Protein AF-A0A945AX48-F1 (afdb_monomer_lite)

Radius of gyration: 57.03 Å; chains: 1; bounding box: 106×79×162 Å

Foldseek 3Di:
DQAAAEPLAEEEADDADEDEQANQDDPPQRRYEYNEEYAYPDHYYHQHATGYAYPEAYEYEHQAEDEYAYYHQVLAEYEDDDQRPAYEYNDEDAFADHNAEYEYEAHHYHYQDEYEFYHDGEYEYQHEEDEDQAEYEADDAGYYYQHHYEYEYNEEYAYPDHYYHAHAYEYAYPEAYEYEYQAEDEYQYYHQPLAEYEDDDQRDAYEYQDEAEAAHQHYEYEDEQHEYAYNDEYAYCAHEYYYAHEEYEDAEEYHANYYYYYYHNYAYAYPEAYEYEHPAQDAQEHAYYHQVLAEYEDHDLNSAYEYQDEAEAEDQHYEYEYEAHEYAYQAEYEYQHYEYEYAHEEYADHAPYEHEYHHAYAYEAHNYEYYHNVRPGAYEYEYEAEYQAEYEHQYEYERYEYYYDPPHDYWYAYPHNYYYPYDYHPQDPPRIPDDQQAQKDKDKDAPPLEWEQDPPPTRKIKIKIAGSYQFPAKKKKAKDKPDPQFKDKPDRIDIAHSVRRGPIDMIMITGHHDQDQDAWDKMKMFIAIPDPGPSRHQPDPVRPTSDIDIGIYGGDHDDPDDAKAFDWDAAEEFEAQFKDKTARPPIARPHPPKGWQWKAKDWPDDDPPWDKFPRTDRMIITTHHDDPAKDKTKMKMWIAMPSGHIDIDMYMYIYAYWDWDDFLDVQAEIEIEGPPDDWPDWDQDPVSKTKTWHWADDPQKIKIKIWTQDNVRWIKIKIWIWGCPVVDTDIAIEIETGDGQKHWYQYNLRKIWIWHDQDVQWIWIWTQDSQGKIWIWIDRVSAAEIEIEGTRWYWYADPNRKIKIKHDWDADPVFRKIKIKIKIAHSQRKIKIKIKIEGGCDDQPWDHNPDIWIWMKIFDGRFRWYWYPHFFTWIWGDDPPDDRDIFIWTQGPSRAIATDDDDDDGDIDIDTPIDYDYD

Structure (mmCIF, N/CA/C/O backbone):
data_AF-A0A945AX48-F1
#
_entry.id   AF-A0A945AX48-F1
#
loop_
_atom_site.group_PDB
_atom_site.id
_atom_site.type_symbol
_atom_site.label_atom_id
_atom_site.label_alt_id
_atom_site.label_comp_id
_atom_site.label_asym_id
_atom_site.label_entity_id
_atom_site.label_seq_id
_atom_site.pdbx_PDB_ins_code
_atom_site.Cartn_x
_atom_site.Cartn_y
_atom_site.Cartn_z
_atom_site.occupancy
_atom_site.B_iso_or_equiv
_atom_site.auth_seq_id
_atom_site.auth_comp_id
_atom_site.auth_asym_id
_atom_site.auth_atom_id
_atom_site.pdbx_PDB_model_num
ATOM 1 N N . THR A 1 1 ? -42.921 20.723 63.929 1.00 60.38 1 THR A N 1
ATOM 2 C CA . THR A 1 1 ? -42.855 19.254 63.857 1.00 60.38 1 THR A CA 1
ATOM 3 C C . THR A 1 1 ? -44.258 18.676 63.716 1.00 60.38 1 THR A C 1
ATOM 5 O O . THR A 1 1 ? -45.154 19.119 64.429 1.00 60.38 1 THR A O 1
ATOM 8 N N . GLY A 1 2 ? -44.482 17.761 62.762 1.00 64.88 2 GLY A N 1
ATOM 9 C CA . GLY A 1 2 ? -45.759 17.037 62.583 1.00 64.88 2 GLY A CA 1
ATOM 10 C C . GLY A 1 2 ? -46.882 17.731 61.789 1.00 64.88 2 GLY A C 1
ATOM 11 O O . GLY A 1 2 ? -48.010 17.248 61.810 1.00 64.88 2 GLY A O 1
ATOM 12 N N . GLY A 1 3 ? -46.619 18.863 61.127 1.00 74.44 3 GLY A N 1
ATOM 13 C CA . GLY A 1 3 ? -47.618 19.611 60.348 1.00 74.44 3 GLY A CA 1
ATOM 14 C C . GLY A 1 3 ? -47.022 20.261 59.100 1.00 74.44 3 GLY A C 1
ATOM 15 O O . GLY A 1 3 ? -45.808 20.200 58.904 1.00 74.44 3 GLY A O 1
ATOM 16 N N . ILE A 1 4 ? -47.873 20.884 58.281 1.00 82.00 4 ILE A N 1
ATOM 17 C CA . ILE A 1 4 ? -47.485 21.540 57.023 1.00 82.00 4 ILE A CA 1
ATOM 18 C C . ILE A 1 4 ? -46.723 22.834 57.326 1.00 82.00 4 ILE A C 1
ATOM 20 O O . ILE A 1 4 ? -47.210 23.679 58.083 1.00 82.00 4 ILE A O 1
ATOM 24 N N . VAL A 1 5 ? -45.552 23.012 56.716 1.00 86.44 5 VAL A N 1
ATOM 25 C CA . VAL A 1 5 ? -44.806 24.278 56.744 1.00 86.44 5 VAL A CA 1
ATOM 26 C C . VAL A 1 5 ? -44.737 24.810 55.322 1.00 86.44 5 VAL A C 1
ATOM 28 O O . VAL A 1 5 ? -44.088 24.206 54.484 1.00 86.44 5 VAL A O 1
ATOM 31 N N . SER A 1 6 ? -45.404 25.929 55.034 1.00 89.19 6 SER A N 1
ATOM 32 C CA . SER A 1 6 ? -45.422 26.516 53.688 1.00 89.19 6 SER A CA 1
ATOM 33 C C . SER A 1 6 ? -44.633 27.821 53.633 1.00 89.19 6 SER A C 1
ATOM 35 O O . SER A 1 6 ? -44.894 28.753 54.397 1.00 89.19 6 SER A O 1
ATOM 37 N N . LEU A 1 7 ? -43.669 27.870 52.714 1.00 91.56 7 LEU A N 1
ATOM 38 C CA . LEU A 1 7 ? -42.891 29.040 52.320 1.00 91.56 7 LEU A CA 1
ATOM 39 C C . LEU A 1 7 ? -43.225 29.382 50.861 1.00 91.56 7 LEU A C 1
ATOM 41 O O . LEU A 1 7 ? -42.416 29.200 49.951 1.00 91.56 7 LEU A O 1
ATOM 45 N N . SER A 1 8 ? -44.441 29.879 50.630 1.00 87.38 8 SER A N 1
ATOM 46 C CA . SER A 1 8 ? -44.960 30.164 49.282 1.00 87.38 8 SER A CA 1
ATOM 47 C C . SER A 1 8 ? -44.141 31.200 48.498 1.00 87.38 8 SER A C 1
ATOM 49 O O . SER A 1 8 ? -44.243 31.262 47.281 1.00 87.38 8 SER A O 1
ATOM 51 N N . GLY A 1 9 ? -43.351 32.036 49.181 1.00 91.56 9 GLY A N 1
ATOM 52 C CA . GLY A 1 9 ? -42.447 33.017 48.567 1.00 91.56 9 GLY A CA 1
ATOM 53 C C . GLY A 1 9 ? -40.961 32.682 48.715 1.00 91.56 9 GLY A C 1
ATOM 54 O O . GLY A 1 9 ? -40.138 33.565 48.489 1.00 91.56 9 GLY A O 1
ATOM 55 N N . GLY A 1 10 ? -40.620 31.465 49.150 1.00 93.88 10 GLY A N 1
ATOM 56 C CA . GLY A 1 10 ? -39.249 31.096 49.499 1.00 93.88 10 GLY A CA 1
ATOM 57 C C . GLY A 1 10 ? -38.833 31.529 50.910 1.00 93.88 10 GLY A C 1
ATOM 58 O O . GLY A 1 10 ? -39.669 31.852 51.761 1.00 93.88 10 GLY A O 1
ATOM 59 N N . GLY A 1 11 ? -37.529 31.522 51.189 1.00 94.38 11 GLY A N 1
ATOM 60 C CA . GLY A 1 11 ? -36.998 31.905 52.497 1.00 94.38 11 GLY A CA 1
ATOM 61 C C . GLY A 1 11 ? -35.474 31.959 52.582 1.00 94.38 11 GLY A C 1
ATOM 62 O O . GLY A 1 11 ? -34.761 31.510 51.693 1.00 94.38 11 GLY A O 1
ATOM 63 N N . GLN A 1 12 ? -34.963 32.507 53.685 1.00 95.50 12 GLN A N 1
ATOM 64 C CA . GLN A 1 12 ? -33.529 32.536 53.967 1.00 95.50 12 GLN A CA 1
ATOM 65 C C . GLN A 1 12 ? -33.254 32.130 55.418 1.00 95.50 12 GLN A C 1
ATOM 67 O O . GLN A 1 12 ? -33.863 32.673 56.342 1.00 95.50 12 GLN A O 1
ATOM 72 N N . LEU A 1 13 ? -32.303 31.217 55.617 1.00 95.75 13 LEU A N 1
ATOM 73 C CA . LEU A 1 13 ? -31.752 30.843 56.917 1.00 95.75 13 LEU A CA 1
ATOM 74 C C . LEU A 1 13 ? -30.276 31.263 56.991 1.00 95.75 13 LEU A C 1
ATOM 76 O O . LEU A 1 13 ? -29.463 30.915 56.133 1.00 95.75 13 LEU A O 1
ATOM 80 N N . SER A 1 14 ? -29.930 32.058 58.002 1.00 94.38 14 SER A N 1
ATOM 81 C CA . SER A 1 14 ? -28.575 32.586 58.180 1.00 94.38 14 SER A CA 1
ATOM 82 C C . SER A 1 14 ? -28.244 32.874 59.649 1.00 94.38 14 SER A C 1
ATOM 84 O O . SER A 1 14 ? -29.116 32.896 60.528 1.00 94.38 14 SER A O 1
ATOM 86 N N . GLY A 1 15 ? -26.958 33.090 59.931 1.00 94.38 15 GLY A N 1
ATOM 87 C CA . GLY A 1 15 ? -26.453 33.408 61.264 1.00 94.38 15 GLY A CA 1
ATOM 88 C C . GLY A 1 15 ? -26.630 32.243 62.239 1.00 94.38 15 GLY A C 1
ATOM 89 O O . GLY A 1 15 ? -26.198 31.127 61.973 1.00 94.38 15 GLY A O 1
ATOM 90 N N . THR A 1 16 ? -27.257 32.502 63.388 1.00 94.31 16 THR A N 1
ATOM 91 C CA . THR A 1 16 ? -27.561 31.490 64.420 1.00 94.31 16 THR A CA 1
ATOM 92 C C . THR A 1 16 ? -29.016 31.010 64.381 1.00 94.31 16 THR A C 1
ATOM 94 O O . THR A 1 16 ? -29.486 30.383 65.336 1.00 94.31 16 THR A O 1
ATOM 97 N N . GLY A 1 17 ? -29.746 31.325 63.302 1.00 93.31 17 GLY A N 1
ATOM 98 C CA . GLY A 1 17 ? -31.138 30.927 63.119 1.00 93.31 17 GLY A CA 1
ATOM 99 C C . GLY A 1 17 ? -31.324 29.410 63.186 1.00 93.31 17 GLY A C 1
ATOM 100 O O . GLY A 1 17 ? -30.434 28.640 62.821 1.00 93.31 17 GLY A O 1
ATOM 101 N N . LYS A 1 18 ? -32.496 28.980 63.659 1.00 94.44 18 LYS A N 1
ATOM 102 C CA . LYS A 1 18 ? -32.895 27.571 63.700 1.00 94.44 18 LYS A CA 1
ATOM 103 C C . LYS A 1 18 ? -34.226 27.399 62.991 1.00 94.44 18 LYS A C 1
ATOM 105 O O . LYS A 1 18 ? -35.184 28.089 63.340 1.00 94.44 18 LYS A O 1
ATOM 110 N N . PHE A 1 19 ? -34.282 26.472 62.046 1.00 92.25 19 PHE A N 1
ATOM 111 C CA . PHE A 1 19 ? -35.504 26.097 61.350 1.00 92.25 19 PHE A CA 1
ATOM 112 C C . PHE A 1 19 ? -35.661 24.580 61.418 1.00 92.25 19 PHE A C 1
ATOM 114 O O . PHE A 1 19 ? -34.789 23.841 60.980 1.00 92.25 19 PHE A O 1
ATOM 121 N N . ASP A 1 20 ? -36.739 24.119 62.043 1.00 91.00 20 ASP A N 1
ATOM 122 C CA . ASP A 1 20 ? -36.989 22.699 62.282 1.00 91.00 20 ASP A CA 1
ATOM 123 C C . ASP A 1 20 ? -38.306 22.301 61.619 1.00 91.00 20 ASP A C 1
ATOM 125 O O . ASP A 1 20 ? -39.396 22.656 62.086 1.00 91.00 20 ASP A O 1
ATOM 129 N N . VAL A 1 21 ? -38.179 21.574 60.515 1.00 89.38 21 VAL A N 1
ATOM 130 C CA . VAL A 1 21 ? -39.290 21.013 59.743 1.00 89.38 21 VAL A CA 1
ATOM 131 C C . VAL A 1 21 ? -39.403 19.500 59.941 1.00 89.38 21 VAL A C 1
ATOM 133 O O . VAL A 1 21 ? -40.170 18.849 59.240 1.00 89.38 21 VAL A O 1
ATOM 136 N N . SER A 1 22 ? -38.707 18.938 60.936 1.00 88.38 22 SER A N 1
ATOM 137 C CA . SER A 1 22 ? -38.698 17.496 61.171 1.00 88.38 22 SER A CA 1
ATOM 138 C C . SER A 1 22 ? -40.084 16.912 61.448 1.00 88.38 22 SER A C 1
ATOM 140 O O . SER A 1 22 ? -40.964 17.529 62.072 1.00 88.38 22 SER A O 1
ATOM 142 N N . GLY A 1 23 ? -40.284 15.687 60.965 1.00 83.06 23 GLY A N 1
ATOM 143 C CA . GLY A 1 23 ? -41.549 14.969 61.054 1.00 83.06 23 GLY A CA 1
ATOM 144 C C . GLY A 1 23 ? -42.677 15.629 60.263 1.00 83.06 23 GLY A C 1
ATOM 145 O O . GLY A 1 23 ? -43.839 15.327 60.528 1.00 83.06 23 GLY A O 1
ATOM 146 N N . SER A 1 24 ? -42.384 16.558 59.345 1.00 81.12 24 SER A N 1
ATOM 147 C CA . SER A 1 24 ? -43.368 17.102 58.404 1.00 81.12 24 SER A CA 1
ATOM 148 C C . SER A 1 24 ? -43.639 16.062 57.308 1.00 81.12 24 SER A C 1
ATOM 150 O O . SER A 1 24 ? -43.257 16.213 56.152 1.00 81.12 24 SER A O 1
ATOM 152 N N . THR A 1 25 ? -44.264 14.961 57.731 1.00 71.19 25 THR A N 1
ATOM 153 C CA . THR A 1 25 ? -44.800 13.895 56.885 1.00 71.19 25 THR A CA 1
ATOM 154 C C . THR A 1 25 ? -46.313 13.927 57.024 1.00 71.19 25 THR A C 1
ATOM 156 O O . THR A 1 25 ? -46.856 13.877 58.131 1.00 71.19 25 THR A O 1
ATOM 159 N N . THR A 1 26 ? -47.029 14.054 55.915 1.00 58.53 26 THR A N 1
ATOM 160 C CA . THR A 1 26 ? -48.480 13.853 55.910 1.00 58.53 26 THR A CA 1
ATOM 161 C C . THR A 1 26 ? -48.823 12.802 54.875 1.00 58.53 26 THR A C 1
ATOM 163 O O . THR A 1 26 ? -48.216 12.719 53.809 1.00 58.53 26 THR A O 1
ATOM 166 N N . VAL A 1 27 ? -49.826 11.981 55.186 1.00 52.34 27 VAL A N 1
ATOM 167 C CA . VAL A 1 27 ? -50.442 11.070 54.218 1.00 52.34 27 VAL A CA 1
ATOM 168 C C . VAL A 1 27 ? -51.132 11.941 53.159 1.00 52.34 27 VAL A C 1
ATOM 170 O O . VAL A 1 27 ? -52.295 12.297 53.327 1.00 52.34 27 VAL A O 1
ATOM 173 N N . GLY A 1 28 ? -50.396 12.372 52.126 1.00 53.50 28 GLY A N 1
ATOM 174 C CA . GLY A 1 28 ? -50.915 13.284 51.098 1.00 53.50 28 GLY A CA 1
ATOM 175 C C . GLY A 1 28 ? -49.966 14.330 50.488 1.00 53.50 28 GLY A C 1
ATOM 176 O O . GLY A 1 28 ? -50.468 15.218 49.810 1.00 53.50 28 GLY A O 1
ATOM 177 N N . THR A 1 29 ? -48.636 14.235 50.640 1.00 56.78 29 THR A N 1
ATOM 178 C CA . THR A 1 29 ? -47.611 15.096 49.979 1.00 56.78 29 THR A CA 1
ATOM 179 C C . THR A 1 29 ? -47.491 16.553 50.453 1.00 56.78 29 THR A C 1
ATOM 181 O O . THR A 1 29 ? -46.859 17.356 49.778 1.00 56.78 29 THR A O 1
ATOM 184 N N . GLU A 1 30 ? -48.043 16.938 51.604 1.00 63.41 30 GLU A N 1
ATOM 185 C CA . GLU A 1 30 ? -47.980 18.330 52.086 1.00 63.41 30 GLU A CA 1
ATOM 186 C C . GLU A 1 30 ? -47.127 18.430 53.356 1.00 63.41 30 GLU A C 1
ATOM 188 O O . GLU A 1 30 ? -47.640 18.635 54.453 1.00 63.41 30 GLU A O 1
ATOM 193 N N . GLY A 1 31 ? -45.821 18.197 53.227 1.00 79.69 31 GLY A N 1
ATOM 194 C CA . GLY A 1 31 ? -44.850 18.407 54.303 1.00 79.69 31 GLY A CA 1
ATOM 195 C C . GLY A 1 31 ? -44.362 19.857 54.343 1.00 79.69 31 GLY A C 1
ATOM 196 O O . GLY A 1 31 ? -45.104 20.790 54.672 1.00 79.69 31 GLY A O 1
ATOM 197 N N . TRP A 1 32 ? -43.102 20.055 53.965 1.00 90.56 32 TRP A N 1
ATOM 198 C CA . TRP A 1 32 ? -42.558 21.365 53.638 1.00 90.56 32 TRP A CA 1
ATOM 199 C C . TRP A 1 32 ? -42.963 21.743 52.209 1.00 90.56 32 TRP A C 1
ATOM 201 O O . TRP A 1 32 ? -42.631 21.056 51.247 1.00 90.56 32 TRP A O 1
ATOM 211 N N . VAL A 1 33 ? -43.704 22.838 52.070 1.00 92.00 33 VAL A N 1
ATOM 212 C CA . VAL A 1 33 ? -44.140 23.388 50.786 1.00 92.00 33 VAL A CA 1
ATOM 213 C C . VAL A 1 33 ? -43.273 24.588 50.421 1.00 92.00 33 VAL A C 1
ATOM 215 O O . VAL A 1 33 ? -43.125 25.511 51.229 1.00 92.00 33 VAL A O 1
ATOM 218 N N . LEU A 1 34 ? -42.722 24.589 49.209 1.00 93.50 34 LEU A N 1
ATOM 219 C CA . LEU A 1 34 ? -41.835 25.634 48.710 1.00 93.50 34 LEU A CA 1
ATOM 220 C C . LEU A 1 34 ? -42.364 26.216 47.392 1.00 93.50 34 LEU A C 1
ATOM 222 O O . LEU A 1 34 ? -42.518 25.499 46.408 1.00 93.50 34 LEU A O 1
ATOM 226 N N . GLY A 1 35 ? -42.666 27.517 47.384 1.00 93.25 35 GLY A N 1
ATOM 227 C CA . GLY A 1 35 ? -43.163 28.231 46.196 1.00 93.25 35 GLY A CA 1
ATOM 228 C C . GLY A 1 35 ? -42.155 29.189 45.550 1.00 93.25 35 GLY A C 1
ATOM 229 O O . GLY A 1 35 ? -42.472 29.809 44.539 1.00 93.25 35 GLY A O 1
ATOM 230 N N . GLY A 1 36 ? -40.963 29.333 46.134 1.00 95.25 36 GLY A N 1
ATOM 231 C CA . GLY A 1 36 ? -39.872 30.174 45.635 1.00 95.25 36 GLY A CA 1
ATOM 232 C C . GLY A 1 36 ? -38.534 29.780 46.264 1.00 95.25 36 GLY A C 1
ATOM 233 O O . GLY A 1 36 ? -38.473 28.822 47.028 1.00 95.25 36 GLY A O 1
ATOM 234 N N . ASP A 1 37 ? -37.462 30.515 45.979 1.00 98.00 37 ASP A N 1
ATOM 235 C CA . ASP A 1 37 ? -36.104 30.107 46.368 1.00 98.00 37 ASP A CA 1
ATOM 236 C C . ASP A 1 37 ? -35.889 30.031 47.891 1.00 98.00 37 ASP A C 1
ATOM 238 O O . ASP A 1 37 ? -36.302 30.915 48.649 1.00 98.00 37 ASP A O 1
ATOM 242 N N . PHE A 1 38 ? -35.181 28.996 48.348 1.00 97.44 38 PHE A N 1
ATOM 243 C CA . PHE A 1 38 ? -34.746 28.860 49.736 1.00 97.44 38 PHE A CA 1
ATOM 244 C C . PHE A 1 38 ? -33.222 28.855 49.839 1.00 97.44 38 PHE A C 1
ATOM 246 O O . PHE A 1 38 ? -32.559 28.008 49.247 1.00 97.44 38 PHE A O 1
ATOM 253 N N . VAL A 1 39 ? -32.669 29.773 50.635 1.00 97.62 39 VAL A N 1
ATOM 254 C CA . VAL A 1 39 ? -31.218 29.919 50.823 1.00 97.62 39 VAL A CA 1
ATOM 255 C C . VAL A 1 39 ? -30.834 29.708 52.284 1.00 97.62 39 VAL A C 1
ATOM 257 O O . VAL A 1 39 ? -31.097 30.557 53.137 1.00 97.62 39 VAL A O 1
ATOM 260 N N . LYS A 1 40 ? -30.137 28.612 52.579 1.00 96.69 40 LYS A N 1
ATOM 261 C CA . LYS A 1 40 ? -29.415 28.395 53.834 1.00 96.69 40 LYS A CA 1
ATOM 262 C C . LYS A 1 40 ? -27.934 28.708 53.627 1.00 96.69 40 LYS A C 1
ATOM 264 O O . LYS A 1 40 ? -27.219 27.970 52.967 1.00 96.69 40 LYS A O 1
ATOM 269 N N . SER A 1 41 ? -27.480 29.818 54.207 1.00 94.81 41 SER A N 1
ATOM 270 C CA . SER A 1 41 ? -26.063 30.231 54.176 1.00 94.81 41 SER A CA 1
ATOM 271 C C . SER A 1 41 ? -25.313 29.963 55.489 1.00 94.81 41 SER A C 1
ATOM 273 O O . SER A 1 41 ? -24.122 30.239 55.585 1.00 94.81 41 SER A O 1
ATOM 275 N N . SER A 1 42 ? -26.052 29.640 56.554 1.00 93.38 42 SER A N 1
ATOM 276 C CA . SER A 1 42 ? -25.580 29.299 57.909 1.00 93.38 42 SER A CA 1
ATOM 277 C C . SER A 1 42 ? -26.793 28.995 58.803 1.00 93.38 42 SER A C 1
ATOM 279 O O . SER A 1 42 ? -27.940 29.155 58.385 1.00 93.38 42 SER A O 1
ATOM 281 N N . GLY A 1 43 ? -26.563 28.593 60.055 1.00 93.62 43 GLY A N 1
ATOM 282 C CA . GLY A 1 43 ? -27.620 28.250 61.014 1.00 93.62 43 GLY A CA 1
ATOM 283 C C . GLY A 1 43 ? -27.955 26.757 61.005 1.00 93.62 43 GLY A C 1
ATOM 284 O O . GLY A 1 43 ? -27.302 25.968 60.328 1.00 93.62 43 GLY A O 1
ATOM 285 N N . THR A 1 44 ? -28.957 26.352 61.787 1.00 95.38 44 THR A N 1
ATOM 286 C CA . THR A 1 44 ? -29.342 24.937 61.945 1.00 95.38 44 THR A CA 1
ATOM 287 C C . THR A 1 44 ? -30.667 24.657 61.245 1.00 95.38 44 THR A C 1
ATOM 289 O O . THR A 1 44 ? -31.696 25.207 61.647 1.00 95.38 44 THR A O 1
ATOM 292 N N . LEU A 1 45 ? -30.642 23.784 60.235 1.00 94.25 45 LEU A N 1
ATOM 293 C CA . LEU A 1 45 ? -31.829 23.247 59.572 1.00 94.25 45 LEU A CA 1
ATOM 294 C C . LEU A 1 45 ? -32.023 21.786 59.996 1.00 94.25 45 LEU A C 1
ATOM 296 O O . LEU A 1 45 ? -31.153 20.957 59.754 1.00 94.25 45 LEU A O 1
ATOM 300 N N . THR A 1 46 ? -33.151 21.466 60.627 1.00 91.88 46 THR A N 1
ATOM 301 C CA . THR A 1 46 ? -33.497 20.089 61.013 1.00 91.88 46 THR A CA 1
ATOM 302 C C . THR A 1 46 ? -34.604 19.571 60.096 1.00 91.88 46 THR A C 1
ATOM 304 O O . THR A 1 46 ? -35.719 20.087 60.135 1.00 91.88 46 THR A O 1
ATOM 307 N N . ILE A 1 47 ? -34.298 18.557 59.279 1.00 89.75 47 ILE A N 1
ATOM 308 C CA . ILE A 1 47 ? -35.168 18.041 58.196 1.00 89.75 47 ILE A CA 1
ATOM 309 C C . ILE A 1 47 ? -35.448 16.531 58.288 1.00 89.75 47 ILE A C 1
ATOM 311 O O . ILE A 1 47 ? -35.917 15.924 57.331 1.00 89.75 47 ILE A O 1
ATOM 315 N N . SER A 1 48 ? -35.214 15.886 59.432 1.00 87.81 48 SER A N 1
ATOM 316 C CA . SER A 1 48 ? -35.452 14.440 59.568 1.00 87.81 48 SER A CA 1
ATOM 317 C C . SER A 1 48 ? -36.921 14.061 59.339 1.00 87.81 48 SER A C 1
ATOM 319 O O . SER A 1 48 ? -37.815 14.687 59.906 1.00 87.81 48 SER A O 1
ATOM 321 N N . GLN A 1 49 ? -37.167 13.008 58.548 1.00 87.94 49 GLN A N 1
ATOM 322 C CA . GLN A 1 49 ? -38.518 12.554 58.180 1.00 87.94 49 GLN A CA 1
ATOM 323 C C . GLN A 1 49 ? -39.378 13.709 57.633 1.00 87.94 49 GLN A C 1
ATOM 325 O O . GLN A 1 49 ? -40.356 14.113 58.260 1.00 87.94 49 GLN A O 1
ATOM 330 N N . THR A 1 50 ? -38.974 14.297 56.509 1.00 91.12 50 THR A N 1
ATOM 331 C CA . THR A 1 50 ? -39.658 15.452 55.905 1.00 91.12 50 THR A CA 1
ATOM 332 C C . THR A 1 50 ? -39.998 15.162 54.452 1.00 91.12 50 THR A C 1
ATOM 334 O O . THR A 1 50 ? -39.141 14.678 53.717 1.00 91.12 50 THR A O 1
ATOM 337 N N . ASP A 1 51 ? -41.216 15.500 54.033 1.00 92.00 51 ASP A N 1
ATOM 338 C CA . ASP A 1 51 ? -41.610 15.534 52.621 1.00 92.00 51 ASP A CA 1
ATOM 339 C C . ASP A 1 51 ? -41.422 16.953 52.064 1.00 92.00 51 ASP A C 1
ATOM 341 O O . ASP A 1 51 ? -41.741 17.923 52.754 1.00 92.00 51 ASP A O 1
ATOM 345 N N . LEU A 1 52 ? -40.956 17.091 50.821 1.00 93.12 52 LEU A N 1
ATOM 346 C CA . LEU A 1 52 ? -40.876 18.369 50.103 1.00 93.12 52 LEU A CA 1
ATOM 347 C C . LEU A 1 52 ? -41.880 18.387 48.945 1.00 93.12 52 LEU A C 1
ATOM 349 O O . LEU A 1 52 ? -41.911 17.464 48.132 1.00 93.12 52 LEU A O 1
ATOM 353 N N . LYS A 1 53 ? -42.679 19.453 48.840 1.00 92.88 53 LYS A N 1
ATOM 354 C CA . LYS A 1 53 ? -43.579 19.716 47.707 1.00 92.88 53 LYS A CA 1
ATOM 355 C C . LYS A 1 53 ? -43.320 21.094 47.117 1.00 92.88 53 LYS A C 1
ATOM 357 O O . LYS A 1 53 ? -43.249 22.077 47.854 1.00 92.88 53 LYS A O 1
ATOM 362 N N . LEU A 1 54 ? -43.243 21.176 45.792 1.00 94.38 54 LEU A N 1
ATOM 363 C CA . LEU A 1 54 ? -43.120 22.450 45.089 1.00 94.38 54 LEU A CA 1
ATOM 364 C C . LEU A 1 54 ? -44.491 23.041 44.728 1.00 94.38 54 LEU A C 1
ATOM 366 O O . LEU A 1 54 ? -45.409 22.340 44.303 1.00 94.38 54 LEU A O 1
ATOM 370 N N . GLU A 1 55 ? -44.626 24.356 44.867 1.00 94.25 55 GLU A N 1
ATOM 371 C CA . GLU A 1 55 ? -45.738 25.150 44.313 1.00 94.25 55 GLU A CA 1
ATOM 372 C C . GLU A 1 55 ? -45.289 26.067 43.166 1.00 94.25 55 GLU A C 1
ATOM 374 O O . GLU A 1 55 ? -46.122 26.661 42.482 1.00 94.25 55 GLU A O 1
ATOM 379 N N . GLY A 1 56 ? -43.979 26.154 42.935 1.00 94.94 56 GLY A N 1
ATOM 380 C CA . GLY A 1 56 ? -43.359 26.885 41.841 1.00 94.94 56 GLY A CA 1
ATOM 381 C C . GLY A 1 56 ? -41.935 26.388 41.597 1.00 94.94 56 GLY A C 1
ATOM 382 O O . GLY A 1 56 ? -41.349 25.710 42.446 1.00 94.94 56 GLY A O 1
ATOM 383 N N . HIS A 1 57 ? -41.369 26.741 40.442 1.00 96.44 57 HIS A N 1
ATOM 384 C CA . HIS A 1 57 ? -39.944 26.558 40.156 1.00 96.44 57 HIS A CA 1
ATOM 385 C C . HIS A 1 57 ? -39.125 27.188 41.283 1.00 96.44 57 HIS A C 1
ATOM 387 O O . HIS A 1 57 ? -39.333 28.358 41.607 1.00 96.44 57 HIS A O 1
ATOM 393 N N . SER A 1 58 ? -38.242 26.405 41.895 1.00 97.50 58 SER A N 1
ATOM 394 C CA . SER A 1 58 ? -37.565 26.817 43.124 1.00 97.50 58 SER A CA 1
ATOM 395 C C . SER A 1 58 ? -36.101 26.409 43.105 1.00 97.50 58 SER A C 1
ATOM 397 O O . SER A 1 58 ? -35.765 25.284 42.735 1.00 97.50 58 SER A O 1
ATOM 399 N N . THR A 1 59 ? -35.238 27.312 43.562 1.00 98.31 59 THR A N 1
ATOM 400 C CA . THR A 1 59 ? -33.830 27.032 43.840 1.00 98.31 59 THR A CA 1
ATOM 401 C C . THR A 1 59 ? -33.643 26.749 45.323 1.00 98.31 59 THR A C 1
ATOM 403 O O . THR A 1 59 ? -34.041 27.544 46.175 1.00 98.31 59 THR A O 1
ATOM 406 N N . LEU A 1 60 ? -33.015 25.624 45.641 1.00 97.62 60 LEU A N 1
ATOM 407 C CA . LEU A 1 60 ? -32.663 25.213 46.988 1.00 97.62 60 LEU A CA 1
ATOM 408 C C . LEU A 1 60 ? -31.147 25.324 47.153 1.00 97.62 60 LEU A C 1
ATOM 410 O O . LEU A 1 60 ? -30.394 24.532 46.594 1.00 97.62 60 LEU A O 1
ATOM 414 N N . THR A 1 61 ? -30.696 26.333 47.894 1.00 98.00 61 THR A N 1
ATOM 415 C CA . THR A 1 61 ? -29.281 26.551 48.215 1.00 98.00 61 THR A CA 1
ATOM 416 C C . THR A 1 61 ? -29.033 26.211 49.677 1.00 98.00 61 THR A C 1
ATOM 418 O O . THR A 1 61 ? -29.698 26.763 50.555 1.00 98.00 61 THR A O 1
ATOM 421 N N . SER A 1 62 ? -28.061 25.350 49.958 1.00 97.25 62 SER A N 1
ATOM 422 C CA . SER A 1 62 ? -27.685 24.958 51.316 1.00 97.25 62 SER A CA 1
ATOM 423 C C . SER A 1 62 ? -26.176 24.792 51.460 1.00 97.25 62 SER A C 1
ATOM 425 O O . SER A 1 62 ? -25.498 24.366 50.531 1.00 97.25 62 SER A O 1
ATOM 427 N N . ASP A 1 63 ? -25.648 25.134 52.634 1.00 96.25 63 ASP A N 1
ATOM 428 C CA . ASP A 1 63 ? -24.266 24.882 53.061 1.00 96.25 63 ASP A CA 1
ATOM 429 C C . ASP A 1 63 ? -24.067 23.475 53.664 1.00 96.25 63 ASP A C 1
ATOM 431 O O . ASP A 1 63 ? -22.970 23.140 54.104 1.00 96.25 63 ASP A O 1
ATOM 435 N N . GLU A 1 64 ? -25.123 22.657 53.683 1.00 95.31 64 GLU A N 1
ATOM 436 C CA . GLU A 1 64 ? -25.144 21.266 54.145 1.00 95.31 64 GLU A CA 1
ATOM 437 C C . GLU A 1 64 ? -26.070 20.423 53.250 1.00 95.31 64 GLU A C 1
ATOM 439 O O . GLU A 1 64 ? -27.080 20.934 52.754 1.00 95.31 64 GLU A O 1
ATOM 444 N N . ALA A 1 65 ? -25.773 19.128 53.117 1.00 96.19 65 ALA A N 1
ATOM 445 C CA . ALA A 1 65 ? -26.598 18.177 52.376 1.00 96.19 65 ALA A CA 1
ATOM 446 C C . ALA A 1 65 ? -28.030 18.084 52.931 1.00 96.19 65 ALA A C 1
ATOM 448 O O . ALA A 1 65 ? -28.270 18.150 54.142 1.00 96.19 65 ALA A O 1
ATOM 449 N N . LEU A 1 66 ? -28.982 17.888 52.026 1.00 95.75 66 LEU A N 1
ATOM 450 C CA . LEU A 1 66 ? -30.409 17.836 52.296 1.00 95.75 66 LEU A CA 1
ATOM 451 C C . LEU A 1 66 ? -30.949 16.434 52.013 1.00 95.75 66 LEU A C 1
ATOM 453 O O . LEU A 1 66 ? -30.556 15.778 51.053 1.00 95.75 66 LEU A O 1
ATOM 457 N N . SER A 1 67 ? -31.875 15.976 52.852 1.00 95.50 67 SER A N 1
ATOM 458 C CA . SER A 1 67 ? -32.529 14.679 52.695 1.00 95.50 67 SER A CA 1
ATOM 459 C C . SER A 1 67 ? -34.029 14.802 52.927 1.00 95.50 67 SER A C 1
ATOM 461 O O . SER A 1 67 ? -34.461 15.384 53.928 1.00 95.50 67 SER A O 1
ATOM 463 N N . PHE A 1 68 ? -34.808 14.245 52.001 1.00 94.94 68 PHE A N 1
ATOM 464 C CA . PHE A 1 68 ? -36.263 14.183 52.074 1.00 94.94 68 PHE A CA 1
ATOM 465 C C . PHE A 1 68 ? -36.757 12.754 51.885 1.00 94.94 68 PHE A C 1
ATOM 467 O O . PHE A 1 68 ? -36.216 11.986 51.091 1.00 94.94 68 PHE A O 1
ATOM 474 N N . VAL A 1 69 ? -37.839 12.419 52.585 1.00 93.00 69 VAL A N 1
ATOM 475 C CA . VAL A 1 69 ? -38.500 11.119 52.443 1.00 93.00 69 VAL A CA 1
ATOM 476 C C . VAL A 1 69 ? -39.196 11.053 51.086 1.00 93.00 69 VAL A C 1
ATOM 478 O O . VAL A 1 69 ? -38.932 10.153 50.296 1.00 93.00 69 VAL A O 1
ATOM 481 N N . ASN A 1 70 ? -40.045 12.040 50.784 1.00 91.56 70 ASN A N 1
ATOM 482 C CA . ASN A 1 70 ? -40.700 12.191 49.485 1.00 91.56 70 ASN A CA 1
ATOM 483 C C . ASN A 1 70 ? -40.384 13.558 48.868 1.00 91.56 70 ASN A C 1
ATOM 485 O O . ASN A 1 70 ? -40.402 14.573 49.567 1.00 91.56 70 ASN A O 1
ATOM 489 N N . LEU A 1 71 ? -40.190 13.590 47.547 1.00 93.75 71 LEU A N 1
ATOM 490 C CA . LEU A 1 71 ? -40.116 14.816 46.752 1.00 93.75 71 LEU A CA 1
ATOM 491 C C . LEU A 1 71 ? -41.261 14.840 45.734 1.00 93.75 71 LEU A C 1
ATOM 493 O O . LEU A 1 71 ? -41.291 14.048 44.796 1.00 93.75 71 LEU A O 1
ATOM 497 N N . ASN A 1 72 ? -42.203 15.763 45.916 1.00 92.50 72 ASN A N 1
ATOM 498 C CA . ASN A 1 72 ? -43.268 16.049 44.964 1.00 92.50 72 ASN A CA 1
ATOM 499 C C . ASN A 1 72 ? -42.924 17.319 44.171 1.00 92.50 72 ASN A C 1
ATOM 501 O O . ASN A 1 72 ? -43.089 18.439 44.661 1.00 92.50 72 ASN A O 1
ATOM 505 N N . LEU A 1 73 ? -42.458 17.138 42.935 1.00 93.25 73 LEU A N 1
ATOM 506 C CA . LEU A 1 73 ? -42.096 18.235 42.035 1.00 93.25 73 LEU A CA 1
ATOM 507 C C . LEU A 1 73 ? -43.315 19.020 41.533 1.00 93.25 73 LEU A C 1
ATOM 509 O O . LEU A 1 73 ? -43.178 20.193 41.190 1.00 93.25 73 LEU A O 1
ATOM 513 N N . ASN A 1 74 ? -44.508 18.410 41.527 1.00 92.12 74 ASN A N 1
ATOM 514 C CA . ASN A 1 74 ? -45.773 19.054 41.169 1.00 92.12 74 ASN A CA 1
ATOM 515 C C . ASN A 1 74 ? -45.667 19.868 39.860 1.00 92.12 74 ASN A C 1
ATOM 517 O O . ASN A 1 74 ? -46.065 21.033 39.818 1.00 92.12 74 ASN A O 1
ATOM 521 N N . PHE A 1 75 ? -45.077 19.269 38.817 1.00 92.81 75 PHE A N 1
ATOM 522 C CA . PHE A 1 75 ? -44.841 19.885 37.499 1.00 92.81 75 PHE A CA 1
ATOM 523 C C . PHE A 1 75 ? -43.833 21.048 37.459 1.00 92.81 75 PHE A C 1
ATOM 525 O O . PHE A 1 75 ? -43.773 21.777 36.471 1.00 92.81 75 PHE A O 1
ATOM 532 N N . ASN A 1 76 ? -43.037 21.243 38.511 1.00 95.00 76 ASN A N 1
ATOM 533 C CA . ASN A 1 76 ? -42.022 22.294 38.587 1.00 95.00 76 ASN A CA 1
ATOM 534 C C . ASN A 1 76 ? -40.602 21.719 38.571 1.00 95.00 76 ASN A C 1
ATOM 536 O O . ASN A 1 76 ? -40.372 20.548 38.877 1.00 95.00 76 ASN A O 1
ATOM 540 N N . THR A 1 77 ? -39.634 22.583 38.268 1.00 96.44 77 THR A N 1
ATOM 541 C CA . THR A 1 77 ? -38.208 22.259 38.374 1.00 96.44 77 THR A CA 1
ATOM 542 C C . THR A 1 77 ? -37.660 22.633 39.753 1.00 96.44 77 THR A C 1
ATOM 544 O O . THR A 1 77 ? -37.849 23.764 40.213 1.00 96.44 77 THR A O 1
ATOM 547 N N . LEU A 1 78 ? -36.947 21.698 40.385 1.00 97.81 78 LEU A N 1
ATOM 548 C CA . LEU A 1 78 ? -36.084 21.954 41.538 1.00 97.81 78 LEU A CA 1
ATOM 549 C C . LEU A 1 78 ? -34.651 22.204 41.063 1.00 97.81 78 LEU A C 1
ATOM 551 O O . LEU A 1 78 ? -34.058 21.326 40.443 1.00 97.81 78 LEU A O 1
ATOM 555 N N . THR A 1 79 ? -34.072 23.352 41.401 1.00 98.38 79 THR A N 1
ATOM 556 C CA . THR A 1 79 ? -32.657 23.648 41.128 1.00 98.38 79 THR A CA 1
ATOM 557 C C . THR A 1 79 ? -31.843 23.576 42.417 1.00 98.38 79 THR A C 1
ATOM 559 O O . THR A 1 79 ? -32.197 24.228 43.394 1.00 98.38 79 THR A O 1
ATOM 562 N N . LEU A 1 80 ? -30.735 22.837 42.440 1.00 98.38 80 LEU A N 1
ATOM 563 C CA . LEU A 1 80 ? -29.775 22.854 43.548 1.00 98.38 80 LEU A CA 1
ATOM 564 C C . LEU A 1 80 ? -28.797 24.013 43.327 1.00 98.38 80 LEU A C 1
ATOM 566 O O . LEU A 1 80 ? -28.118 24.096 42.308 1.00 98.38 80 LEU A O 1
ATOM 570 N N . GLY A 1 81 ? -28.796 24.977 44.246 1.00 96.56 81 GLY A N 1
ATOM 571 C CA . GLY A 1 81 ? -28.219 26.300 43.989 1.00 96.56 81 GLY A CA 1
ATOM 572 C C . GLY A 1 81 ? -26.719 26.445 44.269 1.00 96.56 81 GLY A C 1
ATOM 573 O O . GLY A 1 81 ? -26.182 27.534 44.078 1.00 96.56 81 GLY A O 1
ATOM 574 N N . SER A 1 82 ? -26.043 25.406 44.764 1.00 97.06 82 SER A N 1
ATOM 575 C CA . SER A 1 82 ? -24.590 25.381 44.996 1.00 97.06 82 SER A CA 1
ATOM 576 C C . SER A 1 82 ? -24.066 23.946 45.035 1.00 97.06 82 SER A C 1
ATOM 578 O O . SER A 1 82 ? -24.830 23.036 45.330 1.00 97.06 82 SER A O 1
ATOM 580 N N . SER A 1 83 ? -22.752 23.755 44.889 1.00 97.50 83 SER A N 1
ATOM 581 C CA . SER A 1 83 ? -22.062 22.454 45.016 1.00 97.50 83 SER A CA 1
ATOM 582 C C . SER A 1 83 ? -22.119 21.806 46.412 1.00 97.50 83 SER A C 1
ATOM 584 O O . SER A 1 83 ? -21.456 20.811 46.655 1.00 97.50 83 SER A O 1
ATOM 586 N N . THR A 1 84 ? -22.787 22.440 47.375 1.00 96.69 84 THR A N 1
ATOM 587 C CA . THR A 1 84 ? -23.006 21.930 48.742 1.00 96.69 84 THR A CA 1
ATOM 588 C C . THR A 1 84 ? -24.482 21.648 49.009 1.00 96.69 84 THR A C 1
ATOM 590 O O . THR A 1 84 ? -24.848 21.236 50.107 1.00 96.69 84 THR A O 1
ATOM 593 N N . SER A 1 85 ? -25.340 21.919 48.022 1.00 97.88 85 SER A N 1
ATOM 594 C CA . SER A 1 85 ? -26.791 21.752 48.104 1.00 97.88 85 SER A CA 1
ATOM 595 C C . SER A 1 85 ? -27.209 20.320 47.773 1.00 97.88 85 SER A C 1
ATOM 597 O O . SER A 1 85 ? -28.257 20.124 47.163 1.00 97.88 85 SER A O 1
ATOM 599 N N . ASP A 1 86 ? -26.379 19.344 48.141 1.00 98.50 86 ASP A N 1
ATOM 600 C CA . ASP A 1 86 ? -26.570 17.935 47.810 1.00 98.50 86 ASP A CA 1
ATOM 601 C C . ASP A 1 86 ? -27.948 17.458 48.261 1.00 98.50 86 ASP A C 1
ATOM 603 O O . ASP A 1 86 ? -28.450 17.869 49.312 1.00 98.50 86 ASP A O 1
ATOM 607 N N . LEU A 1 87 ? -28.562 16.581 47.476 1.00 98.25 87 LEU A N 1
ATOM 608 C CA . LEU A 1 87 ? -29.925 16.127 47.685 1.00 98.25 87 LEU A CA 1
ATOM 609 C C . LEU A 1 87 ? -29.994 14.604 47.710 1.00 98.25 87 LEU A C 1
ATOM 611 O O . LEU A 1 87 ? -29.656 13.938 46.739 1.00 98.25 87 LEU A O 1
ATOM 615 N N . THR A 1 88 ? -30.518 14.050 48.799 1.00 97.94 88 THR A N 1
ATOM 616 C CA . THR A 1 88 ? -30.951 12.650 48.876 1.00 97.94 88 THR A CA 1
ATOM 617 C C . THR A 1 88 ? -32.473 12.578 48.928 1.00 97.94 88 THR A C 1
ATOM 619 O O . THR A 1 88 ? -33.104 13.293 49.710 1.00 97.94 88 THR A O 1
ATOM 622 N N . VAL A 1 89 ? -33.070 11.697 48.126 1.00 96.88 89 VAL A N 1
ATOM 623 C CA . VAL A 1 89 ? -34.502 11.383 48.204 1.00 96.88 89 VAL A CA 1
ATOM 624 C C . VAL A 1 89 ? -34.683 9.893 48.463 1.00 96.88 89 VAL A C 1
ATOM 626 O O . VAL A 1 89 ? -34.186 9.053 47.712 1.00 96.88 89 VAL A O 1
ATOM 629 N N . GLU A 1 90 ? -35.376 9.572 49.557 1.00 95.12 90 GLU A N 1
ATOM 630 C CA . GLU A 1 90 ? -35.512 8.190 50.025 1.00 95.12 90 GLU A CA 1
ATOM 631 C C . GLU A 1 90 ? -36.512 7.379 49.198 1.00 95.12 90 GLU A C 1
ATOM 633 O O . GLU A 1 90 ? -36.262 6.205 48.958 1.00 95.12 90 GLU A O 1
ATOM 638 N N . ASN A 1 91 ? -37.619 7.981 48.754 1.00 93.12 91 ASN A N 1
ATOM 639 C CA . ASN A 1 91 ? -38.649 7.303 47.964 1.00 93.12 91 ASN A CA 1
ATOM 640 C C . ASN A 1 91 ? -38.564 7.627 46.464 1.00 93.12 91 ASN A C 1
ATOM 642 O O . ASN A 1 91 ? -37.945 8.603 46.041 1.00 93.12 91 ASN A O 1
ATOM 646 N N . ALA A 1 92 ? -39.231 6.808 45.647 1.00 89.88 92 ALA A N 1
ATOM 647 C CA . ALA A 1 92 ? -39.281 6.992 44.199 1.00 89.88 92 ALA A CA 1
ATOM 648 C C . ALA A 1 92 ? -39.928 8.328 43.806 1.00 89.88 92 ALA A C 1
ATOM 650 O O . ALA A 1 92 ? -40.953 8.730 44.364 1.00 89.88 92 ALA A O 1
ATOM 651 N N . ILE A 1 93 ? -39.358 8.970 42.787 1.00 90.50 93 ILE A N 1
ATOM 652 C CA . ILE A 1 93 ? -39.897 10.180 42.172 1.00 90.50 93 ILE A CA 1
ATOM 653 C C . ILE A 1 93 ? -40.417 9.788 40.792 1.00 90.50 93 ILE A C 1
ATOM 655 O O . ILE A 1 93 ? -39.792 9.020 40.064 1.00 90.50 93 ILE A O 1
ATOM 659 N N . THR A 1 94 ? -41.584 10.299 40.417 1.00 78.25 94 THR A N 1
ATOM 660 C CA . THR A 1 94 ? -42.045 10.224 39.027 1.00 78.25 94 THR A CA 1
ATOM 661 C C . THR A 1 94 ? -41.804 11.579 38.387 1.00 78.25 94 THR A C 1
ATOM 663 O O . THR A 1 94 ? -42.335 12.571 38.874 1.00 78.25 94 THR A O 1
ATOM 666 N N . ILE A 1 95 ? -41.010 11.614 37.318 1.00 88.44 95 ILE A N 1
ATOM 667 C CA . ILE A 1 95 ? -40.721 12.831 36.555 1.00 88.44 95 ILE A CA 1
ATOM 668 C C . ILE A 1 95 ? -41.263 12.586 35.152 1.00 88.44 95 ILE A C 1
ATOM 670 O O . ILE A 1 95 ? -40.664 11.837 34.381 1.00 88.44 95 ILE A O 1
ATOM 674 N N . ALA A 1 96 ? -42.455 13.110 34.862 1.00 86.44 96 ALA A N 1
ATOM 675 C CA . ALA A 1 96 ? -43.208 12.692 33.676 1.00 86.44 96 ALA A CA 1
ATOM 676 C C . ALA A 1 96 ? -43.805 13.842 32.859 1.00 86.44 96 ALA A C 1
ATOM 678 O O . ALA A 1 96 ? -44.136 13.647 31.688 1.00 86.44 96 ALA A O 1
ATOM 679 N N . GLN A 1 97 ? -43.998 15.016 33.458 1.00 89.50 97 GLN A N 1
ATOM 680 C CA . GLN A 1 97 ? -44.685 16.126 32.800 1.00 89.50 97 GLN A CA 1
ATOM 681 C C . GLN A 1 97 ? -43.734 17.201 32.287 1.00 89.50 97 GLN A C 1
ATOM 683 O O . GLN A 1 97 ? -42.559 17.252 32.645 1.00 89.50 97 GLN A O 1
ATOM 688 N N . ASN A 1 98 ? -44.291 18.100 31.475 1.00 77.94 98 ASN A N 1
ATOM 689 C CA . ASN A 1 98 ? -43.601 19.308 31.057 1.00 77.94 98 ASN A CA 1
ATOM 690 C C . ASN A 1 98 ? -43.200 20.151 32.280 1.00 77.94 98 ASN A C 1
ATOM 692 O O . ASN A 1 98 ? -43.905 20.169 33.285 1.00 77.94 98 ASN A O 1
ATOM 696 N N . THR A 1 99 ? -42.022 20.776 32.213 1.00 86.69 99 THR A N 1
ATOM 697 C CA . THR A 1 99 ? -41.390 21.573 33.291 1.00 86.69 99 THR A CA 1
ATOM 698 C C . THR A 1 99 ? -41.072 20.846 34.608 1.00 86.69 99 THR A C 1
ATOM 700 O O . THR A 1 99 ? -40.440 21.434 35.489 1.00 86.69 99 THR A O 1
ATOM 703 N N . GLU A 1 100 ? -41.432 19.570 34.744 1.00 93.56 100 GLU A N 1
ATOM 704 C CA . GLU A 1 100 ? -41.115 18.749 35.909 1.00 93.56 100 GLU A CA 1
ATOM 705 C C . GLU A 1 100 ? -39.669 18.253 35.845 1.00 93.56 100 GLU A C 1
ATOM 707 O O . GLU A 1 100 ? -39.278 17.565 34.898 1.00 93.56 100 GLU A O 1
ATOM 712 N N . GLY A 1 101 ? -38.855 18.571 36.852 1.00 95.69 101 GLY A N 1
ATOM 713 C CA . GLY A 1 101 ? -37.472 18.113 36.827 1.00 95.69 101 GLY A CA 1
ATOM 714 C C . GLY A 1 101 ? -36.595 18.494 38.006 1.00 95.69 101 GLY A C 1
ATOM 715 O O . GLY A 1 101 ? -37.009 19.210 38.917 1.00 95.69 101 GLY A O 1
ATOM 716 N N . ILE A 1 102 ? -35.357 18.008 37.962 1.00 97.69 102 ILE A N 1
ATOM 717 C CA . ILE A 1 102 ? -34.304 18.315 38.932 1.00 97.69 102 ILE A CA 1
ATOM 718 C C . ILE A 1 102 ? -33.063 18.777 38.167 1.00 97.69 102 ILE A C 1
ATOM 720 O O . ILE A 1 102 ? -32.570 18.068 37.292 1.00 97.69 102 ILE A O 1
ATOM 724 N N . SER A 1 103 ? -32.556 19.958 38.509 1.00 98.00 103 SER A N 1
ATOM 725 C CA . SER A 1 103 ? -31.313 20.520 37.985 1.00 98.00 103 SER A CA 1
ATOM 726 C C . SER A 1 103 ? -30.294 20.643 39.112 1.00 98.00 103 SER A C 1
ATOM 728 O O . SER A 1 103 ? -30.490 21.435 40.029 1.00 98.00 103 SER A O 1
ATOM 730 N N . THR A 1 104 ? -29.202 19.891 39.060 1.00 98.12 104 THR A N 1
ATOM 731 C CA . THR A 1 104 ? -28.272 19.748 40.196 1.00 98.12 104 THR A CA 1
ATOM 732 C C . THR A 1 104 ? -27.075 20.697 40.141 1.00 98.12 104 THR A C 1
ATOM 734 O O . THR A 1 104 ? -26.503 21.024 41.178 1.00 98.12 104 THR A O 1
ATOM 737 N N . GLY A 1 105 ? -26.692 21.176 38.953 1.00 97.25 105 GLY A N 1
ATOM 738 C CA . GLY A 1 105 ? -25.445 21.928 38.794 1.00 97.25 105 GLY A CA 1
ATOM 739 C C . GLY A 1 105 ? -24.243 21.064 39.193 1.00 97.25 105 GLY A C 1
ATOM 740 O O . GLY A 1 105 ? -24.073 19.982 38.641 1.00 97.25 105 GLY A O 1
ATOM 741 N N . ASP A 1 106 ? -23.452 21.529 40.163 1.00 97.25 106 ASP A N 1
ATOM 742 C CA . ASP A 1 106 ? -22.298 20.799 40.720 1.00 97.25 106 ASP A CA 1
ATOM 743 C C . ASP A 1 106 ? -22.629 20.011 42.005 1.00 97.25 106 ASP A C 1
ATOM 745 O O . ASP A 1 106 ? -21.723 19.461 42.628 1.00 97.25 106 ASP A O 1
ATOM 749 N N . ALA A 1 107 ? -23.888 20.026 42.453 1.00 98.50 107 ALA A N 1
ATOM 750 C CA . ALA A 1 107 ? -24.327 19.314 43.652 1.00 98.50 107 ALA A CA 1
ATOM 751 C C . ALA A 1 107 ? -24.561 17.826 43.375 1.00 98.50 107 ALA A C 1
ATOM 753 O O . ALA A 1 107 ? -24.908 17.438 42.256 1.00 98.50 107 ALA A O 1
ATOM 754 N N . ASP A 1 108 ? -24.478 17.013 44.423 1.00 98.69 108 ASP A N 1
ATOM 755 C CA . ASP A 1 108 ? -24.793 15.593 44.335 1.00 98.69 108 ASP A CA 1
ATOM 756 C C . ASP A 1 108 ? -26.312 15.348 44.417 1.00 98.69 108 ASP A C 1
ATOM 758 O O . ASP A 1 108 ? -27.037 15.990 45.180 1.00 98.69 108 ASP A O 1
ATOM 762 N N . LEU A 1 109 ? -26.806 14.374 43.655 1.00 98.56 109 LEU A N 1
ATOM 763 C CA . LEU A 1 109 ? -28.175 13.868 43.694 1.00 98.56 109 LEU A CA 1
ATOM 764 C C . LEU A 1 109 ? -28.164 12.357 43.914 1.00 98.56 109 LEU A C 1
ATOM 766 O O . LEU A 1 109 ? -27.662 11.601 43.086 1.00 98.56 109 LEU A O 1
ATOM 770 N N . ILE A 1 110 ? -28.776 11.912 45.005 1.00 98.62 110 ILE A N 1
ATOM 771 C CA . ILE A 1 110 ? -28.895 10.504 45.376 1.00 98.62 110 ILE A CA 1
ATOM 772 C C . ILE A 1 110 ? -30.375 10.125 45.401 1.00 98.62 110 ILE A C 1
ATOM 774 O O . ILE A 1 110 ? -31.168 10.695 46.154 1.00 98.62 110 ILE A O 1
ATOM 778 N N . LEU A 1 111 ? -30.745 9.150 44.574 1.00 98.12 111 LEU A N 1
ATOM 779 C CA . LEU A 1 111 ? -32.102 8.634 44.447 1.00 98.12 111 LEU A CA 1
ATOM 780 C C . LEU A 1 111 ? -32.119 7.159 44.863 1.00 98.12 111 LEU A C 1
ATOM 782 O O . LEU A 1 111 ? -31.610 6.295 44.149 1.00 98.12 111 LEU A O 1
ATOM 786 N N . ASN A 1 112 ? -32.701 6.879 46.033 1.00 97.69 112 ASN A N 1
ATOM 787 C CA . ASN A 1 112 ? -32.572 5.576 46.702 1.00 97.69 112 ASN A CA 1
ATOM 788 C C . ASN A 1 112 ? -33.493 4.477 46.148 1.00 97.69 112 ASN A C 1
ATOM 790 O O . ASN A 1 112 ? -33.387 3.328 46.563 1.00 97.69 112 ASN A O 1
ATOM 794 N N . GLN A 1 113 ? -34.435 4.822 45.272 1.00 97.62 113 GLN A N 1
ATOM 795 C CA . GLN A 1 113 ? -35.413 3.893 44.694 1.00 97.62 113 GLN A CA 1
ATOM 796 C C . GLN A 1 113 ? -35.322 3.881 43.172 1.00 97.62 113 GLN A C 1
ATOM 798 O O . GLN A 1 113 ? -34.692 4.763 42.590 1.00 97.62 113 GLN A O 1
ATOM 803 N N . TYR A 1 114 ? -35.983 2.922 42.525 1.00 96.31 114 TYR A N 1
ATOM 804 C CA . TYR A 1 114 ? -36.055 2.855 41.065 1.00 96.31 114 TYR A CA 1
ATOM 805 C C . TYR A 1 114 ? -36.654 4.139 40.471 1.00 96.31 114 TYR A C 1
ATOM 807 O O . TYR A 1 114 ? -37.765 4.541 40.836 1.00 96.31 114 TYR A O 1
ATOM 815 N N . GLN A 1 115 ? -35.943 4.772 39.535 1.00 95.00 115 GLN A N 1
ATOM 816 C CA . GLN A 1 115 ? -36.360 6.055 38.961 1.00 95.00 115 GLN A CA 1
ATOM 817 C C . GLN A 1 115 ? -36.945 5.906 37.563 1.00 95.00 115 GLN A C 1
ATOM 819 O O . GLN A 1 115 ? -36.402 5.203 36.717 1.00 95.00 115 GLN A O 1
ATOM 824 N N . LYS A 1 116 ? -38.047 6.614 37.304 1.00 92.94 116 LYS A N 1
ATOM 825 C CA . LYS A 1 116 ? -38.684 6.666 35.984 1.00 92.94 116 LYS A CA 1
ATOM 826 C C . LYS A 1 116 ? -38.663 8.088 35.448 1.00 92.94 116 LYS A C 1
ATOM 828 O O . LYS A 1 116 ? -39.359 8.957 35.977 1.00 92.94 116 LYS A O 1
ATOM 833 N N . ILE A 1 117 ? -37.891 8.291 34.385 1.00 92.69 117 ILE A N 1
ATOM 834 C CA . ILE A 1 117 ? -37.810 9.546 33.640 1.00 92.69 117 ILE A CA 1
ATOM 835 C C . ILE A 1 117 ? -38.622 9.343 32.360 1.00 92.69 117 ILE A C 1
ATOM 837 O O . ILE A 1 117 ? -38.166 8.722 31.401 1.00 92.69 117 ILE A O 1
ATOM 841 N N . LEU A 1 118 ? -39.872 9.799 32.391 1.00 89.12 118 LEU A N 1
ATOM 842 C CA . LEU A 1 118 ? -40.877 9.536 31.360 1.00 89.12 118 LEU A CA 1
ATOM 843 C C . LEU A 1 118 ? -41.338 10.847 30.714 1.00 89.12 118 LEU A C 1
ATOM 845 O O . LEU A 1 118 ? -41.072 11.936 31.221 1.00 89.12 118 LEU A O 1
ATOM 849 N N . GLY A 1 119 ? -42.120 10.745 29.635 1.00 86.69 119 GLY A N 1
ATOM 850 C CA . GLY A 1 119 ? -42.870 11.886 29.093 1.00 86.69 119 GLY A CA 1
ATOM 851 C C . GLY A 1 119 ? -41.964 13.075 28.768 1.00 86.69 119 GLY A C 1
ATOM 852 O O . GLY A 1 119 ? -41.036 12.899 27.999 1.00 86.69 119 GLY A O 1
ATOM 853 N N . GLU A 1 120 ? -42.216 14.264 29.317 1.00 87.12 120 GLU A N 1
ATOM 854 C CA . GLU A 1 120 ? -41.382 15.474 29.110 1.00 87.12 120 GLU A CA 1
ATOM 855 C C . GLU A 1 120 ? -40.531 15.846 30.345 1.00 87.12 120 GLU A C 1
ATOM 857 O O . GLU A 1 120 ? -40.014 16.960 30.436 1.00 87.12 120 GLU A O 1
ATOM 862 N N . GLY A 1 121 ? -40.389 14.923 31.301 1.00 92.50 121 GLY A N 1
ATOM 863 C CA . GLY A 1 121 ? -39.637 15.143 32.535 1.00 92.50 121 GLY A CA 1
ATOM 864 C C . GLY A 1 121 ? -38.121 15.240 32.327 1.00 92.50 121 GLY A C 1
ATOM 865 O O . GLY A 1 121 ? -37.586 14.662 31.377 1.00 92.50 121 GLY A O 1
ATOM 866 N N . SER A 1 122 ? -37.405 15.929 33.228 1.00 95.50 122 SER A N 1
ATOM 867 C CA . SER A 1 122 ? -35.945 16.084 33.108 1.00 95.50 122 SER A CA 1
ATOM 868 C C . SER A 1 122 ? -35.143 15.942 34.406 1.00 95.50 122 SER A C 1
ATOM 870 O O . SER A 1 122 ? -35.470 16.571 35.409 1.00 95.50 122 SER A O 1
ATOM 872 N N . ILE A 1 123 ? -34.017 15.227 34.354 1.00 97.19 123 ILE A N 1
ATOM 873 C CA . ILE A 1 123 ? -32.920 15.343 35.329 1.00 97.19 123 ILE A CA 1
ATOM 874 C C . ILE A 1 123 ? -31.691 15.868 34.585 1.00 97.19 123 ILE A C 1
ATOM 876 O O . ILE A 1 123 ? -31.297 15.291 33.572 1.00 97.19 123 ILE A O 1
ATOM 880 N N . THR A 1 124 ? -31.096 16.962 35.061 1.00 97.69 124 THR A N 1
ATOM 881 C CA . THR A 1 124 ? -29.938 17.596 34.415 1.00 97.69 124 THR A CA 1
ATOM 882 C C . THR A 1 124 ? -28.852 17.973 35.415 1.00 97.69 124 THR A C 1
ATOM 884 O O . THR A 1 124 ? -29.155 18.537 36.465 1.00 97.69 124 THR A O 1
ATOM 887 N N . SER A 1 125 ? -27.594 17.758 35.048 1.00 97.94 125 SER A N 1
ATOM 888 C CA . SER A 1 125 ? -26.419 18.092 35.851 1.00 97.94 125 SER A CA 1
ATOM 889 C C . SER A 1 125 ? -25.294 18.686 35.010 1.00 97.94 125 SER A C 1
ATOM 891 O O . SER A 1 125 ? -25.272 18.531 33.788 1.00 97.94 125 SER A O 1
ATOM 893 N N . THR A 1 126 ? -24.369 19.379 35.675 1.00 97.12 126 THR A N 1
ATOM 894 C CA . THR A 1 126 ? -23.110 19.867 35.089 1.00 97.12 126 THR A CA 1
ATOM 895 C C . THR A 1 126 ? -21.867 19.369 35.833 1.00 97.12 126 THR A C 1
ATOM 897 O O . THR A 1 126 ? -20.754 19.628 35.379 1.00 97.12 126 THR A O 1
ATOM 900 N N . GLY A 1 127 ? -22.046 18.664 36.954 1.00 96.75 127 GLY A N 1
ATOM 901 C CA . GLY A 1 127 ? -20.993 18.189 37.847 1.00 96.75 127 GLY A CA 1
ATOM 902 C C . GLY A 1 127 ? -21.546 17.285 38.957 1.00 96.75 127 GLY A C 1
ATOM 903 O O . GLY A 1 127 ? -22.656 16.772 38.859 1.00 96.75 127 GLY A O 1
ATOM 904 N N . GLY A 1 128 ? -20.768 17.066 40.017 1.00 98.19 128 GLY A N 1
ATOM 905 C CA . GLY A 1 128 ? -21.199 16.237 41.151 1.00 98.19 128 GLY A CA 1
ATOM 906 C C . GLY A 1 128 ? -21.493 14.774 40.785 1.00 98.19 128 GLY A C 1
ATOM 907 O O . GLY A 1 128 ? -21.061 14.256 39.748 1.00 98.19 128 GLY A O 1
ATOM 908 N N . ILE A 1 129 ? -22.207 14.086 41.669 1.00 98.62 129 ILE A N 1
ATOM 909 C CA . ILE A 1 129 ? -22.629 12.691 41.539 1.00 98.62 129 ILE A CA 1
ATOM 910 C C . ILE A 1 129 ? -24.131 12.637 41.266 1.00 98.62 129 ILE A C 1
ATOM 912 O O . ILE A 1 129 ? -24.915 13.170 42.040 1.00 98.62 129 ILE A O 1
ATOM 916 N N . ILE A 1 130 ? -24.551 11.897 40.239 1.00 98.56 130 ILE A N 1
ATOM 917 C CA . ILE A 1 130 ? -25.936 11.419 40.131 1.00 98.56 130 ILE A CA 1
ATOM 918 C C . ILE A 1 130 ? -25.939 9.929 40.444 1.00 98.56 130 ILE A C 1
ATOM 920 O O . ILE A 1 130 ? -25.433 9.135 39.655 1.00 98.56 130 ILE A O 1
ATOM 924 N N . TYR A 1 131 ? -26.507 9.542 41.583 1.00 98.62 131 TYR A N 1
ATOM 925 C CA . TYR A 1 131 ? -26.585 8.155 42.022 1.00 98.62 131 TYR A CA 1
ATOM 926 C C . TYR A 1 131 ? -28.014 7.615 41.912 1.00 98.62 131 TYR A C 1
ATOM 928 O O . TYR A 1 131 ? -28.902 8.016 42.665 1.00 98.62 131 TYR A O 1
ATOM 936 N N . LEU A 1 132 ? -28.214 6.672 40.987 1.00 98.25 132 LEU A N 1
ATOM 937 C CA . LEU A 1 132 ? -29.430 5.866 40.874 1.00 98.25 132 LEU A CA 1
ATOM 938 C C . LEU A 1 132 ? -29.211 4.536 41.605 1.00 98.25 132 LEU A C 1
ATOM 940 O O . LEU A 1 132 ? -28.654 3.595 41.035 1.00 98.25 132 LEU A O 1
ATOM 944 N N . GLN A 1 133 ? -29.599 4.472 42.881 1.00 98.19 133 GLN A N 1
ATOM 945 C CA . GLN A 1 133 ? -29.266 3.337 43.750 1.00 98.19 133 GLN A CA 1
ATOM 946 C C . GLN A 1 133 ? -29.943 2.035 43.318 1.00 98.19 133 GLN A C 1
ATOM 948 O O . GLN A 1 133 ? -29.296 0.998 43.312 1.00 98.19 133 GLN A O 1
ATOM 953 N N . GLU A 1 134 ? -31.218 2.089 42.940 1.00 98.06 134 GLU A N 1
ATOM 954 C CA . GLU A 1 134 ? -31.962 0.941 42.401 1.00 98.06 134 GLU A CA 1
ATOM 955 C C . GLU A 1 134 ? -32.168 1.089 40.882 1.00 98.06 134 GLU A C 1
ATOM 957 O O . GLU A 1 134 ? -33.176 0.651 40.336 1.00 98.06 134 GLU A O 1
ATOM 962 N N . GLY A 1 135 ? -31.239 1.752 40.183 1.00 97.38 135 GLY A N 1
ATOM 963 C CA . GLY A 1 135 ? -31.295 1.901 38.728 1.00 97.38 135 GLY A CA 1
ATOM 964 C C . GLY A 1 135 ? -32.442 2.791 38.229 1.00 97.38 135 GLY A C 1
ATOM 965 O O . GLY A 1 135 ? -32.917 3.695 38.928 1.00 97.38 135 GLY A O 1
ATOM 966 N N . GLY A 1 136 ? -32.873 2.577 36.983 1.00 96.19 136 GLY A N 1
ATOM 967 C CA . GLY A 1 136 ? -33.966 3.368 36.415 1.00 96.19 136 GLY A CA 1
ATOM 968 C C . GLY A 1 136 ? -34.332 3.096 34.957 1.00 96.19 136 GLY A C 1
ATOM 969 O O . GLY A 1 136 ? -33.768 2.233 34.285 1.00 96.19 136 GLY A O 1
ATOM 970 N N . GLU A 1 137 ? -35.307 3.863 34.476 1.00 96.00 137 GLU A N 1
ATOM 971 C CA . GLU A 1 137 ? -35.821 3.837 33.107 1.00 96.00 137 GLU A CA 1
ATOM 972 C C . GLU A 1 137 ? -35.832 5.246 32.505 1.00 96.00 137 GLU A C 1
ATOM 974 O O . GLU A 1 137 ? -36.308 6.192 33.144 1.00 96.00 137 GLU A O 1
ATOM 979 N N . LEU A 1 138 ? -35.383 5.360 31.254 1.00 96.75 138 LEU A N 1
ATOM 980 C CA . LEU A 1 138 ? -35.588 6.524 30.397 1.00 96.75 138 LEU A CA 1
ATOM 981 C C . LEU A 1 138 ? -36.439 6.125 29.184 1.00 96.75 138 LEU A C 1
ATOM 983 O O . LEU A 1 138 ? -36.073 5.235 28.410 1.00 96.75 138 LEU A O 1
ATOM 987 N N . SER A 1 139 ? -37.595 6.769 29.025 1.00 94.38 139 SER A N 1
ATOM 988 C CA . SER A 1 139 ? -38.500 6.509 27.901 1.00 94.38 139 SER A CA 1
ATOM 989 C C . SER A 1 139 ? -39.388 7.716 27.563 1.00 94.38 139 SER A C 1
ATOM 991 O O . SER A 1 139 ? -39.392 8.749 28.238 1.00 94.38 139 SER A O 1
ATOM 993 N N . GLY A 1 140 ? -40.129 7.630 26.456 1.00 92.75 140 GLY A N 1
ATOM 994 C CA . GLY A 1 140 ? -40.875 8.757 25.892 1.00 92.75 140 GLY A CA 1
ATOM 995 C C . GLY A 1 140 ? -39.951 9.850 25.343 1.00 92.75 140 GLY A C 1
ATOM 996 O O . GLY A 1 140 ? -39.043 9.561 24.563 1.00 92.75 140 GLY A O 1
ATOM 997 N N . THR A 1 141 ? -40.197 11.100 25.738 1.00 94.00 141 THR A N 1
ATOM 998 C CA . THR A 1 141 ? -39.403 12.292 25.382 1.00 94.00 141 THR A CA 1
ATOM 999 C C . THR A 1 141 ? -38.582 12.823 26.568 1.00 94.00 141 THR A C 1
ATOM 1001 O O . THR A 1 141 ? -38.159 13.978 26.552 1.00 94.00 141 THR A O 1
ATOM 1004 N N . GLY A 1 142 ? -38.393 12.001 27.611 1.00 94.50 142 GLY A N 1
ATOM 1005 C CA . GLY A 1 142 ? -37.729 12.408 28.844 1.00 94.50 142 GLY A CA 1
ATOM 1006 C C . GLY A 1 142 ? -36.271 12.784 28.592 1.00 94.50 142 GLY A C 1
ATOM 1007 O O . GLY A 1 142 ? -35.657 12.313 27.630 1.00 94.50 142 GLY A O 1
ATOM 1008 N N . LYS A 1 143 ? -35.710 13.633 29.455 1.00 96.06 143 LYS A N 1
ATOM 1009 C CA . LYS A 1 143 ? -34.319 14.087 29.362 1.00 96.06 143 LYS A CA 1
ATOM 1010 C C . LYS A 1 143 ? -33.519 13.647 30.586 1.00 96.06 143 LYS A C 1
ATOM 1012 O O . LYS A 1 143 ? -33.846 14.028 31.708 1.00 96.06 143 LYS A O 1
ATOM 1017 N N . PHE A 1 144 ? -32.428 12.923 30.363 1.00 97.19 144 PHE A N 1
ATOM 1018 C CA . PHE A 1 144 ? -31.429 12.628 31.383 1.00 97.19 144 PHE A CA 1
ATOM 1019 C C . PHE A 1 144 ? -30.062 13.140 30.928 1.00 97.19 144 PHE A C 1
ATOM 1021 O O . PHE A 1 144 ? -29.477 12.633 29.980 1.00 97.19 144 PHE A O 1
ATOM 1028 N N . ASP A 1 145 ? -29.575 14.198 31.562 1.00 97.94 145 ASP A N 1
ATOM 1029 C CA . ASP A 1 145 ? -28.337 14.876 31.184 1.00 97.94 145 ASP A CA 1
ATOM 1030 C C . ASP A 1 145 ? -27.373 14.837 32.361 1.00 97.94 145 ASP A C 1
ATOM 1032 O O . ASP A 1 145 ? -27.553 15.536 33.354 1.00 97.94 145 ASP A O 1
ATOM 1036 N N . VAL A 1 146 ? -26.378 13.966 32.253 1.00 97.69 146 VAL A N 1
ATOM 1037 C CA . VAL A 1 146 ? -25.357 13.707 33.276 1.00 97.69 146 VAL A CA 1
ATOM 1038 C C . VAL A 1 146 ? -24.011 14.308 32.870 1.00 97.69 146 VAL A C 1
ATOM 1040 O O . VAL A 1 146 ? -22.951 13.840 33.299 1.00 97.69 146 VAL A O 1
ATOM 1043 N N . SER A 1 147 ? -24.035 15.324 32.003 1.00 97.38 147 SER A N 1
ATOM 1044 C CA . SER A 1 147 ? -22.826 15.945 31.471 1.00 97.38 147 SER A CA 1
ATOM 1045 C C . SER A 1 147 ? -21.937 16.493 32.594 1.00 97.38 147 SER A C 1
ATOM 1047 O O . SER A 1 147 ? -22.422 17.034 33.587 1.00 97.38 147 SER A O 1
ATOM 1049 N N . GLY A 1 148 ? -20.622 16.299 32.475 1.00 97.12 148 GLY A N 1
ATOM 1050 C CA . GLY A 1 148 ? -19.615 16.707 33.464 1.00 97.12 148 GLY A CA 1
ATOM 1051 C C . GLY A 1 148 ? -19.678 15.977 34.814 1.00 97.12 148 GLY A C 1
ATOM 1052 O O . GLY A 1 148 ? -18.861 16.248 35.692 1.00 97.12 148 GLY A O 1
ATOM 1053 N N . SER A 1 149 ? -20.628 15.055 34.995 1.00 98.31 149 SER A N 1
ATOM 1054 C CA . SER A 1 149 ? -20.942 14.432 36.286 1.00 98.31 149 SER A CA 1
ATOM 1055 C C . SER A 1 149 ? -20.370 13.014 36.409 1.00 98.31 149 SER A C 1
ATOM 1057 O O . SER A 1 149 ? -19.982 12.378 35.422 1.00 98.31 149 SER A O 1
ATOM 1059 N N . ILE A 1 150 ? -20.363 12.479 37.633 1.00 98.69 150 ILE A N 1
ATOM 1060 C CA . ILE A 1 150 ? -20.187 11.046 37.895 1.00 98.69 150 ILE A CA 1
ATOM 1061 C C . ILE A 1 150 ? -21.575 10.409 37.979 1.00 98.69 150 ILE A C 1
ATOM 1063 O O . ILE A 1 150 ? -22.291 10.580 38.966 1.00 98.69 150 ILE A O 1
ATOM 1067 N N . TRP A 1 151 ? -21.953 9.636 36.966 1.00 98.69 151 TRP A N 1
ATOM 1068 C CA . TRP A 1 151 ? -23.164 8.828 37.017 1.00 98.69 151 TRP A CA 1
ATOM 1069 C C . TRP A 1 151 ? -22.862 7.520 37.751 1.00 98.69 151 TRP A C 1
ATOM 1071 O O . TRP A 1 151 ? -22.143 6.664 37.242 1.00 98.69 151 TRP A O 1
ATOM 1081 N N . THR A 1 152 ? -23.378 7.384 38.973 1.00 98.75 152 THR A N 1
ATOM 1082 C CA . THR A 1 152 ? -23.266 6.158 39.766 1.00 98.75 152 THR A CA 1
ATOM 1083 C C . THR A 1 152 ? -24.514 5.299 39.586 1.00 98.75 152 THR A C 1
ATOM 1085 O O . THR A 1 152 ? -25.634 5.790 39.743 1.00 98.75 152 THR A O 1
ATOM 1088 N N . LEU A 1 153 ? -24.323 4.018 39.285 1.00 98.38 153 LEU A N 1
ATOM 1089 C CA . LEU A 1 153 ? -25.400 3.073 39.015 1.00 98.38 153 LEU A CA 1
ATOM 1090 C C . LEU A 1 153 ? -25.341 1.883 39.982 1.00 98.38 153 LEU A C 1
ATOM 1092 O O . LEU A 1 153 ? -24.316 1.209 40.058 1.00 98.38 153 LEU A O 1
ATOM 1096 N N . GLY A 1 154 ? -26.415 1.661 40.746 1.00 98.44 154 GLY A N 1
ATOM 1097 C CA . GLY A 1 154 ? -26.515 0.563 41.720 1.00 98.44 154 GLY A CA 1
ATOM 1098 C C . GLY A 1 154 ? -27.416 -0.606 41.307 1.00 98.44 154 GLY A C 1
ATOM 1099 O O . GLY A 1 154 ? -27.461 -1.595 42.023 1.00 98.44 154 GLY A O 1
ATOM 1100 N N . ASP A 1 155 ? -28.119 -0.509 40.178 1.00 98.56 155 ASP A N 1
ATOM 1101 C CA . ASP A 1 155 ? -28.904 -1.591 39.561 1.00 98.56 155 ASP A CA 1
ATOM 1102 C C . ASP A 1 155 ? -29.085 -1.261 38.064 1.00 98.56 155 ASP A C 1
ATOM 1104 O O . ASP A 1 155 ? -28.567 -0.268 37.565 1.00 98.56 155 ASP A O 1
ATOM 1108 N N . ASN A 1 156 ? -29.837 -2.054 37.314 1.00 98.62 156 ASN A N 1
ATOM 1109 C CA . ASN A 1 156 ? -30.002 -1.912 35.873 1.00 98.62 156 ASN A CA 1
ATOM 1110 C C . ASN A 1 156 ? -30.596 -0.554 35.452 1.00 98.62 156 ASN A C 1
ATOM 1112 O O . ASN A 1 156 ? -31.540 -0.039 36.058 1.00 98.62 156 ASN A O 1
ATOM 1116 N N . PHE A 1 157 ? -30.102 -0.019 34.333 1.00 98.50 157 PHE A N 1
ATOM 1117 C CA . PHE A 1 157 ? -30.682 1.149 33.674 1.00 98.50 157 PHE A CA 1
ATOM 1118 C C . PHE A 1 157 ? -31.128 0.802 32.257 1.00 98.50 157 PHE A C 1
ATOM 1120 O O . PHE A 1 157 ? -30.380 0.195 31.491 1.00 98.50 157 PHE A O 1
ATOM 1127 N N . THR A 1 158 ? -32.357 1.177 31.905 1.00 98.38 158 THR A N 1
ATOM 1128 C CA . THR A 1 158 ? -32.941 0.897 30.587 1.00 98.38 158 THR A CA 1
ATOM 1129 C C . THR A 1 158 ? -33.397 2.183 29.910 1.00 98.38 158 THR A C 1
ATOM 1131 O O . THR A 1 158 ? -34.338 2.829 30.366 1.00 98.38 158 THR A O 1
ATOM 1134 N N . LYS A 1 159 ? -32.773 2.526 28.785 1.00 97.75 159 LYS A N 1
ATOM 1135 C CA . LYS A 1 159 ? -33.249 3.538 27.843 1.00 97.75 159 LYS A CA 1
ATOM 1136 C C . LYS A 1 159 ? -33.943 2.842 26.673 1.00 97.75 159 LYS A C 1
ATOM 1138 O O . LYS A 1 159 ? -33.335 2.026 25.990 1.00 97.75 159 LYS A O 1
ATOM 1143 N N . THR A 1 160 ? -35.223 3.148 26.466 1.00 96.44 160 THR A N 1
ATOM 1144 C CA . THR A 1 160 ? -35.998 2.665 25.299 1.00 96.44 160 THR A CA 1
ATOM 1145 C C . THR A 1 160 ? -36.335 3.771 24.300 1.00 96.44 160 THR A C 1
ATOM 1147 O O . THR A 1 160 ? -36.687 3.469 23.163 1.00 96.44 160 THR A O 1
ATOM 1150 N N . SER A 1 161 ? -36.283 5.031 24.745 1.00 95.88 161 SER A N 1
ATOM 1151 C CA . SER A 1 161 ? -36.329 6.256 23.940 1.00 95.88 161 SER A CA 1
ATOM 1152 C C . SER A 1 161 ? -35.942 7.453 24.828 1.00 95.88 161 SER A C 1
ATOM 1154 O O . SER A 1 161 ? -35.559 7.272 25.982 1.00 95.88 161 SER A O 1
ATOM 1156 N N . GLY A 1 162 ? -36.066 8.687 24.333 1.00 95.00 162 GLY A N 1
ATOM 1157 C CA . GLY A 1 162 ? -35.740 9.906 25.089 1.00 95.00 162 GLY A CA 1
ATOM 1158 C C . GLY A 1 162 ? -34.307 10.384 24.849 1.00 95.00 162 GLY A C 1
ATOM 1159 O O . GLY A 1 162 ? -33.599 9.840 24.004 1.00 95.00 162 GLY A O 1
ATOM 1160 N N . ILE A 1 163 ? -33.888 11.428 25.567 1.00 96.25 163 ILE A N 1
ATOM 1161 C CA . ILE A 1 163 ? -32.595 12.100 25.368 1.00 96.25 163 ILE A CA 1
ATOM 1162 C C . ILE A 1 163 ? -31.674 11.793 26.549 1.00 96.25 163 ILE A C 1
ATOM 1164 O O . ILE A 1 163 ? -31.926 12.263 27.659 1.00 96.25 163 ILE A O 1
ATOM 1168 N N . LEU A 1 164 ? -30.598 11.045 26.293 1.00 97.56 164 LEU A N 1
ATOM 1169 C CA . LEU A 1 164 ? -29.513 10.800 27.243 1.00 97.56 164 LEU A CA 1
ATOM 1170 C C . LEU A 1 164 ? -28.266 11.582 26.810 1.00 97.56 164 LEU A C 1
ATOM 1172 O O . LEU A 1 164 ? -27.691 11.296 25.763 1.00 97.56 164 LEU A O 1
ATOM 1176 N N . THR A 1 165 ? -27.839 12.561 27.607 1.00 97.75 165 THR A N 1
ATOM 1177 C CA . THR A 1 165 ? -26.627 13.354 27.343 1.00 97.75 165 THR A CA 1
ATOM 1178 C C . THR A 1 165 ? -25.543 12.995 28.358 1.00 97.75 165 THR A C 1
ATOM 1180 O O . THR A 1 165 ? -25.777 13.072 29.563 1.00 97.75 165 THR A O 1
ATOM 1183 N N . MET A 1 166 ? -24.356 12.614 27.876 1.00 96.62 166 MET A N 1
ATOM 1184 C CA . MET A 1 166 ? -23.245 12.099 28.699 1.00 96.62 166 MET A CA 1
ATOM 1185 C C . MET A 1 166 ? -21.900 12.770 28.363 1.00 96.62 166 MET A C 1
ATOM 1187 O O . MET A 1 166 ? -20.839 12.146 28.387 1.00 96.62 166 MET A O 1
ATOM 1191 N N . LEU A 1 167 ? -21.924 14.054 27.991 1.00 96.75 167 LEU A N 1
ATOM 1192 C CA . LEU A 1 167 ? -20.701 14.769 27.621 1.00 96.75 167 LEU A CA 1
ATOM 1193 C C . LEU A 1 167 ? -19.784 14.896 28.838 1.00 96.75 167 LEU A C 1
ATOM 1195 O O . LEU A 1 167 ? -20.191 15.438 29.858 1.00 96.75 167 LEU A O 1
ATOM 1199 N N . GLN A 1 168 ? -18.529 14.462 28.726 1.00 96.50 168 GLN A N 1
ATOM 1200 C CA . GLN A 1 168 ? -17.560 14.528 29.831 1.00 96.50 168 GLN A CA 1
ATOM 1201 C C . GLN A 1 168 ? -17.965 13.722 31.084 1.00 96.50 168 GLN A C 1
ATOM 1203 O O . GLN A 1 168 ? -17.536 14.034 32.193 1.00 96.50 168 GLN A O 1
ATOM 1208 N N . THR A 1 169 ? -18.790 12.685 30.924 1.00 98.38 169 THR A N 1
ATOM 1209 C CA . THR A 1 169 ? -19.324 11.890 32.039 1.00 98.38 169 THR A CA 1
ATOM 1210 C C . THR A 1 169 ? -18.396 10.737 32.429 1.00 98.38 169 THR A C 1
ATOM 1212 O O . THR A 1 169 ? -17.773 10.093 31.582 1.00 98.38 169 THR A O 1
ATOM 1215 N N . THR A 1 170 ? -18.344 10.439 33.730 1.00 98.69 170 THR A N 1
ATOM 1216 C CA . THR A 1 170 ? -17.784 9.187 34.265 1.00 98.69 170 THR A CA 1
ATOM 1217 C C . THR A 1 170 ? -18.915 8.254 34.684 1.00 98.69 170 THR A C 1
ATOM 1219 O O . THR A 1 170 ? -19.718 8.636 35.533 1.00 98.69 170 THR A O 1
ATOM 1222 N N . LEU A 1 171 ? -18.960 7.033 34.149 1.00 98.69 171 LEU A N 1
ATOM 1223 C CA . LEU A 1 171 ? -19.834 5.978 34.667 1.00 98.69 171 LEU A CA 1
ATOM 1224 C C . LEU A 1 171 ? -19.128 5.263 35.824 1.00 98.69 171 LEU A C 1
ATOM 1226 O O . LEU A 1 171 ? -17.984 4.835 35.681 1.00 98.69 171 LEU A O 1
ATOM 1230 N N . LYS A 1 172 ? -19.799 5.122 36.968 1.00 98.69 172 LYS A N 1
ATOM 1231 C CA . LYS A 1 172 ? -19.317 4.379 38.137 1.00 98.69 172 LYS A CA 1
ATOM 1232 C C . LYS A 1 172 ? -20.341 3.329 38.560 1.00 98.69 172 LYS A C 1
ATOM 1234 O O . LYS A 1 172 ? -21.513 3.650 38.720 1.00 98.69 172 LYS A O 1
ATOM 1239 N N . LEU A 1 173 ? -19.905 2.103 38.824 1.00 98.69 173 LEU A N 1
ATOM 1240 C CA . LEU A 1 173 ? -20.791 1.063 39.355 1.00 98.69 173 LEU A CA 1
ATOM 1241 C C . LEU A 1 173 ? -20.797 1.026 40.890 1.00 98.69 173 LEU A C 1
ATOM 1243 O O . LEU A 1 173 ? -19.776 1.248 41.551 1.00 98.69 173 LEU A O 1
ATOM 1247 N N . ALA A 1 174 ? -21.963 0.740 41.459 1.00 98.44 174 ALA A N 1
ATOM 1248 C CA . ALA A 1 174 ? -22.178 0.458 42.878 1.00 98.44 174 ALA A CA 1
ATOM 1249 C C . ALA A 1 174 ? -22.726 -0.961 43.130 1.00 98.44 174 ALA A C 1
ATOM 1251 O O . ALA A 1 174 ? -22.639 -1.431 44.262 1.00 98.44 174 ALA A O 1
ATOM 1252 N N . ASP A 1 175 ? -23.228 -1.630 42.088 1.00 98.62 175 ASP A N 1
ATOM 1253 C CA . ASP A 1 175 ? -23.508 -3.069 42.029 1.00 98.62 175 ASP A CA 1
ATOM 1254 C C . ASP A 1 175 ? -23.342 -3.553 40.572 1.00 98.62 175 ASP A C 1
ATOM 1256 O O . ASP A 1 175 ? -23.197 -2.745 39.644 1.00 98.62 175 ASP A O 1
ATOM 1260 N N . ASN A 1 176 ? -23.379 -4.866 40.352 1.00 98.56 176 ASN A N 1
ATOM 1261 C CA . ASN A 1 176 ? -23.455 -5.450 39.016 1.00 98.56 176 ASN A CA 1
ATOM 1262 C C . ASN A 1 176 ? -24.688 -4.909 38.291 1.00 98.56 176 ASN A C 1
ATOM 1264 O O . ASN A 1 176 ? -25.807 -5.034 38.785 1.00 98.56 176 ASN A O 1
ATOM 1268 N N . SER A 1 177 ? -24.480 -4.321 37.116 1.00 98.56 177 SER A N 1
ATOM 1269 C CA . SER A 1 177 ? -25.524 -3.556 36.437 1.00 98.56 177 SER A CA 1
ATOM 1270 C C . SER A 1 177 ? -25.572 -3.874 34.949 1.00 98.56 177 SER A C 1
ATOM 1272 O O . SER A 1 177 ? -24.541 -3.985 34.283 1.00 98.56 177 SER A O 1
ATOM 1274 N N . THR A 1 178 ? -26.787 -3.974 34.420 1.00 98.75 178 THR A N 1
ATOM 1275 C CA . THR A 1 178 ? -27.065 -4.029 32.984 1.00 98.75 178 THR A CA 1
ATOM 1276 C C . THR A 1 178 ? -27.459 -2.645 32.498 1.00 98.75 178 THR A C 1
ATOM 1278 O O . THR A 1 178 ? -28.410 -2.048 33.009 1.00 98.75 178 THR A O 1
ATOM 1281 N N . LEU A 1 179 ? -26.752 -2.147 31.491 1.00 98.50 179 LEU A N 1
ATOM 1282 C CA . LEU A 1 179 ? -27.056 -0.897 30.816 1.00 98.50 179 LEU A CA 1
ATOM 1283 C C . LEU A 1 179 ? -27.634 -1.220 29.437 1.00 98.50 179 LEU A C 1
ATOM 1285 O O . LEU A 1 179 ? -26.941 -1.733 28.563 1.00 98.50 179 LEU A O 1
ATOM 1289 N N . THR A 1 180 ? -28.932 -0.972 29.270 1.00 98.62 180 THR A N 1
ATOM 1290 C CA . THR A 1 180 ? -29.656 -1.178 28.007 1.00 98.62 180 THR A CA 1
ATOM 1291 C C . THR A 1 180 ? -29.992 0.175 27.407 1.00 98.62 180 THR A C 1
ATOM 1293 O O . THR A 1 180 ? -30.521 1.039 28.105 1.00 98.62 180 THR A O 1
ATOM 1296 N N . SER A 1 181 ? -29.700 0.358 26.127 1.00 98.31 181 SER A N 1
ATOM 1297 C CA . SER A 1 181 ? -29.917 1.600 25.394 1.00 98.31 181 SER A CA 1
ATOM 1298 C C . SER A 1 181 ? -30.252 1.318 23.937 1.00 98.31 181 SER A C 1
ATOM 1300 O O . SER A 1 181 ? -29.674 0.415 23.335 1.00 98.31 181 SER A O 1
ATOM 1302 N N . ASP A 1 182 ? -31.168 2.111 23.386 1.00 97.88 182 ASP A N 1
ATOM 1303 C CA . ASP A 1 182 ? -31.546 2.170 21.969 1.00 97.88 182 ASP A CA 1
ATOM 1304 C C . ASP A 1 182 ? -30.540 2.959 21.105 1.00 97.88 182 ASP A C 1
ATOM 1306 O O . ASP A 1 182 ? -30.722 3.081 19.897 1.00 97.88 182 ASP A O 1
ATOM 1310 N N . GLU A 1 183 ? -29.484 3.496 21.721 1.00 97.38 183 GLU A N 1
ATOM 1311 C CA . GLU A 1 183 ? -28.398 4.246 21.084 1.00 97.38 183 GLU A CA 1
ATOM 1312 C C . GLU A 1 183 ? -27.055 3.960 21.776 1.00 97.38 183 GLU A C 1
ATOM 1314 O O . GLU A 1 183 ? -27.019 3.657 22.975 1.00 97.38 183 GLU A O 1
ATOM 1319 N N . ALA A 1 184 ? -25.954 4.152 21.042 1.00 97.75 184 ALA A N 1
ATOM 1320 C CA . ALA A 1 184 ? -24.594 3.998 21.548 1.00 97.75 184 ALA A CA 1
ATOM 1321 C C . ALA A 1 184 ? -24.290 4.906 22.755 1.00 97.75 184 ALA A C 1
ATOM 1323 O O . ALA A 1 184 ? -24.730 6.057 22.854 1.00 97.75 184 ALA A O 1
ATOM 1324 N N . LEU A 1 185 ? -23.474 4.386 23.665 1.00 97.94 185 LEU A N 1
ATOM 1325 C CA . LEU A 1 185 ? -23.137 4.958 24.958 1.00 97.94 185 LEU A CA 1
ATOM 1326 C C . LEU A 1 185 ? -21.678 5.409 24.960 1.00 97.94 185 LEU A C 1
ATOM 1328 O O . LEU A 1 185 ? -20.772 4.635 24.660 1.00 97.94 185 LEU A O 1
ATOM 1332 N N . ASN A 1 186 ? -21.443 6.665 25.335 1.00 97.38 186 ASN A N 1
ATOM 1333 C CA . ASN A 1 186 ? -20.117 7.275 25.297 1.00 97.38 186 ASN A CA 1
ATOM 1334 C C . ASN A 1 186 ? -19.765 7.846 26.671 1.00 97.38 186 ASN A C 1
ATOM 1336 O O . ASN A 1 186 ? -20.478 8.714 27.178 1.00 97.38 186 ASN A O 1
ATOM 1340 N N . PHE A 1 187 ? -18.656 7.383 27.249 1.00 98.19 187 PHE A N 1
ATOM 1341 C CA . PHE A 1 187 ? -18.147 7.862 28.533 1.00 98.19 187 PHE A CA 1
ATOM 1342 C C . PHE A 1 187 ? -16.679 8.257 28.437 1.00 98.19 187 PHE A C 1
ATOM 1344 O O . PHE A 1 187 ? -15.880 7.597 27.776 1.00 98.19 187 PHE A O 1
ATOM 1351 N N . VAL A 1 188 ? -16.290 9.290 29.185 1.00 98.12 188 VAL A N 1
ATOM 1352 C CA . VAL A 1 188 ? -14.870 9.637 29.314 1.00 98.12 188 VAL A CA 1
ATOM 1353 C C . VAL A 1 188 ? -14.153 8.605 30.176 1.00 98.12 188 VAL A C 1
ATOM 1355 O O . VAL A 1 188 ? -13.074 8.151 29.816 1.00 98.12 188 VAL A O 1
ATOM 1358 N N . ASN A 1 189 ? -14.757 8.205 31.299 1.00 98.00 189 ASN A N 1
ATOM 1359 C CA . ASN A 1 189 ? -14.210 7.179 32.186 1.00 98.00 189 ASN A CA 1
ATOM 1360 C C . ASN A 1 189 ? -15.264 6.124 32.520 1.00 98.00 189 ASN A C 1
ATOM 1362 O O . ASN A 1 189 ? -16.427 6.456 32.760 1.00 98.00 189 ASN A O 1
ATOM 1366 N N . LEU A 1 190 ? -14.812 4.879 32.651 1.00 98.31 190 LEU A N 1
ATOM 1367 C CA . LEU A 1 190 ? -15.572 3.779 33.230 1.00 98.31 190 LEU A CA 1
ATOM 1368 C C . LEU A 1 190 ? -14.882 3.308 34.514 1.00 98.31 190 LEU A C 1
ATOM 1370 O O . LEU A 1 190 ? -13.753 2.827 34.482 1.00 98.31 190 LEU A O 1
ATOM 1374 N N . ASN A 1 191 ? -15.564 3.442 35.648 1.00 98.12 191 ASN A N 1
ATOM 1375 C CA . ASN A 1 191 ? -15.128 2.939 36.944 1.00 98.12 191 ASN A CA 1
ATOM 1376 C C . ASN A 1 191 ? -15.991 1.734 37.346 1.00 98.12 191 ASN A C 1
ATOM 1378 O O . ASN A 1 191 ? -17.096 1.894 37.869 1.00 98.12 191 ASN A O 1
ATOM 1382 N N . LEU A 1 192 ? -15.469 0.532 37.103 1.00 98.38 192 LEU A N 1
ATOM 1383 C CA . LEU A 1 192 ? -16.145 -0.732 37.409 1.00 98.38 192 LEU A CA 1
ATOM 1384 C C . LEU A 1 192 ? -16.285 -0.985 38.914 1.00 98.38 192 LEU A C 1
ATOM 1386 O O . LEU A 1 192 ? -17.229 -1.649 39.326 1.00 98.38 192 LEU A O 1
ATOM 1390 N N . ASN A 1 193 ? -15.395 -0.427 39.741 1.00 97.50 193 ASN A N 1
ATOM 1391 C CA . ASN A 1 193 ? -15.485 -0.455 41.201 1.00 97.50 193 ASN A CA 1
ATOM 1392 C C . ASN A 1 193 ? -15.731 -1.865 41.784 1.00 97.50 193 ASN A C 1
ATOM 1394 O O . ASN A 1 193 ? -16.536 -2.022 42.700 1.00 97.50 193 ASN A O 1
ATOM 1398 N N . ASN A 1 194 ? -15.022 -2.890 41.298 1.00 98.00 194 ASN A N 1
ATOM 1399 C CA . ASN A 1 194 ? -15.228 -4.303 41.673 1.00 98.00 194 ASN A CA 1
ATOM 1400 C C . ASN A 1 194 ? -16.525 -4.971 41.180 1.00 98.00 194 ASN A C 1
ATOM 1402 O O . ASN A 1 194 ? -16.845 -6.057 41.665 1.00 98.00 194 ASN A O 1
ATOM 1406 N N . PHE A 1 195 ? -17.245 -4.370 40.231 1.00 98.56 195 PHE A N 1
ATOM 1407 C CA . PHE A 1 195 ? -18.497 -4.897 39.683 1.00 98.56 195 PHE A CA 1
ATOM 1408 C C . PHE A 1 195 ? -18.433 -5.134 38.174 1.00 98.56 195 PHE A C 1
ATOM 1410 O O . PHE A 1 195 ? -17.570 -4.621 37.460 1.00 98.56 195 PHE A O 1
ATOM 1417 N N . THR A 1 196 ? -19.387 -5.920 37.685 1.00 98.50 196 THR A N 1
ATOM 1418 C CA . THR A 1 196 ? -19.539 -6.249 36.270 1.00 98.50 196 THR A CA 1
ATOM 1419 C C . THR A 1 196 ? -20.562 -5.333 35.597 1.00 98.50 196 THR A C 1
ATOM 1421 O O . THR A 1 196 ? -21.705 -5.228 36.049 1.00 98.50 196 THR A O 1
ATOM 1424 N N . LEU A 1 197 ? -20.163 -4.715 34.481 1.00 98.75 197 LEU A N 1
ATOM 1425 C CA . LEU A 1 197 ? -21.055 -4.036 33.541 1.00 98.75 197 LEU A CA 1
ATOM 1426 C C . LEU A 1 197 ? -21.517 -5.024 32.465 1.00 98.75 197 LEU A C 1
ATOM 1428 O O . LEU A 1 197 ? -20.687 -5.659 31.818 1.00 98.75 197 LEU A O 1
ATOM 1432 N N . THR A 1 198 ? -22.825 -5.115 32.235 1.00 98.69 198 THR A N 1
ATOM 1433 C CA . THR A 1 198 ? -23.402 -5.851 31.098 1.00 98.69 198 THR A CA 1
ATOM 1434 C C . THR A 1 198 ? -24.081 -4.881 30.135 1.00 98.69 198 THR A C 1
ATOM 1436 O O . THR A 1 198 ? -24.880 -4.053 30.566 1.00 98.69 198 THR A O 1
ATOM 1439 N N . LEU A 1 199 ? -23.795 -4.977 28.838 1.00 98.56 199 LEU A N 1
ATOM 1440 C CA . LEU A 1 199 ? -24.508 -4.237 27.794 1.00 98.56 199 LEU A CA 1
ATOM 1441 C C . LEU A 1 199 ? -25.741 -5.045 27.378 1.00 98.56 199 LEU A C 1
ATOM 1443 O O . LEU A 1 199 ? -25.647 -6.223 27.041 1.00 98.56 199 LEU A O 1
ATOM 1447 N N . GLY A 1 200 ? -26.921 -4.441 27.505 1.00 97.50 200 GLY A N 1
ATOM 1448 C CA . GLY A 1 200 ? -28.185 -5.184 27.520 1.00 97.50 200 GLY A CA 1
ATOM 1449 C C . GLY A 1 200 ? -28.810 -5.484 26.156 1.00 97.50 200 GLY A C 1
ATOM 1450 O O . GLY A 1 200 ? -29.794 -6.221 26.101 1.00 97.50 200 GLY A O 1
ATOM 1451 N N . SER A 1 201 ? -28.294 -4.914 25.065 1.00 97.62 201 SER A N 1
ATOM 1452 C CA . SER A 1 201 ? -28.833 -5.106 23.710 1.00 97.62 201 SER A CA 1
ATOM 1453 C C . SER A 1 201 ? -27.797 -4.788 22.632 1.00 97.62 201 SER A C 1
ATOM 1455 O O . SER A 1 201 ? -26.813 -4.121 22.929 1.00 97.62 201 SER A O 1
ATOM 1457 N N . GLU A 1 202 ? -28.059 -5.198 21.388 1.00 97.94 202 GLU A N 1
ATOM 1458 C CA . GLU A 1 202 ? -27.214 -4.923 20.208 1.00 97.94 202 GLU A CA 1
ATOM 1459 C C . GLU A 1 202 ? -26.985 -3.427 19.930 1.00 97.94 202 GLU A C 1
ATOM 1461 O O . GLU A 1 202 ? -26.025 -3.077 19.270 1.00 97.94 202 GLU A O 1
ATOM 1466 N N . THR A 1 203 ? -27.851 -2.537 20.426 1.00 97.75 203 THR A N 1
ATOM 1467 C CA . THR A 1 203 ? -27.725 -1.079 20.248 1.00 97.75 203 THR A CA 1
ATOM 1468 C C . THR A 1 203 ? -27.021 -0.388 21.414 1.00 97.75 203 THR A C 1
ATOM 1470 O O . THR A 1 203 ? -26.875 0.831 21.418 1.00 97.75 203 THR A O 1
ATOM 1473 N N . SER A 1 204 ? -26.625 -1.142 22.444 1.00 98.25 204 SER A N 1
ATOM 1474 C CA . SER A 1 204 ? -25.998 -0.616 23.664 1.00 98.25 204 SER A CA 1
ATOM 1475 C C . SER A 1 204 ? -24.479 -0.511 23.549 1.00 98.25 204 SER A C 1
ATOM 1477 O O . SER A 1 204 ? -23.788 -0.719 24.545 1.00 98.25 204 SER A O 1
ATOM 1479 N N . ASP A 1 205 ? -23.977 -0.205 22.353 1.00 98.56 205 ASP A N 1
ATOM 1480 C CA . ASP A 1 205 ? -22.549 -0.076 22.053 1.00 98.56 205 ASP A CA 1
ATOM 1481 C C . ASP A 1 205 ? -21.858 0.835 23.062 1.00 98.56 205 ASP A C 1
ATOM 1483 O O . ASP A 1 205 ? -22.407 1.866 23.457 1.00 98.56 205 ASP A O 1
ATOM 1487 N N . LEU A 1 206 ? -20.648 0.476 23.479 1.00 98.44 206 LEU A N 1
ATOM 1488 C CA . LEU A 1 206 ? -19.913 1.201 24.507 1.00 98.44 206 LEU A CA 1
ATOM 1489 C C . LEU A 1 206 ? -18.613 1.771 23.950 1.00 98.44 206 LEU A C 1
ATOM 1491 O O . LEU A 1 206 ? -17.702 1.024 23.600 1.00 98.44 206 LEU A O 1
ATOM 1495 N N . THR A 1 207 ? -18.483 3.096 23.984 1.00 97.81 207 THR A N 1
ATOM 1496 C CA . THR A 1 207 ? -17.213 3.795 23.764 1.00 97.81 207 THR A CA 1
ATOM 1497 C C . THR A 1 207 ? -16.683 4.367 25.073 1.00 97.81 207 THR A C 1
ATOM 1499 O O . THR A 1 207 ? -17.399 5.079 25.785 1.00 97.81 207 THR A O 1
ATOM 1502 N N . VAL A 1 208 ? -15.407 4.103 25.373 1.00 97.69 208 VAL A N 1
ATOM 1503 C CA . VAL A 1 208 ? -14.706 4.705 26.519 1.00 97.69 208 VAL A CA 1
ATOM 1504 C C . VAL A 1 208 ? -13.432 5.408 26.058 1.00 97.69 208 VAL A C 1
ATOM 1506 O O . VAL A 1 208 ? -12.605 4.823 25.353 1.00 97.69 208 VAL A O 1
ATOM 1509 N N . GLU A 1 209 ? -13.278 6.673 26.455 1.00 96.94 209 GLU A N 1
ATOM 1510 C CA . GLU A 1 209 ? -12.153 7.506 26.014 1.00 96.94 209 GLU A CA 1
ATOM 1511 C C . GLU A 1 209 ? -10.848 7.198 26.761 1.00 96.94 209 GLU A C 1
ATOM 1513 O O . GLU A 1 209 ? -9.783 7.100 26.151 1.00 96.94 209 GLU A O 1
ATOM 1518 N N . ASN A 1 210 ? -10.916 7.050 28.086 1.00 96.50 210 ASN A N 1
ATOM 1519 C CA . ASN A 1 210 ? -9.748 6.832 28.937 1.00 96.50 210 ASN A CA 1
ATOM 1520 C C . ASN A 1 210 ? -9.472 5.341 29.201 1.00 96.50 210 ASN A C 1
ATOM 1522 O O . ASN A 1 210 ? -10.339 4.499 28.966 1.00 96.50 210 ASN A O 1
ATOM 1526 N N . PRO A 1 211 ? -8.264 4.994 29.698 1.00 95.75 211 PRO A N 1
ATOM 1527 C CA . PRO A 1 211 ? -7.911 3.608 29.978 1.00 95.75 211 PRO A CA 1
ATOM 1528 C C . PRO A 1 211 ? -8.888 2.921 30.933 1.00 95.75 211 PRO A C 1
ATOM 1530 O O . PRO A 1 211 ? -9.325 3.514 31.922 1.00 95.75 211 PRO A O 1
ATOM 1533 N N . ILE A 1 212 ? -9.150 1.642 30.671 1.00 95.44 212 ILE A N 1
ATOM 1534 C CA . ILE A 1 212 ? -9.948 0.775 31.540 1.00 95.44 212 ILE A CA 1
ATOM 1535 C C . ILE A 1 212 ? -9.009 -0.196 32.255 1.00 95.44 212 ILE A C 1
ATOM 1537 O O . ILE A 1 212 ? -8.128 -0.804 31.640 1.00 95.44 212 ILE A O 1
ATOM 1541 N N . THR A 1 213 ? -9.229 -0.375 33.552 1.00 94.44 213 THR A N 1
ATOM 1542 C CA . THR A 1 213 ? -8.542 -1.382 34.362 1.00 94.44 213 THR A CA 1
ATOM 1543 C C . THR A 1 213 ? -9.563 -2.397 34.859 1.00 94.44 213 THR A C 1
ATOM 1545 O O . THR A 1 213 ? -10.609 -2.004 35.366 1.00 94.44 213 THR A O 1
ATOM 1548 N N . ILE A 1 214 ? -9.248 -3.683 34.698 1.00 97.38 214 ILE A N 1
ATOM 1549 C CA . ILE A 1 214 ? -9.974 -4.811 35.293 1.00 97.38 214 ILE A CA 1
ATOM 1550 C C . ILE A 1 214 ? -8.976 -5.547 36.198 1.00 97.38 214 ILE A C 1
ATOM 1552 O O . ILE A 1 214 ? -8.161 -6.354 35.733 1.00 97.38 214 ILE A O 1
ATOM 1556 N N . ASP A 1 215 ? -8.960 -5.215 37.487 1.00 97.00 215 ASP A N 1
ATOM 1557 C CA . ASP A 1 215 ? -7.935 -5.662 38.443 1.00 97.00 215 ASP A CA 1
ATOM 1558 C C . ASP A 1 215 ? -8.459 -6.462 39.636 1.00 97.00 215 ASP A C 1
ATOM 1560 O O . ASP A 1 215 ? -7.671 -6.977 40.438 1.00 97.00 215 ASP A O 1
ATOM 1564 N N . SER A 1 216 ? -9.769 -6.675 39.695 1.00 97.81 216 SER A N 1
ATOM 1565 C CA . SER A 1 216 ? -10.420 -7.459 40.737 1.00 97.81 216 SER A CA 1
ATOM 1566 C C . SER A 1 216 ? -11.313 -8.553 40.165 1.00 97.81 216 SER A C 1
ATOM 1568 O O . SER A 1 216 ? -11.903 -8.419 39.099 1.00 97.81 216 SER A O 1
ATOM 1570 N N . SER A 1 217 ? -11.437 -9.670 40.887 1.00 96.75 217 SER A N 1
ATOM 1571 C CA . SER A 1 217 ? -12.239 -10.827 40.462 1.00 96.75 217 SER A CA 1
ATOM 1572 C C . SER A 1 217 ? -13.734 -10.540 40.269 1.00 96.75 217 SER A C 1
ATOM 1574 O O . SER A 1 217 ? -14.410 -11.339 39.631 1.00 96.75 217 SER A O 1
ATOM 1576 N N . GLY A 1 218 ? -14.248 -9.448 40.847 1.00 96.12 218 GLY A N 1
ATOM 1577 C CA . GLY A 1 218 ? -15.633 -9.008 40.647 1.00 96.12 218 GLY A CA 1
ATOM 1578 C C . GLY A 1 218 ? -15.817 -8.047 39.468 1.00 96.12 218 GLY A C 1
ATOM 1579 O O . GLY A 1 218 ? -16.949 -7.834 39.034 1.00 96.12 218 GLY A O 1
ATOM 1580 N N . GLU A 1 219 ? -14.728 -7.478 38.940 1.00 97.94 219 GLU A N 1
ATOM 1581 C CA . GLU A 1 219 ? -14.800 -6.562 37.803 1.00 97.94 219 GLU A CA 1
ATOM 1582 C C . GLU A 1 219 ? -15.030 -7.311 36.505 1.00 97.94 219 GLU A C 1
ATOM 1584 O O . GLU A 1 219 ? -14.433 -8.362 36.251 1.00 97.94 219 GLU A O 1
ATOM 1589 N N . GLY A 1 220 ? -15.846 -6.716 35.644 1.00 97.50 220 GLY A N 1
ATOM 1590 C CA . GLY A 1 220 ? -15.932 -7.199 34.285 1.00 97.50 220 GLY A CA 1
ATOM 1591 C C . GLY A 1 220 ? -16.753 -6.344 33.345 1.00 97.50 220 GLY A C 1
ATOM 1592 O O . GLY A 1 220 ? -17.485 -5.444 33.756 1.00 97.50 220 GLY A O 1
ATOM 1593 N N . ILE A 1 221 ? -16.616 -6.657 32.062 1.00 98.31 221 ILE A N 1
ATOM 1594 C CA . ILE A 1 221 ? -17.399 -6.076 30.975 1.00 98.31 221 ILE A CA 1
ATOM 1595 C C . ILE A 1 221 ? -17.927 -7.232 30.129 1.00 98.31 221 ILE A C 1
ATOM 1597 O O . ILE A 1 221 ? -17.153 -8.049 29.631 1.00 98.31 221 ILE A O 1
ATOM 1601 N N . LEU A 1 222 ? -19.246 -7.305 29.988 1.00 98.31 222 LEU A N 1
ATOM 1602 C CA . LEU A 1 222 ? -19.948 -8.263 29.142 1.00 98.31 222 LEU A CA 1
ATOM 1603 C C . LEU A 1 222 ? -20.699 -7.498 28.058 1.00 98.31 222 LEU A C 1
ATOM 1605 O O . LEU A 1 222 ? -21.658 -6.792 28.363 1.00 98.31 222 LEU A O 1
ATOM 1609 N N . THR A 1 223 ? -20.263 -7.616 26.806 1.00 97.81 223 THR A N 1
ATOM 1610 C CA . THR A 1 223 ? -20.823 -6.806 25.710 1.00 97.81 223 THR A CA 1
ATOM 1611 C C . THR A 1 223 ? -22.031 -7.461 25.042 1.00 97.81 223 THR A C 1
ATOM 1613 O O . THR A 1 223 ? -22.860 -6.772 24.460 1.00 97.81 223 THR A O 1
ATOM 1616 N N . GLY A 1 224 ? -22.166 -8.788 25.139 1.00 96.69 224 GLY A N 1
ATOM 1617 C CA . GLY A 1 224 ? -23.186 -9.511 24.381 1.00 96.69 224 GLY A CA 1
ATOM 1618 C C . GLY A 1 224 ? -22.981 -9.306 22.878 1.00 96.69 224 GLY A C 1
ATOM 1619 O O . GLY A 1 224 ? -21.886 -9.562 22.381 1.00 96.69 224 GLY A O 1
ATOM 1620 N N . GLU A 1 225 ? -24.021 -8.820 22.197 1.00 96.56 225 GLU A N 1
ATOM 1621 C CA . GLU A 1 225 ? -24.009 -8.457 20.769 1.00 96.56 225 GLU A CA 1
ATOM 1622 C C . GLU A 1 225 ? -23.605 -6.995 20.506 1.00 96.56 225 GLU A C 1
ATOM 1624 O O . GLU A 1 225 ? -23.523 -6.599 19.350 1.00 96.56 225 GLU A O 1
ATOM 1629 N N . ALA A 1 226 ? -23.403 -6.184 21.550 1.00 98.31 226 ALA A N 1
ATOM 1630 C CA . ALA A 1 226 ? -23.025 -4.780 21.407 1.00 98.31 226 ALA A CA 1
ATOM 1631 C C . ALA A 1 226 ? -21.534 -4.619 21.092 1.00 98.31 226 ALA A C 1
ATOM 1633 O O . ALA A 1 226 ? -20.699 -5.421 21.537 1.00 98.31 226 ALA A O 1
ATOM 1634 N N . ASP A 1 227 ? -21.204 -3.522 20.420 1.00 98.25 227 ASP A N 1
ATOM 1635 C CA . ASP A 1 227 ? -19.830 -3.144 20.122 1.00 98.25 227 ASP A CA 1
ATOM 1636 C C . ASP A 1 227 ? -19.109 -2.606 21.369 1.00 98.25 227 ASP A C 1
ATOM 1638 O O . ASP A 1 227 ? -19.686 -1.941 22.238 1.00 98.25 227 ASP A O 1
ATOM 1642 N N . LEU A 1 228 ? -17.800 -2.853 21.440 1.00 97.44 228 LEU A N 1
ATOM 1643 C CA . LEU A 1 228 ? -16.905 -2.253 22.426 1.00 97.44 228 LEU A CA 1
ATOM 1644 C C . LEU A 1 228 ? -15.818 -1.463 21.701 1.00 97.44 228 LEU A C 1
ATOM 1646 O O . LEU A 1 228 ? -14.942 -2.033 21.054 1.00 97.44 228 LEU A O 1
ATOM 1650 N N . ILE A 1 229 ? -15.846 -0.142 21.842 1.00 97.19 229 ILE A N 1
ATOM 1651 C CA . ILE A 1 229 ? -14.888 0.774 21.227 1.00 97.19 229 ILE A CA 1
ATOM 1652 C C . ILE A 1 229 ? -13.966 1.350 22.302 1.00 97.19 229 ILE A C 1
ATOM 1654 O O . ILE A 1 229 ? -14.379 2.113 23.180 1.00 97.19 229 ILE A O 1
ATOM 1658 N N . LEU A 1 230 ? -12.683 1.000 22.228 1.00 93.88 230 LEU A N 1
ATOM 1659 C CA . LEU A 1 230 ? -11.668 1.445 23.180 1.00 93.88 230 LEU A CA 1
ATOM 1660 C C . LEU A 1 230 ? -10.765 2.492 22.530 1.00 93.88 230 LEU A C 1
ATOM 1662 O O . LEU A 1 230 ? -9.933 2.169 21.679 1.00 93.88 230 LEU A O 1
ATOM 1666 N N . LEU A 1 231 ? -10.887 3.753 22.961 1.00 94.50 231 LEU A N 1
ATOM 1667 C CA . LEU A 1 231 ? -10.003 4.827 22.482 1.00 94.50 231 LEU A CA 1
ATOM 1668 C C . LEU A 1 231 ? -8.655 4.865 23.225 1.00 94.50 231 LEU A C 1
ATOM 1670 O O . LEU A 1 231 ? -7.776 5.662 22.891 1.00 94.50 231 LEU A O 1
ATOM 1674 N N . SER A 1 232 ? -8.479 3.995 24.222 1.00 94.62 232 SER A N 1
ATOM 1675 C CA . SER A 1 232 ? -7.271 3.870 25.035 1.00 94.62 232 SER A CA 1
ATOM 1676 C C . SER A 1 232 ? -7.032 2.418 25.466 1.00 94.62 232 SER A C 1
ATOM 1678 O O . SER A 1 232 ? -7.740 1.513 25.031 1.00 94.62 232 SER A O 1
ATOM 1680 N N . SER A 1 233 ? -6.000 2.167 26.276 1.00 92.00 233 SER A N 1
ATOM 1681 C CA . SER A 1 233 ? -5.629 0.803 26.670 1.00 92.00 233 SER A CA 1
ATOM 1682 C C . SER A 1 233 ? -6.632 0.172 27.638 1.00 92.00 233 SER A C 1
ATOM 1684 O O . SER A 1 233 ? -7.167 0.830 28.533 1.00 92.00 233 SER A O 1
ATOM 1686 N N . LEU A 1 234 ? -6.839 -1.138 27.492 1.00 93.56 234 LEU A N 1
ATOM 1687 C CA . LEU A 1 234 ? -7.542 -1.966 28.469 1.00 93.56 234 LEU A CA 1
ATOM 1688 C C . LEU A 1 234 ? -6.536 -2.934 29.091 1.00 93.56 234 LEU A C 1
ATOM 1690 O O . LEU A 1 234 ? -5.944 -3.768 28.401 1.00 93.56 234 LEU A O 1
ATOM 1694 N N . ASN A 1 235 ? -6.337 -2.799 30.403 1.00 93.62 235 ASN A N 1
ATOM 1695 C CA . ASN A 1 235 ? -5.431 -3.641 31.176 1.00 93.62 235 ASN A CA 1
ATOM 1696 C C . ASN A 1 235 ? -6.233 -4.588 32.062 1.00 93.62 235 ASN A C 1
ATOM 1698 O O . ASN A 1 235 ? -6.965 -4.147 32.950 1.00 93.62 235 ASN A O 1
ATOM 1702 N N . MET A 1 236 ? -6.058 -5.889 31.851 1.00 95.62 236 MET A N 1
ATOM 1703 C CA . MET A 1 236 ? -6.731 -6.925 32.626 1.00 95.62 236 MET A CA 1
ATOM 1704 C C . MET A 1 236 ? -5.709 -7.724 33.437 1.00 95.62 236 MET A C 1
ATOM 1706 O O . MET A 1 236 ? -4.794 -8.336 32.882 1.00 95.62 236 MET A O 1
ATOM 1710 N N . SER A 1 237 ? -5.844 -7.712 34.762 1.00 96.50 237 SER A N 1
ATOM 1711 C CA . SER A 1 237 ? -5.030 -8.523 35.684 1.00 96.50 237 SER A CA 1
ATOM 1712 C C . SER A 1 237 ? -5.867 -9.504 36.509 1.00 96.50 237 SER A C 1
ATOM 1714 O O . SER A 1 237 ? -5.348 -10.521 36.964 1.00 96.50 237 SER A O 1
ATOM 1716 N N . GLN A 1 238 ? -7.172 -9.259 36.647 1.00 96.69 238 GLN A N 1
ATOM 1717 C CA . GLN A 1 238 ? -8.166 -10.197 37.181 1.00 96.69 238 GLN A CA 1
ATOM 1718 C C . GLN A 1 238 ? -9.497 -10.001 36.429 1.00 96.69 238 GLN A C 1
ATOM 1720 O O . GLN A 1 238 ? -9.502 -9.427 35.346 1.00 96.69 238 GLN A O 1
ATOM 1725 N N . GLY A 1 239 ? -10.609 -10.502 36.970 1.00 97.00 239 GLY A N 1
ATOM 1726 C CA . GLY A 1 239 ? -11.951 -10.219 36.453 1.00 97.00 239 GLY A CA 1
ATOM 1727 C C . GLY A 1 239 ? -12.305 -10.935 35.150 1.00 97.00 239 GLY A C 1
ATOM 1728 O O . GLY A 1 239 ? -11.736 -11.987 34.829 1.00 97.00 239 GLY A O 1
ATOM 1729 N N . LEU A 1 240 ? -13.291 -10.384 34.440 1.00 95.62 240 LEU A N 1
ATOM 1730 C CA . LEU A 1 240 ? -13.906 -10.975 33.251 1.00 95.62 240 LEU A CA 1
ATOM 1731 C C . LEU A 1 240 ? -14.088 -9.948 32.128 1.00 95.62 240 LEU A C 1
ATOM 1733 O O . LEU A 1 240 ? -14.722 -8.917 32.317 1.00 95.62 240 LEU A O 1
ATOM 1737 N N . LEU A 1 241 ? -13.631 -10.278 30.925 1.00 95.88 241 LEU A N 1
ATOM 1738 C CA . LEU A 1 241 ? -14.033 -9.595 29.699 1.00 95.88 241 LEU A CA 1
ATOM 1739 C C . LEU A 1 241 ? -14.692 -10.611 28.766 1.00 95.88 241 LEU A C 1
ATOM 1741 O O . LEU A 1 241 ? -14.084 -11.629 28.428 1.00 95.88 241 LEU A O 1
ATOM 1745 N N . GLY A 1 242 ? -15.943 -10.362 28.387 1.00 95.44 242 GLY A N 1
ATOM 1746 C CA . GLY A 1 242 ? -16.736 -11.296 27.598 1.00 95.44 242 GLY A CA 1
ATOM 1747 C C . GLY A 1 242 ? -17.503 -10.629 26.463 1.00 95.44 242 GLY A C 1
ATOM 1748 O O . GLY A 1 242 ? -18.085 -9.563 26.645 1.00 95.44 242 GLY A O 1
ATOM 1749 N N . SER A 1 243 ? -17.536 -11.291 25.310 1.00 95.69 243 SER A N 1
ATOM 1750 C CA . SER A 1 243 ? -18.286 -10.858 24.132 1.00 95.69 243 SER A CA 1
ATOM 1751 C C . SER A 1 243 ? -18.839 -12.070 23.376 1.00 95.69 243 SER A C 1
ATOM 1753 O O . SER A 1 243 ? -18.167 -13.104 23.274 1.00 95.69 243 SER A O 1
ATOM 1755 N N . THR A 1 244 ? -20.089 -11.972 22.914 1.00 95.38 244 THR A N 1
ATOM 1756 C CA . THR A 1 244 ? -20.793 -13.053 22.196 1.00 95.38 244 THR A CA 1
ATOM 1757 C C . THR A 1 244 ? -21.268 -12.651 20.802 1.00 95.38 244 THR A C 1
ATOM 1759 O O . THR A 1 244 ? -21.991 -13.437 20.194 1.00 95.38 244 THR A O 1
ATOM 1762 N N . GLY A 1 245 ? -20.850 -11.477 20.326 1.00 95.12 245 GLY A N 1
ATOM 1763 C CA . GLY A 1 245 ? -21.223 -10.839 19.068 1.00 95.12 245 GLY A CA 1
ATOM 1764 C C . GLY A 1 245 ? -20.567 -9.458 18.959 1.00 95.12 245 GLY A C 1
ATOM 1765 O O . GLY A 1 245 ? -19.579 -9.196 19.651 1.00 95.12 245 GLY A O 1
ATOM 1766 N N . GLY A 1 246 ? -21.120 -8.588 18.113 1.00 96.56 246 GLY A N 1
ATOM 1767 C CA . GLY A 1 246 ? -20.639 -7.214 17.920 1.00 96.56 246 GLY A CA 1
ATOM 1768 C C . GLY A 1 246 ? -19.191 -7.111 17.424 1.00 96.56 246 GLY A C 1
ATOM 1769 O O . GLY A 1 246 ? -18.569 -8.090 17.002 1.00 96.56 246 GLY A O 1
ATOM 1770 N N . THR A 1 247 ? -18.646 -5.904 17.505 1.00 97.44 247 THR A N 1
ATOM 1771 C CA . THR A 1 247 ? -17.300 -5.538 17.062 1.00 97.44 247 THR A CA 1
ATOM 1772 C C . THR A 1 247 ? -16.480 -5.018 18.230 1.00 97.44 247 THR A C 1
ATOM 1774 O O . THR A 1 247 ? -16.891 -4.123 18.972 1.00 97.44 247 THR A O 1
ATOM 1777 N N . TRP A 1 248 ? -15.265 -5.535 18.367 1.00 96.38 248 TRP A N 1
ATOM 1778 C CA . TRP A 1 248 ? -14.266 -4.988 19.266 1.00 96.38 248 TRP A CA 1
ATOM 1779 C C . TRP A 1 248 ? -13.309 -4.090 18.478 1.00 96.38 248 TRP A C 1
ATOM 1781 O O . TRP A 1 248 ? -12.568 -4.564 17.616 1.00 96.38 248 TRP A O 1
ATOM 1791 N N . VAL A 1 249 ? -13.329 -2.785 18.759 1.00 97.44 249 VAL A N 1
ATOM 1792 C CA . VAL A 1 249 ? -12.525 -1.782 18.043 1.00 97.44 249 VAL A CA 1
ATOM 1793 C C . VAL A 1 249 ? -11.353 -1.330 18.914 1.00 97.44 249 VAL A C 1
ATOM 1795 O O . VAL A 1 249 ? -11.558 -0.773 19.998 1.00 97.44 249 VAL A O 1
ATOM 1798 N N . LEU A 1 250 ? -10.121 -1.536 18.433 1.00 95.25 250 LEU A N 1
ATOM 1799 C CA . LEU A 1 250 ? -8.890 -1.230 19.173 1.00 95.25 250 LEU A CA 1
ATOM 1800 C C . LEU A 1 250 ? -8.070 -0.104 18.527 1.00 95.25 250 LEU A C 1
ATOM 1802 O O . LEU A 1 250 ? -7.710 -0.162 17.351 1.00 95.25 250 LEU A O 1
ATOM 1806 N N . ILE A 1 251 ? -7.720 0.900 19.338 1.00 96.19 251 ILE A N 1
ATOM 1807 C CA . ILE A 1 251 ? -6.802 2.008 18.987 1.00 96.19 251 ILE A CA 1
ATOM 1808 C C . ILE A 1 251 ? -5.487 1.935 19.793 1.00 96.19 251 ILE A C 1
ATOM 1810 O O . ILE A 1 251 ? -4.507 2.623 19.492 1.00 96.19 251 ILE A O 1
ATOM 1814 N N . LYS A 1 252 ? -5.442 1.103 20.840 1.00 95.12 252 LYS A N 1
ATOM 1815 C CA . LYS A 1 252 ? -4.258 0.851 21.672 1.00 95.12 252 LYS A CA 1
ATOM 1816 C C . LYS A 1 252 ? -4.152 -0.620 22.053 1.00 95.12 252 LYS A C 1
ATOM 1818 O O . LYS A 1 252 ? -5.117 -1.370 21.939 1.00 95.12 252 LYS A O 1
ATOM 1823 N N . ASP A 1 253 ? -2.962 -0.996 22.508 1.00 93.75 253 ASP A N 1
ATOM 1824 C CA . ASP A 1 253 ? -2.625 -2.354 22.928 1.00 93.75 253 ASP A CA 1
ATOM 1825 C C . ASP A 1 253 ? -3.605 -2.916 23.964 1.00 93.75 253 ASP A C 1
ATOM 1827 O O . ASP A 1 253 ? -4.059 -2.216 24.878 1.00 93.75 253 ASP A O 1
ATOM 1831 N N . PHE A 1 254 ? -3.856 -4.218 23.844 1.00 93.38 254 PHE A N 1
ATOM 1832 C CA . PHE A 1 254 ? -4.606 -5.000 24.817 1.00 93.38 254 PHE A CA 1
ATOM 1833 C C . PHE A 1 254 ? -3.636 -5.867 25.622 1.00 93.38 254 PHE A C 1
ATOM 1835 O O . PHE A 1 254 ? -2.925 -6.712 25.067 1.00 93.38 254 PHE A O 1
ATOM 1842 N N . LEU A 1 255 ? -3.615 -5.666 26.942 1.00 93.50 255 LEU A N 1
ATOM 1843 C CA . LEU A 1 255 ? -2.759 -6.414 27.858 1.00 93.50 255 LEU A CA 1
ATOM 1844 C C . LEU A 1 255 ? -3.601 -7.220 28.842 1.00 93.50 255 LEU A C 1
ATOM 1846 O O . LEU A 1 255 ? -4.150 -6.689 29.811 1.00 93.50 255 LEU A O 1
ATOM 1850 N N . LYS A 1 256 ? -3.610 -8.535 28.643 1.00 94.81 256 LYS A N 1
ATOM 1851 C CA . LYS A 1 256 ? -4.108 -9.503 29.606 1.00 94.81 256 LYS A CA 1
ATOM 1852 C C . LYS A 1 256 ? -2.938 -10.156 30.342 1.00 94.81 256 LYS A C 1
ATOM 1854 O O . LYS A 1 256 ? -2.200 -10.968 29.797 1.00 94.81 256 LYS A O 1
ATOM 1859 N N . SER A 1 257 ? -2.802 -9.790 31.609 1.00 95.25 257 SER A N 1
ATOM 1860 C CA . SER A 1 257 ? -1.832 -10.333 32.571 1.00 95.25 257 SER A CA 1
ATOM 1861 C C . SER A 1 257 ? -2.459 -11.285 33.602 1.00 95.25 257 SER A C 1
ATOM 1863 O O . SER A 1 257 ? -1.748 -11.825 34.446 1.00 95.25 257 SER A O 1
ATOM 1865 N N . GLY A 1 258 ? -3.785 -11.456 33.544 1.00 94.50 258 GLY A N 1
ATOM 1866 C CA . GLY A 1 258 ? -4.589 -12.343 34.385 1.00 94.50 258 GLY A CA 1
ATOM 1867 C C . GLY A 1 258 ? -6.075 -12.268 34.010 1.00 94.50 258 GLY A C 1
ATOM 1868 O O . GLY A 1 258 ? -6.412 -11.784 32.930 1.00 94.50 258 GLY A O 1
ATOM 1869 N N . GLY A 1 259 ? -6.972 -12.782 34.853 1.00 93.81 259 GLY A N 1
ATOM 1870 C CA . GLY A 1 259 ? -8.424 -12.776 34.595 1.00 93.81 259 GLY A CA 1
ATOM 1871 C C . GLY A 1 259 ? -8.900 -13.753 33.510 1.00 93.81 259 GLY A C 1
ATOM 1872 O O . GLY A 1 259 ? -8.141 -14.598 33.027 1.00 93.81 259 GLY A O 1
ATOM 1873 N N . THR A 1 260 ? -10.174 -13.637 33.130 1.00 93.06 260 THR A N 1
ATOM 1874 C CA . THR A 1 260 ? -10.850 -14.491 32.139 1.00 93.06 260 THR A CA 1
ATOM 1875 C C . THR A 1 260 ? -11.257 -13.669 30.920 1.00 93.06 260 THR A C 1
ATOM 1877 O O . THR A 1 260 ? -11.907 -12.640 31.064 1.00 93.06 260 THR A O 1
ATOM 1880 N N . LEU A 1 261 ? -10.895 -14.135 29.724 1.00 92.94 261 LEU A N 1
ATOM 1881 C CA . LEU A 1 261 ? -11.339 -13.563 28.453 1.00 92.94 261 LEU A CA 1
ATOM 1882 C C . LEU A 1 261 ? -12.170 -14.613 27.710 1.00 92.94 261 LEU A C 1
ATOM 1884 O O . LEU A 1 261 ? -11.675 -15.713 27.469 1.00 92.94 261 LEU A O 1
ATOM 1888 N N . THR A 1 262 ? -13.408 -14.283 27.352 1.00 90.62 262 THR A N 1
ATOM 1889 C CA . THR A 1 262 ? -14.293 -15.157 26.565 1.00 90.62 262 THR A CA 1
ATOM 1890 C C . THR A 1 262 ? -14.843 -14.398 25.369 1.00 90.62 262 THR A C 1
ATOM 1892 O O . THR A 1 262 ? -15.775 -13.612 25.517 1.00 90.62 262 THR A O 1
ATOM 1895 N N . ILE A 1 263 ? -14.275 -14.637 24.191 1.00 90.50 263 ILE A N 1
ATOM 1896 C CA . ILE A 1 263 ? -14.708 -14.015 22.939 1.00 90.50 263 ILE A CA 1
ATOM 1897 C C . ILE A 1 263 ? -15.278 -15.105 22.036 1.00 90.50 263 ILE A C 1
ATOM 1899 O O . ILE A 1 263 ? -14.652 -16.147 21.837 1.00 90.50 263 ILE A O 1
ATOM 1903 N N . SER A 1 264 ? -16.487 -14.885 21.533 1.00 88.56 264 SER A N 1
ATOM 1904 C CA . SER A 1 264 ? -17.148 -15.778 20.586 1.00 88.56 264 SER A CA 1
ATOM 1905 C C . SER A 1 264 ? -18.052 -14.962 19.680 1.00 88.56 264 SER A C 1
ATOM 1907 O O . SER A 1 264 ? -18.712 -14.056 20.158 1.00 88.56 264 SER A O 1
ATOM 1909 N N . GLN A 1 265 ? -18.099 -15.289 18.391 1.00 91.56 265 GLN A N 1
ATOM 1910 C CA . GLN A 1 265 ? -18.919 -14.585 17.392 1.00 91.56 265 GLN A CA 1
ATOM 1911 C C . GLN A 1 265 ? -18.631 -13.071 17.228 1.00 91.56 265 GLN A C 1
ATOM 1913 O O . GLN A 1 265 ? -19.359 -12.397 16.513 1.00 91.56 265 GLN A O 1
ATOM 1918 N N . THR A 1 266 ? -17.576 -12.548 17.851 1.00 95.75 266 THR A N 1
ATOM 1919 C CA . THR A 1 266 ? -17.187 -11.131 17.813 1.00 95.75 266 THR A CA 1
ATOM 1920 C C . THR A 1 266 ? -16.248 -10.847 16.645 1.00 95.75 266 THR A C 1
ATOM 1922 O O . THR A 1 266 ? -15.377 -11.666 16.342 1.00 95.75 266 THR A O 1
ATOM 1925 N N . ASP A 1 267 ? -16.370 -9.675 16.036 1.00 97.12 267 ASP A N 1
ATOM 1926 C CA . ASP A 1 267 ? -15.442 -9.147 15.035 1.00 97.12 267 ASP A CA 1
ATOM 1927 C C . ASP A 1 267 ? -14.321 -8.319 15.689 1.00 97.12 267 ASP A C 1
ATOM 1929 O O . ASP A 1 267 ? -14.532 -7.677 16.716 1.00 97.12 267 ASP A O 1
ATOM 1933 N N . LEU A 1 268 ? -13.116 -8.318 15.109 1.00 96.44 268 LEU A N 1
ATOM 1934 C CA . LEU A 1 268 ? -12.008 -7.454 15.538 1.00 96.44 268 LEU A CA 1
ATOM 1935 C C . LEU A 1 268 ? -11.700 -6.415 14.462 1.00 96.44 268 LEU A C 1
ATOM 1937 O O . LEU A 1 268 ? -11.362 -6.771 13.334 1.00 96.44 268 LEU A O 1
ATOM 1941 N N . GLU A 1 269 ? -11.734 -5.137 14.832 1.00 97.62 269 GLU A N 1
ATOM 1942 C CA . GLU A 1 269 ? -11.364 -4.022 13.963 1.00 97.62 269 GLU A CA 1
ATOM 1943 C C . GLU A 1 269 ? -10.210 -3.207 14.565 1.00 97.62 269 GLU A C 1
ATOM 1945 O O . GLU A 1 269 ? -10.263 -2.765 15.716 1.00 97.62 269 GLU A O 1
ATOM 1950 N N . LEU A 1 270 ? -9.168 -2.957 13.768 1.00 97.25 270 LEU A N 1
ATOM 1951 C CA . LEU A 1 270 ? -8.044 -2.111 14.173 1.00 97.25 270 LEU A CA 1
ATOM 1952 C C . LEU A 1 270 ? -8.219 -0.666 13.688 1.00 97.25 270 LEU A C 1
ATOM 1954 O O . LEU A 1 270 ? -8.735 -0.403 12.602 1.00 97.25 270 LEU A O 1
ATOM 1958 N N . LYS A 1 271 ? -7.761 0.295 14.490 1.00 96.81 271 LYS A N 1
ATOM 1959 C CA . LYS A 1 271 ? -7.677 1.725 14.129 1.00 96.81 271 LYS A CA 1
ATOM 1960 C C . LYS A 1 271 ? -6.276 2.316 14.339 1.00 96.81 271 LYS A C 1
ATOM 1962 O O . LYS A 1 271 ? -6.071 3.502 14.088 1.00 96.81 271 LYS A O 1
ATOM 1967 N N . ASP A 1 272 ? -5.341 1.502 14.815 1.00 97.06 272 ASP A N 1
ATOM 1968 C CA . ASP A 1 272 ? -3.908 1.771 14.952 1.00 97.06 272 ASP A CA 1
ATOM 1969 C C . ASP A 1 272 ? -3.173 0.419 14.825 1.00 97.06 272 ASP A C 1
ATOM 1971 O O . ASP A 1 272 ? -3.821 -0.625 14.738 1.00 97.06 272 ASP A O 1
ATOM 1975 N N . SER A 1 273 ? -1.840 0.398 14.816 1.00 97.12 273 SER A N 1
ATOM 1976 C CA . SER A 1 273 ? -1.100 -0.869 14.947 1.00 97.12 273 SER A CA 1
ATOM 1977 C C . SER A 1 273 ? -1.144 -1.347 16.396 1.00 97.12 273 SER A C 1
ATOM 1979 O O . SER A 1 273 ? -0.760 -0.602 17.298 1.00 97.12 273 SER A O 1
ATOM 1981 N N . ILE A 1 274 ? -1.629 -2.571 16.619 1.00 96.25 274 ILE A N 1
ATOM 1982 C CA . ILE A 1 274 ? -2.017 -3.067 17.947 1.00 96.25 274 ILE A CA 1
ATOM 1983 C C . ILE A 1 274 ? -1.203 -4.292 18.338 1.00 96.25 274 ILE A C 1
ATOM 1985 O O . ILE A 1 274 ? -1.055 -5.233 17.556 1.00 96.25 274 ILE A O 1
ATOM 1989 N N . LYS A 1 275 ? -0.765 -4.331 19.598 1.00 95.56 275 LYS A N 1
ATOM 1990 C CA . LYS A 1 275 ? -0.248 -5.538 20.241 1.00 95.56 275 LYS A CA 1
ATOM 1991 C C . LYS A 1 275 ? -1.308 -6.199 21.130 1.00 95.56 275 LYS A C 1
ATOM 1993 O O . LYS A 1 275 ? -1.810 -5.580 22.069 1.00 95.56 275 LYS A O 1
ATOM 1998 N N . LEU A 1 276 ? -1.592 -7.481 20.888 1.00 94.62 276 LEU A N 1
ATOM 1999 C CA . LEU A 1 276 ? -2.422 -8.327 21.754 1.00 94.62 276 LEU A CA 1
ATOM 2000 C C . LEU A 1 276 ? -1.522 -9.196 22.624 1.00 94.62 276 LEU A C 1
ATOM 2002 O O . LEU A 1 276 ? -0.780 -10.021 22.106 1.00 94.62 276 LEU A O 1
ATOM 2006 N N . THR A 1 277 ? -1.564 -9.022 23.942 1.00 94.25 277 THR A N 1
ATOM 2007 C CA . THR A 1 277 ? -0.767 -9.838 24.871 1.00 94.25 277 THR A CA 1
ATOM 2008 C C . THR A 1 277 ? -1.671 -10.593 25.833 1.00 94.25 277 THR A C 1
ATOM 2010 O O . THR A 1 277 ? -2.522 -9.988 26.481 1.00 94.25 277 THR A O 1
ATOM 2013 N N . SER A 1 278 ? -1.445 -11.899 25.965 1.00 93.56 278 SER A N 1
ATOM 2014 C CA . SER A 1 278 ? -2.117 -12.778 26.923 1.00 93.56 278 SER A CA 1
ATOM 2015 C C . SER A 1 278 ? -1.121 -13.568 27.772 1.00 93.56 278 SER A C 1
ATOM 2017 O O . SER A 1 278 ? -0.059 -13.962 27.295 1.00 93.56 278 SER A O 1
ATOM 2019 N N . ASP A 1 279 ? -1.484 -13.836 29.024 1.00 92.25 279 ASP A N 1
ATOM 2020 C CA . ASP A 1 279 ? -0.761 -14.659 30.000 1.00 92.25 279 ASP A CA 1
ATOM 2021 C C . ASP A 1 279 ? -1.165 -16.145 29.990 1.00 92.25 279 ASP A C 1
ATOM 2023 O O . ASP A 1 279 ? -0.591 -16.955 30.720 1.00 92.25 279 ASP A O 1
ATOM 2027 N N . GLN A 1 280 ? -2.173 -16.510 29.203 1.00 87.81 280 GLN A N 1
ATOM 2028 C CA . GLN A 1 280 ? -2.669 -17.876 29.037 1.00 87.81 280 GLN A CA 1
ATOM 2029 C C . GLN A 1 280 ? -2.922 -18.139 27.562 1.00 87.81 280 GLN A C 1
ATOM 2031 O O . GLN A 1 280 ? -3.267 -17.197 26.852 1.00 87.81 280 GLN A O 1
ATOM 2036 N N . ALA A 1 281 ? -2.761 -19.394 27.127 1.00 73.06 281 ALA A N 1
ATOM 2037 C CA . ALA A 1 281 ? -3.141 -19.826 25.785 1.00 73.06 281 ALA A CA 1
ATOM 2038 C C . ALA A 1 281 ? -4.642 -19.578 25.620 1.00 73.06 281 ALA A C 1
ATOM 2040 O O . ALA A 1 281 ? -5.488 -20.330 26.107 1.00 73.06 281 ALA A O 1
ATOM 2041 N N . LEU A 1 282 ? -4.956 -18.438 25.033 1.00 64.75 282 LEU A N 1
ATOM 2042 C CA . LEU A 1 282 ? -6.302 -17.998 24.760 1.00 64.75 282 LEU A CA 1
ATOM 2043 C C . LEU A 1 282 ? -6.366 -17.950 23.263 1.00 64.75 282 LEU A C 1
ATOM 2045 O O . LEU A 1 282 ? -5.646 -17.178 22.652 1.00 64.75 282 LEU A O 1
ATOM 2049 N N . SER A 1 283 ? -7.217 -18.786 22.694 1.00 64.00 283 SER A N 1
ATOM 2050 C CA . SER A 1 283 ? -7.588 -18.643 21.303 1.00 64.00 283 SER A CA 1
ATOM 2051 C C . SER A 1 283 ? -8.476 -17.404 21.246 1.00 64.00 283 SER A C 1
ATOM 2053 O O . SER A 1 283 ? -9.622 -17.431 21.700 1.00 64.00 283 SER A O 1
ATOM 2055 N N . PHE A 1 284 ? -7.925 -16.275 20.804 1.00 72.12 284 PHE A N 1
ATOM 2056 C CA . PHE A 1 284 ? -8.746 -15.137 20.412 1.00 72.12 284 PHE A CA 1
ATOM 2057 C C . PHE A 1 284 ? -9.597 -15.600 19.229 1.00 72.12 284 PHE A C 1
ATOM 2059 O O . PHE A 1 284 ? -9.094 -15.641 18.115 1.00 72.12 284 PHE A O 1
ATOM 2066 N N . VAL A 1 285 ? -10.838 -16.033 19.468 1.00 86.00 285 VAL A N 1
ATOM 2067 C CA . VAL A 1 285 ? -11.724 -16.532 18.408 1.00 86.00 285 VAL A CA 1
ATOM 2068 C C . VAL A 1 285 ? -12.561 -15.377 17.880 1.00 86.00 285 VAL A C 1
ATOM 2070 O O . VAL A 1 285 ? -13.659 -15.119 18.377 1.00 86.00 285 VAL A O 1
ATOM 2073 N N . PHE A 1 286 ? -12.047 -14.700 16.859 1.00 92.12 286 PHE A N 1
ATOM 2074 C CA . PHE A 1 286 ? -12.792 -13.668 16.144 1.00 92.12 286 PHE A CA 1
ATOM 2075 C C . PHE A 1 286 ? -13.465 -14.243 14.899 1.00 92.12 286 PHE A C 1
ATOM 2077 O O . PHE A 1 286 ? -12.959 -15.173 14.263 1.00 92.12 286 PHE A O 1
ATOM 2084 N N . VAL A 1 287 ? -14.629 -13.703 14.549 1.00 94.56 287 VAL A N 1
ATOM 2085 C CA . VAL A 1 287 ? -15.328 -14.061 13.313 1.00 94.56 287 VAL A CA 1
ATOM 2086 C C . VAL A 1 287 ? -14.599 -13.438 12.139 1.00 94.56 287 VAL A C 1
ATOM 2088 O O . VAL A 1 287 ? -14.052 -14.173 11.319 1.00 94.56 287 VAL A O 1
ATOM 2091 N N . THR A 1 288 ? -14.513 -12.112 12.091 1.00 94.44 288 THR A N 1
ATOM 2092 C CA . THR A 1 288 ? -13.658 -11.385 11.149 1.00 94.44 288 THR A CA 1
ATOM 2093 C C . THR A 1 288 ? -12.499 -10.689 11.855 1.00 94.44 288 THR A C 1
ATOM 2095 O O . THR A 1 288 ? -12.583 -10.311 13.023 1.00 94.44 288 THR A O 1
ATOM 2098 N N . LEU A 1 289 ? -11.403 -10.516 11.116 1.00 96.62 289 LEU A N 1
ATOM 2099 C CA . LEU A 1 289 ? -10.307 -9.623 11.468 1.00 96.62 289 LEU A CA 1
ATOM 2100 C C . LEU A 1 289 ? -10.191 -8.569 10.369 1.00 96.62 289 LEU A C 1
ATOM 2102 O O . LEU A 1 289 ? -9.812 -8.891 9.244 1.00 96.62 289 LEU A O 1
ATOM 2106 N N . ASN A 1 290 ? -10.493 -7.320 10.705 1.00 97.19 290 ASN A N 1
ATOM 2107 C CA . ASN A 1 290 ? -10.261 -6.174 9.843 1.00 97.19 290 ASN A CA 1
ATOM 2108 C C . ASN A 1 290 ? -9.007 -5.414 10.307 1.00 97.19 290 ASN A C 1
ATOM 2110 O O . ASN A 1 290 ? -9.032 -4.690 11.307 1.00 97.19 290 ASN A O 1
ATOM 2114 N N . LEU A 1 291 ? -7.913 -5.580 9.558 1.00 97.19 291 LEU A N 1
ATOM 2115 C CA . LEU A 1 291 ? -6.630 -4.925 9.825 1.00 97.19 291 LEU A CA 1
ATOM 2116 C C . LEU A 1 291 ? -6.641 -3.425 9.501 1.00 97.19 291 LEU A C 1
ATOM 2118 O O . LEU A 1 291 ? -5.844 -2.695 10.083 1.00 97.19 291 LEU A O 1
ATOM 2122 N N . ASN A 1 292 ? -7.539 -2.947 8.627 1.00 96.44 292 ASN A N 1
ATOM 2123 C CA . ASN A 1 292 ? -7.710 -1.526 8.299 1.00 96.44 292 ASN A CA 1
ATOM 2124 C C . ASN A 1 292 ? -6.397 -0.793 7.941 1.00 96.44 292 ASN A C 1
ATOM 2126 O O . ASN A 1 292 ? -6.193 0.351 8.348 1.00 96.44 292 ASN A O 1
ATOM 2130 N N . ASN A 1 293 ? -5.503 -1.403 7.159 1.00 96.88 293 ASN A N 1
ATOM 2131 C CA . ASN A 1 293 ? -4.183 -0.835 6.847 1.00 96.88 293 ASN A CA 1
ATOM 2132 C C . ASN A 1 293 ? -3.172 -0.793 8.011 1.00 96.88 293 ASN A C 1
ATOM 2134 O O . ASN A 1 293 ? -2.179 -0.069 7.908 1.00 96.88 293 ASN A O 1
ATOM 2138 N N . PHE A 1 294 ? -3.380 -1.559 9.087 1.00 98.12 294 PHE A N 1
ATOM 2139 C CA . PHE A 1 294 ? -2.490 -1.621 10.253 1.00 98.12 294 PHE A CA 1
ATOM 2140 C C . PHE A 1 294 ? -1.898 -3.012 10.496 1.00 98.12 294 PHE A C 1
ATOM 2142 O O . PHE A 1 294 ? -2.337 -4.021 9.944 1.00 98.12 294 PHE A O 1
ATOM 2149 N N . THR A 1 295 ? -0.886 -3.065 11.364 1.00 97.94 295 THR A N 1
ATOM 2150 C CA . THR A 1 295 ? -0.262 -4.317 11.796 1.00 97.94 295 THR A CA 1
ATOM 2151 C C . THR A 1 295 ? -0.839 -4.810 13.122 1.00 97.94 295 THR A C 1
ATOM 2153 O O . THR A 1 295 ? -0.974 -4.041 14.077 1.00 97.94 295 THR A O 1
ATOM 2156 N N . LEU A 1 296 ? -1.114 -6.112 13.196 1.00 97.81 296 LEU A N 1
ATOM 2157 C CA . LEU A 1 296 ? -1.438 -6.833 14.424 1.00 97.81 296 LEU A CA 1
ATOM 2158 C C . LEU A 1 296 ? -0.216 -7.612 14.927 1.00 97.81 296 LEU A C 1
ATOM 2160 O O . LEU A 1 296 ? 0.302 -8.467 14.213 1.00 97.81 296 LEU A O 1
ATOM 2164 N N . THR A 1 297 ? 0.220 -7.371 16.163 1.00 97.62 297 THR A N 1
ATOM 2165 C CA . THR A 1 297 ? 1.298 -8.138 16.811 1.00 97.62 297 THR A CA 1
ATOM 2166 C C . THR A 1 297 ? 0.748 -9.030 17.923 1.00 97.62 297 THR A C 1
ATOM 2168 O O . THR A 1 297 ? 0.120 -8.536 18.862 1.00 97.62 297 THR A O 1
ATOM 2171 N N . LEU A 1 298 ? 1.043 -10.330 17.885 1.00 96.50 298 LEU A N 1
ATOM 2172 C CA . LEU A 1 298 ? 0.776 -11.257 18.988 1.00 96.50 298 LEU A CA 1
ATOM 2173 C C . LEU A 1 298 ? 1.959 -11.223 19.964 1.00 96.50 298 LEU A C 1
ATOM 2175 O O . LEU A 1 298 ? 3.112 -11.458 19.615 1.00 96.50 298 LEU A O 1
ATOM 2179 N N . GLY A 1 299 ? 1.688 -10.811 21.196 1.00 94.56 299 GLY A N 1
ATOM 2180 C CA . GLY A 1 299 ? 2.693 -10.240 22.084 1.00 94.56 299 GLY A CA 1
ATOM 2181 C C . GLY A 1 299 ? 3.453 -11.209 22.982 1.00 94.56 299 GLY A C 1
ATOM 2182 O O . GLY A 1 299 ? 4.388 -10.778 23.663 1.00 94.56 299 GLY A O 1
ATOM 2183 N N . SER A 1 300 ? 3.049 -12.477 23.014 1.00 94.44 300 SER A N 1
ATOM 2184 C CA . SER A 1 300 ? 3.645 -13.559 23.806 1.00 94.44 300 SER A CA 1
ATOM 2185 C C . SER A 1 300 ? 3.333 -14.907 23.153 1.00 94.44 300 SER A C 1
ATOM 2187 O O . SER A 1 300 ? 2.358 -15.002 22.418 1.00 94.44 300 SER A O 1
ATOM 2189 N N . SER A 1 301 ? 4.064 -15.967 23.509 1.00 95.56 301 SER A N 1
ATOM 2190 C CA . SER A 1 301 ? 3.825 -17.350 23.042 1.00 95.56 301 SER A CA 1
ATOM 2191 C C . SER A 1 301 ? 2.476 -17.960 23.460 1.00 95.56 301 SER A C 1
ATOM 2193 O O . SER A 1 301 ? 2.241 -19.145 23.271 1.00 95.56 301 SER A O 1
ATOM 2195 N N . THR A 1 302 ? 1.645 -17.204 24.173 1.00 93.94 302 THR A N 1
ATOM 2196 C CA . THR A 1 302 ? 0.315 -17.607 24.639 1.00 93.94 302 THR A CA 1
ATOM 2197 C C . THR A 1 302 ? -0.787 -16.736 24.036 1.00 93.94 302 THR A C 1
ATOM 2199 O O . THR A 1 302 ? -1.956 -16.900 24.372 1.00 93.94 302 THR A O 1
ATOM 2202 N N . SER A 1 303 ? -0.433 -15.785 23.168 1.00 94.81 303 SER A N 1
ATOM 2203 C CA . SER A 1 303 ? -1.363 -14.840 22.538 1.00 94.81 303 SER A CA 1
ATOM 2204 C C . SER A 1 303 ? -1.965 -15.389 21.240 1.00 94.81 303 SER A C 1
ATOM 2206 O O . SER A 1 303 ? -2.096 -14.645 20.273 1.00 94.81 303 SER A O 1
ATOM 2208 N N . ASP A 1 304 ? -2.297 -16.679 21.211 1.00 94.88 304 ASP A N 1
ATOM 2209 C CA . ASP A 1 304 ? -2.740 -17.382 20.004 1.00 94.88 304 ASP A CA 1
ATOM 2210 C C . ASP A 1 304 ? -4.005 -16.753 19.396 1.00 94.88 304 ASP A C 1
ATOM 2212 O O . ASP A 1 304 ? -4.981 -16.455 20.085 1.00 94.88 304 ASP A O 1
ATOM 2216 N N . LEU A 1 305 ? -4.036 -16.585 18.077 1.00 94.75 305 LEU A N 1
ATOM 2217 C CA . LEU A 1 305 ? -5.155 -15.962 17.369 1.00 94.75 305 LEU A CA 1
ATOM 2218 C C . LEU A 1 305 ? -5.875 -16.978 16.489 1.00 94.75 305 LEU A C 1
ATOM 2220 O O . LEU A 1 305 ? -5.248 -17.748 15.768 1.00 94.75 305 LEU A O 1
ATOM 2224 N N . THR A 1 306 ? -7.206 -16.980 16.516 1.00 94.81 306 THR A N 1
ATOM 2225 C CA . THR A 1 306 ? -8.042 -17.806 15.642 1.00 94.81 306 THR A CA 1
ATOM 2226 C C . THR A 1 306 ? -9.080 -16.953 14.922 1.00 94.81 306 THR A C 1
ATOM 2228 O O . THR A 1 306 ? -9.905 -16.304 15.556 1.00 94.81 306 THR A O 1
ATOM 2231 N N . VAL A 1 307 ? -9.073 -16.971 13.590 1.00 95.94 307 VAL A N 1
ATOM 2232 C CA . VAL A 1 307 ? -10.013 -16.188 12.773 1.00 95.94 307 VAL A CA 1
ATOM 2233 C C . VAL A 1 307 ? -10.867 -17.126 11.930 1.00 95.94 307 VAL A C 1
ATOM 2235 O O . VAL A 1 307 ? -10.344 -18.023 11.263 1.00 95.94 307 VAL A O 1
ATOM 2238 N N . GLN A 1 308 ? -12.189 -16.949 11.992 1.00 95.75 308 GLN A N 1
ATOM 2239 C CA . GLN A 1 308 ? -13.131 -17.845 11.317 1.00 95.75 308 GLN A CA 1
ATOM 2240 C C . GLN A 1 308 ? -13.281 -17.527 9.829 1.00 95.75 308 GLN A C 1
ATOM 2242 O O . GLN A 1 308 ? -13.260 -18.431 8.996 1.00 95.75 308 GLN A O 1
ATOM 2247 N N . ASN A 1 309 ? -13.445 -16.249 9.497 1.00 96.50 309 ASN A N 1
ATOM 2248 C CA . ASN A 1 309 ? -13.659 -15.790 8.132 1.00 96.50 309 ASN A CA 1
ATOM 2249 C C . ASN A 1 309 ? -12.338 -15.544 7.401 1.00 96.50 309 ASN A C 1
ATOM 2251 O O . ASN A 1 309 ? -11.256 -15.545 7.987 1.00 96.50 309 ASN A O 1
ATOM 2255 N N . ALA A 1 310 ? -12.444 -15.372 6.083 1.00 97.00 310 ALA A N 1
ATOM 2256 C CA . ALA A 1 310 ? -11.290 -15.110 5.240 1.00 97.00 310 ALA A CA 1
ATOM 2257 C C . ALA A 1 310 ? -10.622 -13.787 5.634 1.00 97.00 310 ALA A C 1
ATOM 2259 O O . ALA A 1 310 ? -11.306 -12.821 5.981 1.00 97.00 310 ALA A O 1
ATOM 2260 N N . ILE A 1 311 ? -9.295 -13.753 5.539 1.00 97.00 311 ILE A N 1
ATOM 2261 C CA . ILE A 1 311 ? -8.491 -12.552 5.771 1.00 97.00 311 ILE A CA 1
ATOM 2262 C C . ILE A 1 311 ? -7.919 -12.096 4.436 1.00 97.00 311 ILE A C 1
ATOM 2264 O O . ILE A 1 311 ? -7.400 -12.908 3.664 1.00 97.00 311 ILE A O 1
ATOM 2268 N N . THR A 1 312 ? -7.975 -10.790 4.204 1.00 97.00 312 THR A N 1
ATOM 2269 C CA . THR A 1 312 ? -7.275 -10.126 3.106 1.00 97.00 312 THR A CA 1
ATOM 2270 C C . THR A 1 312 ? -6.179 -9.242 3.690 1.00 97.00 312 THR A C 1
ATOM 2272 O O . THR A 1 312 ? -6.437 -8.519 4.647 1.00 97.00 312 THR A O 1
ATOM 2275 N N . ILE A 1 313 ? -4.973 -9.324 3.126 1.00 98.00 313 ILE A N 1
ATOM 2276 C CA . ILE A 1 313 ? -3.860 -8.402 3.385 1.00 98.00 313 ILE A CA 1
ATOM 2277 C C . ILE A 1 313 ? -3.451 -7.812 2.033 1.00 98.00 313 ILE A C 1
ATOM 2279 O O . ILE A 1 313 ? -2.831 -8.491 1.207 1.00 98.00 313 ILE A O 1
ATOM 2283 N N . ASP A 1 314 ? -3.857 -6.577 1.758 1.00 96.88 314 ASP A N 1
ATOM 2284 C CA . ASP A 1 314 ? -3.744 -5.983 0.417 1.00 96.88 314 ASP A CA 1
ATOM 2285 C C . ASP A 1 314 ? -3.030 -4.628 0.371 1.00 96.88 314 ASP A C 1
ATOM 2287 O O . ASP A 1 314 ? -2.685 -4.147 -0.715 1.00 96.88 314 ASP A O 1
ATOM 2291 N N . ALA A 1 315 ? -2.684 -4.062 1.528 1.00 97.25 315 ALA A N 1
ATOM 2292 C CA . ALA A 1 315 ? -1.874 -2.855 1.614 1.00 97.25 315 ALA A CA 1
ATOM 2293 C C . ALA A 1 315 ? -0.504 -3.103 2.254 1.00 97.25 315 ALA A C 1
ATOM 2295 O O . ALA A 1 315 ? -0.330 -3.931 3.141 1.00 97.25 315 ALA A O 1
ATOM 2296 N N . SER A 1 316 ? 0.494 -2.316 1.842 1.00 95.56 316 SER A N 1
ATOM 2297 C CA . SER A 1 316 ? 1.878 -2.442 2.326 1.00 95.56 316 SER A CA 1
ATOM 2298 C C . SER A 1 316 ? 2.064 -2.138 3.817 1.00 95.56 316 SER A C 1
ATOM 2300 O O . SER A 1 316 ? 3.145 -2.362 4.351 1.00 95.56 316 SER A O 1
ATOM 2302 N N . THR A 1 317 ? 1.059 -1.549 4.468 1.00 96.19 317 THR A N 1
ATOM 2303 C CA . THR A 1 317 ? 1.052 -1.253 5.908 1.00 96.19 317 THR A CA 1
ATOM 2304 C C . THR A 1 317 ? 0.252 -2.274 6.718 1.00 96.19 317 THR A C 1
ATOM 2306 O O . THR A 1 317 ? 0.316 -2.250 7.947 1.00 96.19 317 THR A O 1
ATOM 2309 N N . GLU A 1 318 ? -0.482 -3.175 6.058 1.00 96.62 318 GLU A N 1
ATOM 2310 C CA . GLU A 1 318 ? -1.157 -4.279 6.734 1.00 96.62 318 GLU A CA 1
ATOM 2311 C C . GLU A 1 318 ? -0.180 -5.385 7.080 1.00 96.62 318 GLU A C 1
ATOM 2313 O O . GLU A 1 318 ? 0.748 -5.693 6.325 1.00 96.62 318 GLU A O 1
ATOM 2318 N N . GLY A 1 319 ? -0.430 -6.034 8.210 1.00 97.56 319 GLY A N 1
ATOM 2319 C CA . GLY A 1 319 ? 0.245 -7.284 8.477 1.00 97.56 319 GLY A CA 1
ATOM 2320 C C . GLY A 1 319 ? -0.113 -7.947 9.788 1.00 97.56 319 GLY A C 1
ATOM 2321 O O . GLY A 1 319 ? -0.796 -7.381 10.640 1.00 97.56 319 GLY A O 1
ATOM 2322 N N . ILE A 1 320 ? 0.384 -9.167 9.941 1.00 98.38 320 ILE A N 1
ATOM 2323 C CA . ILE A 1 320 ? 0.274 -9.959 11.159 1.00 98.38 320 ILE A CA 1
ATOM 2324 C C . ILE A 1 320 ? 1.677 -10.433 11.540 1.00 98.38 320 ILE A C 1
ATOM 2326 O O . ILE A 1 320 ? 2.367 -11.058 10.739 1.00 98.38 320 ILE A O 1
ATOM 2330 N N . SER A 1 321 ? 2.086 -10.133 12.768 1.00 98.12 321 SER A N 1
ATOM 2331 C CA . SER A 1 321 ? 3.352 -10.559 13.366 1.00 98.12 321 SER A CA 1
ATOM 2332 C C . SER A 1 321 ? 3.045 -11.442 14.569 1.00 98.12 321 SER A C 1
ATOM 2334 O O . SER A 1 321 ? 2.494 -10.960 15.560 1.00 98.12 321 SER A O 1
ATOM 2336 N N . THR A 1 322 ? 3.325 -12.744 14.487 1.00 97.06 322 THR A N 1
ATOM 2337 C CA . THR A 1 322 ? 2.891 -13.693 15.530 1.00 97.06 322 THR A CA 1
ATOM 2338 C C . THR A 1 322 ? 3.934 -13.929 16.618 1.00 97.06 322 THR A C 1
ATOM 2340 O O . THR A 1 322 ? 3.586 -14.387 17.706 1.00 97.06 322 THR A O 1
ATOM 2343 N N . GLY A 1 323 ? 5.208 -13.617 16.359 1.00 96.06 323 GLY A N 1
ATOM 2344 C CA . GLY A 1 323 ? 6.303 -14.013 17.245 1.00 96.06 323 GLY A CA 1
ATOM 2345 C C . GLY A 1 323 ? 6.272 -15.524 17.500 1.00 96.06 323 GLY A C 1
ATOM 2346 O O . GLY A 1 323 ? 6.299 -16.301 16.554 1.00 96.06 323 GLY A O 1
ATOM 2347 N N . GLU A 1 324 ? 6.152 -15.917 18.770 1.00 95.56 324 GLU A N 1
ATOM 2348 C CA . GLU A 1 324 ? 6.055 -17.317 19.222 1.00 95.56 324 GLU A CA 1
ATOM 2349 C C . GLU A 1 324 ? 4.611 -17.851 19.329 1.00 95.56 324 GLU A C 1
ATOM 2351 O O . GLU A 1 324 ? 4.415 -18.983 19.768 1.00 95.56 324 GLU A O 1
ATOM 2356 N N . ALA A 1 325 ? 3.594 -17.027 19.054 1.00 96.38 325 ALA A N 1
ATOM 2357 C CA . ALA A 1 325 ? 2.188 -17.428 19.147 1.00 96.38 325 ALA A CA 1
ATOM 2358 C C . ALA A 1 325 ? 1.714 -18.176 17.898 1.00 96.38 325 ALA A C 1
AT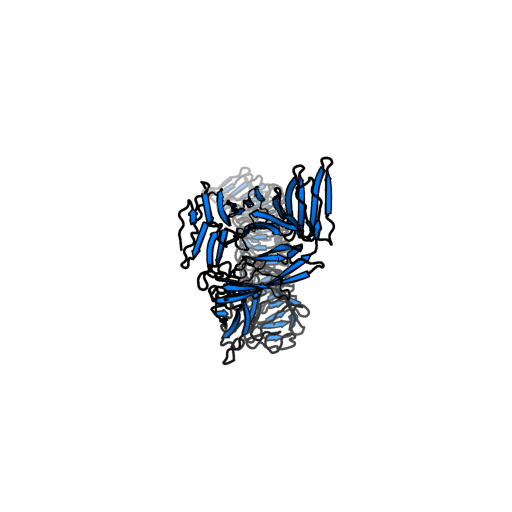OM 2360 O O . ALA A 1 325 ? 2.231 -17.971 16.794 1.00 96.38 325 ALA A O 1
ATOM 2361 N N . ASP A 1 326 ? 0.649 -18.957 18.064 1.00 96.31 326 ASP A N 1
ATOM 2362 C CA . ASP A 1 326 ? -0.043 -19.598 16.952 1.00 96.31 326 ASP A CA 1
ATOM 2363 C C . ASP A 1 326 ? -1.017 -18.624 16.255 1.00 96.31 326 ASP A C 1
ATOM 2365 O O . ASP A 1 326 ? -1.786 -17.910 16.902 1.00 96.31 326 ASP A O 1
ATOM 2369 N N . LEU A 1 327 ? -1.061 -18.658 14.919 1.00 96.94 327 LEU A N 1
ATOM 2370 C CA . LEU A 1 327 ? -2.135 -18.075 14.106 1.00 96.94 327 LEU A CA 1
ATOM 2371 C C . LEU A 1 327 ? -2.917 -19.198 13.429 1.00 96.94 327 LEU A C 1
ATOM 2373 O O . LEU A 1 327 ? -2.353 -19.990 12.680 1.00 96.94 327 LEU A O 1
ATOM 2377 N N . ILE A 1 328 ? -4.225 -19.252 13.658 1.00 96.56 328 ILE A N 1
ATOM 2378 C CA . ILE A 1 328 ? -5.114 -20.304 13.161 1.00 96.56 328 ILE A CA 1
ATOM 2379 C C . ILE A 1 328 ? -6.194 -19.665 12.290 1.00 96.56 328 ILE A C 1
ATOM 2381 O O . ILE A 1 328 ? -7.038 -18.916 12.774 1.00 96.56 328 ILE A O 1
ATOM 2385 N N . LEU A 1 329 ? -6.186 -19.969 10.999 1.00 97.25 329 LEU A N 1
ATOM 2386 C CA . LEU A 1 329 ? -7.154 -19.459 10.034 1.00 97.25 329 LEU A CA 1
ATOM 2387 C C . LEU A 1 329 ? -8.095 -20.587 9.629 1.00 97.25 329 LEU A C 1
ATOM 2389 O O . LEU A 1 329 ? -7.649 -21.604 9.103 1.00 97.25 329 LEU A O 1
ATOM 2393 N N . LEU A 1 330 ? -9.395 -20.410 9.867 1.00 96.50 330 LEU A N 1
ATOM 2394 C CA . LEU A 1 330 ? -10.422 -21.397 9.501 1.00 96.50 330 LEU A CA 1
ATOM 2395 C C . LEU A 1 330 ? -11.045 -21.124 8.123 1.00 96.50 330 LEU A C 1
ATOM 2397 O O . LEU A 1 330 ? -11.918 -21.864 7.673 1.00 96.50 330 LEU A O 1
ATOM 2401 N N . SER A 1 331 ? -10.561 -20.092 7.431 1.00 97.31 331 SER A N 1
ATOM 2402 C CA . SER A 1 331 ? -10.879 -19.793 6.037 1.00 97.31 331 SER A CA 1
ATOM 2403 C C . SER A 1 331 ? -9.631 -19.318 5.280 1.00 97.31 331 SER A C 1
ATOM 2405 O O . SER A 1 331 ? -8.529 -19.279 5.830 1.00 97.31 331 SER A O 1
ATOM 2407 N N . ALA A 1 332 ? -9.791 -19.013 3.993 1.00 96.94 332 ALA A N 1
ATOM 2408 C CA . ALA A 1 332 ? -8.698 -18.645 3.101 1.00 96.94 332 ALA A CA 1
ATOM 2409 C C . ALA A 1 332 ? -7.998 -17.339 3.524 1.00 96.94 332 ALA A C 1
ATOM 2411 O O . ALA A 1 332 ? -8.645 -16.362 3.905 1.00 96.94 332 ALA A O 1
ATOM 2412 N N . LEU A 1 333 ? -6.673 -17.310 3.378 1.00 98.12 333 LEU A N 1
ATOM 2413 C CA . LEU A 1 333 ? -5.858 -16.098 3.459 1.00 98.12 333 LEU A CA 1
ATOM 2414 C C . LEU A 1 333 ? -5.540 -15.615 2.043 1.00 98.12 333 LEU A C 1
ATOM 2416 O O . LEU A 1 333 ? -4.961 -16.363 1.258 1.00 98.12 333 LEU A O 1
ATOM 2420 N N . THR A 1 334 ? -5.891 -14.375 1.718 1.00 97.94 334 THR A N 1
ATOM 2421 C CA . THR A 1 334 ? -5.501 -13.731 0.457 1.00 97.94 334 THR A CA 1
ATOM 2422 C C . THR A 1 334 ? -4.525 -12.605 0.748 1.00 97.94 334 THR A C 1
ATOM 2424 O O . THR A 1 334 ? -4.854 -11.682 1.485 1.00 97.94 334 THR A O 1
ATOM 2427 N N . MET A 1 335 ? -3.335 -12.661 0.158 1.00 98.31 335 MET A N 1
ATOM 2428 C CA . MET A 1 335 ? -2.337 -11.603 0.269 1.00 98.31 335 MET A CA 1
ATOM 2429 C C . MET A 1 335 ? -1.907 -11.128 -1.116 1.00 98.31 335 MET A C 1
ATOM 2431 O O . MET A 1 335 ? -1.398 -11.922 -1.904 1.00 98.31 335 MET A O 1
ATOM 2435 N N . SER A 1 336 ? -2.065 -9.837 -1.398 1.00 96.75 336 SER A N 1
ATOM 2436 C CA . SER A 1 336 ? -1.465 -9.163 -2.566 1.00 96.75 336 SER A CA 1
ATOM 2437 C C . SER A 1 336 ? -0.383 -8.155 -2.163 1.00 96.75 336 SER A C 1
ATOM 2439 O O . SER A 1 336 ? 0.415 -7.708 -2.987 1.00 96.75 336 SER A O 1
ATOM 2441 N N . ASN A 1 337 ? -0.323 -7.797 -0.883 1.00 96.06 337 ASN A N 1
ATOM 2442 C CA . ASN A 1 337 ? 0.686 -6.915 -0.314 1.00 96.06 337 ASN A CA 1
ATOM 2443 C C . ASN A 1 337 ? 0.834 -7.224 1.186 1.00 96.06 337 ASN A C 1
ATOM 2445 O O . ASN A 1 337 ? 0.328 -8.238 1.669 1.00 96.06 337 ASN A O 1
ATOM 2449 N N . GLY A 1 338 ? 1.525 -6.352 1.914 1.00 96.62 338 GLY A N 1
ATOM 2450 C CA . GLY A 1 338 ? 1.628 -6.424 3.367 1.00 96.62 338 GLY A CA 1
ATOM 2451 C C . GLY A 1 338 ? 2.485 -7.584 3.867 1.00 96.62 338 GLY A C 1
ATOM 2452 O O . GLY A 1 338 ? 3.216 -8.222 3.106 1.00 96.62 338 GLY A O 1
ATOM 2453 N N . LEU A 1 339 ? 2.429 -7.806 5.178 1.00 96.06 339 LEU A N 1
ATOM 2454 C CA . LEU A 1 339 ? 3.384 -8.623 5.928 1.00 96.06 339 LEU A CA 1
ATOM 2455 C C . LEU A 1 339 ? 2.691 -9.759 6.691 1.00 96.06 339 LEU A C 1
ATOM 2457 O O . LEU A 1 339 ? 1.758 -9.525 7.452 1.00 96.06 339 LEU A O 1
ATOM 2461 N N . LEU A 1 340 ? 3.206 -10.980 6.574 1.00 97.81 340 LEU A N 1
ATOM 2462 C CA . LEU A 1 340 ? 2.948 -12.060 7.527 1.00 97.81 340 LEU A CA 1
ATOM 2463 C C . LEU A 1 340 ? 4.284 -12.572 8.061 1.00 97.81 340 LEU A C 1
ATOM 2465 O O . LEU A 1 340 ? 5.046 -13.188 7.319 1.00 97.81 340 LEU A O 1
ATOM 2469 N N . GLU A 1 341 ? 4.576 -12.323 9.333 1.00 96.88 341 GLU A N 1
ATOM 2470 C CA . GLU A 1 341 ? 5.823 -12.766 9.956 1.00 96.88 341 GLU A CA 1
ATOM 2471 C C . GLU A 1 341 ? 5.609 -13.585 11.227 1.00 96.88 341 GLU A C 1
ATOM 2473 O O . GLU A 1 341 ? 4.655 -13.383 11.983 1.00 96.88 341 GLU A O 1
ATOM 2478 N N . SER A 1 342 ? 6.527 -14.516 11.458 1.00 97.19 342 SER A N 1
ATOM 2479 C CA . SER A 1 342 ? 6.521 -15.414 12.603 1.00 97.19 342 SER A CA 1
ATOM 2480 C C . SER A 1 342 ? 7.951 -15.806 12.966 1.00 97.19 342 SER A C 1
ATOM 2482 O O . SER A 1 342 ? 8.789 -15.953 12.076 1.00 97.19 342 SER A O 1
ATOM 2484 N N . THR A 1 343 ? 8.240 -15.934 14.263 1.00 95.88 343 THR A N 1
ATOM 2485 C CA . THR A 1 343 ? 9.561 -16.350 14.773 1.00 95.88 343 THR A CA 1
ATOM 2486 C C . THR A 1 343 ? 9.494 -17.632 15.600 1.00 95.88 343 THR A C 1
ATOM 2488 O O . THR A 1 343 ? 10.466 -17.963 16.265 1.00 95.88 343 THR A O 1
ATOM 2491 N N . GLY A 1 344 ? 8.352 -18.323 15.579 1.00 95.62 344 GLY A N 1
ATOM 2492 C CA . GLY A 1 344 ? 8.069 -19.509 16.374 1.00 95.62 344 GLY A CA 1
ATOM 2493 C C . GLY A 1 344 ? 6.610 -19.942 16.213 1.00 95.62 344 GLY A C 1
ATOM 2494 O O . GLY A 1 344 ? 5.928 -19.542 15.273 1.00 95.62 344 GLY A O 1
ATOM 2495 N N . GLY A 1 345 ? 6.105 -20.765 17.133 1.00 95.62 345 GLY A N 1
ATOM 2496 C CA . GLY A 1 345 ? 4.707 -21.219 17.104 1.00 95.62 345 GLY A CA 1
ATOM 2497 C C . GLY A 1 345 ? 4.301 -21.900 15.786 1.00 95.62 345 GLY A C 1
ATOM 2498 O O . GLY A 1 345 ? 5.107 -22.552 15.109 1.00 95.62 345 GLY A O 1
ATOM 2499 N N . ALA A 1 346 ? 3.023 -21.783 15.427 1.00 96.25 346 ALA A N 1
ATOM 2500 C CA . ALA A 1 346 ? 2.473 -22.343 14.199 1.00 96.25 346 ALA A CA 1
ATOM 2501 C C . ALA A 1 346 ? 1.559 -21.374 13.436 1.00 96.25 346 ALA A C 1
ATOM 2503 O O . ALA A 1 346 ? 0.649 -20.771 14.002 1.00 96.25 346 ALA A O 1
ATOM 2504 N N . ILE A 1 347 ? 1.711 -21.337 12.111 1.00 97.69 347 ILE A N 1
ATOM 2505 C CA . ILE A 1 347 ? 0.728 -20.758 11.191 1.00 97.69 347 ILE A CA 1
ATOM 2506 C C . ILE A 1 347 ? -0.106 -21.903 10.618 1.00 97.69 347 ILE A C 1
ATOM 2508 O O . ILE A 1 347 ? 0.399 -22.751 9.878 1.00 97.69 347 ILE A O 1
ATOM 2512 N N . LYS A 1 348 ? -1.392 -21.944 10.967 1.00 97.69 348 LYS A N 1
ATOM 2513 C CA . LYS A 1 348 ? -2.325 -22.993 10.550 1.00 97.69 348 LYS A CA 1
ATOM 2514 C C . LYS A 1 348 ? -3.336 -22.431 9.561 1.00 97.69 348 LYS A C 1
ATOM 2516 O O . LYS A 1 348 ? -4.110 -21.542 9.903 1.00 97.69 348 LYS A O 1
ATOM 2521 N N . LEU A 1 349 ? -3.319 -22.945 8.338 1.00 98.00 349 LEU A N 1
ATOM 2522 C CA . LEU A 1 349 ? -4.214 -22.535 7.257 1.00 98.00 349 LEU A CA 1
ATOM 2523 C C . LEU A 1 349 ? -5.413 -23.478 7.152 1.00 98.00 349 LEU A C 1
ATOM 2525 O O . LEU A 1 349 ? -5.299 -24.667 7.441 1.00 98.00 349 LEU A O 1
ATOM 2529 N N . ALA A 1 350 ? -6.543 -22.968 6.678 1.00 97.69 350 ALA A N 1
ATOM 2530 C CA . ALA A 1 350 ? -7.753 -23.760 6.530 1.00 97.69 350 ALA A CA 1
ATOM 2531 C C . ALA A 1 350 ? -7.558 -24.932 5.554 1.00 97.69 350 ALA A C 1
ATOM 2533 O O . ALA A 1 350 ? -7.202 -24.743 4.387 1.00 97.69 350 ALA A O 1
ATOM 2534 N N . HIS A 1 351 ? -7.808 -26.152 6.026 1.00 96.50 351 HIS A N 1
ATOM 2535 C CA . HIS A 1 351 ? -7.867 -27.334 5.174 1.00 96.50 351 HIS A CA 1
ATOM 2536 C C . HIS A 1 351 ? -8.982 -27.213 4.125 1.00 96.50 351 HIS A C 1
ATOM 2538 O O . HIS A 1 351 ? -10.004 -26.563 4.342 1.00 96.50 351 HIS A O 1
ATOM 2544 N N . ASP A 1 352 ? -8.783 -27.851 2.970 1.00 94.25 352 ASP A N 1
ATOM 2545 C CA . ASP A 1 352 ? -9.702 -27.838 1.824 1.00 94.25 352 ASP A CA 1
ATOM 2546 C C . ASP A 1 352 ? -10.044 -26.431 1.286 1.00 94.25 352 ASP A C 1
ATOM 2548 O O . ASP A 1 352 ? -10.979 -26.266 0.501 1.00 94.25 352 ASP A O 1
ATOM 2552 N N . GLN A 1 353 ? -9.265 -25.417 1.672 1.00 96.06 353 GLN A N 1
ATOM 2553 C CA . GLN A 1 353 ? -9.320 -24.052 1.159 1.00 96.06 353 GLN A CA 1
ATOM 2554 C C . GLN A 1 353 ? -7.981 -23.673 0.528 1.00 96.06 353 GLN A C 1
ATOM 2556 O O . GLN A 1 353 ? -6.929 -24.215 0.878 1.00 96.06 353 GLN A O 1
ATOM 2561 N N . THR A 1 354 ? -8.035 -22.718 -0.399 1.00 97.19 354 THR A N 1
ATOM 2562 C CA . THR A 1 354 ? -6.850 -22.168 -1.057 1.00 97.19 354 THR A CA 1
ATOM 2563 C C . THR A 1 354 ? -6.546 -20.790 -0.501 1.00 97.19 354 THR A C 1
ATOM 2565 O O . THR A 1 354 ? -7.300 -19.848 -0.739 1.00 97.19 354 THR A O 1
ATOM 2568 N N . SER A 1 355 ? -5.419 -20.668 0.191 1.00 98.12 355 SER A N 1
ATOM 2569 C CA . SER A 1 355 ? -4.806 -19.377 0.491 1.00 98.12 355 SER A CA 1
ATOM 2570 C C . SER A 1 355 ? -3.967 -18.927 -0.702 1.00 98.12 355 SER A C 1
ATOM 2572 O O . SER A 1 355 ? -3.217 -19.723 -1.268 1.00 98.12 355 SER A O 1
ATOM 2574 N N . LYS A 1 356 ? -4.092 -17.662 -1.099 1.00 97.50 356 LYS A N 1
ATOM 2575 C CA . LYS A 1 356 ? -3.453 -17.115 -2.298 1.00 97.50 356 LYS A CA 1
ATOM 2576 C C . LYS A 1 356 ? -2.471 -16.005 -1.940 1.00 97.50 356 LYS A C 1
ATOM 2578 O O . LYS A 1 356 ? -2.830 -15.083 -1.215 1.00 97.50 356 LYS A O 1
ATOM 2583 N N . PHE A 1 357 ? -1.269 -16.072 -2.503 1.00 97.25 357 PHE A N 1
ATOM 2584 C CA . PHE A 1 357 ? -0.223 -15.058 -2.365 1.00 97.25 357 PHE A CA 1
ATOM 2585 C C . PHE A 1 357 ? 0.145 -14.529 -3.745 1.00 97.25 357 PHE A C 1
ATOM 2587 O O . PHE A 1 357 ? 0.464 -15.313 -4.640 1.00 97.25 357 PHE A O 1
ATOM 2594 N N . SER A 1 358 ? 0.100 -13.214 -3.923 1.00 94.94 358 SER A N 1
ATOM 2595 C CA . SER A 1 358 ? 0.354 -12.569 -5.207 1.00 94.94 358 SER A CA 1
ATOM 2596 C C . SER A 1 358 ? 1.093 -11.244 -5.075 1.00 94.94 358 SER A C 1
ATOM 2598 O O . SER A 1 358 ? 1.266 -10.723 -3.976 1.00 94.94 358 SER A O 1
ATOM 2600 N N . GLU A 1 359 ? 1.486 -10.677 -6.216 1.00 92.69 359 GLU A N 1
ATOM 2601 C CA . GLU A 1 359 ? 2.072 -9.333 -6.318 1.00 92.69 359 GLU A CA 1
ATOM 2602 C C . GLU A 1 359 ? 3.2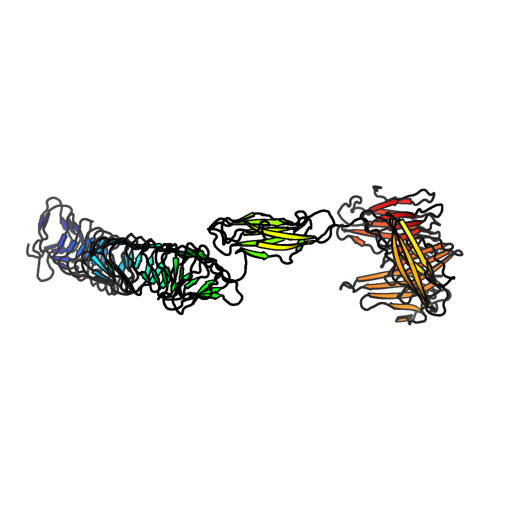42 -9.110 -5.338 1.00 92.69 359 GLU A C 1
ATOM 2604 O O . GLU A 1 359 ? 4.300 -9.704 -5.530 1.00 92.69 359 GLU A O 1
ATOM 2609 N N . ASN A 1 360 ? 3.070 -8.258 -4.319 1.00 91.06 360 ASN A N 1
ATOM 2610 C CA . ASN A 1 360 ? 4.105 -7.891 -3.346 1.00 91.06 360 ASN A CA 1
ATOM 2611 C C . ASN A 1 360 ? 3.848 -8.499 -1.960 1.00 91.06 360 ASN A C 1
ATOM 2613 O O . ASN A 1 360 ? 4.352 -7.980 -0.965 1.00 91.06 360 ASN A O 1
ATOM 2617 N N . ALA A 1 361 ? 3.033 -9.553 -1.869 1.00 94.81 361 ALA A N 1
ATOM 2618 C CA . ALA A 1 361 ? 2.821 -10.261 -0.614 1.00 94.81 361 ALA A CA 1
ATOM 2619 C C . ALA A 1 361 ? 4.163 -10.720 -0.027 1.00 94.81 361 ALA A C 1
ATOM 2621 O O . ALA A 1 361 ? 4.982 -11.320 -0.730 1.00 94.81 361 ALA A O 1
ATOM 2622 N N . PHE A 1 362 ? 4.373 -10.444 1.259 1.00 93.50 362 PHE A N 1
ATOM 2623 C CA . PHE A 1 362 ? 5.627 -10.726 1.942 1.00 93.50 362 PHE A CA 1
ATOM 2624 C C . PHE A 1 362 ? 5.374 -11.621 3.160 1.00 93.50 362 PHE A C 1
ATOM 2626 O O . PHE A 1 362 ? 4.663 -11.238 4.091 1.00 93.50 362 PHE A O 1
ATOM 2633 N N . MET A 1 363 ? 5.952 -12.826 3.151 1.00 94.31 363 MET A N 1
ATOM 2634 C CA . MET A 1 363 ? 5.836 -13.800 4.240 1.00 94.31 363 MET A CA 1
ATOM 2635 C C . MET A 1 363 ? 7.216 -14.234 4.730 1.00 94.31 363 MET A C 1
ATOM 2637 O O . MET A 1 363 ? 8.027 -14.716 3.937 1.00 94.31 363 MET A O 1
ATOM 2641 N N . MET A 1 364 ? 7.445 -14.139 6.040 1.00 92.56 364 MET A N 1
ATOM 2642 C CA . MET A 1 364 ? 8.699 -14.521 6.690 1.00 92.56 364 MET A CA 1
ATOM 2643 C C . MET A 1 364 ? 8.448 -15.418 7.895 1.00 92.56 364 MET A C 1
ATOM 2645 O O . MET A 1 364 ? 7.943 -14.954 8.912 1.00 92.56 364 MET A O 1
ATOM 2649 N N . LEU A 1 365 ? 8.805 -16.694 7.785 1.00 93.81 365 LEU A N 1
ATOM 2650 C CA . LEU A 1 365 ? 8.594 -17.674 8.849 1.00 93.81 365 LEU A CA 1
ATOM 2651 C C . LEU A 1 365 ? 9.938 -18.226 9.341 1.00 93.81 365 LEU A C 1
ATOM 2653 O O . LEU A 1 365 ? 10.604 -18.977 8.628 1.00 93.81 365 LEU A O 1
ATOM 2657 N N . ASP A 1 366 ? 10.324 -17.875 10.561 1.00 91.75 366 ASP A N 1
ATOM 2658 C CA . ASP A 1 366 ? 11.544 -18.348 11.219 1.00 91.75 366 ASP A CA 1
ATOM 2659 C C . ASP A 1 366 ? 11.131 -19.272 12.386 1.00 91.75 366 ASP A C 1
ATOM 2661 O O . ASP A 1 366 ? 10.165 -18.971 13.080 1.00 91.75 366 ASP A O 1
ATOM 2665 N N . GLU A 1 367 ? 11.778 -20.431 12.576 1.00 93.62 367 GLU A N 1
ATOM 2666 C CA . GLU A 1 367 ? 11.427 -21.432 13.619 1.00 93.62 367 GLU A CA 1
ATOM 2667 C C . GLU A 1 367 ? 9.924 -21.826 13.689 1.00 93.62 367 GLU A C 1
ATOM 2669 O O . GLU A 1 367 ? 9.426 -22.306 14.707 1.00 93.62 367 GLU A O 1
ATOM 2674 N N . THR A 1 368 ? 9.181 -21.670 12.589 1.00 95.94 368 THR A N 1
ATOM 2675 C CA . THR A 1 368 ? 7.711 -21.746 12.569 1.00 95.94 368 THR A CA 1
ATOM 2676 C C . THR A 1 368 ? 7.207 -23.064 11.972 1.00 95.94 368 THR A C 1
ATOM 2678 O O . THR A 1 368 ? 7.742 -23.563 10.977 1.00 95.94 368 THR A O 1
ATOM 2681 N N . LEU A 1 369 ? 6.113 -23.615 12.510 1.00 96.12 369 LEU A N 1
ATOM 2682 C CA . LEU A 1 369 ? 5.366 -24.706 11.872 1.00 96.12 369 LEU A CA 1
ATOM 2683 C C . LEU A 1 369 ? 4.269 -24.161 10.940 1.00 96.12 369 LEU A C 1
ATOM 2685 O O . LEU A 1 369 ? 3.259 -23.641 11.405 1.00 96.12 369 LEU A O 1
ATOM 2689 N N . LEU A 1 370 ? 4.407 -24.357 9.628 1.00 96.19 370 LEU A N 1
ATOM 2690 C CA . LEU A 1 370 ? 3.336 -24.110 8.656 1.00 96.19 370 LEU A CA 1
ATOM 2691 C C . LEU A 1 370 ? 2.521 -25.393 8.439 1.00 96.19 370 LEU A C 1
ATOM 2693 O O . LEU A 1 370 ? 3.047 -26.408 7.965 1.00 96.19 370 LEU A O 1
ATOM 2697 N N . THR A 1 371 ? 1.236 -25.373 8.797 1.00 96.94 371 THR A N 1
ATOM 2698 C CA . THR A 1 371 ? 0.378 -26.568 8.738 1.00 96.94 371 THR A CA 1
ATOM 2699 C C . THR A 1 371 ? -1.092 -26.262 8.447 1.00 96.94 371 THR A C 1
ATOM 2701 O O . THR A 1 371 ? -1.451 -25.115 8.189 1.00 96.94 371 THR A O 1
ATOM 2704 N N . SER A 1 372 ? -1.948 -27.284 8.441 1.00 96.81 372 SER A N 1
ATOM 2705 C CA . SER A 1 372 ? -3.400 -27.113 8.377 1.00 96.81 372 SER A CA 1
ATOM 2706 C C . SER A 1 372 ? -4.018 -26.893 9.762 1.00 96.81 372 SER A C 1
ATOM 2708 O O . SER A 1 372 ? -3.524 -27.397 10.772 1.00 96.81 372 SER A O 1
ATOM 2710 N N . ASP A 1 373 ? -5.127 -26.159 9.816 1.00 95.25 373 ASP A N 1
ATOM 2711 C CA . ASP A 1 373 ? -5.913 -25.839 11.019 1.00 95.25 373 ASP A CA 1
ATOM 2712 C C . ASP A 1 373 ? -6.276 -27.065 11.869 1.00 95.25 373 ASP A C 1
ATOM 2714 O O . ASP A 1 373 ? -6.274 -26.989 13.098 1.00 95.25 373 ASP A O 1
ATOM 2718 N N . ASN A 1 374 ? -6.529 -28.211 11.232 1.00 92.31 374 ASN A N 1
ATOM 2719 C CA . ASN A 1 374 ? -6.896 -29.455 11.910 1.00 92.31 374 ASN A CA 1
ATOM 2720 C C . ASN A 1 374 ? -5.765 -30.502 11.983 1.00 92.31 374 ASN A C 1
ATOM 2722 O O . ASN A 1 374 ? -5.969 -31.569 12.568 1.00 92.31 374 ASN A O 1
ATOM 2726 N N . GLY A 1 375 ? -4.598 -30.229 11.387 1.00 87.44 375 GLY A N 1
ATOM 2727 C CA . GLY A 1 375 ? -3.422 -31.106 11.393 1.00 87.44 375 GLY A CA 1
ATOM 2728 C C . GLY A 1 375 ? -3.613 -32.484 10.742 1.00 87.44 375 GLY A C 1
ATOM 2729 O O . GLY A 1 375 ? -2.859 -33.409 11.051 1.00 87.44 375 GLY A O 1
ATOM 2730 N N . ILE A 1 376 ? -4.641 -32.660 9.900 1.00 89.56 376 ILE A N 1
ATOM 2731 C CA . ILE A 1 376 ? -4.948 -33.929 9.210 1.00 89.56 376 ILE A CA 1
ATOM 2732 C C . ILE A 1 376 ? -5.347 -33.687 7.746 1.00 89.56 376 ILE A C 1
ATOM 2734 O O . ILE A 1 376 ? -4.892 -34.405 6.853 1.00 89.56 376 ILE A O 1
ATOM 2738 N N . GLY A 1 377 ? -6.218 -32.707 7.498 1.00 93.06 377 GLY A N 1
ATOM 2739 C CA . GLY A 1 377 ? -6.632 -32.270 6.165 1.00 93.06 377 GLY A CA 1
ATOM 2740 C C . GLY A 1 377 ? -5.544 -31.453 5.477 1.00 93.06 377 GLY A C 1
ATOM 2741 O O . GLY A 1 377 ? -4.637 -30.952 6.135 1.00 93.06 377 GLY A O 1
ATOM 2742 N N . ILE A 1 378 ? -5.622 -31.329 4.153 1.00 95.50 378 ILE A N 1
ATOM 2743 C CA . ILE A 1 378 ? -4.628 -30.605 3.355 1.00 95.50 378 ILE A CA 1
ATOM 2744 C C . ILE A 1 378 ? -5.082 -29.160 3.168 1.00 95.50 378 ILE A C 1
ATOM 2746 O O . ILE A 1 378 ? -6.183 -28.937 2.672 1.00 95.50 378 ILE A O 1
ATOM 2750 N N . ALA A 1 379 ? -4.237 -28.192 3.513 1.00 97.19 379 ALA A N 1
ATOM 2751 C CA . ALA A 1 379 ? -4.432 -26.797 3.121 1.00 97.19 379 ALA A CA 1
ATOM 2752 C C . ALA A 1 379 ? -3.714 -26.517 1.792 1.00 97.19 379 ALA A C 1
ATOM 2754 O O . ALA A 1 379 ? -2.619 -27.037 1.543 1.00 97.19 379 ALA A O 1
ATOM 2755 N N . PHE A 1 380 ? -4.325 -25.706 0.929 1.00 96.88 380 PHE A N 1
ATOM 2756 C CA . PHE A 1 380 ? -3.756 -25.352 -0.369 1.00 96.88 380 PHE A CA 1
ATOM 2757 C C . PHE A 1 380 ? -3.165 -23.945 -0.328 1.00 96.88 380 PHE A C 1
ATOM 2759 O O . PHE A 1 380 ? -3.780 -23.013 0.186 1.00 96.88 380 PHE A O 1
ATOM 2766 N N . ILE A 1 381 ? -1.977 -23.787 -0.905 1.00 96.25 381 ILE A N 1
ATOM 2767 C CA . ILE A 1 381 ? -1.352 -22.489 -1.150 1.00 96.25 381 ILE A CA 1
ATOM 2768 C C . ILE A 1 381 ? -1.208 -22.313 -2.665 1.00 96.25 381 ILE A C 1
ATOM 2770 O O . ILE A 1 381 ? -0.592 -23.146 -3.336 1.00 96.25 381 ILE A O 1
ATOM 2774 N N . GLU A 1 382 ? -1.779 -21.243 -3.213 1.00 95.25 382 GLU A N 1
ATOM 2775 C CA . GLU A 1 382 ? -1.556 -20.802 -4.594 1.00 95.25 382 GLU A CA 1
ATOM 2776 C C . GLU A 1 382 ? -0.631 -19.583 -4.601 1.00 95.25 382 GLU A C 1
ATOM 2778 O O . GLU A 1 382 ? -0.911 -18.573 -3.953 1.00 95.25 382 GLU A O 1
ATOM 2783 N N . ILE A 1 383 ? 0.465 -19.673 -5.353 1.00 92.31 383 ILE A N 1
ATOM 2784 C CA . ILE A 1 383 ? 1.365 -18.552 -5.625 1.00 92.31 383 ILE A CA 1
ATOM 2785 C C . ILE A 1 383 ? 1.079 -18.009 -7.030 1.00 92.31 383 ILE A C 1
ATOM 2787 O O . ILE A 1 383 ? 1.219 -18.733 -8.019 1.00 92.31 383 ILE A O 1
ATOM 2791 N N . ASP A 1 384 ? 0.725 -16.732 -7.126 1.00 91.00 384 ASP A N 1
ATOM 2792 C CA . ASP A 1 384 ? 0.444 -16.035 -8.384 1.00 91.00 384 ASP A CA 1
ATOM 2793 C C . ASP A 1 384 ? 1.462 -14.911 -8.619 1.00 91.00 384 ASP A C 1
ATOM 2795 O O . ASP A 1 384 ? 1.500 -13.912 -7.902 1.00 91.00 384 ASP A O 1
ATOM 2799 N N . GLY A 1 385 ? 2.323 -15.074 -9.621 1.00 85.75 385 GLY A N 1
ATOM 2800 C CA . GLY A 1 385 ? 3.502 -14.218 -9.786 1.00 85.75 385 GLY A CA 1
ATOM 2801 C C . GLY A 1 385 ? 4.606 -14.548 -8.778 1.00 85.75 385 GLY A C 1
ATOM 2802 O O . GLY A 1 385 ? 4.684 -15.673 -8.288 1.00 85.75 385 GLY A O 1
ATOM 2803 N N . GLU A 1 386 ? 5.459 -13.564 -8.482 1.00 83.12 386 GLU A N 1
ATOM 2804 C CA . GLU A 1 386 ? 6.677 -13.716 -7.669 1.00 83.12 386 GLU A CA 1
ATOM 2805 C C . GLU A 1 386 ? 6.582 -12.990 -6.304 1.00 83.12 386 GLU A C 1
ATOM 2807 O O . GLU A 1 386 ? 7.375 -12.070 -6.064 1.00 83.12 386 GLU A O 1
ATOM 2812 N N . PRO A 1 387 ? 5.637 -13.353 -5.407 1.00 86.81 387 PRO A N 1
ATOM 2813 C CA . PRO A 1 387 ? 5.619 -12.814 -4.051 1.00 86.81 387 PRO A CA 1
ATOM 2814 C C . PRO A 1 387 ? 6.850 -13.283 -3.263 1.00 86.81 387 PRO A C 1
ATOM 2816 O O . PRO A 1 387 ? 7.470 -14.306 -3.572 1.00 86.81 387 PRO A O 1
ATOM 2819 N N . ASP A 1 388 ? 7.194 -12.541 -2.217 1.00 86.62 388 ASP A N 1
ATOM 2820 C CA . ASP A 1 388 ? 8.404 -12.762 -1.433 1.00 86.62 388 ASP A CA 1
ATOM 2821 C C . ASP A 1 388 ? 8.078 -13.635 -0.209 1.00 86.62 388 ASP A C 1
ATOM 2823 O O . ASP A 1 388 ? 7.785 -13.140 0.879 1.00 86.62 388 ASP A O 1
ATOM 2827 N N . LEU A 1 389 ? 8.103 -14.957 -0.398 1.00 87.00 389 LEU A N 1
ATOM 2828 C CA . LEU A 1 389 ? 7.768 -15.938 0.639 1.00 87.00 389 LEU A CA 1
ATOM 2829 C C . LEU A 1 389 ? 9.014 -16.723 1.059 1.00 87.00 389 LEU A C 1
ATOM 2831 O O . LEU A 1 389 ? 9.666 -17.366 0.228 1.00 87.00 389 LEU A O 1
ATOM 2835 N N . SER A 1 390 ? 9.343 -16.716 2.348 1.00 86.81 390 SER A N 1
ATOM 2836 C CA . SER A 1 390 ? 10.523 -17.410 2.859 1.00 86.81 390 SER A CA 1
ATOM 2837 C C . SER A 1 390 ? 10.294 -18.047 4.222 1.00 86.81 390 SER A C 1
ATOM 2839 O O . SER A 1 390 ? 9.679 -17.462 5.108 1.00 86.81 390 SER A O 1
ATOM 2841 N N . MET A 1 391 ? 10.876 -19.231 4.386 1.00 87.12 391 MET A N 1
ATOM 2842 C CA . MET A 1 391 ? 10.941 -19.981 5.631 1.00 87.12 391 MET A CA 1
ATOM 2843 C C . MET A 1 391 ? 12.405 -20.311 5.955 1.00 87.12 391 MET A C 1
ATOM 2845 O O . MET A 1 391 ? 13.115 -20.790 5.063 1.00 87.12 391 MET A O 1
ATOM 2849 N N . THR A 1 392 ? 12.865 -20.056 7.187 1.00 83.75 392 THR A N 1
ATOM 2850 C CA . THR A 1 392 ? 14.239 -20.366 7.638 1.00 83.75 392 THR A CA 1
ATOM 2851 C C . THR A 1 392 ? 14.307 -20.994 9.036 1.00 83.75 392 THR A C 1
ATOM 2853 O O . THR A 1 392 ? 13.286 -21.353 9.620 1.00 83.75 392 THR A O 1
ATOM 2856 N N . ASP A 1 393 ? 15.529 -21.211 9.537 1.00 82.00 393 ASP A N 1
ATOM 2857 C CA . ASP A 1 393 ? 15.834 -21.601 10.920 1.00 82.00 393 ASP A CA 1
ATOM 2858 C C . ASP A 1 393 ? 15.088 -22.848 11.413 1.00 82.00 393 ASP A C 1
ATOM 2860 O O . ASP A 1 393 ? 14.400 -22.835 12.421 1.00 82.00 393 ASP A O 1
ATOM 2864 N N . SER A 1 394 ? 15.231 -23.972 10.703 1.00 83.69 394 SER A N 1
ATOM 2865 C CA . SER A 1 394 ? 14.589 -25.250 11.075 1.00 83.69 394 SER A CA 1
ATOM 2866 C C . SER A 1 394 ? 13.051 -25.214 11.145 1.00 83.69 394 SER A C 1
ATOM 2868 O O . SER A 1 394 ? 12.448 -26.075 11.795 1.00 83.69 394 SER A O 1
ATOM 2870 N N . SER A 1 395 ? 12.412 -24.249 10.470 1.00 89.69 395 SER A N 1
ATOM 2871 C CA . SER A 1 395 ? 10.958 -24.239 10.265 1.00 89.69 395 SER A CA 1
ATOM 2872 C C . SER A 1 395 ? 10.466 -25.566 9.680 1.00 89.69 395 SER A C 1
ATOM 2874 O O . SER A 1 395 ? 11.197 -26.290 9.002 1.00 89.69 395 SER A O 1
ATOM 2876 N N . GLN A 1 396 ? 9.203 -25.899 9.922 1.00 92.00 396 GLN A N 1
ATOM 2877 C CA . GLN A 1 396 ? 8.625 -27.183 9.523 1.00 92.00 396 GLN A CA 1
ATOM 2878 C C . GLN A 1 396 ? 7.369 -26.973 8.691 1.00 92.00 396 GLN A C 1
ATOM 2880 O O . GLN A 1 396 ? 6.591 -26.053 8.934 1.00 92.00 396 GLN A O 1
ATOM 2885 N N . VAL A 1 397 ? 7.144 -27.861 7.725 1.00 92.69 397 VAL A N 1
ATOM 2886 C CA . VAL A 1 397 ? 5.930 -27.869 6.902 1.00 92.69 397 VAL A CA 1
ATOM 2887 C C . VAL A 1 397 ? 5.220 -29.208 7.055 1.00 92.69 397 VAL A C 1
ATOM 2889 O O . VAL A 1 397 ? 5.847 -30.270 7.036 1.00 92.69 397 VAL A O 1
ATOM 2892 N N . SER A 1 398 ? 3.896 -29.189 7.197 1.00 94.50 398 SER A N 1
ATOM 2893 C CA . SER A 1 398 ? 3.084 -30.410 7.162 1.00 94.50 398 SER A CA 1
ATOM 2894 C C . SER A 1 398 ? 1.686 -30.151 6.613 1.00 94.50 398 SER A C 1
ATOM 2896 O O . SER A 1 398 ? 1.114 -29.106 6.868 1.00 94.50 398 SER A O 1
ATOM 2898 N N . TYR A 1 399 ? 1.116 -31.107 5.881 1.00 96.25 399 TYR A N 1
ATOM 2899 C CA . TYR A 1 399 ? -0.251 -31.028 5.348 1.00 96.25 399 TYR A CA 1
ATOM 2900 C C . TYR A 1 399 ? -0.529 -29.818 4.433 1.00 96.25 399 TYR A C 1
ATOM 2902 O O . TYR A 1 399 ? -1.653 -29.321 4.372 1.00 96.25 399 TYR A O 1
ATOM 2910 N N . ILE A 1 400 ? 0.482 -29.366 3.684 1.00 94.69 400 ILE A N 1
ATOM 2911 C CA . ILE A 1 400 ? 0.367 -28.263 2.721 1.00 94.69 400 ILE A CA 1
ATOM 2912 C C . ILE A 1 400 ? 0.542 -28.782 1.293 1.00 94.69 400 ILE A C 1
ATOM 2914 O O . ILE A 1 400 ? 1.507 -29.485 0.984 1.00 94.69 400 ILE A O 1
ATOM 2918 N N . THR A 1 401 ? -0.350 -28.384 0.389 1.00 93.88 401 THR A N 1
ATOM 2919 C CA . THR A 1 401 ? -0.135 -28.512 -1.058 1.00 93.88 401 THR A CA 1
ATOM 2920 C C . THR A 1 401 ? 0.127 -27.147 -1.669 1.00 93.88 401 THR A C 1
ATOM 2922 O O . THR A 1 401 ? -0.722 -26.263 -1.610 1.00 93.88 401 THR A O 1
ATOM 2925 N N . LEU A 1 402 ? 1.294 -26.997 -2.288 1.00 91.12 402 LEU A N 1
ATOM 2926 C CA . LEU A 1 402 ? 1.697 -25.794 -2.998 1.00 91.12 402 LEU A CA 1
ATOM 2927 C C . LEU A 1 402 ? 1.392 -25.912 -4.494 1.00 91.12 402 LEU A C 1
ATOM 2929 O O . LEU A 1 402 ? 1.665 -26.940 -5.121 1.00 91.12 402 LEU A O 1
ATOM 2933 N N . SER A 1 403 ? 0.865 -24.839 -5.070 1.00 90.62 403 SER A N 1
ATOM 2934 C CA . SER A 1 403 ? 0.590 -24.699 -6.498 1.00 90.62 403 SER A CA 1
ATOM 2935 C C . SER A 1 403 ? 0.962 -23.300 -6.990 1.00 90.62 403 SER A C 1
ATOM 2937 O O . SER A 1 403 ? 1.115 -22.376 -6.193 1.00 90.62 403 SER A O 1
ATOM 2939 N N . ILE A 1 404 ? 1.118 -23.155 -8.306 1.00 88.06 404 ILE A N 1
ATOM 2940 C CA . ILE A 1 404 ? 1.376 -21.869 -8.961 1.00 88.06 404 ILE A CA 1
ATOM 2941 C C . ILE A 1 404 ? 0.277 -21.571 -9.982 1.00 88.06 404 ILE A C 1
ATOM 2943 O O . ILE A 1 404 ? -0.210 -22.489 -10.654 1.00 88.06 404 ILE A O 1
ATOM 2947 N N . THR A 1 405 ? -0.083 -20.298 -10.137 1.00 89.31 405 THR A N 1
ATOM 2948 C CA . THR A 1 405 ? -0.971 -19.855 -11.216 1.00 89.31 405 THR A CA 1
ATOM 2949 C C . THR A 1 405 ? -0.313 -20.131 -12.581 1.00 89.31 405 THR A C 1
ATOM 2951 O O . THR A 1 405 ? 0.897 -20.009 -12.779 1.00 89.31 405 THR A O 1
ATOM 2954 N N . SER A 1 406 ? -1.104 -20.562 -13.568 1.00 85.75 406 SER A N 1
ATOM 2955 C CA . SER A 1 406 ? -0.579 -20.935 -14.888 1.00 85.75 406 SER A CA 1
ATOM 2956 C C . SER A 1 406 ? 0.083 -19.750 -15.599 1.00 85.75 406 SER A C 1
ATOM 2958 O O . SER A 1 406 ? -0.568 -18.746 -15.874 1.00 85.75 406 SER A O 1
ATOM 2960 N N . GLY A 1 407 ? 1.342 -19.918 -16.012 1.00 75.75 407 GLY A N 1
ATOM 2961 C CA . GLY A 1 407 ? 2.095 -18.901 -16.753 1.00 75.75 407 GLY A CA 1
ATOM 2962 C C . GLY A 1 407 ? 2.852 -17.908 -15.871 1.00 75.75 407 GLY A C 1
ATOM 2963 O O . GLY A 1 407 ? 3.517 -17.028 -16.416 1.00 75.75 407 GLY A O 1
ATOM 2964 N N . THR A 1 408 ? 2.799 -18.062 -14.546 1.00 78.00 408 THR A N 1
ATOM 2965 C CA . THR A 1 408 ? 3.615 -17.287 -13.609 1.00 78.00 408 THR A CA 1
ATOM 2966 C C . THR A 1 408 ? 4.811 -18.094 -13.105 1.00 78.00 408 THR A C 1
ATOM 2968 O O . THR A 1 408 ? 4.845 -19.322 -13.200 1.00 78.00 408 THR A O 1
ATOM 2971 N N . ALA A 1 409 ? 5.819 -17.397 -12.587 1.00 68.44 409 ALA A N 1
ATOM 2972 C CA . ALA A 1 409 ? 6.918 -17.980 -11.824 1.00 68.44 409 ALA A CA 1
ATOM 2973 C C . ALA A 1 409 ? 6.716 -17.581 -10.363 1.00 68.44 409 ALA A C 1
ATOM 2975 O O . ALA A 1 409 ? 6.426 -16.419 -10.140 1.00 68.44 409 ALA A O 1
ATOM 2976 N N . GLY A 1 410 ? 6.840 -18.507 -9.411 1.00 66.75 410 GLY A N 1
ATOM 2977 C CA . GLY A 1 410 ? 6.657 -18.240 -7.983 1.00 66.75 410 GLY A CA 1
ATOM 2978 C C . GLY A 1 410 ? 7.183 -19.399 -7.136 1.00 66.75 410 GLY A C 1
ATOM 2979 O O . GLY A 1 410 ? 7.113 -20.556 -7.557 1.00 66.75 410 GLY A O 1
ATOM 2980 N N . SER A 1 411 ? 7.745 -19.102 -5.965 1.00 69.56 411 SER A N 1
ATOM 2981 C CA . SER A 1 411 ? 8.340 -20.104 -5.071 1.00 69.56 411 SER A CA 1
ATOM 2982 C C . SER A 1 411 ? 8.254 -19.677 -3.610 1.00 69.56 411 SER A C 1
ATOM 2984 O O . SER A 1 411 ? 8.323 -18.488 -3.320 1.00 69.56 411 SER A O 1
ATOM 2986 N N . ILE A 1 412 ? 8.196 -20.648 -2.696 1.00 76.25 412 ILE A N 1
ATOM 2987 C CA . ILE A 1 412 ? 8.527 -20.435 -1.281 1.00 76.25 412 ILE A CA 1
ATOM 2988 C C . ILE A 1 412 ? 9.976 -20.873 -1.088 1.00 76.25 412 ILE A C 1
ATOM 2990 O O . ILE A 1 412 ? 10.331 -22.010 -1.407 1.00 76.25 412 ILE A O 1
ATOM 2994 N N . SER A 1 413 ? 10.805 -19.970 -0.579 1.00 74.50 413 SER A N 1
ATOM 2995 C CA . SER A 1 413 ? 12.172 -20.281 -0.172 1.00 74.50 413 SER A CA 1
ATOM 2996 C C . SER A 1 413 ? 12.169 -21.095 1.118 1.00 74.50 413 SER A C 1
ATOM 2998 O O . SER A 1 413 ? 11.544 -20.681 2.089 1.00 74.50 413 SER A O 1
ATOM 3000 N N . THR A 1 414 ? 12.899 -22.210 1.165 1.00 73.69 414 THR A N 1
ATOM 3001 C CA . THR A 1 414 ? 12.969 -23.081 2.353 1.00 73.69 414 THR A CA 1
ATOM 3002 C C . THR A 1 414 ? 14.419 -23.305 2.814 1.00 73.69 414 THR A C 1
ATOM 3004 O O . THR A 1 414 ? 14.874 -24.438 2.989 1.00 73.69 414 THR A O 1
ATOM 3007 N N . ALA A 1 415 ? 15.193 -22.222 2.934 1.00 67.25 415 ALA A N 1
ATOM 3008 C CA . ALA A 1 415 ? 16.606 -22.265 3.324 1.00 67.25 415 ALA A CA 1
ATOM 3009 C C . ALA A 1 415 ? 16.795 -22.611 4.817 1.00 67.25 415 ALA A C 1
ATOM 3011 O O . ALA A 1 415 ? 15.886 -22.465 5.616 1.00 67.25 415 ALA A O 1
ATOM 3012 N N . GLY A 1 416 ? 17.990 -23.055 5.227 1.00 66.62 416 GLY A N 1
ATOM 3013 C CA . GLY A 1 416 ? 18.288 -23.239 6.658 1.00 66.62 416 GLY A CA 1
ATOM 3014 C C . GLY A 1 416 ? 17.660 -24.477 7.317 1.00 66.62 416 GLY A C 1
ATOM 3015 O O . GLY A 1 416 ? 17.391 -24.450 8.514 1.00 66.62 416 GLY A O 1
ATOM 3016 N N . GLY A 1 417 ? 17.462 -25.566 6.562 1.00 71.12 417 GLY A N 1
ATOM 3017 C CA . GLY A 1 417 ? 17.052 -26.865 7.117 1.00 71.12 417 GLY A CA 1
ATOM 3018 C C . GLY A 1 417 ? 15.547 -27.023 7.334 1.00 71.12 417 GLY A C 1
ATOM 3019 O O . GLY A 1 417 ? 15.142 -27.659 8.299 1.00 71.12 417 GLY A O 1
ATOM 3020 N N . VAL A 1 418 ? 14.727 -26.427 6.466 1.00 77.50 418 VAL A N 1
ATOM 3021 C CA . VAL A 1 418 ? 13.269 -26.580 6.524 1.00 77.50 418 VAL A CA 1
ATOM 3022 C C . VAL A 1 418 ? 12.865 -27.991 6.108 1.00 77.50 418 VAL A C 1
ATOM 3024 O O . VAL A 1 418 ? 13.138 -28.414 4.982 1.00 77.50 418 VAL A O 1
ATOM 3027 N N . ASP A 1 419 ? 12.169 -28.692 6.999 1.00 78.88 419 ASP A N 1
ATOM 3028 C CA . ASP A 1 419 ? 11.773 -30.084 6.800 1.00 78.88 419 ASP A CA 1
ATOM 3029 C C . ASP A 1 419 ? 10.277 -30.211 6.480 1.00 78.88 419 ASP A C 1
ATOM 3031 O O . ASP A 1 419 ? 9.412 -29.655 7.164 1.00 78.88 419 ASP A O 1
ATOM 3035 N N . CYS A 1 420 ? 9.953 -31.019 5.467 1.00 84.88 420 CYS A N 1
ATOM 3036 C CA . CYS A 1 420 ? 8.596 -31.534 5.311 1.00 84.88 420 CYS A CA 1
ATOM 3037 C C . CYS A 1 420 ? 8.399 -32.726 6.253 1.00 84.88 420 CYS A C 1
ATOM 3039 O O . CYS A 1 420 ? 8.975 -33.794 6.040 1.00 84.88 420 CYS A O 1
ATOM 3041 N N . LEU A 1 421 ? 7.546 -32.565 7.265 1.00 85.81 421 LEU A N 1
ATOM 3042 C CA . LEU A 1 421 ? 7.256 -33.632 8.218 1.00 85.81 421 LEU A CA 1
ATOM 3043 C C . LEU A 1 421 ? 6.288 -34.676 7.659 1.00 85.81 421 LEU A C 1
ATOM 3045 O O . LEU A 1 421 ? 6.519 -35.871 7.819 1.00 85.81 421 LEU A O 1
ATOM 3049 N N . ASN A 1 422 ? 5.176 -34.238 7.058 1.00 89.31 422 ASN A N 1
ATOM 3050 C CA . ASN A 1 422 ? 4.098 -35.113 6.585 1.00 89.31 422 ASN A CA 1
ATOM 3051 C C . ASN A 1 422 ? 3.282 -34.442 5.473 1.00 89.31 422 ASN A C 1
ATOM 3053 O O . ASN A 1 422 ? 2.909 -33.281 5.603 1.00 89.31 422 ASN A O 1
ATOM 3057 N N . ASN A 1 423 ? 2.913 -35.199 4.433 1.00 88.81 423 ASN A N 1
ATOM 3058 C CA . ASN A 1 423 ? 1.932 -34.807 3.409 1.00 88.81 423 ASN A CA 1
ATOM 3059 C C . ASN A 1 423 ? 2.155 -33.421 2.767 1.00 88.81 423 ASN A C 1
ATOM 3061 O O . ASN A 1 423 ? 1.192 -32.688 2.543 1.00 88.81 423 ASN A O 1
ATOM 3065 N N . CYS A 1 424 ? 3.401 -33.062 2.449 1.00 89.25 424 CYS A N 1
ATOM 3066 C CA . CYS A 1 424 ? 3.686 -31.857 1.670 1.00 89.25 424 CYS A CA 1
ATOM 3067 C C . CYS A 1 424 ? 3.781 -32.199 0.180 1.00 89.25 424 CYS A C 1
ATOM 3069 O O . CYS A 1 424 ? 4.520 -33.103 -0.210 1.00 89.25 424 CYS A O 1
ATOM 3071 N N . THR A 1 425 ? 3.050 -31.470 -0.660 1.00 87.62 425 THR A N 1
ATOM 3072 C CA . THR A 1 425 ? 3.100 -31.608 -2.126 1.00 87.62 425 THR A CA 1
ATOM 3073 C C . THR A 1 425 ? 3.469 -30.265 -2.745 1.00 87.62 425 THR A C 1
ATOM 3075 O O . THR A 1 425 ? 3.049 -29.229 -2.245 1.00 87.62 425 THR A O 1
ATOM 3078 N N . GLY A 1 426 ? 4.267 -30.259 -3.816 1.00 79.38 426 GLY A N 1
ATOM 3079 C CA . GLY A 1 426 ? 4.722 -29.017 -4.465 1.00 79.38 426 GLY A CA 1
ATOM 3080 C C . GLY A 1 426 ? 5.975 -28.387 -3.838 1.00 79.38 426 GLY A C 1
ATOM 3081 O O . GLY A 1 426 ? 6.500 -27.422 -4.376 1.00 79.38 426 GLY A O 1
ATOM 3082 N N . PHE A 1 427 ? 6.514 -28.975 -2.767 1.00 71.69 427 PHE A N 1
ATOM 3083 C CA . PHE A 1 427 ? 7.843 -28.672 -2.229 1.00 71.69 427 PHE A CA 1
ATOM 3084 C C . PHE A 1 427 ? 8.825 -29.715 -2.795 1.00 71.69 427 PHE A C 1
ATOM 3086 O O . PHE A 1 427 ? 8.664 -30.904 -2.527 1.00 71.69 427 PHE A O 1
ATOM 3093 N N . ILE A 1 428 ? 9.791 -29.327 -3.638 1.00 55.94 428 ILE A N 1
ATOM 3094 C CA . ILE A 1 428 ? 10.812 -30.258 -4.168 1.00 55.94 428 ILE A CA 1
ATOM 3095 C C . ILE A 1 428 ? 12.087 -30.216 -3.316 1.00 55.94 428 ILE A C 1
ATOM 3097 O O . ILE A 1 428 ? 12.480 -29.151 -2.847 1.00 55.94 428 ILE A O 1
ATOM 3101 N N . GLU A 1 429 ? 12.750 -31.371 -3.161 1.00 45.38 429 GLU A N 1
ATOM 3102 C CA . GLU A 1 429 ? 13.909 -31.641 -2.275 1.00 45.38 429 GLU A CA 1
ATOM 3103 C C . GLU A 1 429 ? 15.178 -30.788 -2.528 1.00 45.38 429 GLU A C 1
ATOM 3105 O O . GLU A 1 429 ? 16.208 -31.004 -1.896 1.00 45.38 429 GLU A O 1
ATOM 3110 N N . THR A 1 430 ? 15.136 -29.800 -3.426 1.00 41.81 430 THR A N 1
ATOM 3111 C CA . THR A 1 430 ? 16.223 -28.829 -3.654 1.00 41.81 430 THR A CA 1
ATOM 3112 C C . THR A 1 430 ? 15.984 -27.462 -3.006 1.00 41.81 430 THR A C 1
ATOM 3114 O O . THR A 1 430 ? 16.725 -26.528 -3.292 1.00 41.81 430 THR A O 1
ATOM 3117 N N . GLY A 1 431 ? 14.969 -27.313 -2.151 1.00 49.75 431 GLY A N 1
ATOM 3118 C CA . GLY A 1 431 ? 14.765 -26.085 -1.371 1.00 49.75 431 GLY A CA 1
ATOM 3119 C C . GLY A 1 431 ? 14.130 -24.899 -2.119 1.00 49.75 431 GLY A C 1
ATOM 3120 O O . GLY A 1 431 ? 14.192 -23.779 -1.624 1.00 49.75 431 GLY A O 1
ATOM 3121 N N . ALA A 1 432 ? 13.543 -25.135 -3.301 1.00 38.56 432 ALA A N 1
ATOM 3122 C CA . ALA A 1 432 ? 12.610 -24.250 -4.017 1.00 38.56 432 ALA A CA 1
ATOM 3123 C C . ALA A 1 432 ? 12.037 -24.993 -5.243 1.00 38.56 432 ALA A C 1
ATOM 3125 O O . ALA A 1 432 ? 12.768 -25.728 -5.913 1.00 38.56 432 ALA A O 1
ATOM 3126 N N . TYR A 1 433 ? 10.755 -24.801 -5.573 1.00 38.53 433 TYR A N 1
ATOM 3127 C CA . TYR A 1 433 ? 10.174 -25.245 -6.849 1.00 38.53 433 TYR A CA 1
ATOM 3128 C C . TYR A 1 433 ? 10.714 -24.379 -8.001 1.00 38.53 433 TYR A C 1
ATOM 3130 O O . TYR A 1 433 ? 10.561 -23.165 -7.976 1.00 38.53 433 TYR A O 1
ATOM 3138 N N . GLY A 1 434 ? 11.310 -25.006 -9.025 1.00 36.62 434 GLY A N 1
ATOM 3139 C CA . GLY A 1 434 ? 11.489 -24.415 -10.362 1.00 36.62 434 GLY A CA 1
ATOM 3140 C C . GLY A 1 434 ? 12.788 -23.636 -10.634 1.00 36.62 434 GLY A C 1
ATOM 3141 O O . GLY A 1 434 ? 12.924 -22.473 -10.291 1.00 36.62 434 GLY A O 1
ATOM 3142 N N . PHE A 1 435 ? 13.719 -24.290 -11.342 1.00 32.03 435 PHE A N 1
ATOM 3143 C CA . PHE A 1 435 ? 14.818 -23.748 -12.165 1.00 32.03 435 PHE A CA 1
ATOM 3144 C C . PHE A 1 435 ? 15.185 -22.254 -12.033 1.00 32.03 435 PHE A C 1
ATOM 3146 O O . PHE A 1 435 ? 14.777 -21.441 -12.853 1.00 32.03 435 PHE A O 1
ATOM 3153 N N . ASN A 1 436 ? 16.125 -21.939 -11.139 1.00 39.25 436 ASN A N 1
ATOM 3154 C CA . ASN A 1 436 ? 17.224 -21.002 -11.398 1.00 39.25 436 ASN A CA 1
ATOM 3155 C C . ASN A 1 436 ? 18.353 -21.348 -10.426 1.00 39.25 436 ASN A C 1
ATOM 3157 O O . ASN A 1 436 ? 18.242 -21.114 -9.232 1.00 39.25 436 ASN A O 1
ATOM 3161 N N . THR A 1 437 ? 19.444 -21.937 -10.912 1.00 39.94 437 THR A N 1
ATOM 3162 C CA . THR A 1 437 ? 20.512 -22.531 -10.082 1.00 39.94 437 THR A CA 1
ATOM 3163 C C . THR A 1 437 ? 21.305 -21.546 -9.209 1.00 39.94 437 THR A C 1
ATOM 3165 O O . THR A 1 437 ? 22.288 -21.949 -8.605 1.00 39.94 437 THR A O 1
ATOM 3168 N N . HIS A 1 438 ? 20.891 -20.281 -9.123 1.00 52.59 438 HIS A N 1
ATOM 3169 C CA . HIS A 1 438 ? 21.355 -19.297 -8.145 1.00 52.59 438 HIS A CA 1
ATOM 3170 C C . HIS A 1 438 ? 20.166 -18.357 -7.918 1.00 52.59 438 HIS A C 1
ATOM 3172 O O . HIS A 1 438 ? 19.775 -17.705 -8.886 1.00 52.59 438 HIS A O 1
ATOM 3178 N N . GLY A 1 439 ? 19.565 -18.343 -6.721 1.00 61.22 439 GLY A N 1
ATOM 3179 C CA . GLY A 1 439 ? 18.305 -17.659 -6.368 1.00 61.22 439 GLY A CA 1
ATOM 3180 C C . GLY A 1 439 ? 18.325 -16.138 -6.547 1.00 61.22 439 GLY A C 1
ATOM 3181 O O . GLY A 1 439 ? 18.244 -15.390 -5.576 1.00 61.22 439 GLY A O 1
ATOM 3182 N N . LEU A 1 440 ? 18.464 -15.692 -7.792 1.00 65.94 440 LEU A N 1
ATOM 3183 C CA . LEU A 1 440 ? 18.664 -14.324 -8.232 1.00 65.94 440 LEU A CA 1
ATOM 3184 C C . LEU A 1 440 ? 17.631 -14.017 -9.318 1.00 65.94 440 LEU A C 1
ATOM 3186 O O . LEU A 1 440 ? 17.730 -14.517 -10.444 1.00 65.94 440 LEU A O 1
ATOM 3190 N N . TYR A 1 441 ? 16.662 -13.175 -8.988 1.00 69.38 441 TYR A N 1
ATOM 3191 C CA . TYR A 1 441 ? 15.803 -12.545 -9.973 1.00 69.38 441 TYR A CA 1
ATOM 3192 C C . TYR A 1 441 ? 16.654 -11.601 -10.804 1.00 69.38 441 TYR A C 1
ATOM 3194 O O . TYR A 1 441 ? 17.453 -10.819 -10.279 1.00 69.38 441 TYR A O 1
ATOM 3202 N N . ARG A 1 442 ? 16.464 -11.666 -12.115 1.00 69.31 442 ARG A N 1
ATOM 3203 C CA . ARG A 1 442 ? 17.139 -10.784 -13.053 1.00 69.31 442 ARG A CA 1
ATOM 3204 C C . ARG A 1 442 ? 16.206 -10.455 -14.195 1.00 69.31 442 ARG A C 1
ATOM 3206 O O . ARG A 1 442 ? 15.745 -11.346 -14.903 1.00 69.31 442 ARG A O 1
ATOM 3213 N N . LYS A 1 443 ? 15.990 -9.167 -14.409 1.00 73.50 443 LYS A N 1
ATOM 3214 C CA . LYS A 1 443 ? 15.224 -8.671 -15.544 1.00 73.50 443 LYS A CA 1
ATOM 3215 C C . LYS A 1 443 ? 16.029 -7.591 -16.234 1.00 73.50 443 LYS A C 1
ATOM 3217 O O . LYS A 1 443 ? 16.364 -6.583 -15.625 1.00 73.50 443 LYS A O 1
ATOM 3222 N N . VAL A 1 444 ? 16.350 -7.825 -17.500 1.00 75.00 444 VAL A N 1
ATOM 3223 C CA . VAL A 1 444 ? 16.931 -6.797 -18.362 1.00 75.00 444 VAL A CA 1
ATOM 3224 C C . VAL A 1 444 ? 15.797 -6.154 -19.137 1.00 75.00 444 VAL A C 1
ATOM 3226 O O . VAL A 1 444 ? 15.065 -6.840 -19.851 1.00 75.00 444 VAL A O 1
ATOM 3229 N N . THR A 1 445 ? 15.655 -4.844 -19.003 1.00 70.56 445 THR A N 1
ATOM 3230 C CA . THR A 1 445 ? 14.775 -4.033 -19.838 1.00 70.56 445 THR A CA 1
ATOM 3231 C C . THR A 1 445 ? 15.628 -3.249 -20.822 1.00 70.56 445 THR A C 1
ATOM 3233 O O . THR A 1 445 ? 16.373 -2.343 -20.461 1.00 70.56 445 THR A O 1
ATOM 3236 N N . SER A 1 446 ? 15.533 -3.630 -22.090 1.00 62.34 446 SER A N 1
ATOM 3237 C CA . SER A 1 446 ? 16.102 -2.902 -23.218 1.00 62.34 446 SER A CA 1
ATOM 3238 C C . SER A 1 446 ? 15.200 -3.142 -24.417 1.00 62.34 446 SER A C 1
ATOM 3240 O O . SER A 1 446 ? 14.746 -4.267 -24.628 1.00 62.34 446 SER A O 1
ATOM 3242 N N . ALA A 1 447 ? 14.938 -2.099 -25.203 1.00 45.97 447 ALA A N 1
ATOM 3243 C CA . ALA A 1 447 ? 14.118 -2.234 -26.398 1.00 45.97 447 ALA A CA 1
ATOM 3244 C C . ALA A 1 447 ? 14.772 -3.147 -27.450 1.00 45.97 447 ALA A C 1
ATOM 3246 O O . ALA A 1 447 ? 14.042 -3.709 -28.256 1.00 45.97 447 ALA A O 1
ATOM 3247 N N . ASN A 1 448 ? 16.109 -3.312 -27.450 1.00 54.28 448 ASN A N 1
ATOM 3248 C CA . ASN A 1 448 ? 16.805 -3.902 -28.601 1.00 54.28 448 ASN A CA 1
ATOM 3249 C C . ASN A 1 448 ? 18.109 -4.694 -28.338 1.00 54.28 448 ASN A C 1
ATOM 3251 O O . ASN A 1 448 ? 18.706 -5.139 -29.308 1.00 54.28 448 ASN A O 1
ATOM 3255 N N . PHE A 1 449 ? 18.597 -4.888 -27.101 1.00 73.56 449 PHE A N 1
ATOM 3256 C CA . PHE A 1 449 ? 19.937 -5.490 -26.846 1.00 73.56 449 PHE A CA 1
ATOM 3257 C C . PHE A 1 449 ? 21.108 -4.786 -27.585 1.00 73.56 449 PHE A C 1
ATOM 3259 O O . PHE A 1 449 ? 22.201 -5.346 -27.713 1.00 73.56 449 PHE A O 1
ATOM 3266 N N . MET A 1 450 ? 20.881 -3.550 -28.036 1.00 72.06 450 MET A N 1
ATOM 3267 C CA . MET A 1 450 ? 21.829 -2.688 -28.741 1.00 72.06 450 MET A CA 1
ATOM 3268 C C . MET A 1 450 ? 22.095 -1.432 -27.901 1.00 72.06 450 MET A C 1
ATOM 3270 O O . MET A 1 450 ? 21.148 -0.849 -27.362 1.00 72.06 450 MET A O 1
ATOM 3274 N N . LEU A 1 451 ? 23.361 -1.042 -27.797 1.00 75.75 451 LEU A N 1
ATOM 3275 C CA . LEU A 1 451 ? 23.854 0.205 -27.206 1.00 75.75 451 LEU A CA 1
ATOM 3276 C C . LEU A 1 451 ? 24.215 1.183 -28.350 1.00 75.75 451 LEU A C 1
ATOM 3278 O O . LEU A 1 451 ? 24.041 0.836 -29.517 1.00 75.75 451 LEU A O 1
ATOM 3282 N N . SER A 1 452 ? 24.572 2.433 -28.048 1.00 67.25 452 SER A N 1
ATOM 3283 C CA . SER A 1 452 ? 24.913 3.447 -29.062 1.00 67.25 452 SER A CA 1
ATOM 3284 C C . SER A 1 452 ? 26.105 4.257 -28.594 1.00 67.25 452 SER A C 1
ATOM 3286 O O . SER A 1 452 ? 26.072 4.730 -27.456 1.00 67.25 452 SER A O 1
ATOM 3288 N N . GLU A 1 453 ? 27.047 4.462 -29.506 1.00 64.31 453 GLU A N 1
ATOM 3289 C CA . GLU A 1 453 ? 28.297 5.204 -29.302 1.00 64.31 453 GLU A CA 1
ATOM 3290 C C . GLU A 1 453 ? 28.089 6.714 -29.473 1.00 64.31 453 GLU A C 1
ATOM 3292 O O . GLU A 1 453 ? 28.687 7.487 -28.744 1.00 64.31 453 GLU A O 1
ATOM 3297 N N . SER A 1 454 ? 27.094 7.137 -30.268 1.00 58.31 454 SER A N 1
ATOM 3298 C CA . SER A 1 454 ? 26.776 8.548 -30.530 1.00 58.31 454 SER A CA 1
ATOM 3299 C C . SER A 1 454 ? 27.042 9.540 -29.390 1.00 58.31 454 SER A C 1
ATOM 3301 O O . SER A 1 454 ? 26.451 9.442 -28.306 1.00 58.31 454 SER A O 1
ATOM 3303 N N . SER A 1 455 ? 27.760 10.613 -29.726 1.00 54.91 455 SER A N 1
ATOM 3304 C CA . SER A 1 455 ? 28.011 11.804 -28.893 1.00 54.91 455 SER A CA 1
ATOM 3305 C C . SER A 1 455 ? 26.753 12.549 -28.368 1.00 54.91 455 SER A C 1
ATOM 3307 O O . SER A 1 455 ? 26.875 13.563 -27.673 1.00 54.91 455 SER A O 1
ATOM 3309 N N . GLY A 1 456 ? 25.537 12.063 -28.679 1.00 60.69 456 GLY A N 1
ATOM 3310 C CA . GLY A 1 456 ? 24.219 12.575 -28.264 1.00 60.69 456 GLY A CA 1
ATOM 3311 C C . GLY A 1 456 ? 23.508 11.756 -27.161 1.00 60.69 456 GLY A C 1
ATOM 3312 O O . GLY A 1 456 ? 24.099 11.420 -26.136 1.00 60.69 456 GLY A O 1
ATOM 3313 N N . GLU A 1 457 ? 22.199 11.474 -27.310 1.00 55.56 457 GLU A N 1
ATOM 3314 C CA . GLU A 1 457 ? 21.444 10.639 -26.348 1.00 55.56 457 GLU A CA 1
ATOM 3315 C C . GLU A 1 457 ? 21.915 9.173 -26.404 1.00 55.56 457 GLU A C 1
ATOM 3317 O O . GLU A 1 457 ? 21.477 8.387 -27.245 1.00 55.56 457 GLU A O 1
ATOM 3322 N N . ARG A 1 458 ? 22.796 8.795 -25.469 1.00 65.31 458 ARG A N 1
ATOM 3323 C CA . ARG A 1 458 ? 23.318 7.426 -25.336 1.00 65.31 458 ARG A CA 1
ATOM 3324 C C . ARG A 1 458 ? 22.191 6.415 -25.113 1.00 65.31 458 ARG A C 1
ATOM 3326 O O . ARG A 1 458 ? 21.389 6.549 -24.182 1.00 65.31 458 ARG A O 1
ATOM 3333 N N . LYS A 1 459 ? 22.162 5.342 -25.912 1.00 71.12 459 LYS A N 1
ATOM 3334 C CA . LYS A 1 459 ? 21.261 4.205 -25.664 1.00 71.12 459 LYS A CA 1
ATOM 3335 C C . LYS A 1 459 ? 21.800 3.388 -24.493 1.00 71.12 459 LYS A C 1
ATOM 3337 O O . LYS A 1 459 ? 22.919 2.886 -24.537 1.00 71.12 459 LYS A O 1
ATOM 3342 N N . THR A 1 460 ? 20.983 3.235 -23.458 1.00 82.69 460 THR A N 1
ATOM 3343 C CA . THR A 1 460 ? 21.315 2.468 -22.251 1.00 82.69 460 THR A CA 1
ATOM 3344 C C . THR A 1 460 ? 20.441 1.219 -22.133 1.00 82.69 460 THR A C 1
ATOM 3346 O O . THR A 1 460 ? 19.380 1.107 -22.756 1.00 82.69 460 THR A O 1
ATOM 3349 N N . ALA A 1 461 ? 20.884 0.262 -21.323 1.00 85.31 461 ALA A N 1
ATOM 3350 C CA . ALA A 1 461 ? 20.078 -0.867 -20.873 1.00 85.31 461 ALA A CA 1
ATOM 3351 C C . ALA A 1 461 ? 20.025 -0.889 -19.344 1.00 85.31 461 ALA A C 1
ATOM 3353 O O . ALA A 1 461 ? 21.014 -0.577 -18.683 1.00 85.31 461 ALA A O 1
ATOM 3354 N N . THR A 1 462 ? 18.893 -1.292 -18.770 1.00 88.88 462 THR A N 1
ATOM 3355 C CA . THR A 1 462 ? 18.756 -1.460 -17.318 1.00 88.88 462 THR A CA 1
ATOM 3356 C C . THR A 1 462 ? 18.641 -2.934 -16.954 1.00 88.88 462 THR A C 1
ATOM 3358 O O . THR A 1 462 ? 17.890 -3.695 -17.567 1.00 88.88 462 THR A O 1
ATOM 3361 N N . LEU A 1 463 ? 19.413 -3.347 -15.952 1.00 88.19 463 LEU A N 1
ATOM 3362 C CA . LEU A 1 463 ? 19.397 -4.675 -15.354 1.00 88.19 463 LEU A CA 1
ATOM 3363 C C . LEU A 1 463 ? 18.898 -4.554 -13.910 1.00 88.19 463 LEU A C 1
ATOM 3365 O O . LEU A 1 463 ? 19.597 -4.031 -13.049 1.00 88.19 463 LEU A O 1
ATOM 3369 N N . ALA A 1 464 ? 17.704 -5.071 -13.645 1.00 88.25 464 ALA A N 1
ATOM 3370 C CA . ALA A 1 464 ? 17.142 -5.207 -12.309 1.00 88.25 464 ALA A CA 1
ATOM 3371 C C . ALA A 1 464 ? 17.575 -6.543 -11.693 1.00 88.25 464 ALA A C 1
ATOM 3373 O O . ALA A 1 464 ? 17.385 -7.592 -12.315 1.00 88.25 464 ALA A O 1
ATOM 3374 N N . VAL A 1 465 ? 18.126 -6.511 -10.477 1.00 87.00 465 VAL A N 1
ATOM 3375 C CA . VAL A 1 465 ? 18.596 -7.691 -9.736 1.00 87.00 465 VAL A CA 1
ATOM 3376 C C . VAL A 1 465 ? 17.992 -7.707 -8.328 1.00 87.00 465 VAL A C 1
ATOM 3378 O O . VAL A 1 465 ? 18.116 -6.723 -7.607 1.00 87.00 465 VAL A O 1
ATOM 3381 N N . LYS A 1 466 ? 17.380 -8.821 -7.908 1.00 86.31 466 LYS A N 1
ATOM 3382 C CA . LYS A 1 466 ? 17.064 -9.115 -6.490 1.00 86.31 466 LYS A CA 1
ATOM 3383 C C . LYS A 1 466 ? 17.379 -10.573 -6.171 1.00 86.31 466 LYS A C 1
ATOM 3385 O O . LYS A 1 466 ? 17.539 -11.376 -7.089 1.00 86.31 466 LYS A O 1
ATOM 3390 N N . LEU A 1 467 ? 17.466 -10.941 -4.898 1.00 81.06 467 LEU A N 1
ATOM 3391 C CA . LEU A 1 467 ? 17.445 -12.351 -4.512 1.00 81.06 467 LEU A CA 1
ATOM 3392 C C . LEU A 1 467 ? 15.993 -12.859 -4.522 1.00 81.06 467 LEU A C 1
ATOM 3394 O O . LEU A 1 467 ? 15.064 -12.095 -4.284 1.00 81.06 467 LEU A O 1
ATOM 3398 N N . LEU A 1 468 ? 15.806 -14.144 -4.818 1.00 74.38 468 LEU A N 1
ATOM 3399 C CA . LEU A 1 468 ? 14.508 -14.840 -4.776 1.00 74.38 468 LEU A CA 1
ATOM 3400 C C . LEU A 1 468 ? 14.278 -15.593 -3.457 1.00 74.38 468 LEU A C 1
ATOM 3402 O O . LEU A 1 468 ? 13.208 -16.149 -3.239 1.00 74.38 468 LEU A O 1
ATOM 3406 N N . SER A 1 469 ? 15.285 -15.614 -2.586 1.00 72.81 469 SER A N 1
ATOM 3407 C CA . SER A 1 469 ? 15.219 -16.216 -1.259 1.00 72.81 469 SER A CA 1
ATOM 3408 C C . SER A 1 469 ? 15.977 -15.356 -0.251 1.00 72.81 469 SER A C 1
ATOM 3410 O O . SER A 1 469 ? 16.958 -14.693 -0.603 1.00 72.81 469 SER A O 1
ATOM 3412 N N . ARG A 1 470 ? 15.541 -15.369 1.013 1.00 79.00 470 ARG A N 1
ATOM 3413 C CA . ARG A 1 470 ? 16.290 -14.740 2.105 1.00 79.00 470 ARG A CA 1
ATOM 3414 C C . ARG A 1 470 ? 17.596 -15.506 2.338 1.00 79.00 470 ARG A C 1
ATOM 3416 O O . ARG A 1 470 ? 17.538 -16.714 2.570 1.00 79.00 470 ARG A O 1
ATOM 3423 N N . PRO A 1 471 ? 18.765 -14.849 2.300 1.00 81.50 471 PRO A N 1
ATOM 3424 C CA . PRO A 1 471 ? 20.015 -15.484 2.670 1.00 81.50 471 PRO A CA 1
ATOM 3425 C C . PRO A 1 471 ? 20.203 -15.462 4.195 1.00 81.50 471 PRO A C 1
ATOM 3427 O O . PRO A 1 471 ? 19.694 -14.576 4.881 1.00 81.50 471 PRO A O 1
ATOM 3430 N N . LEU A 1 472 ? 20.990 -16.400 4.720 1.00 79.19 472 LEU A N 1
ATOM 3431 C CA . LEU A 1 472 ? 21.424 -16.430 6.121 1.00 79.19 472 LEU A CA 1
ATOM 3432 C C . LEU A 1 472 ? 22.595 -15.471 6.384 1.00 79.19 472 LEU A C 1
ATOM 3434 O O . LEU A 1 472 ? 22.808 -15.040 7.513 1.00 79.19 472 LEU A O 1
ATOM 3438 N N . ASN A 1 473 ? 23.373 -15.141 5.350 1.00 86.00 473 ASN A N 1
ATOM 3439 C CA . ASN A 1 473 ? 24.497 -14.205 5.417 1.00 86.00 473 ASN A CA 1
ATOM 3440 C C . ASN A 1 473 ? 24.483 -13.269 4.208 1.00 86.00 473 ASN A C 1
ATOM 3442 O O . ASN A 1 473 ? 23.897 -13.594 3.181 1.00 86.00 473 ASN A O 1
ATOM 3446 N N . ASP A 1 474 ? 25.165 -12.130 4.299 1.00 91.88 474 ASP A N 1
ATOM 3447 C CA . ASP A 1 474 ? 25.233 -11.177 3.190 1.00 91.88 474 ASP A CA 1
ATOM 3448 C C . ASP A 1 474 ? 25.709 -11.840 1.883 1.00 91.88 474 ASP A C 1
ATOM 3450 O O . ASP A 1 474 ? 26.647 -12.647 1.858 1.00 91.88 474 ASP A O 1
ATOM 3454 N N . VAL A 1 475 ? 25.055 -11.476 0.781 1.00 89.62 475 VAL A N 1
ATOM 3455 C CA . VAL A 1 475 ? 25.356 -11.951 -0.571 1.00 89.62 475 VAL A CA 1
ATOM 3456 C C . VAL A 1 475 ? 25.839 -10.781 -1.405 1.00 89.62 475 VAL A C 1
ATOM 3458 O O . VAL A 1 475 ? 25.123 -9.799 -1.607 1.00 89.62 475 VAL A O 1
ATOM 3461 N N . GLN A 1 476 ? 27.052 -10.900 -1.930 1.00 92.62 476 GLN A N 1
ATOM 3462 C CA . GLN A 1 476 ? 27.596 -9.957 -2.895 1.00 92.62 476 GLN A CA 1
ATOM 3463 C C . GLN A 1 476 ? 27.364 -10.483 -4.308 1.00 92.62 476 GLN A C 1
ATOM 3465 O O . GLN A 1 476 ? 27.746 -11.603 -4.621 1.00 92.62 476 GLN A O 1
ATOM 3470 N N . VAL A 1 477 ? 26.764 -9.684 -5.184 1.00 90.81 477 VAL A N 1
ATOM 3471 C CA . VAL A 1 477 ? 26.704 -9.950 -6.623 1.00 90.81 477 VAL A CA 1
ATOM 3472 C C . VAL A 1 477 ? 27.738 -9.061 -7.289 1.00 90.81 477 VAL A C 1
ATOM 3474 O O . VAL A 1 477 ? 27.572 -7.845 -7.357 1.00 90.81 477 VAL A O 1
ATOM 3477 N N . ILE A 1 478 ? 28.821 -9.670 -7.758 1.00 91.00 478 ILE A N 1
ATOM 3478 C CA . ILE A 1 478 ? 29.918 -8.975 -8.429 1.00 91.00 478 ILE A CA 1
ATOM 3479 C C . ILE A 1 478 ? 29.672 -9.043 -9.930 1.00 91.00 478 ILE A C 1
ATOM 3481 O O . ILE A 1 478 ? 29.486 -10.133 -10.476 1.00 91.00 478 ILE A O 1
ATOM 3485 N N . LEU A 1 479 ? 29.675 -7.882 -10.582 1.00 92.06 479 LEU A N 1
ATOM 3486 C CA . LEU A 1 479 ? 29.465 -7.724 -12.013 1.00 92.06 479 LEU A CA 1
ATOM 3487 C C . LEU A 1 479 ? 30.764 -7.340 -12.722 1.00 92.06 479 LEU A C 1
ATOM 3489 O O . LEU A 1 479 ? 31.651 -6.711 -12.146 1.00 92.06 479 LEU A O 1
ATOM 3493 N N . SER A 1 480 ? 30.865 -7.691 -13.999 1.00 92.12 480 SER A N 1
ATOM 3494 C CA . SER A 1 480 ? 31.947 -7.253 -14.876 1.00 92.12 480 SER A CA 1
ATOM 3495 C C . SER A 1 480 ? 31.472 -7.071 -16.314 1.00 92.12 480 SER A C 1
ATOM 3497 O O . SER A 1 480 ? 30.562 -7.767 -16.775 1.00 92.12 480 SER A O 1
ATOM 3499 N N . SER A 1 481 ? 32.117 -6.140 -17.019 1.00 92.69 481 SER A N 1
ATOM 3500 C CA . SER A 1 481 ? 32.060 -6.041 -18.477 1.00 92.69 481 SER A CA 1
ATOM 3501 C C . SER A 1 481 ? 33.246 -6.787 -19.082 1.00 92.69 481 SER A C 1
ATOM 3503 O O . SER A 1 481 ? 34.344 -6.771 -18.520 1.00 92.69 481 SER A O 1
ATOM 3505 N N . SER A 1 482 ? 33.039 -7.461 -20.214 1.00 91.12 482 SER A N 1
ATOM 3506 C CA . SER A 1 482 ? 34.144 -8.064 -20.962 1.00 91.12 482 SER A CA 1
ATOM 3507 C C . SER A 1 482 ? 34.975 -7.050 -21.732 1.00 91.12 482 SER A C 1
ATOM 3509 O O . SER A 1 482 ? 36.093 -7.401 -22.097 1.00 91.12 482 SER A O 1
ATOM 3511 N N . ASP A 1 483 ? 34.421 -5.864 -21.994 1.00 88.50 483 ASP A N 1
ATOM 3512 C CA . ASP A 1 483 ? 35.118 -4.766 -22.650 1.00 88.50 483 ASP A CA 1
ATOM 3513 C C . ASP A 1 483 ? 34.638 -3.414 -22.108 1.00 88.50 483 ASP A C 1
ATOM 3515 O O . ASP A 1 483 ? 33.436 -3.151 -22.072 1.00 88.50 483 ASP A O 1
ATOM 3519 N N . LEU A 1 484 ? 35.571 -2.607 -21.607 1.00 89.12 484 LEU A N 1
ATOM 3520 C CA . LEU A 1 484 ? 35.267 -1.321 -20.974 1.00 89.12 484 LEU A CA 1
ATOM 3521 C C . LEU A 1 484 ? 35.363 -0.144 -21.950 1.00 89.12 484 LEU A C 1
ATOM 3523 O O . LEU A 1 484 ? 34.888 0.924 -21.573 1.00 89.12 484 LEU A O 1
ATOM 3527 N N . SER A 1 485 ? 35.960 -0.320 -23.140 1.00 82.94 485 SER A N 1
ATOM 3528 C CA . SER A 1 485 ? 35.820 0.669 -24.222 1.00 82.94 485 SER A CA 1
ATOM 3529 C C . SER A 1 485 ? 34.402 0.675 -24.778 1.00 82.94 485 SER A C 1
ATOM 3531 O O . SER A 1 485 ? 33.932 1.729 -25.158 1.00 82.94 485 SER A O 1
ATOM 3533 N N . GLU A 1 486 ? 33.707 -0.467 -24.719 1.00 84.62 486 GLU A N 1
ATOM 3534 C CA . GLU A 1 486 ? 32.386 -0.626 -25.341 1.00 84.62 486 GLU A CA 1
ATOM 3535 C C . GLU A 1 486 ? 31.212 -0.383 -24.401 1.00 84.62 486 GLU A C 1
ATOM 3537 O O . GLU A 1 486 ? 30.177 0.164 -24.776 1.00 84.62 486 GLU A O 1
ATOM 3542 N N . ALA A 1 487 ? 31.305 -0.874 -23.162 1.00 88.81 487 ALA A N 1
ATOM 3543 C CA . ALA A 1 487 ? 30.226 -0.681 -22.208 1.00 88.81 487 ALA A CA 1
ATOM 3544 C C . ALA A 1 487 ? 30.698 -0.617 -20.766 1.00 88.81 487 ALA A C 1
ATOM 3546 O O . ALA A 1 487 ? 31.423 -1.488 -20.266 1.00 88.81 487 ALA A O 1
ATOM 3547 N N . THR A 1 488 ? 30.163 0.371 -20.058 1.00 91.31 488 THR A N 1
ATOM 3548 C CA . THR A 1 488 ? 30.370 0.565 -18.628 1.00 91.31 488 THR A CA 1
ATOM 3549 C C . THR A 1 488 ? 29.089 0.308 -17.841 1.00 91.31 488 THR A C 1
ATOM 3551 O O . THR A 1 488 ? 27.972 0.309 -18.365 1.00 91.31 488 THR A O 1
ATOM 3554 N N . LEU A 1 489 ? 29.260 0.045 -16.545 1.00 92.94 489 LEU A N 1
ATOM 3555 C CA . LEU A 1 489 ? 28.180 -0.112 -15.581 1.00 92.94 489 LEU A CA 1
ATOM 3556 C C . LEU A 1 489 ? 28.291 0.988 -14.530 1.00 92.94 489 LEU A C 1
ATOM 3558 O O . LEU A 1 489 ? 29.388 1.310 -14.072 1.00 92.94 489 LEU A O 1
ATOM 3562 N N . ASN A 1 490 ? 27.155 1.520 -14.086 1.00 94.06 490 ASN A N 1
ATOM 3563 C CA . ASN A 1 490 ? 27.131 2.464 -12.966 1.00 94.06 490 ASN A CA 1
ATOM 3564 C C . ASN A 1 490 ? 27.518 1.806 -11.626 1.00 94.06 490 ASN A C 1
ATOM 3566 O O . ASN A 1 490 ? 28.003 2.488 -10.724 1.00 94.06 490 ASN A O 1
ATOM 3570 N N . ASN A 1 491 ? 27.300 0.493 -11.486 1.00 93.56 491 ASN A N 1
ATOM 3571 C CA . ASN A 1 491 ? 27.671 -0.275 -10.306 1.00 93.56 491 ASN A CA 1
ATOM 3572 C C . ASN A 1 491 ? 28.153 -1.690 -10.676 1.00 93.56 491 ASN A C 1
ATOM 3574 O O . ASN A 1 491 ? 27.493 -2.412 -11.422 1.00 93.56 491 ASN A O 1
ATOM 3578 N N . TYR A 1 492 ? 29.295 -2.092 -10.115 1.00 94.62 492 TYR A N 1
ATOM 3579 C CA . TYR A 1 492 ? 29.927 -3.401 -10.330 1.00 94.62 492 TYR A CA 1
ATOM 3580 C C . TYR A 1 492 ? 29.776 -4.348 -9.128 1.00 94.62 492 TYR A C 1
ATOM 3582 O O . TYR A 1 492 ? 30.224 -5.492 -9.185 1.00 94.62 492 TYR A O 1
ATOM 3590 N N . LEU A 1 493 ? 29.163 -3.893 -8.032 1.00 94.50 493 LEU A N 1
ATOM 3591 C CA . LEU A 1 493 ? 28.948 -4.687 -6.825 1.00 94.50 493 LEU A CA 1
ATOM 3592 C C . LEU A 1 493 ? 27.580 -4.364 -6.219 1.00 94.50 493 LEU A C 1
ATOM 3594 O O . LEU A 1 493 ? 27.330 -3.240 -5.787 1.00 94.50 493 LEU A O 1
ATOM 3598 N N . LEU A 1 494 ? 26.715 -5.369 -6.135 1.00 94.38 494 LEU A N 1
ATOM 3599 C CA . LEU A 1 494 ? 25.444 -5.287 -5.417 1.00 94.38 494 LEU A CA 1
ATOM 3600 C C . LEU A 1 494 ? 25.553 -6.094 -4.129 1.00 94.38 494 LEU A C 1
ATOM 3602 O O . LEU A 1 494 ? 26.052 -7.218 -4.151 1.00 94.38 494 LEU A O 1
ATOM 3606 N N . THR A 1 495 ? 25.068 -5.548 -3.020 1.00 94.19 495 THR A N 1
ATOM 3607 C CA . THR A 1 495 ? 25.073 -6.239 -1.723 1.00 94.19 495 THR A CA 1
ATOM 3608 C C . THR A 1 495 ? 23.642 -6.458 -1.271 1.00 94.19 495 THR A C 1
ATOM 3610 O O . THR A 1 495 ? 22.871 -5.503 -1.191 1.00 94.19 495 THR A O 1
ATOM 3613 N N . PHE A 1 496 ? 23.298 -7.701 -0.954 1.00 92.12 496 PHE A N 1
ATOM 3614 C CA . PHE A 1 496 ? 21.995 -8.103 -0.440 1.00 92.12 496 PHE A CA 1
ATOM 3615 C C . PHE A 1 496 ? 22.167 -8.687 0.961 1.00 92.12 496 PHE A C 1
ATOM 3617 O O . PHE A 1 496 ? 22.921 -9.640 1.146 1.00 92.12 496 PHE A O 1
ATOM 3624 N N . THR A 1 497 ? 21.474 -8.116 1.943 1.00 91.75 497 THR A N 1
ATOM 3625 C CA . THR A 1 497 ? 21.474 -8.602 3.332 1.00 91.75 497 THR A CA 1
ATOM 3626 C C . THR A 1 497 ? 20.242 -9.479 3.596 1.00 91.75 497 THR A C 1
ATOM 3628 O O . THR A 1 497 ? 19.264 -9.384 2.846 1.00 91.75 497 THR A O 1
ATOM 3631 N N . PRO A 1 498 ? 20.195 -10.248 4.703 1.00 85.38 498 PRO A N 1
ATOM 3632 C CA . PRO A 1 498 ? 18.993 -10.981 5.115 1.00 85.38 498 PRO A CA 1
ATOM 3633 C C . PRO A 1 498 ? 17.722 -10.123 5.258 1.00 85.38 498 PRO A C 1
ATOM 3635 O O . PRO A 1 498 ? 16.626 -10.665 5.236 1.00 85.38 498 PRO A O 1
ATOM 3638 N N . SER A 1 499 ? 17.840 -8.798 5.399 1.00 83.31 499 SER A N 1
ATOM 3639 C CA . SER A 1 499 ? 16.709 -7.860 5.522 1.00 83.31 499 SER A CA 1
ATOM 3640 C C . SER A 1 499 ? 16.380 -7.089 4.238 1.00 83.31 499 SER A C 1
ATOM 3642 O O . SER A 1 499 ? 15.402 -6.345 4.195 1.00 83.31 499 SER A O 1
ATOM 3644 N N . THR A 1 500 ? 17.209 -7.208 3.198 1.00 87.50 500 THR A N 1
ATOM 3645 C CA . THR A 1 500 ? 17.069 -6.441 1.944 1.00 87.50 500 THR A CA 1
ATOM 3646 C C . THR A 1 500 ? 17.121 -7.311 0.694 1.00 87.50 500 THR A C 1
ATOM 3648 O O . THR A 1 500 ? 17.121 -6.790 -0.418 1.00 87.50 500 THR A O 1
ATOM 3651 N N . TRP A 1 501 ? 17.159 -8.631 0.862 1.00 85.69 501 TRP A N 1
ATOM 3652 C CA . TRP A 1 501 ? 17.343 -9.617 -0.199 1.00 85.69 501 TRP A CA 1
ATOM 3653 C C . TRP A 1 501 ? 16.354 -9.474 -1.358 1.00 85.69 501 TRP A C 1
ATOM 3655 O O . TRP A 1 501 ? 16.744 -9.603 -2.516 1.00 85.69 501 TRP A O 1
ATOM 3665 N N . ASN A 1 502 ? 15.103 -9.141 -1.052 1.00 83.06 502 ASN A N 1
ATOM 3666 C CA . ASN A 1 502 ? 14.025 -8.984 -2.018 1.00 83.06 502 ASN A CA 1
ATOM 3667 C C . ASN A 1 502 ? 13.951 -7.582 -2.646 1.00 83.06 502 ASN A C 1
ATOM 3669 O O . ASN A 1 502 ? 13.127 -7.335 -3.525 1.00 83.06 502 ASN A O 1
ATOM 3673 N N . ARG A 1 503 ? 14.804 -6.639 -2.227 1.00 87.88 503 ARG A N 1
ATOM 3674 C CA . ARG A 1 503 ? 14.818 -5.287 -2.795 1.00 87.88 503 ARG A CA 1
ATOM 3675 C C . ARG A 1 503 ? 15.524 -5.300 -4.141 1.00 87.88 503 ARG A C 1
ATOM 3677 O O . ARG A 1 503 ? 16.702 -5.636 -4.225 1.00 87.88 503 ARG A O 1
ATOM 3684 N N . VAL A 1 504 ? 14.815 -4.888 -5.188 1.00 89.00 504 VAL A N 1
ATOM 3685 C CA . VAL A 1 504 ? 15.390 -4.732 -6.528 1.00 89.00 504 VAL A CA 1
ATOM 3686 C C . VAL A 1 504 ? 16.473 -3.653 -6.513 1.00 89.00 504 VAL A C 1
ATOM 3688 O O . VAL A 1 504 ? 16.227 -2.518 -6.113 1.00 89.00 504 VAL A O 1
ATOM 3691 N N . GLN A 1 505 ? 17.670 -4.015 -6.969 1.00 92.94 505 GLN A N 1
ATOM 3692 C CA . GLN A 1 505 ? 18.766 -3.098 -7.256 1.00 92.94 505 GLN A CA 1
ATOM 3693 C C . GLN A 1 505 ? 18.932 -2.991 -8.772 1.00 92.94 505 GLN A C 1
ATOM 3695 O O . GLN A 1 505 ? 19.094 -4.003 -9.459 1.00 92.94 505 GLN A O 1
ATOM 3700 N N . GLU A 1 506 ? 18.866 -1.768 -9.295 1.00 93.12 506 GLU A N 1
ATOM 3701 C CA . GLU A 1 506 ? 18.994 -1.491 -10.726 1.00 93.12 506 GLU A CA 1
ATOM 3702 C C . GLU A 1 506 ? 20.432 -1.116 -11.095 1.00 93.12 506 GLU A C 1
ATOM 3704 O O . GLU A 1 506 ? 21.082 -0.305 -10.432 1.00 93.12 506 GLU A O 1
ATOM 3709 N N . VAL A 1 507 ? 20.914 -1.701 -12.188 1.00 92.12 507 VAL A N 1
ATOM 3710 C CA . VAL A 1 507 ? 22.213 -1.417 -12.796 1.00 92.12 507 VAL A CA 1
ATOM 3711 C C . VAL A 1 507 ? 21.982 -0.861 -14.193 1.00 92.12 507 VAL A C 1
ATOM 3713 O O . VAL A 1 507 ? 21.329 -1.500 -15.019 1.00 92.12 507 VAL A O 1
ATOM 3716 N N . THR A 1 508 ? 22.532 0.319 -14.462 1.00 90.56 508 THR A N 1
ATOM 3717 C CA . THR A 1 508 ? 22.508 0.945 -15.785 1.00 90.56 508 THR A CA 1
ATOM 3718 C C . THR A 1 508 ? 23.772 0.561 -16.534 1.00 90.56 508 THR A C 1
ATOM 3720 O O . THR A 1 508 ? 24.881 0.759 -16.035 1.00 90.56 508 THR A O 1
ATOM 3723 N N . ILE A 1 509 ? 23.577 0.010 -17.726 1.00 91.19 509 ILE A N 1
ATOM 3724 C CA . ILE A 1 509 ? 24.612 -0.357 -18.685 1.00 91.19 509 ILE A CA 1
ATOM 3725 C C . ILE A 1 509 ? 24.600 0.708 -19.780 1.00 91.19 509 ILE A C 1
ATOM 3727 O O . ILE A 1 509 ? 23.558 0.947 -20.399 1.00 91.19 509 ILE A O 1
ATOM 3731 N N . THR A 1 510 ? 25.746 1.337 -20.004 1.00 87.62 510 THR A N 1
ATOM 3732 C CA . THR A 1 510 ? 25.917 2.457 -20.935 1.00 87.62 510 THR A CA 1
ATOM 3733 C C . THR A 1 510 ? 26.882 2.040 -22.033 1.00 87.62 510 THR A C 1
ATOM 3735 O O . THR A 1 510 ? 27.951 1.531 -21.707 1.00 87.62 510 THR A O 1
ATOM 3738 N N . GLY A 1 511 ? 26.498 2.234 -23.301 1.00 86.12 511 GLY A N 1
ATOM 3739 C CA . GLY A 1 511 ? 27.453 2.186 -24.413 1.00 86.12 511 GLY A CA 1
ATOM 3740 C C . GLY A 1 511 ? 28.418 3.359 -24.294 1.00 86.12 511 GLY A C 1
ATOM 3741 O O . GLY A 1 511 ? 27.971 4.483 -24.038 1.00 86.12 511 GLY A O 1
ATOM 3742 N N . GLU A 1 512 ? 29.713 3.085 -24.375 1.00 84.44 512 GLU A N 1
ATOM 3743 C CA . GLU A 1 512 ? 30.734 4.130 -24.396 1.00 84.44 512 GLU A CA 1
ATOM 3744 C C . GLU A 1 512 ? 31.095 4.485 -25.834 1.00 84.44 512 GLU A C 1
ATOM 3746 O O . GLU A 1 512 ? 31.051 3.630 -26.705 1.00 84.44 512 GLU A O 1
ATOM 3751 N N . ASP A 1 513 ? 31.386 5.768 -26.024 1.00 72.25 513 ASP A N 1
ATOM 3752 C CA . ASP A 1 513 ? 31.802 6.401 -27.275 1.00 72.25 513 ASP A CA 1
ATOM 3753 C C . ASP A 1 513 ? 33.324 6.264 -27.387 1.00 72.25 513 ASP A C 1
ATOM 3755 O O . ASP A 1 513 ? 34.038 6.650 -26.444 1.00 72.25 513 ASP A O 1
ATOM 3759 N N . ASP A 1 514 ? 33.817 5.727 -28.496 1.00 65.81 514 ASP A N 1
ATOM 3760 C CA . ASP A 1 514 ? 35.217 5.850 -28.874 1.00 65.81 514 ASP A CA 1
ATOM 3761 C C . ASP A 1 514 ? 35.332 6.497 -30.264 1.00 65.81 514 ASP A C 1
ATOM 3763 O O . ASP A 1 514 ? 34.335 6.668 -30.940 1.00 65.81 514 ASP A O 1
ATOM 3767 N N . ASP A 1 515 ? 36.516 7.021 -30.611 1.00 63.94 515 ASP A N 1
ATOM 3768 C CA . ASP A 1 515 ? 36.740 7.696 -31.904 1.00 63.94 515 ASP A CA 1
ATOM 3769 C C . ASP A 1 515 ? 37.327 6.709 -32.953 1.00 63.94 515 ASP A C 1
ATOM 3771 O O . ASP A 1 515 ? 38.107 7.107 -33.838 1.00 63.94 515 ASP A O 1
ATOM 3775 N N . VAL A 1 516 ? 37.113 5.397 -32.786 1.00 61.88 516 VAL A N 1
ATOM 3776 C CA . VAL A 1 516 ? 37.719 4.323 -33.579 1.00 61.88 516 VAL A CA 1
ATOM 3777 C C . VAL A 1 516 ? 36.659 3.501 -34.321 1.00 61.88 516 VAL A C 1
ATOM 3779 O O . VAL A 1 516 ? 36.075 2.572 -33.795 1.00 61.88 516 VAL A O 1
ATOM 3782 N N . SER A 1 517 ? 36.583 3.677 -35.646 1.00 64.94 517 SER A N 1
ATOM 3783 C CA . SER A 1 517 ? 35.742 2.822 -36.504 1.00 64.94 517 SER A CA 1
ATOM 3784 C C . SER A 1 517 ? 36.202 1.353 -36.506 1.00 64.94 517 SER A C 1
ATOM 3786 O O . SER A 1 517 ? 37.092 0.968 -37.278 1.00 64.94 517 SER A O 1
ATOM 3788 N N . ASP A 1 518 ? 35.585 0.520 -35.664 1.00 68.12 518 ASP A N 1
ATOM 3789 C CA . ASP A 1 518 ? 35.983 -0.871 -35.413 1.00 68.12 518 ASP A CA 1
ATOM 3790 C C . ASP A 1 518 ? 34.869 -1.927 -35.626 1.00 68.12 518 ASP A C 1
ATOM 3792 O O . ASP A 1 518 ? 35.104 -3.123 -35.417 1.00 68.12 518 ASP A O 1
ATOM 3796 N N . TYR A 1 519 ? 33.739 -1.509 -36.220 1.00 76.81 519 TYR A N 1
ATOM 3797 C CA . TYR A 1 519 ? 32.500 -2.285 -36.454 1.00 76.81 519 TYR A CA 1
ATOM 3798 C C . TYR A 1 519 ? 31.713 -2.602 -35.173 1.00 76.81 519 TYR A C 1
ATOM 3800 O O . TYR A 1 519 ? 32.262 -2.615 -34.094 1.00 76.81 519 TYR A O 1
ATOM 3808 N N . ASP A 1 520 ? 30.429 -2.967 -35.290 1.00 81.06 520 ASP A N 1
ATOM 3809 C CA . ASP A 1 520 ? 29.601 -3.350 -34.134 1.00 81.06 520 ASP A CA 1
ATOM 3810 C C . ASP A 1 520 ? 30.279 -4.376 -33.192 1.00 81.06 520 ASP A C 1
ATOM 3812 O O . ASP A 1 520 ? 30.422 -5.567 -33.527 1.00 81.06 520 ASP A O 1
ATOM 3816 N N . VAL A 1 521 ? 30.628 -3.949 -31.973 1.00 83.00 521 VAL A N 1
ATOM 3817 C CA . VAL A 1 521 ? 31.334 -4.785 -30.995 1.00 83.00 521 VAL A CA 1
ATOM 3818 C C . VAL A 1 521 ? 30.364 -5.448 -30.020 1.00 83.00 521 VAL A C 1
ATOM 3820 O O . VAL A 1 521 ? 29.468 -4.843 -29.429 1.00 83.00 521 VAL A O 1
ATOM 3823 N N . ARG A 1 522 ? 30.537 -6.758 -29.796 1.00 85.81 522 ARG A N 1
ATOM 3824 C CA . ARG A 1 522 ? 29.751 -7.494 -28.791 1.00 85.81 522 ARG A CA 1
ATOM 3825 C C . ARG A 1 522 ? 30.415 -7.467 -27.426 1.00 85.81 522 ARG A C 1
ATOM 3827 O O . ARG A 1 522 ? 31.441 -8.116 -27.217 1.00 85.81 522 ARG A O 1
ATOM 3834 N N . VAL A 1 523 ? 29.717 -6.901 -26.451 1.00 89.12 523 VAL A N 1
ATOM 3835 C CA . VAL A 1 523 ? 30.141 -6.856 -25.051 1.00 89.12 523 VAL A CA 1
ATOM 3836 C C . VAL A 1 523 ? 29.327 -7.818 -24.184 1.00 89.12 523 VAL A C 1
ATOM 3838 O O . VAL A 1 523 ? 28.111 -7.976 -24.331 1.00 89.12 523 VAL A O 1
ATOM 3841 N N . ARG A 1 524 ? 29.998 -8.527 -23.270 1.00 89.81 524 ARG A N 1
ATOM 3842 C CA . ARG A 1 524 ? 29.367 -9.465 -22.331 1.00 89.81 524 ARG A CA 1
ATOM 3843 C C . ARG A 1 524 ? 29.351 -8.869 -20.936 1.00 89.81 524 ARG A C 1
ATOM 3845 O O . ARG A 1 524 ? 30.412 -8.587 -20.390 1.00 89.81 524 ARG A O 1
ATOM 3852 N N . ILE A 1 525 ? 28.167 -8.806 -20.337 1.00 89.44 525 ILE A N 1
ATOM 3853 C CA . ILE A 1 525 ? 28.004 -8.473 -18.923 1.00 89.44 525 ILE A CA 1
ATOM 3854 C C . ILE A 1 525 ? 27.820 -9.762 -18.132 1.00 89.44 525 ILE A C 1
ATOM 3856 O O . ILE A 1 525 ? 26.917 -10.559 -18.407 1.00 89.44 525 ILE A O 1
ATOM 3860 N N . LEU A 1 526 ? 28.711 -9.980 -17.174 1.00 88.38 526 LEU A N 1
ATOM 3861 C CA . LEU A 1 526 ? 28.787 -11.179 -16.353 1.00 88.38 526 LEU A CA 1
ATOM 3862 C C . LEU A 1 526 ? 28.495 -10.808 -14.903 1.00 88.38 526 LEU A C 1
ATOM 3864 O O . LEU A 1 526 ? 28.932 -9.760 -14.444 1.00 88.38 526 LEU A O 1
ATOM 3868 N N . GLY A 1 527 ? 27.784 -11.670 -14.180 1.00 87.31 527 GLY A N 1
ATOM 3869 C CA . GLY A 1 527 ? 27.579 -11.513 -12.741 1.00 87.31 527 GLY A CA 1
ATOM 3870 C C . GLY A 1 527 ? 27.727 -12.838 -12.013 1.00 87.31 527 GLY A C 1
ATOM 3871 O O . GLY A 1 527 ? 27.266 -13.860 -12.520 1.00 87.31 527 GLY A O 1
ATOM 3872 N N . TYR A 1 528 ? 28.361 -12.844 -10.843 1.00 86.44 528 TYR A N 1
ATOM 3873 C CA . TYR A 1 528 ? 28.470 -14.017 -9.970 1.00 86.44 528 TYR A CA 1
ATOM 3874 C C . TYR A 1 528 ? 28.212 -13.640 -8.507 1.00 86.44 528 TYR A C 1
ATOM 3876 O O . TYR A 1 528 ? 28.402 -12.489 -8.118 1.00 86.44 528 TYR A O 1
ATOM 3884 N N . THR A 1 529 ? 27.777 -14.608 -7.700 1.00 87.19 529 THR A N 1
ATOM 3885 C CA . THR A 1 529 ? 27.507 -14.414 -6.269 1.00 87.19 529 THR A CA 1
ATOM 3886 C C . THR A 1 529 ? 28.721 -14.794 -5.417 1.00 87.19 529 THR A C 1
ATOM 3888 O O . THR A 1 529 ? 29.377 -15.803 -5.671 1.00 87.19 529 THR A O 1
ATOM 3891 N N . ASP A 1 530 ? 29.037 -14.007 -4.397 1.00 87.38 530 ASP A N 1
ATOM 3892 C CA . ASP A 1 530 ? 30.088 -14.260 -3.412 1.00 87.38 530 ASP A CA 1
ATOM 3893 C C . ASP A 1 530 ? 29.469 -14.150 -2.014 1.00 87.38 530 ASP A C 1
ATOM 3895 O O . ASP A 1 530 ? 28.950 -13.100 -1.629 1.00 87.38 530 ASP A O 1
ATOM 3899 N N . SER A 1 531 ? 29.436 -15.263 -1.284 1.00 87.50 531 SER A N 1
ATOM 3900 C CA . SER A 1 531 ? 28.849 -15.348 0.054 1.00 87.50 531 SER A CA 1
ATOM 3901 C C . SER A 1 531 ? 29.395 -16.564 0.798 1.00 87.50 531 SER A C 1
ATOM 3903 O O . SER A 1 531 ? 29.807 -17.549 0.183 1.00 87.50 531 SER A O 1
ATOM 3905 N N . ILE A 1 532 ? 29.370 -16.499 2.131 1.00 85.00 532 ILE A N 1
ATOM 3906 C CA . ILE A 1 532 ? 29.589 -17.663 3.001 1.00 85.00 532 ILE A CA 1
ATOM 3907 C C . ILE A 1 532 ? 28.318 -18.509 3.173 1.00 85.00 532 ILE A C 1
ATOM 3909 O O . ILE A 1 532 ? 28.404 -19.631 3.668 1.00 85.00 532 ILE A O 1
ATOM 3913 N N . ASP A 1 533 ? 27.155 -17.989 2.766 1.00 79.06 533 ASP A N 1
ATOM 3914 C CA . ASP A 1 533 ? 25.927 -18.770 2.661 1.00 79.06 533 ASP A CA 1
ATOM 3915 C C . ASP A 1 533 ? 26.073 -19.795 1.532 1.00 79.06 533 ASP A C 1
ATOM 3917 O O . ASP A 1 533 ? 26.309 -19.441 0.376 1.00 79.06 533 ASP A O 1
ATOM 3921 N N . THR A 1 534 ? 25.920 -21.078 1.853 1.00 75.38 534 THR A N 1
ATOM 3922 C CA . THR A 1 534 ? 26.115 -22.177 0.902 1.00 75.38 534 THR A CA 1
ATOM 3923 C C . THR A 1 534 ? 25.158 -22.139 -0.287 1.00 75.38 534 THR A C 1
ATOM 3925 O O . THR A 1 534 ? 25.522 -22.639 -1.349 1.00 75.38 534 THR A O 1
ATOM 3928 N N . ASN A 1 535 ? 23.975 -21.532 -0.144 1.00 73.56 535 ASN A N 1
ATOM 3929 C CA . ASN A 1 535 ? 23.003 -21.388 -1.233 1.00 73.56 535 ASN A CA 1
ATOM 3930 C C . ASN A 1 535 ? 23.411 -20.305 -2.244 1.00 73.56 535 ASN A C 1
ATOM 3932 O O . ASN A 1 5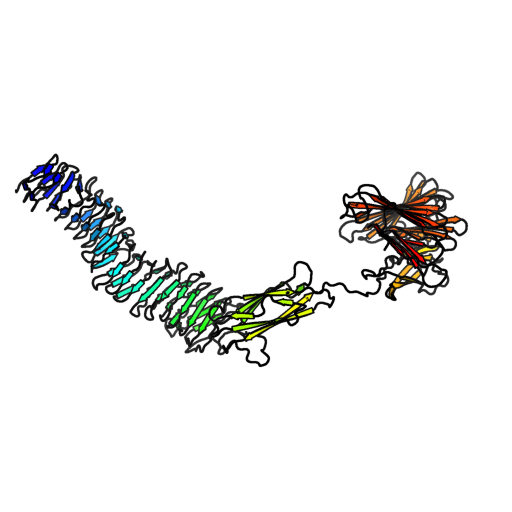35 ? 22.962 -20.325 -3.391 1.00 73.56 535 ASN A O 1
ATOM 3936 N N . TYR A 1 536 ? 24.281 -19.378 -1.833 1.00 78.38 536 TYR A N 1
ATOM 3937 C CA . TYR A 1 536 ? 24.747 -18.248 -2.642 1.00 78.38 536 TYR A CA 1
ATOM 3938 C C . TYR A 1 536 ? 26.255 -18.253 -2.904 1.00 78.38 536 TYR A C 1
ATOM 3940 O O . TYR A 1 536 ? 26.759 -17.410 -3.651 1.00 78.38 536 TYR A O 1
ATOM 3948 N N . ALA A 1 537 ? 26.988 -19.202 -2.333 1.00 76.56 537 ALA A N 1
ATOM 3949 C CA . ALA A 1 537 ? 28.415 -19.353 -2.542 1.00 76.56 537 ALA A CA 1
ATOM 3950 C C . ALA A 1 537 ? 28.712 -19.828 -3.974 1.00 76.56 537 ALA A C 1
ATOM 3952 O O . ALA A 1 537 ? 28.288 -20.906 -4.395 1.00 76.56 537 ALA A O 1
ATOM 3953 N N . SER A 1 538 ? 29.525 -19.073 -4.718 1.00 74.62 538 SER A N 1
ATOM 3954 C CA . SER A 1 538 ? 30.131 -19.582 -5.954 1.00 74.62 538 SER A CA 1
ATOM 3955 C C . SER A 1 538 ? 31.179 -20.647 -5.614 1.00 74.62 538 SER A C 1
ATOM 3957 O O . SER A 1 538 ? 32.317 -20.335 -5.275 1.00 74.62 538 SER A O 1
ATOM 3959 N N . THR A 1 539 ? 30.813 -21.926 -5.711 1.00 60.03 539 THR A N 1
ATOM 3960 C CA . THR A 1 539 ? 31.643 -23.065 -5.258 1.00 60.03 539 THR A CA 1
ATOM 3961 C C . THR A 1 539 ? 32.793 -23.452 -6.200 1.00 60.03 539 THR A C 1
ATOM 3963 O O . THR A 1 539 ? 33.591 -24.334 -5.881 1.00 60.03 539 THR A O 1
ATOM 3966 N N . SER A 1 540 ? 32.918 -22.806 -7.362 1.00 60.91 540 SER A N 1
ATOM 3967 C CA . SER A 1 540 ? 33.951 -23.115 -8.356 1.00 60.91 540 SER A CA 1
ATOM 3968 C C . SER A 1 540 ? 35.163 -22.184 -8.252 1.00 60.91 540 SER A C 1
ATOM 3970 O O . SER A 1 540 ? 35.006 -20.971 -8.138 1.00 60.91 540 SER A O 1
ATOM 3972 N N . ALA A 1 541 ? 36.381 -22.723 -8.404 1.00 56.97 541 ALA A N 1
ATOM 3973 C CA . ALA A 1 541 ? 37.630 -21.943 -8.449 1.00 56.97 541 ALA A CA 1
ATOM 3974 C C . ALA A 1 541 ? 37.665 -20.894 -9.585 1.00 56.97 541 ALA A C 1
ATOM 3976 O O . ALA A 1 541 ? 38.466 -19.965 -9.544 1.00 56.97 541 ALA A O 1
ATOM 3977 N N . ILE A 1 542 ? 36.787 -21.042 -10.585 1.00 55.53 542 ILE A N 1
ATOM 3978 C CA . ILE A 1 542 ? 36.590 -20.111 -11.707 1.00 55.53 542 ILE A CA 1
ATOM 3979 C C . ILE A 1 542 ? 35.371 -19.185 -11.530 1.00 55.53 542 ILE A C 1
ATOM 3981 O O . ILE A 1 542 ? 35.025 -18.496 -12.481 1.00 55.53 542 ILE A O 1
ATOM 3985 N N . LYS A 1 543 ? 34.716 -19.184 -10.354 1.00 64.12 543 LYS A N 1
ATOM 3986 C CA . LYS A 1 543 ? 33.495 -18.417 -10.029 1.00 64.12 543 LYS A CA 1
ATOM 3987 C C . LYS A 1 543 ? 32.466 -18.443 -11.170 1.00 64.12 543 LYS A C 1
ATOM 3989 O O . LYS A 1 543 ? 32.309 -17.482 -11.917 1.00 64.12 543 LYS A O 1
ATOM 3994 N N . THR A 1 544 ? 31.797 -19.584 -11.346 1.00 64.06 544 THR A N 1
ATOM 3995 C CA . THR A 1 544 ? 30.777 -19.762 -12.392 1.00 64.06 544 THR A CA 1
ATOM 3996 C C . THR A 1 544 ? 29.740 -18.643 -12.335 1.00 64.06 544 THR A C 1
ATOM 3998 O O . THR A 1 544 ? 29.117 -18.436 -11.300 1.00 64.06 544 THR A O 1
ATOM 4001 N N . HIS A 1 545 ? 29.561 -17.928 -13.446 1.00 66.88 545 HIS A N 1
ATOM 4002 C CA . HIS A 1 545 ? 28.654 -16.786 -13.513 1.00 66.88 545 HIS A CA 1
ATOM 4003 C C . HIS A 1 545 ? 27.211 -17.193 -13.181 1.00 66.88 545 HIS A C 1
ATOM 4005 O O . HIS A 1 545 ? 26.665 -18.113 -13.793 1.00 66.88 545 HIS A O 1
ATOM 4011 N N . ALA A 1 546 ? 26.587 -16.467 -12.253 1.00 72.81 546 ALA A N 1
ATOM 4012 C CA . ALA A 1 546 ? 25.167 -16.558 -11.941 1.00 72.81 546 ALA A CA 1
ATOM 4013 C C . ALA A 1 546 ? 24.305 -16.114 -13.135 1.00 72.81 546 ALA A C 1
ATOM 4015 O O . ALA A 1 546 ? 23.234 -16.680 -13.356 1.00 72.81 546 ALA A O 1
ATOM 4016 N N . PHE A 1 547 ? 24.781 -15.139 -13.923 1.00 78.19 547 PHE A N 1
ATOM 4017 C CA . PHE A 1 547 ? 24.175 -14.724 -15.190 1.00 78.19 547 PHE A CA 1
ATOM 4018 C C . PHE A 1 547 ? 25.195 -14.189 -16.199 1.00 78.19 547 PHE A C 1
ATOM 4020 O O . PHE A 1 547 ? 26.294 -13.756 -15.850 1.00 78.19 547 PHE A O 1
ATOM 4027 N N . LYS A 1 548 ? 24.793 -14.211 -17.474 1.00 84.69 548 LYS A N 1
ATOM 4028 C CA . LYS A 1 548 ? 25.543 -13.674 -18.609 1.00 84.69 548 LYS A CA 1
ATOM 4029 C C . LYS A 1 548 ? 24.571 -13.047 -19.607 1.00 84.69 548 LYS A C 1
ATOM 4031 O O . LYS A 1 548 ? 23.728 -13.757 -20.148 1.00 84.69 548 LYS A O 1
ATOM 4036 N N . TYR A 1 549 ? 24.750 -11.763 -19.895 1.00 85.69 549 TYR A N 1
ATOM 4037 C CA . TYR A 1 549 ? 24.055 -11.048 -20.967 1.00 85.69 549 TYR A CA 1
ATOM 4038 C C . TYR A 1 549 ? 25.047 -10.606 -22.039 1.00 85.69 549 TYR A C 1
ATOM 4040 O O . TYR A 1 549 ? 26.245 -10.483 -21.784 1.00 85.69 549 TYR A O 1
ATOM 4048 N N . THR A 1 550 ? 24.574 -10.442 -23.269 1.00 86.94 550 THR A N 1
ATOM 4049 C CA . THR A 1 550 ? 25.388 -9.972 -24.395 1.00 86.94 550 THR A CA 1
ATOM 4050 C C . THR A 1 550 ? 24.664 -8.808 -25.044 1.00 86.94 550 THR A C 1
ATOM 4052 O O . THR A 1 550 ? 23.491 -8.943 -25.386 1.00 86.94 550 THR A O 1
ATOM 4055 N N . PHE A 1 551 ? 25.367 -7.690 -25.169 1.00 86.00 551 PHE A N 1
ATOM 4056 C CA . PHE A 1 551 ? 24.916 -6.471 -25.828 1.00 86.00 551 PHE A CA 1
ATOM 4057 C C . PHE A 1 551 ? 25.804 -6.216 -27.047 1.00 86.00 551 PHE A C 1
ATOM 4059 O O . PHE A 1 551 ? 26.905 -6.766 -27.134 1.00 86.00 551 PHE A O 1
ATOM 4066 N N . THR A 1 552 ? 25.308 -5.422 -27.989 1.00 84.44 552 THR A N 1
ATOM 4067 C CA . THR A 1 552 ? 26.073 -4.971 -29.162 1.00 84.44 552 THR A CA 1
ATOM 4068 C C . THR A 1 552 ? 26.195 -3.453 -29.092 1.00 84.44 552 THR A C 1
ATOM 4070 O O . THR A 1 552 ? 25.154 -2.795 -29.058 1.00 84.44 552 THR A O 1
ATOM 4073 N N . ASN A 1 553 ? 27.416 -2.927 -28.998 1.00 82.00 553 ASN A N 1
ATOM 4074 C CA . ASN A 1 553 ? 27.705 -1.512 -29.239 1.00 82.00 553 ASN A CA 1
ATOM 4075 C C . ASN A 1 553 ? 27.692 -1.290 -30.759 1.00 82.00 553 ASN A C 1
ATOM 4077 O O . ASN A 1 553 ? 28.114 -2.187 -31.492 1.00 82.00 553 ASN A O 1
ATOM 4081 N N . ILE A 1 554 ? 27.053 -0.219 -31.231 1.00 77.12 554 ILE A N 1
ATOM 4082 C CA . ILE A 1 554 ? 26.892 0.042 -32.671 1.00 77.12 554 ILE A CA 1
ATOM 4083 C C . ILE A 1 554 ? 27.882 1.134 -33.055 1.00 77.12 554 ILE A C 1
ATOM 4085 O O . ILE A 1 554 ? 27.713 2.254 -32.572 1.00 77.12 554 ILE A O 1
ATOM 4089 N N . ASN A 1 555 ? 28.782 0.803 -33.986 1.00 65.88 555 ASN A N 1
ATOM 4090 C CA . ASN A 1 555 ? 29.823 1.696 -34.495 1.00 65.88 555 ASN A CA 1
ATOM 4091 C C . ASN A 1 555 ? 29.227 2.836 -35.333 1.00 65.88 555 ASN A C 1
ATOM 4093 O O . ASN A 1 555 ? 28.547 2.573 -36.336 1.00 65.88 555 ASN A O 1
ATOM 4097 N N . ASP A 1 556 ? 29.499 4.088 -34.956 1.00 63.66 556 ASP A N 1
ATOM 4098 C CA . ASP A 1 556 ? 29.110 5.286 -35.711 1.00 63.66 556 ASP A CA 1
ATOM 4099 C C . ASP A 1 556 ? 30.277 6.172 -36.204 1.00 63.66 556 ASP A C 1
ATOM 4101 O O . ASP A 1 556 ? 30.035 7.236 -36.787 1.00 63.66 556 ASP A O 1
ATOM 4105 N N . ASP A 1 557 ? 31.519 5.678 -36.129 1.00 58.34 557 ASP A N 1
ATOM 4106 C CA . ASP A 1 557 ? 32.729 6.369 -36.592 1.00 58.34 557 ASP A CA 1
ATOM 4107 C C . ASP A 1 557 ? 33.065 6.211 -38.089 1.00 58.34 557 ASP A C 1
ATOM 4109 O O . ASP A 1 557 ? 32.875 5.161 -38.717 1.00 58.34 557 ASP A O 1
ATOM 4113 N N . LEU A 1 558 ? 33.687 7.252 -38.670 1.00 48.25 558 LEU A N 1
ATOM 4114 C CA . LEU A 1 558 ? 34.041 7.364 -40.099 1.00 48.25 558 LEU A CA 1
ATOM 4115 C C . LEU A 1 558 ? 35.449 6.809 -40.449 1.00 48.25 558 LEU A C 1
ATOM 4117 O O . LEU A 1 558 ? 36.451 7.155 -39.825 1.00 48.25 558 LEU A O 1
ATOM 4121 N N . GLN A 1 559 ? 35.546 6.009 -41.521 1.00 45.66 559 GLN A N 1
ATOM 4122 C CA . GLN A 1 559 ? 36.757 5.302 -42.001 1.00 45.66 559 GLN A CA 1
ATOM 4123 C C . GLN A 1 559 ? 37.597 6.159 -42.996 1.00 45.66 559 GLN A C 1
ATOM 4125 O O . GLN A 1 559 ? 37.012 6.835 -43.835 1.00 45.66 559 GLN A O 1
ATOM 4130 N N . LYS A 1 560 ? 38.949 6.136 -42.938 1.00 49.84 560 LYS A N 1
ATOM 4131 C CA . LYS A 1 560 ? 39.883 6.842 -43.870 1.00 49.84 560 LYS A CA 1
ATOM 4132 C C . LYS A 1 560 ? 40.620 5.885 -44.824 1.00 49.84 560 LYS A C 1
ATOM 4134 O O . LYS A 1 560 ? 41.035 4.815 -44.372 1.00 49.84 560 LYS A O 1
ATOM 4139 N N . GLY A 1 561 ? 40.895 6.320 -46.061 1.00 59.69 561 GLY A N 1
ATOM 4140 C CA . GLY A 1 561 ? 41.703 5.603 -47.065 1.00 59.69 561 GLY A CA 1
ATOM 4141 C C . GLY A 1 561 ? 40.854 4.779 -48.032 1.00 59.69 561 GLY A C 1
ATOM 4142 O O . GLY A 1 561 ? 41.178 3.624 -48.335 1.00 59.69 561 GLY A O 1
ATOM 4143 N N . VAL A 1 562 ? 39.711 5.333 -48.427 1.00 67.62 562 VAL A N 1
ATOM 4144 C CA . VAL A 1 562 ? 38.695 4.646 -49.226 1.00 67.62 562 VAL A CA 1
ATOM 4145 C C . VAL A 1 562 ? 38.901 4.978 -50.701 1.00 67.62 562 VAL A C 1
ATOM 4147 O O . VAL A 1 562 ? 39.059 6.132 -51.064 1.00 67.62 562 VAL A O 1
ATOM 4150 N N . SER A 1 563 ? 38.847 3.967 -51.572 1.00 77.56 563 SER A N 1
ATOM 4151 C CA . SER A 1 563 ? 38.986 4.177 -53.017 1.00 77.56 563 SER A CA 1
ATOM 4152 C C . SER A 1 563 ? 37.954 5.157 -53.592 1.00 77.56 563 SER A C 1
ATOM 4154 O O . SER A 1 563 ? 36.819 5.203 -53.104 1.00 77.56 563 SER A O 1
ATOM 4156 N N . PRO A 1 564 ? 38.291 5.886 -54.677 1.00 81.00 564 PRO A N 1
ATOM 4157 C CA . PRO A 1 564 ? 37.428 6.927 -55.205 1.00 81.00 564 PRO A CA 1
ATOM 4158 C C . PRO A 1 564 ? 36.133 6.319 -55.733 1.00 81.00 564 PRO A C 1
ATOM 4160 O O . PRO A 1 564 ? 36.102 5.194 -56.243 1.00 81.00 564 PRO A O 1
ATOM 4163 N N . ILE A 1 565 ? 35.045 7.074 -55.649 1.00 80.69 565 ILE A N 1
ATOM 4164 C CA . ILE A 1 565 ? 33.738 6.656 -56.143 1.00 80.69 565 ILE A CA 1
ATOM 4165 C C . ILE A 1 565 ? 33.596 7.142 -57.585 1.00 80.69 565 ILE A C 1
ATOM 4167 O O . ILE A 1 565 ? 33.538 8.342 -57.854 1.00 80.69 565 ILE A O 1
ATOM 4171 N N . VAL A 1 566 ? 33.525 6.194 -58.525 1.00 83.62 566 VAL A N 1
ATOM 4172 C CA . VAL A 1 566 ? 33.296 6.485 -59.947 1.00 83.62 566 VAL A CA 1
ATOM 4173 C C . VAL A 1 566 ? 31.821 6.767 -60.180 1.00 83.62 566 VAL A C 1
ATOM 4175 O O . VAL A 1 566 ? 30.975 5.897 -59.971 1.00 83.62 566 VAL A O 1
ATOM 4178 N N . GLN A 1 567 ? 31.519 7.965 -60.672 1.00 84.19 567 GLN A N 1
ATOM 4179 C CA . GLN A 1 567 ? 30.185 8.341 -61.126 1.00 84.19 567 GLN A CA 1
ATOM 4180 C C . GLN A 1 567 ? 30.241 8.693 -62.608 1.00 84.19 567 GLN A C 1
ATOM 4182 O O . GLN A 1 567 ? 30.890 9.659 -63.003 1.00 84.19 567 GLN A O 1
ATOM 4187 N N . ILE A 1 568 ? 29.561 7.891 -63.424 1.00 82.44 568 ILE A N 1
ATOM 4188 C CA . ILE A 1 568 ? 29.486 8.061 -64.875 1.00 82.44 568 ILE A CA 1
ATOM 4189 C C . ILE A 1 568 ? 28.054 8.423 -65.254 1.00 82.44 568 ILE A C 1
ATOM 4191 O O . ILE A 1 568 ? 27.103 7.878 -64.692 1.00 82.44 568 ILE A O 1
ATOM 4195 N N . GLY A 1 569 ? 27.912 9.329 -66.221 1.00 75.88 569 GLY A N 1
ATOM 4196 C CA . GLY A 1 569 ? 26.630 9.679 -66.816 1.00 75.88 569 GLY A CA 1
ATOM 4197 C C . GLY A 1 569 ? 25.860 8.452 -67.315 1.00 75.88 569 GLY A C 1
ATOM 4198 O O . GLY A 1 569 ? 26.438 7.438 -67.716 1.00 75.88 569 GLY A O 1
ATOM 4199 N N . ALA A 1 570 ? 24.533 8.554 -67.289 1.00 76.81 570 ALA A N 1
ATOM 4200 C CA . ALA A 1 570 ? 23.647 7.477 -67.712 1.00 76.81 570 ALA A CA 1
ATOM 4201 C C . ALA A 1 570 ? 23.913 7.026 -69.161 1.00 76.81 570 ALA A C 1
ATOM 4203 O O . ALA A 1 570 ? 24.474 7.768 -69.975 1.00 76.81 570 ALA A O 1
ATOM 4204 N N . ASP A 1 571 ? 23.467 5.809 -69.482 1.00 80.12 571 ASP A N 1
ATOM 4205 C CA . ASP A 1 571 ? 23.460 5.303 -70.853 1.00 80.12 571 ASP A CA 1
ATOM 4206 C C . ASP A 1 571 ? 22.724 6.283 -71.780 1.00 80.12 571 ASP A C 1
ATOM 4208 O O . ASP A 1 571 ? 21.627 6.749 -71.463 1.00 80.12 571 ASP A O 1
ATOM 4212 N N . GLN A 1 572 ? 23.307 6.573 -72.943 1.00 80.12 572 GLN A N 1
ATOM 4213 C CA . GLN A 1 572 ? 22.730 7.512 -73.909 1.00 80.12 572 GLN A CA 1
ATOM 4214 C C . GLN A 1 572 ? 22.175 6.783 -75.125 1.00 80.12 572 GLN A C 1
ATOM 4216 O O . GLN A 1 572 ? 22.745 5.799 -75.606 1.00 80.12 572 GLN A O 1
ATOM 4221 N N . LYS A 1 573 ? 21.080 7.310 -75.672 1.00 82.75 573 LYS A N 1
ATOM 4222 C CA . LYS A 1 573 ? 20.558 6.907 -76.978 1.00 82.75 573 LYS A CA 1
ATOM 4223 C C . LYS A 1 573 ? 20.565 8.122 -77.883 1.00 82.75 573 LYS A C 1
ATOM 4225 O O . LYS A 1 573 ? 19.776 9.033 -77.673 1.00 82.75 573 LYS A O 1
ATOM 4230 N N . VAL A 1 574 ? 21.469 8.148 -78.851 1.00 83.62 574 VAL A N 1
ATOM 4231 C CA . VAL A 1 574 ? 21.620 9.283 -79.760 1.00 83.62 574 VAL A CA 1
ATOM 4232 C C . VAL A 1 574 ? 21.459 8.851 -81.202 1.00 83.62 574 VAL A C 1
ATOM 4234 O O . VAL A 1 574 ? 21.593 7.684 -81.559 1.00 83.62 574 VAL A O 1
ATOM 4237 N N . ASN A 1 575 ? 21.243 9.831 -82.050 1.00 86.12 575 ASN A N 1
ATOM 4238 C CA . ASN A 1 575 ? 21.180 9.625 -83.477 1.00 86.12 575 ASN A CA 1
ATOM 4239 C C . ASN A 1 575 ? 22.578 9.538 -84.112 1.00 86.12 575 ASN A C 1
ATOM 4241 O O . ASN A 1 575 ? 23.563 10.062 -83.582 1.00 86.12 575 ASN A O 1
ATOM 4245 N N . GLU A 1 576 ? 22.678 8.900 -85.275 1.00 85.50 576 GLU A N 1
ATOM 4246 C CA . GLU A 1 576 ? 23.923 8.848 -86.045 1.00 85.50 576 GLU A CA 1
ATOM 4247 C C . GLU A 1 576 ? 24.496 10.242 -86.341 1.00 85.50 576 GLU A C 1
ATOM 4249 O O . GLU A 1 576 ? 23.774 11.242 -86.355 1.00 85.50 576 GLU A O 1
ATOM 4254 N N . LYS A 1 577 ? 25.819 10.323 -86.544 1.00 81.81 577 LYS A N 1
ATOM 4255 C CA . LYS A 1 577 ? 26.553 11.577 -86.825 1.00 81.81 577 LYS A CA 1
ATOM 4256 C C . LYS A 1 577 ? 26.400 12.670 -85.760 1.00 81.81 577 LYS A C 1
ATOM 4258 O O . LYS A 1 577 ? 26.799 13.810 -85.981 1.00 81.81 577 LYS A O 1
ATOM 4263 N N . THR A 1 578 ? 25.882 12.323 -84.584 1.00 79.50 578 THR A N 1
ATOM 4264 C CA . THR A 1 578 ? 25.705 13.245 -83.459 1.00 79.50 578 THR A CA 1
ATOM 4265 C C . THR A 1 578 ? 26.897 13.187 -82.518 1.00 79.50 578 THR A C 1
ATOM 4267 O O . THR A 1 578 ? 27.478 12.125 -82.294 1.00 79.50 578 THR A O 1
ATOM 4270 N N . ARG A 1 579 ? 27.274 14.326 -81.937 1.00 80.19 579 ARG A N 1
ATOM 4271 C CA . ARG A 1 579 ? 28.328 14.383 -80.924 1.00 80.19 579 ARG A CA 1
ATOM 4272 C C . ARG A 1 579 ? 27.824 13.857 -79.576 1.00 80.19 579 ARG A C 1
ATOM 4274 O O . ARG A 1 579 ? 26.931 14.453 -78.980 1.00 80.19 579 ARG A O 1
ATOM 4281 N N . VAL A 1 580 ? 28.458 12.802 -79.077 1.00 83.00 580 VAL A N 1
ATOM 4282 C CA . VAL A 1 580 ? 28.154 12.136 -77.802 1.00 83.00 580 VAL A CA 1
ATOM 4283 C C . VAL A 1 580 ? 29.149 12.560 -76.737 1.00 83.00 580 VAL A C 1
ATOM 4285 O O . VAL A 1 580 ? 30.355 12.511 -76.977 1.00 83.00 580 VAL A O 1
ATOM 4288 N N . ILE A 1 581 ? 28.651 12.932 -75.559 1.00 81.88 581 ILE A N 1
ATOM 4289 C CA . ILE A 1 581 ? 29.465 13.317 -74.403 1.00 81.88 581 ILE A CA 1
ATOM 4290 C C . ILE A 1 581 ? 29.585 12.139 -73.446 1.00 81.88 581 ILE A C 1
ATOM 4292 O O . ILE A 1 581 ? 28.584 11.547 -73.075 1.00 81.88 581 ILE A O 1
ATOM 4296 N N . LEU A 1 582 ? 30.794 11.824 -73.005 1.00 85.38 582 LEU A N 1
ATOM 4297 C CA . LEU A 1 582 ? 31.054 10.874 -71.932 1.00 85.38 582 LEU A CA 1
ATOM 4298 C C . LEU A 1 582 ? 31.461 11.673 -70.700 1.00 85.38 582 LEU A C 1
ATOM 4300 O O . LEU A 1 582 ? 32.467 12.381 -70.729 1.00 85.38 582 LEU A O 1
ATOM 4304 N N . ASP A 1 583 ? 30.649 11.598 -69.651 1.00 81.44 583 ASP A N 1
ATOM 4305 C CA . ASP A 1 583 ? 30.783 12.446 -68.471 1.00 81.44 583 ASP A CA 1
ATOM 4306 C C . ASP A 1 583 ? 31.078 11.612 -67.225 1.00 81.44 583 ASP A C 1
ATOM 4308 O O . ASP A 1 583 ? 30.290 10.746 -66.846 1.00 81.44 583 ASP A O 1
ATOM 4312 N N . GLY A 1 584 ? 32.233 11.866 -66.617 1.00 81.31 584 GLY A N 1
ATOM 4313 C CA . GLY A 1 584 ? 32.687 11.275 -65.364 1.00 81.31 584 GLY A CA 1
ATOM 4314 C C . GLY A 1 584 ? 32.955 12.323 -64.285 1.00 81.31 584 GLY A C 1
ATOM 4315 O O . GLY A 1 584 ? 33.539 11.983 -63.255 1.00 81.31 584 GLY A O 1
ATOM 4316 N N . SER A 1 585 ? 32.575 13.589 -64.508 1.00 77.44 585 SER A N 1
ATOM 4317 C CA . SER A 1 585 ? 32.954 14.731 -63.662 1.00 77.44 585 SER A CA 1
ATOM 4318 C C . SER A 1 585 ? 32.447 14.648 -62.226 1.00 77.44 585 SER A C 1
ATOM 4320 O O . SER A 1 585 ? 33.028 15.273 -61.344 1.00 77.44 585 SER A O 1
ATOM 4322 N N . ALA A 1 586 ? 31.388 13.873 -61.988 1.00 76.69 586 ALA A N 1
ATOM 4323 C CA . ALA A 1 586 ? 30.806 13.668 -60.667 1.00 76.69 586 ALA A CA 1
ATOM 4324 C C . ALA A 1 586 ? 31.561 12.622 -59.826 1.00 76.69 586 ALA A C 1
ATOM 4326 O O . ALA A 1 586 ? 31.201 12.380 -58.677 1.00 76.69 586 ALA A O 1
ATOM 4327 N N . SER A 1 587 ? 32.596 11.985 -60.384 1.00 79.69 587 SER A N 1
ATOM 4328 C CA . SER A 1 587 ? 33.452 11.085 -59.611 1.00 79.69 587 SER A CA 1
ATOM 4329 C C . SER A 1 587 ? 34.194 11.873 -58.534 1.00 79.69 587 SER A C 1
ATOM 4331 O O . SER A 1 587 ? 34.731 12.947 -58.809 1.00 79.69 587 SER A O 1
ATOM 4333 N N . TYR A 1 588 ? 34.239 11.343 -57.316 1.00 79.94 588 TYR A N 1
ATOM 4334 C CA . TYR A 1 588 ? 34.836 12.031 -56.175 1.00 79.94 588 TYR A CA 1
ATOM 4335 C C . TYR A 1 588 ? 35.569 11.060 -55.257 1.00 79.94 588 TYR A C 1
ATOM 4337 O O . TYR A 1 588 ? 35.309 9.856 -55.251 1.00 79.94 588 TYR A O 1
ATOM 4345 N N . ASP A 1 589 ? 36.493 11.612 -54.485 1.00 77.88 589 ASP A N 1
ATOM 4346 C CA . ASP A 1 589 ? 37.159 10.910 -53.401 1.00 77.88 589 ASP A CA 1
ATOM 4347 C C . ASP A 1 589 ? 36.351 11.132 -52.108 1.00 77.88 589 ASP A C 1
ATOM 4349 O O . ASP A 1 589 ? 36.101 12.290 -51.753 1.00 77.88 589 ASP A O 1
ATOM 4353 N N . PRO A 1 590 ? 35.850 10.068 -51.452 1.00 73.31 590 PRO A N 1
ATOM 4354 C CA . PRO A 1 590 ? 35.072 10.198 -50.225 1.00 73.31 590 PRO A CA 1
ATOM 4355 C C . PRO A 1 590 ? 35.912 10.588 -48.997 1.00 73.31 590 PRO A C 1
ATOM 4357 O O . PRO A 1 590 ? 35.321 10.889 -47.956 1.00 73.31 590 PRO A O 1
ATOM 4360 N N . ASP A 1 591 ? 37.246 10.600 -49.080 1.00 69.31 591 ASP A N 1
ATOM 4361 C CA . ASP A 1 591 ? 38.091 10.990 -47.957 1.00 69.31 591 ASP A CA 1
ATOM 4362 C C . ASP A 1 591 ? 37.962 12.503 -47.651 1.00 69.31 591 ASP A C 1
ATOM 4364 O O . ASP A 1 591 ? 37.925 13.332 -48.562 1.00 69.31 591 ASP A O 1
ATOM 4368 N N . PRO A 1 592 ? 37.956 12.931 -46.367 1.00 58.50 592 PRO A N 1
ATOM 4369 C CA . PRO A 1 592 ? 37.699 14.328 -45.976 1.00 58.50 592 PRO A CA 1
ATOM 4370 C C . PRO A 1 592 ? 38.632 15.392 -46.580 1.00 58.50 592 PRO A C 1
A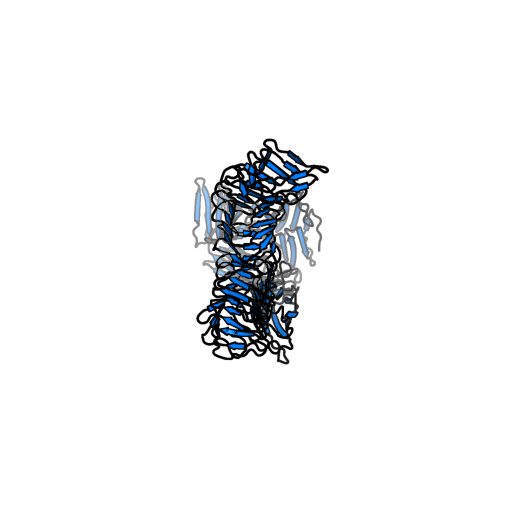TOM 4372 O O . PRO A 1 592 ? 38.320 16.582 -46.547 1.00 58.50 592 PRO A O 1
ATOM 4375 N N . THR A 1 593 ? 39.800 14.985 -47.079 1.00 64.12 593 THR A N 1
ATOM 4376 C CA . THR A 1 593 ? 40.758 15.843 -47.797 1.00 64.12 593 THR A CA 1
ATOM 4377 C C . THR A 1 593 ? 41.156 15.273 -49.159 1.00 64.12 593 THR A C 1
ATOM 4379 O O . THR A 1 593 ? 42.091 15.792 -49.768 1.00 64.12 593 THR A O 1
ATOM 4382 N N . GLY A 1 594 ? 40.501 14.195 -49.590 1.00 64.62 594 GLY A N 1
ATOM 4383 C CA . GLY A 1 594 ? 40.840 13.444 -50.789 1.00 64.62 594 GLY A CA 1
ATOM 4384 C C . GLY A 1 594 ? 40.417 14.159 -52.068 1.00 64.62 594 GLY A C 1
ATOM 4385 O O . GLY A 1 594 ? 39.533 15.027 -52.068 1.00 64.62 594 GLY A O 1
ATOM 4386 N N . ARG A 1 595 ? 41.077 13.841 -53.182 1.00 70.56 595 ARG A N 1
ATOM 4387 C CA . ARG A 1 595 ? 40.786 14.448 -54.492 1.00 70.56 595 ARG A CA 1
ATOM 4388 C C . ARG A 1 595 ? 41.162 13.535 -55.651 1.00 70.56 595 ARG A C 1
ATOM 4390 O O . ARG A 1 595 ? 42.169 12.839 -55.635 1.00 70.56 595 ARG A O 1
ATOM 4397 N N . ILE A 1 596 ? 40.405 13.652 -56.740 1.00 77.06 596 ILE A N 1
ATOM 4398 C CA . ILE A 1 596 ? 40.710 12.959 -57.994 1.00 77.06 596 ILE A CA 1
ATOM 4399 C C . ILE A 1 596 ? 41.880 13.636 -58.712 1.00 77.06 596 ILE A C 1
ATOM 4401 O O . ILE A 1 596 ? 41.860 14.847 -58.944 1.00 77.06 596 ILE A O 1
ATOM 4405 N N . VAL A 1 597 ? 42.876 12.849 -59.120 1.00 74.94 597 VAL A N 1
ATOM 4406 C CA . VAL A 1 597 ? 44.072 13.339 -59.825 1.00 74.94 597 VAL A CA 1
ATOM 4407 C C . VAL A 1 597 ? 44.125 12.943 -61.299 1.00 74.94 597 VAL A C 1
ATOM 4409 O O . VAL A 1 597 ? 44.808 13.620 -62.071 1.00 74.94 597 VAL A O 1
ATOM 4412 N N . ALA A 1 598 ? 43.413 11.891 -61.722 1.00 79.00 598 ALA A N 1
ATOM 4413 C CA . ALA A 1 598 ? 43.391 11.468 -63.124 1.00 79.00 598 ALA A CA 1
ATOM 4414 C C . ALA A 1 598 ? 42.084 10.775 -63.544 1.00 79.00 598 ALA A C 1
ATOM 4416 O O . ALA A 1 598 ? 41.472 10.049 -62.761 1.00 79.00 598 ALA A O 1
ATOM 4417 N N . PHE A 1 599 ? 41.725 10.964 -64.819 1.00 84.19 599 PHE A N 1
ATOM 4418 C CA . PHE A 1 599 ? 40.643 10.277 -65.527 1.00 84.19 599 PHE A CA 1
ATOM 4419 C C . PHE A 1 599 ? 41.204 9.593 -66.774 1.00 84.19 599 PHE A C 1
ATOM 4421 O O . PHE A 1 599 ? 42.157 10.092 -67.379 1.00 84.19 599 PHE A O 1
ATOM 4428 N N . LYS A 1 600 ? 40.611 8.470 -67.183 1.00 88.31 600 LYS A N 1
ATOM 4429 C CA . LYS A 1 600 ? 40.960 7.808 -68.442 1.00 88.31 600 LYS A CA 1
ATOM 4430 C C . LYS A 1 600 ? 39.786 7.034 -69.036 1.00 88.31 600 LYS A C 1
ATOM 4432 O O . LYS A 1 600 ? 39.345 6.032 -68.480 1.00 88.31 600 LYS A O 1
ATOM 4437 N N . TRP A 1 601 ? 39.330 7.483 -70.197 1.00 90.06 601 TRP A N 1
ATOM 4438 C CA . TRP A 1 601 ? 38.279 6.887 -71.006 1.00 90.06 601 TRP A CA 1
ATOM 4439 C C . TRP A 1 601 ? 38.839 5.931 -72.055 1.00 90.06 601 TRP A C 1
ATOM 4441 O O . TRP A 1 601 ? 39.847 6.206 -72.705 1.00 90.06 601 TRP A O 1
ATOM 4451 N N . GLU A 1 602 ? 38.136 4.828 -72.284 1.00 90.81 602 GLU A N 1
ATOM 4452 C CA . GLU A 1 602 ? 38.495 3.844 -73.303 1.00 90.81 602 GLU A CA 1
ATOM 4453 C C . GLU A 1 602 ? 37.249 3.331 -74.033 1.00 90.81 602 GLU A C 1
ATOM 4455 O O . GLU A 1 602 ? 36.230 3.023 -73.415 1.00 90.81 602 GLU A O 1
ATOM 4460 N N . TYR A 1 603 ? 37.322 3.228 -75.364 1.00 90.38 603 TYR A N 1
ATOM 4461 C CA . TYR A 1 603 ? 36.298 2.555 -76.164 1.00 90.38 603 TYR A CA 1
ATOM 4462 C C . TYR A 1 603 ? 36.555 1.044 -76.164 1.00 90.38 603 TYR A C 1
ATOM 4464 O O . TYR A 1 603 ? 37.611 0.594 -76.600 1.00 90.38 603 TYR A O 1
ATOM 4472 N N . ILE A 1 604 ? 35.576 0.257 -75.710 1.00 84.44 604 ILE A N 1
ATOM 4473 C CA . ILE A 1 604 ? 35.719 -1.193 -75.466 1.00 84.44 604 ILE A CA 1
ATOM 4474 C C . ILE A 1 604 ? 35.195 -2.028 -76.663 1.00 84.44 604 ILE A C 1
ATOM 4476 O O . ILE A 1 604 ? 35.116 -3.255 -76.615 1.00 84.44 604 ILE A O 1
ATOM 4480 N N . GLY A 1 605 ? 34.810 -1.388 -77.772 1.00 78.44 605 GLY A N 1
ATOM 4481 C CA . GLY A 1 605 ? 34.249 -2.072 -78.943 1.00 78.44 605 GLY A CA 1
ATOM 4482 C C . GLY A 1 605 ? 35.256 -2.397 -80.055 1.00 78.44 605 GLY A C 1
ATOM 4483 O O . GLY A 1 605 ? 36.442 -2.104 -79.975 1.00 78.44 605 GLY A O 1
ATOM 4484 N N . GLN A 1 606 ? 34.764 -3.031 -81.126 1.00 75.62 606 GLN A N 1
ATOM 4485 C CA . GLN A 1 606 ? 35.595 -3.533 -82.237 1.00 75.62 606 GLN A CA 1
ATOM 4486 C C . GLN A 1 606 ? 35.679 -2.586 -83.446 1.00 75.62 606 GLN A C 1
ATOM 4488 O O . GLN A 1 606 ? 36.393 -2.878 -84.406 1.00 75.62 606 GLN A O 1
ATOM 4493 N N . ARG A 1 607 ? 34.928 -1.479 -83.449 1.00 82.69 607 ARG A N 1
ATOM 4494 C CA . ARG A 1 607 ? 34.930 -0.522 -84.562 1.00 82.69 607 ARG A CA 1
ATOM 4495 C C . ARG A 1 607 ? 36.211 0.313 -84.574 1.00 82.69 607 ARG A C 1
ATOM 4497 O O . ARG A 1 607 ? 36.704 0.709 -83.527 1.00 82.69 607 ARG A O 1
ATOM 4504 N N . THR A 1 608 ? 36.725 0.619 -85.762 1.00 81.12 608 THR A N 1
ATOM 4505 C CA . THR A 1 608 ? 37.956 1.416 -85.935 1.00 81.12 608 THR A CA 1
ATOM 4506 C C . THR A 1 608 ? 37.697 2.857 -86.366 1.00 81.12 608 THR A C 1
ATOM 4508 O O . THR A 1 608 ? 38.628 3.649 -86.435 1.00 81.12 608 THR A O 1
ATOM 4511 N N . ASP A 1 609 ? 36.455 3.199 -86.701 1.00 82.44 609 ASP A N 1
ATOM 4512 C CA . ASP A 1 609 ? 36.018 4.537 -87.116 1.00 82.44 609 ASP A CA 1
ATOM 4513 C C . ASP A 1 609 ? 35.546 5.408 -85.937 1.00 82.44 609 ASP A C 1
ATOM 4515 O O . ASP A 1 609 ? 35.008 6.493 -86.135 1.00 82.44 609 ASP A O 1
ATOM 4519 N N . VAL A 1 610 ? 35.778 4.948 -84.705 1.00 86.62 610 VAL A N 1
ATOM 4520 C CA . VAL A 1 610 ? 35.411 5.632 -83.463 1.00 86.62 610 VAL A CA 1
ATOM 4521 C C . VAL A 1 610 ? 36.678 6.196 -82.842 1.00 86.62 610 VAL A C 1
ATOM 4523 O O . VAL A 1 610 ? 37.569 5.450 -82.445 1.00 86.62 610 VAL A O 1
ATOM 4526 N N . THR A 1 611 ? 36.767 7.520 -82.768 1.00 86.38 611 THR A N 1
ATOM 4527 C CA . THR A 1 611 ? 37.892 8.217 -82.136 1.00 86.38 611 THR A CA 1
ATOM 4528 C C . THR A 1 611 ? 37.372 9.007 -80.945 1.00 86.38 611 THR A C 1
ATOM 4530 O O . THR A 1 611 ? 36.543 9.904 -81.111 1.00 86.38 611 THR A O 1
ATOM 4533 N N . LEU A 1 612 ? 37.846 8.656 -79.748 1.00 86.31 612 LEU A N 1
ATOM 4534 C CA . LEU A 1 612 ? 37.611 9.452 -78.549 1.00 86.31 612 LEU A CA 1
ATOM 4535 C C . LEU A 1 612 ? 38.461 10.713 -78.602 1.00 86.31 612 LEU A C 1
ATOM 4537 O O . LEU A 1 612 ? 39.601 10.702 -79.057 1.00 86.31 612 LEU A O 1
ATOM 4541 N N . THR A 1 613 ? 37.878 11.800 -78.129 1.00 81.75 613 THR A N 1
ATOM 4542 C CA . THR A 1 613 ? 38.555 13.074 -77.950 1.00 81.75 613 THR A CA 1
ATOM 4543 C C . THR A 1 613 ? 38.489 13.434 -76.475 1.00 81.75 613 THR A C 1
ATOM 4545 O O . THR A 1 613 ? 37.409 13.364 -75.883 1.00 81.75 613 THR A O 1
ATOM 4548 N N . ARG A 1 614 ? 39.629 13.844 -75.900 1.00 74.69 614 ARG A N 1
ATOM 4549 C CA . ARG A 1 614 ? 39.789 14.168 -74.468 1.00 74.69 614 ARG A CA 1
ATOM 4550 C C . ARG A 1 614 ? 39.640 12.952 -73.552 1.00 74.69 614 ARG A C 1
ATOM 4552 O O . ARG A 1 614 ? 39.038 13.037 -72.489 1.00 74.69 614 ARG A O 1
ATOM 4559 N N . GLU A 1 615 ? 40.199 11.820 -73.955 1.00 84.06 615 GLU A N 1
ATOM 4560 C CA . GLU A 1 615 ? 40.100 10.574 -73.205 1.00 84.06 615 GLU A CA 1
ATOM 4561 C C . GLU A 1 615 ? 40.703 10.654 -71.794 1.00 84.06 615 GLU A C 1
ATOM 4563 O O . GLU A 1 615 ? 40.257 9.931 -70.918 1.00 84.06 615 GLU A O 1
ATOM 4568 N N . SER A 1 616 ? 41.650 11.556 -71.529 1.00 80.19 616 SER A N 1
ATOM 4569 C CA . SER A 1 616 ? 42.268 11.716 -70.199 1.00 80.19 616 SER A CA 1
ATOM 4570 C C . SER A 1 616 ? 41.585 12.756 -69.295 1.00 80.19 616 SER A C 1
ATOM 4572 O O . SER A 1 616 ? 42.149 13.157 -68.280 1.00 80.19 616 SER A O 1
ATOM 4574 N N . GLU A 1 617 ? 40.408 13.253 -69.679 1.00 78.81 617 GLU A N 1
ATOM 4575 C CA . GLU A 1 617 ? 39.678 14.295 -68.950 1.00 78.81 617 GLU A CA 1
ATOM 4576 C C . GLU A 1 617 ? 38.430 13.736 -68.260 1.00 78.81 617 GLU A C 1
ATOM 4578 O O . GLU A 1 617 ? 37.898 12.690 -68.636 1.00 78.81 617 GLU A O 1
ATOM 4583 N N . SER A 1 618 ? 37.902 14.493 -67.297 1.00 76.25 618 SER A N 1
ATOM 4584 C CA . SER A 1 618 ? 36.614 14.202 -66.651 1.00 76.25 618 SER A CA 1
ATOM 4585 C C . SER A 1 618 ? 35.445 14.145 -67.643 1.00 76.25 618 SER A C 1
ATOM 4587 O O . SER A 1 618 ? 34.479 13.420 -67.416 1.00 76.25 618 SER A O 1
ATOM 4589 N N . ILE A 1 619 ? 35.552 14.867 -68.767 1.00 78.88 619 ILE A N 1
ATOM 4590 C CA . ILE A 1 619 ? 34.573 14.880 -69.858 1.00 78.88 619 ILE A CA 1
ATOM 4591 C C . ILE A 1 619 ? 35.276 14.603 -71.195 1.00 78.88 619 ILE A C 1
ATOM 4593 O O . ILE A 1 619 ? 36.038 15.441 -71.695 1.00 78.88 619 ILE A O 1
ATOM 4597 N N . ALA A 1 620 ? 34.948 13.462 -71.801 1.00 83.62 620 ALA A N 1
ATOM 4598 C CA . ALA A 1 620 ? 35.381 13.048 -73.134 1.00 83.62 620 ALA A CA 1
ATOM 4599 C C . ALA A 1 620 ? 34.214 13.092 -74.130 1.00 83.62 620 ALA A C 1
ATOM 4601 O O . ALA A 1 620 ? 33.056 13.269 -73.753 1.00 83.62 620 ALA A O 1
ATOM 4602 N N . TYR A 1 621 ? 34.489 12.960 -75.427 1.00 84.25 621 TYR A N 1
ATOM 4603 C CA . TYR A 1 621 ? 33.427 12.877 -76.431 1.00 84.25 621 TYR A CA 1
ATOM 4604 C C . TYR A 1 621 ? 33.868 12.177 -77.716 1.00 84.25 621 TYR A C 1
ATOM 4606 O O . TYR A 1 621 ? 35.059 12.043 -77.994 1.00 84.25 621 TYR A O 1
ATOM 4614 N N . PHE A 1 622 ? 32.896 11.780 -78.535 1.00 87.75 622 PHE A N 1
ATOM 4615 C CA . PHE A 1 622 ? 33.108 11.304 -79.904 1.00 87.75 622 PHE A CA 1
ATOM 4616 C C . PHE A 1 622 ? 31.938 11.722 -80.804 1.00 87.75 622 PHE A C 1
ATOM 4618 O O . PHE A 1 622 ? 30.915 12.202 -80.320 1.00 87.75 622 PHE A O 1
ATOM 4625 N N . THR A 1 623 ? 32.082 11.557 -82.118 1.00 84.25 623 THR A N 1
ATOM 4626 C CA . THR A 1 623 ? 30.963 11.716 -83.064 1.00 84.25 623 THR A CA 1
ATOM 4627 C C . THR A 1 623 ? 30.444 10.337 -83.444 1.00 84.25 623 THR A C 1
ATOM 4629 O O . THR A 1 623 ? 31.232 9.478 -83.840 1.00 84.25 623 THR A O 1
ATOM 4632 N N . GLY A 1 624 ? 29.136 10.121 -83.299 1.00 84.69 624 GLY A N 1
ATOM 4633 C CA . GLY A 1 624 ? 28.474 8.871 -83.651 1.00 84.69 624 GLY A CA 1
ATOM 4634 C C . GLY A 1 624 ? 28.758 8.490 -85.109 1.00 84.69 624 GLY A C 1
ATOM 4635 O O . GLY A 1 624 ? 28.679 9.357 -85.982 1.00 84.69 624 GLY A O 1
ATOM 4636 N N . PRO A 1 625 ? 29.108 7.227 -85.400 1.00 85.56 625 PRO A N 1
ATOM 4637 C CA . PRO A 1 625 ? 29.377 6.797 -86.766 1.00 85.56 625 PRO A CA 1
ATOM 4638 C C . PRO A 1 625 ? 28.110 6.839 -87.630 1.00 85.56 625 PRO A C 1
ATOM 4640 O O . PRO A 1 625 ? 26.996 6.785 -87.114 1.00 85.56 625 PRO A O 1
ATOM 4643 N N . ASP A 1 626 ? 28.303 6.903 -88.948 1.00 86.56 626 ASP A N 1
ATOM 4644 C CA . ASP A 1 626 ? 27.252 6.654 -89.943 1.00 86.56 626 ASP A CA 1
ATOM 4645 C C . ASP A 1 626 ? 26.825 5.179 -89.860 1.00 86.56 626 ASP A C 1
ATOM 4647 O O . ASP A 1 626 ? 27.675 4.272 -89.898 1.00 86.56 626 ASP A O 1
ATOM 4651 N N . ILE A 1 627 ? 25.529 4.936 -89.677 1.00 85.88 627 ILE A N 1
ATOM 4652 C CA . ILE A 1 627 ? 24.962 3.607 -89.460 1.00 85.88 627 ILE A CA 1
ATOM 4653 C C . ILE A 1 627 ? 23.640 3.434 -90.214 1.00 85.88 627 ILE A C 1
ATOM 4655 O O . ILE A 1 627 ? 22.820 4.332 -90.320 1.00 85.88 627 ILE A O 1
ATOM 4659 N N . SER A 1 628 ? 23.395 2.217 -90.699 1.00 82.88 628 SER A N 1
ATOM 4660 C CA . SER A 1 628 ? 22.121 1.844 -91.342 1.00 82.88 628 SER A CA 1
ATOM 4661 C C . SER A 1 628 ? 21.200 1.024 -90.435 1.00 82.88 628 SER A C 1
ATOM 4663 O O . SER A 1 628 ? 20.042 0.809 -90.776 1.00 82.88 628 SER A O 1
ATOM 4665 N N . GLU A 1 629 ? 21.702 0.569 -89.283 1.00 83.31 629 GLU A N 1
ATOM 4666 C CA . GLU A 1 629 ? 20.961 -0.189 -88.272 1.00 83.31 629 GLU A CA 1
ATOM 4667 C C . GLU A 1 629 ? 21.445 0.211 -86.871 1.00 83.31 629 GLU A C 1
ATOM 4669 O O . GLU A 1 629 ? 22.631 0.503 -86.673 1.00 83.31 629 GLU A O 1
ATOM 4674 N N . THR A 1 630 ? 20.536 0.195 -85.892 1.00 84.94 630 THR A N 1
ATOM 4675 C CA . THR A 1 630 ? 20.818 0.552 -84.495 1.00 84.94 630 THR A CA 1
ATOM 4676 C C . THR A 1 630 ? 22.032 -0.201 -83.943 1.00 84.94 630 THR A C 1
ATOM 4678 O O . THR A 1 630 ? 22.085 -1.430 -83.976 1.00 84.94 630 THR A O 1
ATOM 4681 N N . THR A 1 631 ? 23.009 0.530 -83.401 1.00 83.94 631 THR A N 1
ATOM 4682 C CA . THR A 1 631 ? 24.293 -0.020 -82.933 1.00 83.94 631 THR A CA 1
ATOM 4683 C C . THR A 1 631 ? 24.572 0.391 -81.485 1.00 83.94 631 THR A C 1
ATOM 4685 O O . THR A 1 631 ? 24.500 1.570 -81.165 1.00 83.94 631 THR A O 1
ATOM 4688 N N . VAL A 1 632 ? 24.944 -0.553 -80.610 1.00 85.75 632 VAL A N 1
ATOM 4689 C CA . VAL A 1 632 ? 25.323 -0.277 -79.206 1.00 85.75 632 VAL A CA 1
ATOM 4690 C C . VAL A 1 632 ? 26.846 -0.290 -79.043 1.00 85.75 632 VAL A C 1
ATOM 4692 O O . VAL A 1 632 ? 27.530 -1.175 -79.557 1.00 85.75 632 VAL A O 1
ATOM 4695 N N . MET A 1 633 ? 27.380 0.690 -78.319 1.00 84.81 633 MET A N 1
ATOM 4696 C CA . MET A 1 633 ? 28.807 0.931 -78.100 1.00 84.81 633 MET A CA 1
ATOM 4697 C C . MET A 1 633 ? 29.101 1.040 -76.599 1.00 84.81 633 MET A C 1
ATOM 4699 O O . MET A 1 633 ? 28.329 1.666 -75.886 1.00 84.81 633 MET A O 1
ATOM 4703 N N . SER A 1 634 ? 30.206 0.469 -76.109 1.00 88.25 634 SER A N 1
ATOM 4704 C CA . SER A 1 634 ? 30.566 0.492 -74.678 1.00 88.25 634 SER A CA 1
ATOM 4705 C C . SER A 1 634 ? 31.860 1.259 -74.425 1.00 88.25 634 SER A C 1
ATOM 4707 O O . SER A 1 634 ? 32.830 1.103 -75.173 1.00 88.25 634 SER A O 1
ATOM 4709 N N . PHE A 1 635 ? 31.878 2.039 -73.347 1.00 90.44 635 PHE A N 1
ATOM 4710 C CA . PHE A 1 635 ? 33.005 2.870 -72.931 1.00 90.44 635 PHE A CA 1
ATOM 4711 C C . PHE A 1 635 ? 33.310 2.649 -71.449 1.00 90.44 635 PHE A C 1
ATOM 4713 O O . PHE A 1 635 ? 32.388 2.549 -70.641 1.00 90.44 635 PHE A O 1
ATOM 4720 N N . GLY A 1 636 ? 34.591 2.560 -71.100 1.00 88.69 636 GLY A N 1
ATOM 4721 C CA . GLY A 1 636 ? 35.069 2.439 -69.721 1.00 88.69 636 GLY A CA 1
ATOM 4722 C C . GLY A 1 636 ? 35.723 3.726 -69.241 1.00 88.69 636 GLY A C 1
ATOM 4723 O O . GLY A 1 636 ? 36.320 4.434 -70.050 1.00 88.69 636 GLY A O 1
ATOM 4724 N N . LEU A 1 637 ? 35.627 3.992 -67.940 1.00 91.75 637 LEU A N 1
ATOM 4725 C CA . LEU A 1 637 ? 36.330 5.067 -67.249 1.00 91.75 637 LEU A CA 1
ATOM 4726 C C . LEU A 1 637 ? 37.127 4.499 -66.071 1.00 91.75 637 LEU A C 1
ATOM 4728 O O . LEU A 1 637 ? 36.589 3.760 -65.248 1.00 91.75 637 LEU A O 1
ATOM 4732 N N . GLU A 1 638 ? 38.390 4.898 -65.982 1.00 90.38 638 GLU A N 1
ATOM 4733 C CA . GLU A 1 638 ? 39.270 4.729 -64.825 1.00 90.38 638 GLU A CA 1
ATOM 4734 C C . GLU A 1 638 ? 39.455 6.083 -64.124 1.00 90.38 638 GLU A C 1
ATOM 4736 O O . GLU A 1 638 ? 39.728 7.090 -64.783 1.00 90.38 638 GLU A O 1
ATOM 4741 N N . VAL A 1 639 ? 39.306 6.099 -62.797 1.00 84.69 639 VAL A N 1
ATOM 4742 C CA . VAL A 1 639 ? 39.473 7.282 -61.940 1.00 84.69 639 VAL A CA 1
ATOM 4743 C C . VAL A 1 639 ? 40.498 6.975 -60.856 1.00 84.69 639 VAL A C 1
ATOM 4745 O O . VAL A 1 639 ? 40.405 5.931 -60.212 1.00 84.69 639 VAL A O 1
ATOM 4748 N N . ILE A 1 640 ? 41.459 7.880 -60.658 1.00 82.19 640 ILE A N 1
ATOM 4749 C CA . ILE A 1 640 ? 42.559 7.726 -59.696 1.00 82.19 640 ILE A CA 1
ATOM 4750 C C . ILE A 1 640 ? 42.550 8.901 -58.712 1.00 82.19 640 ILE A C 1
ATOM 4752 O O . ILE A 1 640 ? 42.465 10.053 -59.148 1.00 82.19 640 ILE A O 1
ATOM 4756 N N . ASP A 1 641 ? 42.657 8.610 -57.416 1.00 79.81 641 ASP A N 1
ATOM 4757 C CA . ASP A 1 641 ? 42.749 9.595 -56.325 1.00 79.81 641 ASP A CA 1
ATOM 4758 C C . ASP A 1 641 ? 44.203 10.014 -56.004 1.00 79.81 641 ASP A C 1
ATOM 4760 O O . ASP A 1 641 ? 45.171 9.499 -56.581 1.00 79.81 641 ASP A O 1
ATOM 4764 N N . ASP A 1 642 ? 44.387 10.972 -55.091 1.00 74.94 642 ASP A N 1
ATOM 4765 C CA . ASP A 1 642 ? 45.717 11.414 -54.662 1.00 74.94 642 ASP A CA 1
ATOM 4766 C C . ASP A 1 642 ? 46.447 10.438 -53.724 1.00 74.94 642 ASP A C 1
ATOM 4768 O O . ASP A 1 642 ? 47.677 10.526 -53.599 1.00 74.94 642 ASP A O 1
ATOM 4772 N N . ASP A 1 643 ? 45.740 9.432 -53.208 1.00 74.62 643 ASP A N 1
ATOM 4773 C CA . ASP A 1 643 ? 46.293 8.250 -52.536 1.00 74.62 643 ASP A CA 1
ATOM 4774 C C . ASP A 1 643 ? 46.768 7.155 -53.514 1.00 74.62 643 ASP A C 1
ATOM 4776 O O . ASP A 1 643 ? 47.391 6.161 -53.117 1.00 74.62 643 ASP A O 1
ATOM 4780 N N . LYS A 1 644 ? 46.600 7.392 -54.823 1.00 78.94 644 LYS A N 1
ATOM 4781 C CA . LYS A 1 644 ? 46.966 6.514 -55.947 1.00 78.94 644 LYS A CA 1
ATOM 4782 C C . LYS A 1 644 ? 46.181 5.207 -55.990 1.00 78.94 644 LYS A C 1
ATOM 4784 O O . LYS A 1 644 ? 46.663 4.222 -56.562 1.00 78.94 644 LYS A O 1
ATOM 4789 N N . THR A 1 645 ? 44.993 5.183 -55.407 1.00 78.38 645 THR A N 1
ATOM 4790 C CA . THR A 1 645 ? 44.035 4.101 -55.590 1.00 78.38 645 THR A CA 1
ATOM 4791 C C . THR A 1 645 ? 43.159 4.384 -56.811 1.00 78.38 645 THR A C 1
ATOM 4793 O O . THR A 1 645 ? 42.978 5.531 -57.220 1.00 78.38 645 THR A O 1
ATOM 4796 N N . ALA A 1 646 ? 42.692 3.322 -57.470 1.00 84.50 646 ALA A N 1
ATOM 4797 C CA . ALA A 1 646 ? 41.951 3.418 -58.722 1.00 84.50 646 ALA A CA 1
ATOM 4798 C C . ALA A 1 646 ? 40.608 2.698 -58.614 1.00 84.50 646 ALA A C 1
ATOM 4800 O O . ALA A 1 646 ? 40.539 1.577 -58.104 1.00 84.50 646 ALA A O 1
ATOM 4801 N N . SER A 1 647 ? 39.574 3.314 -59.177 1.00 87.06 647 SER A N 1
ATOM 4802 C CA . SER A 1 647 ? 38.248 2.726 -59.350 1.00 87.06 647 SER A CA 1
ATOM 4803 C C . SER A 1 647 ? 37.810 2.816 -60.810 1.00 87.06 647 SER A C 1
ATOM 4805 O O . SER A 1 647 ? 38.288 3.656 -61.575 1.00 87.06 647 SER A O 1
ATOM 4807 N N . TYR A 1 648 ? 36.883 1.942 -61.204 1.00 88.75 648 TYR A N 1
ATOM 4808 C CA . TYR A 1 648 ? 36.458 1.783 -62.595 1.00 88.75 648 TYR A CA 1
ATOM 4809 C C . TYR A 1 648 ? 34.937 1.835 -62.732 1.00 88.75 648 TYR A C 1
ATOM 4811 O O . TYR A 1 648 ? 34.210 1.357 -61.863 1.00 88.75 648 TYR A O 1
ATOM 4819 N N . GLY A 1 649 ? 34.460 2.334 -63.868 1.00 85.81 649 GLY A N 1
ATOM 4820 C CA . GLY A 1 649 ? 33.060 2.244 -64.273 1.00 85.81 649 GLY A CA 1
ATOM 4821 C C . GLY A 1 649 ? 32.912 2.145 -65.791 1.00 85.81 649 GLY A C 1
ATOM 4822 O O . GLY A 1 649 ? 33.891 2.216 -66.534 1.00 85.81 649 GLY A O 1
ATOM 4823 N N . SER A 1 650 ? 31.682 1.967 -66.270 1.00 88.06 650 SER A N 1
ATOM 4824 C CA . SER A 1 650 ? 31.386 1.886 -67.705 1.00 88.06 650 SER A CA 1
ATOM 4825 C C . SER A 1 650 ? 30.004 2.434 -68.049 1.00 88.06 650 SER A C 1
ATOM 4827 O O . SER A 1 650 ? 29.102 2.361 -67.220 1.00 88.06 650 SER A O 1
ATOM 4829 N N . THR A 1 651 ? 29.830 2.893 -69.290 1.00 87.12 651 THR A N 1
ATOM 4830 C CA . THR A 1 651 ? 28.547 3.335 -69.866 1.00 87.12 651 THR A CA 1
ATOM 4831 C C . THR A 1 651 ? 28.367 2.800 -71.286 1.00 87.12 651 THR A C 1
ATOM 4833 O O . THR A 1 651 ? 29.341 2.432 -71.959 1.00 87.12 651 THR A O 1
ATOM 4836 N N . SER A 1 652 ? 27.121 2.734 -71.749 1.00 85.12 652 SER A N 1
ATOM 4837 C CA . SER A 1 652 ? 26.757 2.310 -73.096 1.00 85.12 652 SER A CA 1
ATOM 4838 C C . SER A 1 652 ? 26.036 3.406 -73.884 1.00 85.12 652 SER A C 1
ATOM 4840 O O . SER A 1 652 ? 25.211 4.154 -73.367 1.00 85.12 652 SER A O 1
ATOM 4842 N N . ILE A 1 653 ? 26.357 3.493 -75.175 1.00 87.81 653 ILE A N 1
ATOM 4843 C CA . ILE A 1 653 ? 25.793 4.458 -76.116 1.00 87.81 653 ILE A CA 1
ATOM 4844 C C . ILE A 1 653 ? 25.113 3.693 -77.248 1.00 87.81 653 ILE A C 1
ATOM 4846 O O . ILE A 1 653 ? 25.761 2.931 -77.965 1.00 87.81 653 ILE A O 1
ATOM 4850 N N . THR A 1 654 ? 23.811 3.894 -77.419 1.00 85.31 654 THR A N 1
ATOM 4851 C CA . THR A 1 654 ? 23.040 3.345 -78.542 1.00 85.31 654 THR A CA 1
ATOM 4852 C C . THR A 1 654 ? 22.922 4.406 -79.632 1.00 85.31 654 THR A C 1
ATOM 4854 O O . THR A 1 654 ? 22.399 5.482 -79.368 1.00 85.31 654 THR A O 1
ATOM 4857 N N . ILE A 1 655 ? 23.407 4.113 -80.838 1.00 86.69 655 ILE A N 1
ATOM 4858 C CA . ILE A 1 655 ? 23.301 4.983 -82.015 1.00 86.69 655 ILE A CA 1
ATOM 4859 C C . ILE A 1 655 ? 22.133 4.500 -82.885 1.00 86.69 655 ILE A C 1
ATOM 4861 O O . ILE A 1 655 ? 22.074 3.306 -83.192 1.00 86.69 655 ILE A O 1
ATOM 4865 N N . GLU A 1 656 ? 21.234 5.397 -83.295 1.00 86.31 656 GLU A N 1
ATOM 4866 C CA . GLU A 1 656 ? 20.061 5.108 -84.143 1.00 86.31 656 GLU A CA 1
ATOM 4867 C C . GLU A 1 656 ? 20.089 5.889 -85.484 1.00 86.31 656 GLU A C 1
ATOM 4869 O O . GLU A 1 656 ? 20.550 7.034 -85.516 1.00 86.31 656 GLU A O 1
ATOM 4874 N N . PRO A 1 657 ? 19.622 5.301 -86.605 1.00 88.38 657 PRO A N 1
ATOM 4875 C CA . PRO A 1 657 ? 19.469 6.011 -87.883 1.00 88.38 657 PRO A CA 1
ATOM 4876 C C . PRO A 1 657 ? 18.335 7.055 -87.823 1.00 88.38 657 PRO A C 1
ATOM 4878 O O . PRO A 1 657 ? 17.417 6.920 -87.012 1.00 88.38 657 PRO A O 1
ATOM 4881 N N . VAL A 1 658 ? 18.369 8.090 -88.678 1.00 89.38 658 VAL A N 1
ATOM 4882 C CA . VAL A 1 658 ? 17.471 9.270 -88.592 1.00 89.38 658 VAL A CA 1
ATOM 4883 C C . VAL A 1 658 ? 16.540 9.503 -89.789 1.00 89.38 658 VAL A C 1
ATOM 4885 O O . VAL A 1 658 ? 16.816 9.096 -90.914 1.00 89.38 658 VAL A O 1
ATOM 4888 N N . LYS A 1 659 ? 15.458 10.256 -89.542 1.00 87.81 659 LYS A N 1
ATOM 4889 C CA . LYS A 1 659 ? 14.572 10.937 -90.506 1.00 87.81 659 LYS A CA 1
ATOM 4890 C C . LYS A 1 659 ? 14.668 12.459 -90.344 1.00 87.81 659 LYS A C 1
ATOM 4892 O O . LYS A 1 659 ? 14.955 12.943 -89.254 1.00 87.81 659 LYS A O 1
ATOM 4897 N N . GLU A 1 660 ? 14.353 13.209 -91.402 1.00 88.25 660 GLU A N 1
ATOM 4898 C CA . GLU A 1 660 ? 14.375 14.684 -91.424 1.00 88.25 660 GLU A CA 1
ATOM 4899 C C . GLU A 1 660 ? 12.962 15.295 -91.505 1.00 88.25 660 GLU A C 1
ATOM 4901 O O . GLU A 1 660 ? 12.096 14.802 -92.233 1.00 88.25 660 GLU A O 1
ATOM 4906 N N . ILE A 1 661 ? 12.739 16.404 -90.790 1.00 90.56 661 ILE A N 1
ATOM 4907 C CA . ILE A 1 661 ? 11.556 17.269 -90.883 1.00 90.56 661 ILE A CA 1
ATOM 4908 C C . ILE A 1 661 ? 11.878 18.462 -91.784 1.00 90.56 661 ILE A C 1
ATOM 4910 O O . ILE A 1 661 ? 12.828 19.206 -91.547 1.00 90.56 661 ILE A O 1
ATOM 4914 N N . SER A 1 662 ? 11.042 18.700 -92.797 1.00 88.62 662 SER A N 1
ATOM 4915 C CA . SER A 1 662 ? 11.245 19.820 -93.723 1.00 88.62 662 SER A CA 1
ATOM 4916 C C . SER A 1 662 ? 11.128 21.181 -93.028 1.00 88.62 662 SER A C 1
ATOM 4918 O O . SER A 1 662 ? 10.157 21.424 -92.295 1.00 88.62 662 SER A O 1
ATOM 4920 N N . ALA A 1 663 ? 12.052 22.090 -93.350 1.00 89.00 663 ALA A N 1
ATOM 4921 C CA . ALA A 1 663 ? 12.057 23.470 -92.871 1.00 89.00 663 ALA A CA 1
ATOM 4922 C C . ALA A 1 663 ? 10.763 24.238 -93.207 1.00 89.00 663 ALA A C 1
ATOM 4924 O O . ALA A 1 663 ? 10.094 23.975 -94.209 1.00 89.00 663 ALA A O 1
ATOM 4925 N N . VAL A 1 664 ? 10.431 25.234 -92.375 1.00 90.62 664 VAL A N 1
ATOM 4926 C CA . VAL A 1 664 ? 9.279 26.142 -92.579 1.00 90.62 664 VAL A CA 1
ATOM 4927 C C . VAL A 1 664 ? 9.485 27.053 -93.799 1.00 90.62 664 VAL A C 1
ATOM 4929 O O . VAL A 1 664 ? 8.544 27.337 -94.540 1.00 90.62 664 VAL A O 1
ATOM 4932 N N . VAL A 1 665 ? 10.727 27.478 -94.042 1.00 90.19 665 VAL A N 1
ATOM 4933 C CA . VAL A 1 665 ? 11.150 28.287 -95.196 1.00 90.19 665 VAL A CA 1
ATOM 4934 C C . VAL A 1 665 ? 12.478 27.767 -95.746 1.00 90.19 665 VAL A C 1
ATOM 4936 O O . VAL A 1 665 ? 13.240 27.116 -95.036 1.00 90.19 665 VAL A O 1
ATOM 4939 N N . SER A 1 666 ? 12.783 28.072 -97.011 1.00 89.62 666 SER A N 1
ATOM 4940 C CA . SER A 1 666 ? 14.061 27.700 -97.636 1.00 89.62 666 SER A CA 1
ATOM 4941 C C . SER A 1 666 ? 15.249 28.259 -96.842 1.00 89.62 666 SER A C 1
ATOM 4943 O O . SER A 1 666 ? 15.339 29.471 -96.658 1.00 89.62 666 SER A O 1
ATOM 4945 N N . GLY A 1 667 ? 16.178 27.392 -96.430 1.00 84.44 667 GLY A N 1
ATOM 4946 C CA . GLY A 1 667 ? 17.338 27.765 -95.607 1.00 84.44 667 GLY A CA 1
ATOM 4947 C C . GLY A 1 667 ? 17.043 27.911 -94.106 1.00 84.44 667 GLY A C 1
ATOM 4948 O O . GLY A 1 667 ? 17.918 28.364 -93.369 1.00 84.44 667 GLY A O 1
ATOM 4949 N N . GLY A 1 668 ? 15.829 27.559 -93.665 1.00 90.44 668 GLY A N 1
ATOM 4950 C CA . GLY A 1 668 ? 15.478 27.400 -92.253 1.00 90.44 668 GLY A CA 1
ATOM 4951 C C . GLY A 1 668 ? 15.990 26.082 -91.663 1.00 90.44 668 GLY A C 1
ATOM 4952 O O . GLY A 1 668 ? 16.590 25.271 -92.361 1.00 90.44 668 GLY A O 1
ATOM 4953 N N . ILE A 1 669 ? 15.753 25.877 -90.368 1.00 93.12 669 ILE A N 1
ATOM 4954 C CA . ILE A 1 669 ? 16.208 24.681 -89.638 1.00 93.12 669 ILE A CA 1
ATOM 4955 C C . ILE A 1 669 ? 15.446 23.429 -90.098 1.00 93.12 669 ILE A C 1
ATOM 4957 O O . ILE A 1 669 ? 14.224 23.472 -90.258 1.00 93.12 669 ILE A O 1
ATOM 4961 N N . GLU A 1 670 ? 16.167 22.316 -90.248 1.00 92.88 670 GLU A N 1
ATOM 4962 C CA . GLU A 1 670 ? 15.654 20.990 -90.624 1.00 92.88 670 GLU A CA 1
ATOM 4963 C C . GLU A 1 670 ? 15.918 19.991 -89.478 1.00 92.88 670 GLU A C 1
ATOM 4965 O O . GLU A 1 670 ? 17.005 19.419 -89.399 1.00 92.88 670 GLU A O 1
ATOM 4970 N N . PRO A 1 671 ? 14.973 19.815 -88.532 1.00 93.44 671 PRO A N 1
ATOM 4971 C CA . PRO A 1 671 ? 15.145 18.893 -87.409 1.00 93.44 671 PRO A CA 1
ATOM 4972 C C . PRO A 1 671 ? 15.257 17.429 -87.853 1.00 93.44 671 PRO A C 1
ATOM 4974 O O . PRO A 1 671 ? 14.471 16.969 -88.682 1.00 93.44 671 PRO A O 1
ATOM 4977 N N . LYS A 1 672 ? 16.174 16.679 -87.244 1.00 91.44 672 LYS A N 1
ATOM 4978 C CA . LYS A 1 672 ? 16.328 15.223 -87.392 1.00 91.44 672 LYS A CA 1
ATOM 4979 C C . LYS A 1 672 ? 15.788 14.488 -86.167 1.00 91.44 672 LYS A C 1
ATOM 4981 O O . LYS A 1 672 ? 15.862 15.020 -85.063 1.00 91.44 672 LYS A O 1
ATOM 4986 N N . TYR A 1 673 ? 15.254 13.281 -86.347 1.00 90.62 673 TYR A N 1
ATOM 4987 C CA . TYR A 1 673 ? 14.791 12.405 -85.258 1.00 90.62 673 TYR A CA 1
ATOM 4988 C C . TYR A 1 673 ? 14.913 10.914 -85.640 1.00 90.62 673 TYR A C 1
ATOM 4990 O O . TYR A 1 673 ? 15.010 10.627 -86.834 1.00 90.62 673 TYR A O 1
ATOM 4998 N N . PRO A 1 674 ? 14.933 9.953 -84.691 1.00 87.44 674 PRO A N 1
ATOM 4999 C CA . PRO A 1 674 ? 15.175 8.545 -85.001 1.00 87.44 674 PRO A CA 1
ATOM 5000 C C . PRO A 1 674 ? 14.146 7.947 -85.966 1.00 87.44 674 PRO A C 1
ATOM 5002 O O . PRO A 1 674 ? 12.947 8.223 -85.888 1.00 87.44 674 PRO A O 1
ATOM 5005 N N . GLU A 1 675 ? 14.603 7.073 -86.864 1.00 85.69 675 GLU A N 1
ATOM 5006 C CA . GLU A 1 675 ? 13.759 6.436 -87.879 1.00 85.69 675 GLU A CA 1
ATOM 5007 C C . GLU A 1 675 ? 12.658 5.557 -87.262 1.00 85.69 675 GLU A C 1
ATOM 5009 O O . GLU A 1 675 ? 11.562 5.436 -87.821 1.00 85.69 675 GLU A O 1
ATOM 5014 N N . ASP A 1 676 ? 12.934 4.962 -86.103 1.00 83.06 676 ASP A N 1
ATOM 5015 C CA . ASP A 1 676 ? 12.087 3.962 -85.458 1.00 83.06 676 ASP A CA 1
ATOM 5016 C C . ASP A 1 676 ? 11.064 4.536 -84.461 1.00 83.06 676 ASP A C 1
ATOM 5018 O O . ASP A 1 676 ? 10.357 3.769 -83.800 1.00 83.06 676 ASP A O 1
ATOM 5022 N N . ILE A 1 677 ? 10.926 5.866 -84.402 1.00 84.25 677 ILE A N 1
ATOM 5023 C CA . ILE A 1 677 ? 9.896 6.544 -83.609 1.00 84.25 677 ILE A CA 1
ATOM 5024 C C . ILE A 1 677 ? 8.927 7.364 -84.468 1.00 84.25 677 ILE A C 1
ATOM 5026 O O . ILE A 1 677 ? 9.189 7.719 -85.620 1.00 84.25 677 ILE A O 1
ATOM 5030 N N . THR A 1 678 ? 7.782 7.685 -83.871 1.00 86.00 678 THR A N 1
ATOM 5031 C CA . THR A 1 678 ? 6.838 8.701 -84.347 1.00 86.00 678 THR A CA 1
ATOM 5032 C C . THR A 1 678 ? 6.794 9.825 -83.324 1.00 86.00 678 THR A C 1
ATOM 5034 O O . THR A 1 678 ? 6.665 9.532 -82.138 1.00 86.00 678 THR A O 1
ATOM 5037 N N . LEU A 1 679 ? 6.876 11.081 -83.767 1.00 90.31 679 LEU A N 1
ATOM 5038 C CA . LEU A 1 679 ? 6.706 12.234 -82.881 1.00 90.31 679 LEU A CA 1
ATOM 5039 C C . LEU A 1 679 ? 5.306 12.218 -82.249 1.00 90.31 679 LEU A C 1
ATOM 5041 O O . LEU A 1 679 ? 4.322 11.919 -82.929 1.00 90.31 679 LEU A O 1
ATOM 5045 N N . ASP A 1 680 ? 5.217 12.559 -80.964 1.00 93.19 680 ASP A N 1
ATOM 5046 C CA . ASP A 1 680 ? 3.948 12.662 -80.236 1.00 93.19 680 ASP A CA 1
ATOM 5047 C C . ASP A 1 680 ? 3.084 13.811 -80.759 1.00 93.19 680 ASP A C 1
ATOM 5049 O O . ASP A 1 680 ? 1.855 13.718 -80.752 1.00 93.19 680 ASP A O 1
ATOM 5053 N N . ASN A 1 681 ? 3.724 14.878 -81.248 1.00 90.00 681 ASN A N 1
ATOM 5054 C CA . ASN A 1 681 ? 3.045 15.940 -81.974 1.00 90.00 681 ASN A CA 1
ATOM 5055 C C . ASN A 1 681 ? 3.885 16.471 -83.143 1.00 90.00 681 ASN A C 1
ATOM 5057 O O . ASN A 1 681 ? 5.081 16.719 -83.000 1.00 90.00 681 ASN A O 1
ATOM 5061 N N . GLU A 1 682 ? 3.231 16.708 -84.278 1.00 91.00 682 GLU A N 1
ATOM 5062 C CA . GLU A 1 682 ? 3.760 17.458 -85.421 1.00 91.00 682 GLU A CA 1
ATOM 5063 C C . GLU A 1 682 ? 2.624 18.328 -85.976 1.00 91.00 682 GLU A C 1
ATOM 5065 O O . GLU A 1 682 ? 1.842 17.924 -86.839 1.00 91.00 682 GLU A O 1
ATOM 5070 N N . GLU A 1 683 ? 2.504 19.542 -85.445 1.00 89.94 683 GLU A N 1
ATOM 5071 C CA . GLU A 1 683 ? 1.459 20.490 -85.822 1.00 89.94 683 GLU A CA 1
ATOM 5072 C C . GLU A 1 683 ? 2.020 21.571 -86.742 1.00 89.94 683 GLU A C 1
ATOM 5074 O O . GLU A 1 683 ? 3.003 22.229 -86.413 1.00 89.94 683 GLU A O 1
ATOM 5079 N N . THR A 1 684 ? 1.361 21.804 -87.881 1.00 89.75 684 THR A N 1
ATOM 5080 C CA . THR A 1 684 ? 1.594 22.991 -88.718 1.00 89.75 684 THR A CA 1
ATOM 5081 C C . THR A 1 684 ? 0.445 23.971 -88.509 1.00 89.75 684 THR A C 1
ATOM 5083 O O . THR A 1 684 ? -0.703 23.674 -88.851 1.00 89.75 684 THR A O 1
ATOM 5086 N N . ALA A 1 685 ? 0.741 25.137 -87.941 1.00 88.25 685 ALA A N 1
ATOM 5087 C CA . ALA A 1 685 ? -0.238 26.190 -87.720 1.00 88.25 685 ALA A CA 1
ATOM 5088 C C . ALA A 1 685 ? -0.679 26.837 -89.044 1.00 88.25 685 ALA A C 1
ATOM 5090 O O . ALA A 1 685 ? -0.022 26.726 -90.080 1.00 88.25 685 ALA A O 1
ATOM 5091 N N . SER A 1 686 ? -1.798 27.569 -89.017 1.00 86.12 686 SER A N 1
ATOM 5092 C CA . SER A 1 686 ? -2.357 28.220 -90.213 1.00 86.12 686 SER A CA 1
ATOM 5093 C C . SER A 1 686 ? -1.443 29.273 -90.845 1.00 86.12 686 SER A C 1
ATOM 5095 O O . SER A 1 686 ? -1.633 29.617 -92.009 1.00 86.12 686 SER A O 1
ATOM 5097 N N . ASP A 1 687 ? -0.493 29.816 -90.081 1.00 84.12 687 ASP A N 1
ATOM 5098 C CA . ASP A 1 687 ? 0.505 30.772 -90.565 1.00 84.12 687 ASP A CA 1
ATOM 5099 C C . ASP A 1 687 ? 1.748 30.100 -91.180 1.00 84.12 687 ASP A C 1
ATOM 5101 O O . ASP A 1 687 ? 2.550 30.788 -91.805 1.00 84.12 687 ASP A O 1
ATOM 5105 N N . GLY A 1 688 ? 1.872 28.771 -91.067 1.00 85.19 688 GLY A N 1
ATOM 5106 C CA . GLY A 1 688 ? 2.990 27.972 -91.572 1.00 85.19 688 GLY A CA 1
ATOM 5107 C C . GLY A 1 688 ? 4.054 27.619 -90.528 1.00 85.19 688 GLY A C 1
ATOM 5108 O O . GLY A 1 688 ? 4.934 26.817 -90.837 1.00 85.19 688 GLY A O 1
ATOM 5109 N N . SER A 1 689 ? 3.981 28.163 -89.308 1.00 90.00 689 SER A N 1
ATOM 5110 C CA . SER A 1 689 ? 4.866 27.759 -88.206 1.00 90.00 689 SER A CA 1
ATOM 5111 C C . SER A 1 689 ? 4.603 26.305 -87.802 1.00 90.00 689 SER A C 1
ATOM 5113 O O . SER A 1 689 ? 3.498 25.788 -87.996 1.00 90.00 689 SER A O 1
ATOM 5115 N N . LYS A 1 690 ? 5.621 25.620 -87.269 1.00 92.69 690 LYS A N 1
ATOM 5116 C CA . LYS A 1 690 ? 5.512 24.210 -86.863 1.00 92.69 690 LYS A CA 1
ATOM 5117 C C . LYS A 1 690 ? 5.852 24.024 -85.393 1.00 92.69 690 LYS A C 1
ATOM 5119 O O . LYS A 1 690 ? 6.785 24.651 -84.906 1.00 92.69 690 LYS A O 1
ATOM 5124 N N . ASN A 1 691 ? 5.143 23.129 -84.714 1.00 93.06 691 ASN A N 1
ATOM 5125 C CA . ASN A 1 691 ? 5.482 22.669 -83.370 1.00 93.06 691 ASN A CA 1
ATOM 5126 C C . ASN A 1 691 ? 5.673 21.154 -83.382 1.00 93.06 691 ASN A C 1
ATOM 5128 O O . ASN A 1 691 ? 4.778 20.417 -83.798 1.00 93.06 691 ASN A O 1
ATOM 5132 N N . LEU A 1 692 ? 6.838 20.708 -82.924 1.00 95.00 692 LEU A N 1
ATOM 5133 C CA . LEU A 1 692 ? 7.191 19.301 -82.774 1.00 95.00 692 LEU A CA 1
ATOM 5134 C C . LEU A 1 692 ? 7.204 18.946 -81.290 1.00 95.00 692 LEU A C 1
ATOM 5136 O O . LEU A 1 692 ? 7.668 19.746 -80.476 1.00 95.00 692 LEU A O 1
ATOM 5140 N N . GLN A 1 693 ? 6.741 17.749 -80.944 1.00 94.56 693 GLN A N 1
ATOM 5141 C CA . GLN A 1 693 ? 6.801 17.224 -79.585 1.00 94.56 693 GLN A CA 1
ATOM 5142 C C . GLN A 1 693 ? 7.261 15.771 -79.588 1.00 94.56 693 GLN A C 1
ATOM 5144 O O . GLN A 1 693 ? 6.787 14.967 -80.389 1.00 94.56 693 GLN A O 1
ATOM 5149 N N . LEU A 1 694 ? 8.152 15.447 -78.656 1.00 93.12 694 LEU A N 1
ATOM 5150 C CA . LEU A 1 694 ? 8.563 14.086 -78.346 1.00 93.12 694 LEU A CA 1
ATOM 5151 C C . LEU A 1 694 ? 8.523 13.875 -76.832 1.00 93.12 694 LEU A C 1
ATOM 5153 O O . LEU A 1 694 ? 9.093 14.660 -76.074 1.00 93.12 694 LEU A O 1
ATOM 5157 N N . ILE A 1 695 ? 7.844 12.824 -76.396 1.00 91.69 695 ILE A N 1
ATOM 5158 C CA . ILE A 1 695 ? 7.673 12.438 -75.003 1.00 91.69 695 ILE A CA 1
ATOM 5159 C C . ILE A 1 695 ? 8.362 11.090 -74.792 1.00 91.69 695 ILE A C 1
ATOM 5161 O O . ILE A 1 695 ? 8.136 10.124 -75.515 1.00 91.69 695 ILE A O 1
ATOM 5165 N N . SER A 1 696 ? 9.203 11.015 -73.768 1.00 88.69 696 SER A N 1
ATOM 5166 C CA . SER A 1 696 ? 9.928 9.806 -73.383 1.00 88.69 696 SER A CA 1
ATOM 5167 C C . SER A 1 696 ? 9.930 9.648 -71.863 1.00 88.69 696 SER A C 1
ATOM 5169 O O . SER A 1 696 ? 9.681 10.599 -71.125 1.00 88.69 696 SER A O 1
ATOM 5171 N N . GLY A 1 697 ? 10.212 8.439 -71.380 1.00 85.06 697 GLY A N 1
ATOM 5172 C CA . GLY A 1 697 ? 10.338 8.133 -69.958 1.00 85.06 697 GLY A CA 1
ATOM 5173 C C . GLY A 1 697 ? 9.291 7.147 -69.446 1.00 85.06 697 GLY A C 1
ATOM 5174 O O . GLY A 1 697 ? 8.756 6.318 -70.180 1.00 85.06 697 GLY A O 1
ATOM 5175 N N . THR A 1 698 ? 9.043 7.201 -68.143 1.00 81.50 698 THR A N 1
ATOM 5176 C CA . THR A 1 698 ? 8.150 6.307 -67.396 1.00 81.50 698 THR A CA 1
ATOM 5177 C C . THR A 1 698 ? 7.075 7.115 -66.671 1.00 81.50 698 THR A C 1
ATOM 5179 O O . THR A 1 698 ? 7.127 8.339 -66.623 1.00 81.50 698 THR A O 1
ATOM 5182 N N . SER A 1 699 ? 6.109 6.445 -66.035 1.00 76.12 699 SER A N 1
ATOM 5183 C CA . SER A 1 699 ? 5.095 7.125 -65.213 1.00 76.12 699 SER A CA 1
ATOM 5184 C C . SER A 1 699 ? 5.675 7.877 -64.006 1.00 76.12 699 SER A C 1
ATOM 5186 O O . SER A 1 699 ? 4.999 8.729 -63.435 1.00 76.12 699 SER A O 1
ATOM 5188 N N . THR A 1 700 ? 6.898 7.545 -63.589 1.00 79.50 700 THR A N 1
ATOM 5189 C CA . THR A 1 700 ? 7.582 8.164 -62.445 1.00 79.50 700 THR A CA 1
ATOM 5190 C C . THR A 1 700 ? 8.598 9.227 -62.848 1.00 79.50 700 THR A C 1
ATOM 5192 O O . THR A 1 700 ? 8.924 10.064 -62.018 1.00 79.50 700 THR A O 1
ATOM 5195 N N . PHE A 1 701 ? 9.082 9.213 -64.092 1.00 85.50 701 PHE A N 1
ATOM 5196 C CA . PHE A 1 701 ? 9.988 10.226 -64.631 1.00 85.50 701 PHE A CA 1
ATOM 5197 C C . PHE A 1 701 ? 9.678 10.443 -66.111 1.00 85.50 701 PHE A C 1
ATOM 5199 O O . PHE A 1 701 ? 9.953 9.555 -66.923 1.00 85.50 701 PHE A O 1
ATOM 5206 N N . LEU A 1 702 ? 9.089 11.588 -66.450 1.00 91.00 702 LEU A N 1
ATOM 5207 C CA . LEU A 1 702 ? 8.643 11.918 -67.802 1.00 91.00 702 LEU A CA 1
ATOM 5208 C C . LEU A 1 702 ? 9.459 13.085 -68.365 1.00 91.00 702 LEU A C 1
ATOM 5210 O O . LEU A 1 702 ? 9.602 14.117 -67.711 1.00 91.00 702 LEU A O 1
ATOM 5214 N N . THR A 1 703 ? 9.926 12.949 -69.602 1.00 92.19 703 THR A N 1
ATOM 5215 C CA . THR A 1 703 ? 10.643 13.990 -70.344 1.00 92.19 703 THR A CA 1
ATOM 5216 C C . THR A 1 703 ? 9.839 14.374 -71.577 1.00 92.19 703 THR A C 1
ATOM 5218 O O . THR A 1 703 ? 9.469 13.523 -72.378 1.00 92.19 703 THR A O 1
ATOM 5221 N N . THR A 1 704 ? 9.558 15.664 -71.739 1.00 94.31 704 THR A N 1
ATOM 5222 C CA . THR A 1 704 ? 8.854 16.229 -72.895 1.00 94.31 704 THR A CA 1
ATOM 5223 C C . THR A 1 704 ? 9.750 17.239 -73.599 1.00 94.31 704 THR A C 1
ATOM 5225 O O . THR A 1 704 ? 10.022 18.311 -73.059 1.00 94.31 704 THR A O 1
ATOM 5228 N N . LEU A 1 705 ? 10.174 16.916 -74.815 1.00 95.44 705 LEU A N 1
ATOM 5229 C CA . LEU A 1 705 ? 10.898 17.803 -75.717 1.00 95.44 705 LEU A CA 1
ATOM 5230 C C . LEU A 1 705 ? 9.916 18.480 -76.671 1.00 95.44 705 LEU A C 1
ATOM 5232 O O . LEU A 1 705 ? 9.158 17.807 -77.363 1.00 95.44 705 LEU A O 1
ATOM 5236 N N . GLY A 1 706 ? 9.945 19.808 -76.726 1.00 95.19 706 GLY A N 1
ATOM 5237 C CA . GLY A 1 706 ? 9.174 20.613 -77.668 1.00 95.19 706 GLY A CA 1
ATOM 5238 C C . GLY A 1 706 ? 10.087 21.471 -78.536 1.00 95.19 706 GLY A C 1
ATOM 5239 O O . GLY A 1 706 ? 10.977 22.127 -78.002 1.00 95.19 706 GLY A O 1
ATOM 5240 N N . VAL A 1 707 ? 9.850 21.504 -79.849 1.00 96.19 707 VAL A N 1
ATOM 5241 C CA . VAL A 1 707 ? 10.561 22.372 -80.804 1.00 96.19 707 VAL A CA 1
ATOM 5242 C C . VAL A 1 707 ? 9.552 23.239 -81.550 1.00 96.19 707 VAL A C 1
ATOM 5244 O O . VAL A 1 707 ? 8.723 22.727 -82.298 1.00 96.19 707 VAL A O 1
ATOM 5247 N N . ALA A 1 708 ? 9.640 24.554 -81.371 1.00 95.19 708 ALA A N 1
ATOM 5248 C CA . ALA A 1 708 ? 8.819 25.540 -82.067 1.00 95.19 708 ALA A CA 1
ATOM 5249 C C . ALA A 1 708 ? 9.620 26.179 -83.210 1.00 95.19 708 ALA A C 1
ATOM 5251 O O . ALA A 1 708 ? 10.633 26.837 -82.966 1.00 95.19 708 ALA A O 1
ATOM 5252 N N . MET A 1 709 ? 9.174 25.983 -84.450 1.00 95.44 709 MET A N 1
ATOM 5253 C CA . MET A 1 709 ? 9.794 26.491 -85.677 1.00 95.44 709 MET A CA 1
ATOM 5254 C C . MET A 1 709 ? 9.059 27.746 -86.165 1.00 95.44 709 MET A C 1
ATOM 5256 O O . MET A 1 709 ? 7.868 27.703 -86.488 1.00 95.44 709 MET A O 1
ATOM 5260 N N . ASN A 1 710 ? 9.785 28.857 -86.250 1.00 93.25 710 ASN A N 1
ATOM 5261 C CA . ASN A 1 710 ? 9.256 30.181 -86.558 1.00 93.25 710 ASN A CA 1
ATOM 5262 C C . ASN A 1 710 ? 9.192 30.450 -88.071 1.00 93.25 710 ASN A C 1
ATOM 5264 O O . ASN A 1 710 ? 9.897 29.844 -88.879 1.00 93.25 710 ASN A O 1
ATOM 5268 N N . LEU A 1 711 ? 8.378 31.439 -88.457 1.00 91.44 711 LEU A N 1
ATOM 5269 C CA . LEU A 1 711 ? 8.193 31.853 -89.857 1.00 91.44 711 LEU A CA 1
ATOM 5270 C C . LEU A 1 711 ? 9.445 32.469 -90.502 1.00 91.44 711 LEU A C 1
ATOM 5272 O O . LEU A 1 711 ? 9.535 32.530 -91.725 1.00 91.44 711 LEU A O 1
ATOM 5276 N N . ASP A 1 712 ? 10.401 32.938 -89.699 1.00 90.31 712 ASP A N 1
ATOM 5277 C CA . ASP A 1 712 ? 11.683 33.475 -90.167 1.00 90.31 712 ASP A CA 1
ATOM 5278 C C . ASP A 1 712 ? 12.758 32.388 -90.378 1.00 90.31 712 ASP A C 1
ATOM 5280 O O . ASP A 1 712 ? 13.890 32.700 -90.746 1.00 90.31 712 ASP A O 1
ATOM 5284 N N . GLY A 1 713 ? 12.403 31.115 -90.169 1.00 89.56 713 GLY A N 1
ATOM 5285 C CA . GLY A 1 713 ? 13.286 29.958 -90.309 1.00 89.56 713 GLY A CA 1
ATOM 5286 C C . GLY A 1 713 ? 14.103 29.622 -89.059 1.00 89.56 713 GLY A C 1
ATOM 5287 O O . GLY A 1 713 ? 14.756 28.576 -89.049 1.00 89.56 713 GLY A O 1
ATOM 5288 N N . THR A 1 714 ? 14.062 30.460 -88.015 1.00 94.69 714 THR A N 1
ATOM 5289 C CA . THR A 1 714 ? 14.637 30.148 -86.695 1.00 94.69 714 THR A CA 1
ATOM 5290 C C . THR A 1 714 ? 13.745 29.178 -85.923 1.00 94.69 714 THR A C 1
ATOM 5292 O O . THR A 1 714 ? 12.598 28.931 -86.297 1.00 94.69 714 THR A O 1
ATOM 5295 N N . ALA A 1 715 ? 14.248 28.626 -84.823 1.00 95.19 715 ALA A N 1
ATOM 5296 C CA . ALA A 1 715 ? 13.453 27.798 -83.929 1.00 95.19 715 ALA A CA 1
ATOM 5297 C C . ALA A 1 715 ? 13.804 28.066 -82.461 1.00 95.19 715 ALA A C 1
ATOM 5299 O O . ALA A 1 715 ? 14.747 28.783 -82.128 1.00 95.19 715 ALA A O 1
ATOM 5300 N N . SER A 1 716 ? 13.030 27.483 -81.560 1.00 94.69 716 SER A N 1
ATOM 5301 C CA . SER A 1 716 ? 13.356 27.391 -80.141 1.00 94.69 716 SER A CA 1
ATOM 5302 C C . SER A 1 716 ? 12.978 26.011 -79.636 1.00 94.69 716 SER A C 1
ATOM 5304 O O . SER A 1 716 ? 12.069 25.383 -80.177 1.00 94.69 716 SER A O 1
ATOM 5306 N N . SER A 1 717 ? 13.689 25.533 -78.625 1.00 96.12 717 SER A N 1
ATOM 5307 C CA . SER A 1 717 ? 13.415 24.247 -78.006 1.00 96.12 717 SER A CA 1
ATOM 5308 C C . SER A 1 717 ? 13.266 24.385 -76.497 1.00 96.12 717 SER A C 1
ATOM 5310 O O . SER A 1 717 ? 13.934 25.205 -75.861 1.00 96.12 717 SER A O 1
ATOM 5312 N N . SER A 1 718 ? 12.377 23.576 -75.931 1.00 95.31 718 SER A N 1
ATOM 5313 C CA . SER A 1 718 ? 12.182 23.425 -74.494 1.00 95.31 718 SER A CA 1
ATOM 5314 C C . SER A 1 718 ? 12.104 21.949 -74.133 1.00 95.31 718 SER A C 1
ATOM 5316 O O . SER A 1 718 ? 11.270 21.231 -74.683 1.00 95.31 718 SER A O 1
ATOM 5318 N N . LEU A 1 719 ? 12.919 21.517 -73.177 1.00 95.75 719 LEU A N 1
ATOM 5319 C CA . LEU A 1 719 ? 12.882 20.181 -72.598 1.00 95.75 719 LEU A CA 1
ATOM 5320 C C . LEU A 1 719 ? 12.372 20.284 -71.161 1.00 95.75 719 LEU A C 1
ATOM 5322 O O . LEU A 1 719 ? 13.003 20.910 -70.309 1.00 95.75 719 LEU A O 1
ATOM 5326 N N . LYS A 1 720 ? 11.208 19.691 -70.902 1.00 94.69 720 LYS A N 1
ATOM 5327 C CA . LYS A 1 720 ? 10.557 19.649 -69.591 1.00 94.69 720 LYS A CA 1
ATOM 5328 C C . LYS A 1 720 ? 10.736 18.266 -68.971 1.00 94.69 720 LYS A C 1
ATOM 5330 O O . LYS A 1 720 ? 10.366 17.283 -69.604 1.00 94.69 720 LYS A O 1
ATOM 5335 N N . THR A 1 721 ? 11.240 18.198 -67.744 1.00 93.06 721 THR A N 1
ATOM 5336 C CA . THR A 1 721 ? 11.288 16.962 -66.949 1.00 93.06 721 THR A CA 1
ATOM 5337 C C . THR A 1 721 ? 10.308 17.026 -65.785 1.00 93.06 721 THR A C 1
ATOM 5339 O O . THR A 1 721 ? 10.168 18.071 -65.150 1.00 93.06 721 THR A O 1
ATOM 5342 N N . GLU A 1 722 ? 9.622 15.916 -65.520 1.00 92.38 722 GLU A N 1
ATOM 5343 C CA . GLU A 1 722 ? 8.701 15.719 -64.398 1.00 92.38 722 GLU A CA 1
ATOM 5344 C C . GLU A 1 722 ? 9.116 14.460 -63.625 1.00 92.38 722 GLU A C 1
ATOM 5346 O O . GLU A 1 722 ? 8.995 13.350 -64.141 1.00 92.38 722 GLU A O 1
ATOM 5351 N N . ASP A 1 723 ? 9.604 14.631 -62.396 1.00 87.38 723 ASP A N 1
ATOM 5352 C CA . ASP A 1 723 ? 10.055 13.552 -61.511 1.00 87.38 723 ASP A CA 1
ATOM 5353 C C . ASP A 1 723 ? 9.082 13.385 -60.337 1.00 87.38 723 ASP A C 1
ATOM 5355 O O . ASP A 1 723 ? 8.850 14.329 -59.586 1.00 87.38 723 ASP A O 1
ATOM 5359 N N . ASN A 1 724 ? 8.509 12.189 -60.195 1.00 83.50 724 ASN A N 1
ATOM 5360 C CA . ASN A 1 724 ? 7.555 11.814 -59.146 1.00 83.50 724 ASN A CA 1
ATOM 5361 C C . ASN A 1 724 ? 8.129 10.768 -58.169 1.00 83.50 724 ASN A C 1
ATOM 5363 O O . ASN A 1 724 ? 7.382 10.188 -57.377 1.00 83.50 724 ASN A O 1
ATOM 5367 N N . SER A 1 725 ? 9.428 10.462 -58.240 1.00 79.88 725 SER A N 1
ATOM 5368 C CA . SER A 1 725 ? 10.046 9.359 -57.486 1.00 79.88 725 SER A CA 1
ATOM 5369 C C . SER A 1 725 ? 10.052 9.558 -55.962 1.00 79.88 725 SER A C 1
ATOM 5371 O O . SER A 1 725 ? 10.045 8.576 -55.220 1.00 79.88 725 SER A O 1
ATOM 5373 N N . SER A 1 726 ? 9.993 10.803 -55.485 1.00 76.75 726 SER A N 1
ATOM 5374 C CA . SER A 1 726 ? 9.976 11.169 -54.060 1.00 76.75 726 SER A CA 1
ATOM 5375 C C . SER A 1 726 ? 8.569 11.309 -53.455 1.00 76.75 726 SER A C 1
ATOM 5377 O O . SER A 1 726 ? 8.442 11.583 -52.263 1.00 76.75 726 SER A O 1
ATOM 5379 N N . GLY A 1 727 ? 7.505 11.131 -54.252 1.00 74.31 727 GLY A N 1
ATOM 5380 C CA . GLY A 1 727 ? 6.112 11.370 -53.841 1.00 74.31 727 GLY A CA 1
ATOM 5381 C C . GLY A 1 727 ? 5.620 12.816 -54.022 1.00 74.31 727 GLY A C 1
ATOM 5382 O O . GLY A 1 727 ? 4.427 13.068 -53.852 1.00 74.31 727 GLY A O 1
ATOM 5383 N N . GLU A 1 728 ? 6.496 13.740 -54.422 1.00 82.19 728 GLU A N 1
ATOM 5384 C CA . GLU A 1 728 ? 6.180 15.114 -54.834 1.00 82.19 728 GLU A CA 1
ATOM 5385 C C . GLU A 1 728 ? 6.606 15.321 -56.298 1.00 82.19 728 GLU A C 1
ATOM 5387 O O . GLU A 1 728 ? 7.665 14.844 -56.698 1.00 82.19 728 GLU A O 1
ATOM 5392 N N . GLN A 1 729 ? 5.788 16.006 -57.110 1.00 86.75 729 GLN A N 1
ATOM 5393 C CA . GLN A 1 729 ? 6.102 16.241 -58.526 1.00 86.75 729 GLN A CA 1
ATOM 5394 C C . GLN A 1 729 ? 7.093 17.398 -58.675 1.00 86.75 729 GLN A C 1
ATOM 5396 O O . GLN A 1 729 ? 6.726 18.569 -58.558 1.00 86.75 729 GLN A O 1
ATOM 5401 N N . ILE A 1 730 ? 8.341 17.080 -59.009 1.00 85.38 730 ILE A N 1
ATOM 5402 C CA . ILE A 1 730 ? 9.388 18.066 -59.277 1.00 85.38 730 ILE A CA 1
ATOM 5403 C C . ILE A 1 730 ? 9.449 18.311 -60.785 1.00 85.38 730 ILE A C 1
ATOM 5405 O O . ILE A 1 730 ? 9.750 17.407 -61.560 1.00 85.38 730 ILE A O 1
ATOM 5409 N N . THR A 1 731 ? 9.173 19.546 -61.210 1.00 89.56 731 THR A N 1
ATOM 5410 C CA . THR A 1 731 ? 9.240 19.946 -62.624 1.00 89.56 731 THR A CA 1
ATOM 5411 C C . THR A 1 731 ? 10.439 20.850 -62.884 1.00 89.56 731 THR A C 1
ATOM 5413 O O . THR A 1 731 ? 10.617 21.846 -62.186 1.00 89.56 731 THR A O 1
ATOM 5416 N N . SER A 1 732 ? 11.214 20.559 -63.929 1.00 91.44 732 SER A N 1
ATOM 5417 C CA . SER A 1 732 ? 12.257 21.455 -64.443 1.00 91.44 732 SER A CA 1
ATOM 5418 C C . SER A 1 732 ? 12.079 21.690 -65.942 1.00 91.44 732 SER A C 1
ATOM 5420 O O . SER A 1 732 ? 11.494 20.869 -66.644 1.00 91.44 732 SER A O 1
ATOM 5422 N N . THR A 1 733 ? 12.510 22.843 -66.455 1.00 94.50 733 THR A N 1
ATOM 5423 C CA . THR A 1 733 ? 12.404 23.170 -67.886 1.00 94.50 733 THR A CA 1
ATOM 5424 C C . THR A 1 733 ? 13.672 23.841 -68.377 1.00 94.50 733 THR A C 1
ATOM 5426 O O . THR A 1 733 ? 13.946 24.983 -68.020 1.00 94.50 733 THR A O 1
ATOM 5429 N N . THR A 1 734 ? 14.409 23.140 -69.230 1.00 95.88 734 THR A N 1
ATOM 5430 C CA . THR A 1 734 ? 15.596 23.648 -69.916 1.00 95.88 734 THR A CA 1
ATOM 5431 C C . THR A 1 734 ? 15.187 24.215 -71.273 1.00 95.88 734 THR A C 1
ATOM 5433 O O . THR A 1 734 ? 14.381 23.603 -71.974 1.00 95.88 734 THR A O 1
ATOM 5436 N N . LYS A 1 735 ? 15.718 25.375 -71.673 1.00 95.19 735 LYS A N 1
ATOM 5437 C CA . LYS A 1 735 ? 15.366 26.021 -72.952 1.00 95.19 735 LYS A CA 1
ATOM 5438 C C . LYS A 1 735 ? 16.591 26.401 -73.767 1.00 95.19 735 LYS A C 1
ATOM 5440 O O . LYS A 1 735 ? 17.636 26.702 -73.203 1.00 95.19 735 LYS A O 1
ATOM 5445 N N . VAL A 1 736 ? 16.435 26.456 -75.088 1.00 96.19 736 VAL A N 1
ATOM 5446 C CA . VAL A 1 736 ? 17.469 26.934 -76.013 1.00 96.19 736 VAL A CA 1
ATOM 5447 C C . VAL A 1 736 ? 16.860 27.623 -77.235 1.00 96.19 736 VAL A C 1
ATOM 5449 O O . VAL A 1 736 ? 15.896 27.124 -77.819 1.00 96.19 736 VAL A O 1
ATOM 5452 N N . ASN A 1 737 ? 17.401 28.774 -77.642 1.00 95.44 737 ASN A N 1
ATOM 5453 C CA . ASN A 1 737 ? 17.061 29.383 -78.934 1.00 95.44 737 ASN A CA 1
ATOM 5454 C C . ASN A 1 737 ? 17.945 28.805 -80.054 1.00 95.44 737 ASN A C 1
ATOM 5456 O O . ASN A 1 737 ? 19.111 28.471 -79.854 1.00 95.44 737 ASN A O 1
ATOM 5460 N N . LEU A 1 738 ? 17.390 28.715 -81.259 1.00 94.56 738 LEU A N 1
ATOM 5461 C CA . LEU A 1 738 ? 18.032 28.077 -82.403 1.00 94.56 738 LEU A CA 1
ATOM 5462 C C . LEU A 1 738 ? 18.078 29.077 -83.572 1.00 94.56 738 LEU A C 1
ATOM 5464 O O . LEU A 1 738 ? 17.080 29.248 -84.281 1.00 94.56 738 LEU A O 1
ATOM 5468 N N . PRO A 1 739 ? 19.202 29.794 -83.767 1.00 93.44 739 PRO A N 1
ATOM 5469 C CA . PRO A 1 739 ? 19.375 30.669 -84.924 1.00 93.44 739 PRO A CA 1
ATOM 5470 C C . PRO A 1 739 ? 19.535 29.863 -86.226 1.00 93.44 739 PRO A C 1
ATOM 5472 O O . PRO A 1 739 ? 19.715 28.649 -86.212 1.00 93.44 739 PRO A O 1
ATOM 5475 N N . LEU A 1 740 ? 19.509 30.540 -87.378 1.00 91.31 740 LEU A N 1
ATOM 5476 C CA . LEU A 1 740 ? 19.736 29.892 -88.677 1.00 91.31 740 LEU A CA 1
ATOM 5477 C C . LEU A 1 740 ? 21.111 29.198 -88.758 1.00 91.31 740 LEU A C 1
ATOM 5479 O O . LEU A 1 740 ? 22.095 29.632 -88.142 1.00 91.31 740 LEU A O 1
ATOM 5483 N N . GLY A 1 741 ? 21.188 28.144 -89.575 1.00 87.81 741 GLY A N 1
ATOM 5484 C CA . GLY A 1 741 ? 22.403 27.345 -89.781 1.00 87.81 741 GLY A CA 1
ATOM 5485 C C . GLY A 1 741 ? 22.724 26.383 -88.634 1.00 87.81 741 GLY A C 1
ATOM 5486 O O . GLY A 1 741 ? 23.885 26.028 -88.459 1.00 87.81 741 GLY A O 1
ATOM 5487 N N . ILE A 1 742 ? 21.719 26.030 -87.830 1.00 91.25 742 ILE A N 1
ATOM 5488 C CA . ILE A 1 742 ? 21.798 24.993 -86.801 1.00 91.25 742 ILE A CA 1
ATOM 5489 C C . ILE A 1 742 ? 21.438 23.641 -87.424 1.00 91.25 742 ILE A C 1
ATOM 5491 O O . ILE A 1 742 ? 20.401 23.527 -88.076 1.00 91.25 742 ILE A O 1
ATOM 5495 N N . ASP A 1 743 ? 22.262 22.628 -87.166 1.00 89.75 743 ASP A N 1
ATOM 5496 C CA . ASP A 1 743 ? 21.880 21.224 -87.296 1.00 89.75 743 ASP A CA 1
ATOM 5497 C C . ASP A 1 743 ? 21.254 20.771 -85.970 1.00 89.75 743 ASP A C 1
ATOM 5499 O O . ASP A 1 743 ? 21.893 20.855 -84.913 1.00 89.75 743 ASP A O 1
ATOM 5503 N N . LEU A 1 744 ? 19.984 20.368 -86.017 1.00 92.12 744 LEU A N 1
ATOM 5504 C CA . LEU A 1 744 ? 19.173 20.046 -84.845 1.00 92.12 744 LEU A CA 1
ATOM 5505 C C . LEU A 1 744 ? 18.797 18.571 -84.862 1.00 92.12 744 LEU A C 1
ATOM 5507 O O . LEU A 1 744 ? 18.120 18.119 -85.782 1.00 92.12 744 LEU A O 1
ATOM 5511 N N . ASN A 1 745 ? 19.148 17.855 -83.801 1.00 90.25 745 ASN A N 1
ATOM 5512 C CA . ASN A 1 745 ? 18.865 16.440 -83.654 1.00 90.25 745 ASN A CA 1
ATOM 5513 C C . ASN A 1 745 ? 18.056 16.154 -82.381 1.00 90.25 745 ASN A C 1
ATOM 5515 O O . ASN A 1 745 ? 18.514 16.418 -81.272 1.00 90.25 745 ASN A O 1
ATOM 5519 N N . MET A 1 746 ? 16.843 15.633 -82.544 1.00 91.75 746 MET A N 1
ATOM 5520 C CA . MET A 1 746 ? 15.948 15.201 -81.471 1.00 91.75 746 MET A CA 1
ATOM 5521 C C . MET A 1 746 ? 16.162 13.706 -81.250 1.00 91.75 746 MET A C 1
ATOM 5523 O O . MET A 1 746 ? 15.838 12.909 -82.123 1.00 91.75 746 MET A O 1
ATOM 5527 N N . ASN A 1 747 ? 16.711 13.304 -80.111 1.00 87.69 747 ASN A N 1
ATOM 5528 C CA . ASN A 1 747 ? 17.005 11.899 -79.839 1.00 87.69 747 ASN A CA 1
ATOM 5529 C C . ASN A 1 747 ? 15.785 11.179 -79.238 1.00 87.69 747 ASN A C 1
ATOM 5531 O O . ASN A 1 747 ? 14.880 11.801 -78.683 1.00 87.69 747 ASN A O 1
ATOM 5535 N N . LYS A 1 748 ? 15.769 9.845 -79.313 1.00 84.50 748 LYS A N 1
ATOM 5536 C CA . LYS A 1 748 ? 14.641 8.996 -78.888 1.00 84.50 748 LYS A CA 1
ATOM 5537 C C . LYS A 1 748 ? 14.225 9.143 -77.434 1.00 84.50 748 LYS A C 1
ATOM 5539 O O . LYS A 1 748 ? 13.052 9.013 -77.105 1.00 84.50 748 LYS A O 1
ATOM 5544 N N . ASP A 1 749 ? 15.188 9.387 -76.560 1.00 84.94 749 ASP A N 1
ATOM 5545 C CA . ASP A 1 749 ? 14.957 9.593 -75.135 1.00 84.94 749 ASP A CA 1
ATOM 5546 C C . ASP A 1 749 ? 14.452 11.011 -74.806 1.00 84.94 749 ASP A C 1
ATOM 5548 O O . ASP A 1 749 ? 14.413 11.388 -73.635 1.00 84.94 749 ASP A O 1
ATOM 5552 N N . ALA A 1 750 ? 14.038 11.768 -75.829 1.00 89.12 750 ALA A N 1
ATOM 5553 C CA . ALA A 1 750 ? 13.667 13.175 -75.779 1.00 89.12 750 ALA A CA 1
ATOM 5554 C C . ALA A 1 750 ? 14.822 14.113 -75.378 1.00 89.12 750 ALA A C 1
ATOM 5556 O O . ALA A 1 750 ? 14.576 15.273 -75.057 1.00 89.12 750 ALA A O 1
ATOM 5557 N N . SER A 1 751 ? 16.079 13.655 -75.434 1.00 88.81 751 SER A N 1
ATOM 5558 C CA . SER A 1 751 ? 17.251 14.537 -75.388 1.00 88.81 751 SER A CA 1
ATOM 5559 C C . SER A 1 751 ? 17.443 15.286 -76.716 1.00 88.81 751 SER A C 1
ATOM 5561 O O . SER A 1 751 ? 16.860 14.945 -77.749 1.00 88.81 751 SER A O 1
ATOM 5563 N N . LEU A 1 752 ? 18.249 16.344 -76.693 1.00 90.44 752 LEU A N 1
ATOM 5564 C CA . LEU A 1 752 ? 18.464 17.245 -77.821 1.00 90.44 752 LEU A CA 1
ATOM 5565 C C . LEU A 1 752 ? 19.952 17.428 -78.088 1.00 90.44 752 LEU A C 1
ATOM 5567 O O . LEU A 1 752 ? 20.712 17.731 -77.173 1.00 90.44 752 LEU A O 1
ATOM 5571 N N . SER A 1 753 ? 20.351 17.348 -79.350 1.00 89.75 753 SER A N 1
ATOM 5572 C CA . SER A 1 753 ? 21.709 17.639 -79.794 1.00 89.75 753 SER A CA 1
ATOM 5573 C C . SER A 1 753 ? 21.693 18.701 -80.879 1.00 89.75 753 SER A C 1
ATOM 5575 O O . SER A 1 753 ? 20.976 18.605 -81.869 1.00 89.75 753 SER A O 1
ATOM 5577 N N . ILE A 1 754 ? 22.481 19.744 -80.683 1.00 91.38 754 ILE A N 1
ATOM 5578 C CA . ILE A 1 754 ? 22.542 20.930 -81.529 1.00 91.38 754 ILE A CA 1
ATOM 5579 C C . ILE A 1 754 ? 23.984 21.099 -81.968 1.00 91.38 754 ILE A C 1
ATOM 5581 O O . ILE A 1 754 ? 24.896 21.018 -81.142 1.00 91.38 754 ILE A O 1
ATOM 5585 N N . SER A 1 755 ? 24.198 21.402 -83.242 1.00 88.69 755 SER A N 1
ATOM 5586 C CA . SER A 1 755 ? 25.500 21.854 -83.715 1.00 88.69 755 SER A CA 1
ATOM 5587 C C . SER A 1 755 ? 25.388 23.023 -84.686 1.00 88.69 755 SER A C 1
ATOM 5589 O O . SER A 1 755 ? 24.401 23.169 -85.405 1.00 88.69 755 SER A O 1
ATOM 5591 N N . LYS A 1 756 ? 26.396 23.893 -84.677 1.00 88.38 756 LYS A N 1
ATOM 5592 C CA . LYS A 1 756 ? 26.530 25.029 -85.584 1.00 88.38 756 LYS A CA 1
ATOM 5593 C C . LYS A 1 756 ? 27.968 25.109 -86.064 1.00 88.38 756 LYS A C 1
ATOM 5595 O O . LYS A 1 756 ? 28.878 25.257 -85.250 1.00 88.38 756 LYS A O 1
ATOM 5600 N N . GLU A 1 757 ? 28.166 25.057 -87.372 1.00 87.50 757 GLU A N 1
ATOM 5601 C CA . GLU A 1 757 ? 29.456 25.388 -87.975 1.00 87.50 757 GLU A CA 1
ATOM 5602 C C . GLU A 1 757 ? 29.650 26.915 -87.939 1.00 87.50 757 GLU A C 1
ATOM 5604 O O . GLU A 1 757 ? 28.755 27.667 -88.339 1.00 87.50 757 GLU A O 1
ATOM 5609 N N . LEU A 1 758 ? 30.785 27.374 -87.402 1.00 83.62 758 LEU A N 1
ATOM 5610 C CA . LEU A 1 758 ? 31.084 28.801 -87.217 1.00 83.62 758 LEU A CA 1
ATOM 5611 C C . LEU A 1 758 ? 32.065 29.328 -88.274 1.00 83.62 758 LEU A C 1
ATOM 5613 O O . LEU A 1 758 ? 31.763 30.301 -88.961 1.00 83.62 758 LEU A O 1
ATOM 5617 N N . ASP A 1 759 ? 33.221 28.679 -88.409 1.00 75.12 759 ASP A N 1
ATOM 5618 C CA . ASP A 1 759 ? 34.260 28.950 -89.413 1.00 75.12 759 ASP A CA 1
ATOM 5619 C C . ASP A 1 759 ? 35.071 27.662 -89.626 1.00 75.12 759 ASP A C 1
ATOM 5621 O O . ASP A 1 759 ? 35.214 26.895 -88.682 1.00 75.12 759 ASP A O 1
ATOM 5625 N N . GLY A 1 760 ? 35.572 27.390 -90.833 1.00 64.88 760 GLY A N 1
ATOM 5626 C CA . GLY A 1 760 ? 36.028 26.067 -91.298 1.00 64.88 760 GLY A CA 1
ATOM 5627 C C . GLY A 1 760 ? 36.679 25.157 -90.237 1.00 64.88 760 GLY A C 1
ATOM 5628 O O . GLY A 1 760 ? 37.832 25.365 -89.854 1.00 64.88 760 GLY A O 1
ATOM 5629 N N . ASN A 1 761 ? 35.947 24.103 -89.847 1.00 68.50 761 ASN A N 1
ATOM 5630 C CA . ASN A 1 761 ? 36.251 23.107 -88.798 1.00 68.50 761 ASN A CA 1
ATOM 5631 C C . ASN A 1 761 ? 36.087 23.556 -87.327 1.00 68.50 761 ASN A C 1
ATOM 5633 O O . ASN A 1 761 ? 36.533 22.837 -86.424 1.00 68.50 761 ASN A O 1
ATOM 5637 N N . VAL A 1 762 ? 35.437 24.696 -87.073 1.00 79.81 762 VAL A N 1
ATOM 5638 C CA . VAL A 1 762 ? 34.986 25.138 -85.746 1.00 79.81 762 VAL A CA 1
ATOM 5639 C C . VAL A 1 762 ? 33.495 24.872 -85.589 1.00 79.81 762 VAL A C 1
ATOM 5641 O O . VAL A 1 762 ? 32.671 25.448 -86.304 1.00 79.81 762 VAL A O 1
ATOM 5644 N N . PHE A 1 763 ? 33.144 24.032 -84.618 1.00 83.75 763 PHE A N 1
ATOM 5645 C CA . PHE A 1 763 ? 31.759 23.689 -84.308 1.00 83.75 763 PHE A CA 1
ATOM 5646 C C . PHE A 1 763 ? 31.400 24.130 -82.896 1.00 83.75 763 PHE A C 1
ATOM 5648 O O . PHE A 1 763 ? 32.047 23.715 -81.932 1.00 83.75 763 PHE A O 1
ATOM 5655 N N . LEU A 1 764 ? 30.332 24.917 -82.777 1.00 87.88 764 LEU A N 1
ATOM 5656 C CA . LEU A 1 764 ? 29.576 25.040 -81.538 1.00 87.88 764 LEU A CA 1
ATOM 5657 C C . LEU A 1 764 ? 28.646 23.834 -81.430 1.00 87.88 764 LEU A C 1
ATOM 5659 O O . LEU A 1 764 ? 27.965 23.485 -82.390 1.00 87.88 764 LEU A O 1
ATOM 5663 N N . THR A 1 765 ? 28.587 23.222 -80.257 1.00 88.00 765 THR A N 1
ATOM 5664 C CA . THR A 1 765 ? 27.688 22.110 -79.956 1.00 88.00 765 THR A CA 1
ATOM 5665 C C . THR A 1 765 ? 26.964 22.372 -78.648 1.00 88.00 765 THR A C 1
ATOM 5667 O O . THR A 1 765 ? 27.589 22.812 -77.689 1.00 88.00 765 THR A O 1
ATOM 5670 N N . THR A 1 766 ? 25.666 22.088 -78.609 1.00 90.56 766 THR A N 1
ATOM 5671 C CA . THR A 1 766 ? 24.842 22.154 -77.401 1.00 90.56 766 THR A CA 1
ATOM 5672 C C . THR A 1 766 ? 24.064 20.854 -77.286 1.00 90.56 766 THR A C 1
ATOM 5674 O O . THR A 1 766 ? 23.285 20.519 -78.168 1.00 90.56 766 THR A O 1
ATOM 5677 N N . ASN A 1 767 ? 24.257 20.119 -76.203 1.00 89.19 767 ASN A N 1
ATOM 5678 C CA . ASN A 1 767 ? 23.502 18.919 -75.884 1.00 89.19 767 ASN A CA 1
ATOM 5679 C C . ASN A 1 767 ? 22.634 19.190 -74.657 1.00 89.19 767 ASN A C 1
ATOM 5681 O O . ASN A 1 767 ? 23.108 19.786 -73.694 1.00 89.19 767 ASN A O 1
ATOM 5685 N N . ILE A 1 768 ? 21.382 18.751 -74.691 1.00 90.94 768 ILE A N 1
ATOM 5686 C CA . ILE A 1 768 ? 20.490 18.710 -73.537 1.00 90.94 768 ILE A CA 1
ATOM 5687 C C . ILE A 1 768 ? 20.131 17.246 -73.322 1.00 90.94 768 ILE A C 1
ATOM 5689 O O . ILE A 1 768 ? 19.466 16.667 -74.175 1.00 90.94 768 ILE A O 1
ATOM 5693 N N . SER A 1 769 ? 20.586 16.638 -72.231 1.00 87.69 769 SER A N 1
ATOM 5694 C CA . SER A 1 769 ? 20.285 15.242 -71.897 1.00 87.69 769 SER A CA 1
ATOM 5695 C C . SER A 1 769 ? 18.808 15.042 -71.542 1.00 87.69 769 SER A C 1
ATOM 5697 O O . SER A 1 769 ? 18.065 15.997 -71.310 1.00 87.69 769 SER A O 1
ATOM 5699 N N . SER A 1 770 ? 18.368 13.784 -71.478 1.00 86.56 770 SER A N 1
ATOM 5700 C CA . SER A 1 770 ? 16.979 13.419 -71.163 1.00 86.56 770 SER A CA 1
ATOM 5701 C C . SER A 1 770 ? 16.526 13.855 -69.762 1.00 86.56 770 SER A C 1
ATOM 5703 O O . SER A 1 770 ? 15.329 14.008 -69.525 1.00 86.56 770 SER A O 1
ATOM 5705 N N . ASP A 1 771 ? 17.458 14.092 -68.836 1.00 86.44 771 ASP A N 1
ATOM 5706 C CA . ASP A 1 771 ? 17.198 14.637 -67.497 1.00 86.44 771 ASP A CA 1
ATOM 5707 C C . ASP A 1 771 ? 17.194 16.181 -67.450 1.00 86.44 771 ASP A C 1
ATOM 5709 O O . ASP A 1 771 ? 16.840 16.786 -66.431 1.00 86.44 771 ASP A O 1
ATOM 5713 N N . GLY A 1 772 ? 17.530 16.816 -68.575 1.00 86.44 772 GLY A N 1
ATOM 5714 C CA . GLY A 1 772 ? 17.546 18.254 -68.784 1.00 86.44 772 GLY A CA 1
ATOM 5715 C C . GLY A 1 772 ? 18.889 18.936 -68.545 1.00 86.44 772 GLY A C 1
ATOM 5716 O O . GLY A 1 772 ? 18.948 20.150 -68.753 1.00 86.44 772 GLY A O 1
ATOM 5717 N N . ALA A 1 773 ? 19.944 18.226 -68.132 1.00 87.38 773 ALA A N 1
ATOM 5718 C CA . ALA A 1 773 ? 21.273 18.824 -68.009 1.00 87.38 773 ALA A CA 1
ATOM 5719 C C . ALA A 1 773 ? 21.804 19.282 -69.377 1.00 87.38 773 ALA A C 1
ATOM 5721 O O . ALA A 1 773 ? 21.515 18.698 -70.419 1.00 87.38 773 ALA A O 1
ATOM 5722 N N . VAL A 1 774 ? 22.568 20.369 -69.382 1.00 89.81 774 VAL A N 1
ATOM 5723 C CA . VAL A 1 774 ? 23.055 21.024 -70.597 1.00 89.81 774 VAL A CA 1
ATOM 5724 C C . VAL A 1 774 ? 24.557 20.850 -70.694 1.00 89.81 774 VAL A C 1
ATOM 5726 O O . VAL A 1 774 ? 25.267 21.039 -69.716 1.00 89.81 774 VAL A O 1
ATOM 5729 N N . THR A 1 775 ? 25.070 20.574 -71.885 1.00 86.69 775 THR A N 1
ATOM 5730 C CA . THR A 1 775 ? 26.491 20.714 -72.203 1.00 86.69 775 THR A CA 1
ATOM 5731 C C . THR A 1 775 ? 26.650 21.573 -73.445 1.00 86.69 775 THR A C 1
ATOM 5733 O O . THR A 1 775 ? 26.122 21.225 -74.494 1.00 86.69 775 THR A O 1
ATOM 5736 N N . VAL A 1 776 ? 27.396 22.670 -73.357 1.00 88.31 776 VAL A N 1
ATOM 5737 C CA . VAL A 1 776 ? 27.763 23.516 -74.497 1.00 88.31 776 VAL A CA 1
ATOM 5738 C C . VAL A 1 776 ? 29.267 23.444 -74.693 1.00 88.31 776 VAL A C 1
ATOM 5740 O O . VAL A 1 776 ? 30.027 23.563 -73.738 1.00 88.31 776 VAL A O 1
ATOM 5743 N N . GLY A 1 777 ? 29.726 23.270 -75.923 1.00 85.31 777 GLY A N 1
ATOM 5744 C CA . GLY A 1 777 ? 31.148 23.289 -76.228 1.00 85.31 777 GLY A CA 1
ATOM 5745 C C . GLY A 1 777 ? 31.433 23.887 -77.589 1.00 85.31 777 GLY A C 1
ATOM 5746 O O . GLY A 1 777 ? 30.629 23.765 -78.508 1.00 85.31 777 GLY A O 1
ATOM 5747 N N . VAL A 1 778 ? 32.597 24.510 -77.718 1.00 84.19 778 VAL A N 1
ATOM 5748 C CA . VAL A 1 778 ? 33.148 24.965 -78.995 1.00 84.19 778 VAL A CA 1
ATOM 5749 C C . VAL A 1 778 ? 34.383 24.122 -79.255 1.00 84.19 778 VAL A C 1
ATOM 5751 O O . VAL A 1 778 ? 35.200 23.937 -78.358 1.00 84.19 778 VAL A O 1
ATOM 5754 N N . SER A 1 779 ? 34.510 23.580 -80.460 1.00 75.38 779 SER A N 1
ATOM 5755 C CA . SER A 1 779 ? 35.634 22.721 -80.834 1.00 75.38 779 SER A CA 1
ATOM 5756 C C . SER A 1 779 ? 36.244 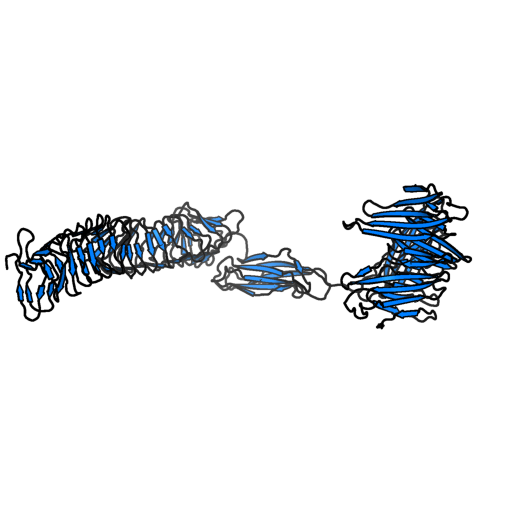23.175 -82.151 1.00 75.38 779 SER A C 1
ATOM 5758 O O . SER A 1 779 ? 35.528 23.309 -83.136 1.00 75.38 779 SER A O 1
ATOM 5760 N N . THR A 1 780 ? 37.563 23.364 -82.170 1.00 72.31 780 THR A N 1
ATOM 5761 C CA . THR A 1 780 ? 38.379 23.604 -83.367 1.00 72.31 780 THR A CA 1
ATOM 5762 C C . THR A 1 780 ? 39.253 22.375 -83.582 1.00 72.31 780 THR A C 1
ATOM 5764 O O . THR A 1 780 ? 40.099 22.073 -82.744 1.00 72.31 780 THR A O 1
ATOM 5767 N N . ASN A 1 781 ? 39.054 21.628 -84.673 1.00 64.38 781 ASN A N 1
ATOM 5768 C CA . ASN A 1 781 ? 39.753 20.349 -84.915 1.00 64.38 781 ASN A CA 1
ATOM 5769 C C . ASN A 1 781 ? 39.647 19.348 -83.739 1.00 64.38 781 ASN A C 1
ATOM 5771 O O . ASN A 1 781 ? 40.604 18.642 -83.425 1.00 64.38 781 ASN A O 1
ATOM 5775 N N . GLY A 1 782 ? 38.497 19.312 -83.059 1.00 59.59 782 GLY A N 1
ATOM 5776 C CA . GLY A 1 782 ? 38.271 18.441 -81.899 1.00 59.59 782 GLY A CA 1
ATOM 5777 C C . GLY A 1 782 ? 38.800 18.991 -80.564 1.00 59.59 782 GLY A C 1
ATOM 5778 O O . GLY A 1 782 ? 38.684 18.341 -79.529 1.00 59.59 782 GLY A O 1
ATOM 5779 N N . ILE A 1 783 ? 39.344 20.205 -80.531 1.00 62.62 783 ILE A N 1
ATOM 5780 C CA . ILE A 1 783 ? 39.978 20.775 -79.337 1.00 62.62 783 ILE A CA 1
ATOM 5781 C C . ILE A 1 783 ? 39.244 22.067 -78.950 1.00 62.62 783 ILE A C 1
ATOM 5783 O O . ILE A 1 783 ? 39.064 22.946 -79.789 1.00 62.62 783 ILE A O 1
ATOM 5787 N N . GLY A 1 784 ? 38.787 22.176 -77.698 1.00 70.44 784 GLY A N 1
ATOM 5788 C CA . GLY A 1 784 ? 38.111 23.369 -77.169 1.00 70.44 784 GLY A CA 1
ATOM 5789 C C . GLY A 1 784 ? 37.267 23.105 -75.908 1.00 70.44 784 GLY A C 1
ATOM 5790 O O . GLY A 1 784 ? 37.174 21.952 -75.455 1.00 70.44 784 GLY A O 1
ATOM 5791 N N . PRO A 1 785 ? 36.720 24.159 -75.273 1.00 76.31 785 PRO A N 1
ATOM 5792 C CA . PRO A 1 785 ? 36.063 24.054 -73.974 1.00 76.31 785 PRO A CA 1
ATOM 5793 C C . PRO A 1 785 ? 34.737 23.283 -74.042 1.00 76.31 785 PRO A C 1
ATOM 5795 O O . PRO A 1 785 ? 33.972 23.423 -74.994 1.00 76.31 785 PRO A O 1
ATOM 5798 N N . ASN A 1 786 ? 34.450 22.513 -72.990 1.00 80.38 786 ASN A N 1
ATOM 5799 C CA . ASN A 1 786 ? 33.136 21.931 -72.715 1.00 80.38 786 ASN A CA 1
ATOM 5800 C C . ASN A 1 786 ? 32.627 22.513 -71.397 1.00 80.38 786 ASN A C 1
ATOM 5802 O O . ASN A 1 786 ? 33.333 22.460 -70.391 1.00 80.38 786 ASN A O 1
ATOM 5806 N N . LEU A 1 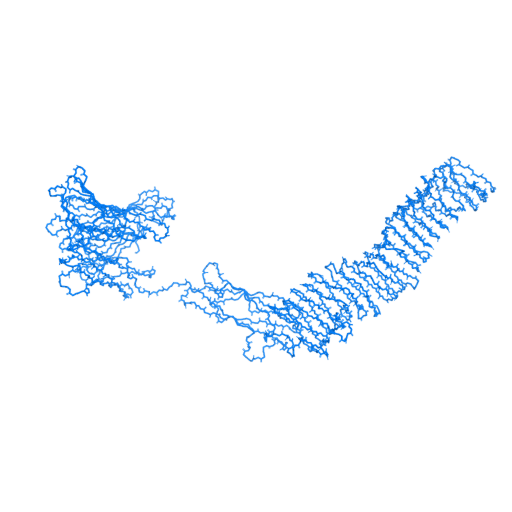787 ? 31.410 23.036 -71.409 1.00 85.06 787 LEU A N 1
ATOM 5807 C CA . LEU A 1 787 ? 30.745 23.659 -70.279 1.00 85.06 787 LEU A CA 1
ATOM 5808 C C . LEU A 1 787 ? 29.450 22.908 -69.984 1.00 85.06 787 LEU A C 1
ATOM 5810 O O . LEU A 1 787 ? 28.577 22.835 -70.845 1.00 85.06 787 LEU A O 1
ATOM 5814 N N . LYS A 1 788 ? 29.314 22.387 -68.770 1.00 85.81 788 LYS A N 1
ATOM 5815 C CA . LYS A 1 788 ? 28.131 21.659 -68.314 1.00 85.81 788 LYS A CA 1
ATOM 5816 C C . LYS A 1 788 ? 27.325 22.493 -67.330 1.00 85.81 788 LYS A C 1
ATOM 5818 O O . LYS A 1 788 ? 27.901 23.109 -66.440 1.00 85.81 788 LYS A O 1
ATOM 5823 N N . ALA A 1 789 ? 26.009 22.492 -67.474 1.00 87.50 789 ALA A N 1
ATOM 5824 C CA . ALA A 1 789 ? 25.061 23.223 -66.649 1.00 87.50 789 ALA A CA 1
ATOM 5825 C C . ALA A 1 789 ? 23.893 22.314 -66.217 1.00 87.50 789 ALA A C 1
ATOM 5827 O O . ALA A 1 789 ? 23.573 21.347 -66.915 1.00 87.50 789 ALA A O 1
ATOM 5828 N N . PRO A 1 790 ? 23.255 22.595 -65.068 1.00 89.06 790 PRO A N 1
ATOM 5829 C CA . PRO A 1 790 ? 22.227 21.731 -64.506 1.00 89.06 790 PRO A CA 1
ATOM 5830 C C . PRO A 1 790 ? 20.909 21.808 -65.291 1.00 89.06 790 PRO A C 1
ATOM 5832 O O . PRO A 1 790 ? 20.681 22.701 -66.110 1.00 89.06 790 PRO A O 1
ATOM 5835 N N . LYS A 1 791 ? 19.995 20.873 -65.006 1.00 90.50 791 LYS A N 1
ATOM 5836 C CA . LYS A 1 791 ? 18.630 20.914 -65.544 1.00 90.50 791 LYS A CA 1
ATOM 5837 C C . LYS A 1 791 ? 17.894 22.188 -65.132 1.00 90.50 791 LYS A C 1
ATOM 5839 O O . LYS A 1 791 ? 18.006 22.632 -63.993 1.00 90.50 791 LYS A O 1
ATOM 5844 N N . GLY A 1 792 ? 17.093 22.742 -66.037 1.00 90.50 792 GLY A N 1
ATOM 5845 C CA . GLY A 1 792 ? 16.387 24.011 -65.833 1.00 90.50 792 GLY A CA 1
ATOM 5846 C C . GLY A 1 792 ? 17.128 25.234 -66.372 1.00 90.50 792 GLY A C 1
ATOM 5847 O O . GLY A 1 792 ? 16.642 26.351 -66.216 1.00 90.50 792 GLY A O 1
ATOM 5848 N N . SER A 1 793 ? 18.300 25.044 -66.984 1.00 93.50 793 SER A N 1
ATOM 5849 C CA . SER A 1 793 ? 19.078 26.130 -67.579 1.00 93.50 793 SER A CA 1
ATOM 5850 C C . SER A 1 793 ? 18.453 26.698 -68.858 1.00 93.50 793 SER A C 1
ATOM 5852 O O . SER A 1 793 ? 17.810 25.995 -69.637 1.00 93.50 793 SER A O 1
ATOM 5854 N N . GLU A 1 794 ? 18.697 27.981 -69.117 1.00 94.88 794 GLU A N 1
ATOM 5855 C CA . GLU A 1 794 ? 18.337 28.642 -70.374 1.00 94.88 794 GLU A CA 1
ATOM 5856 C C . GLU A 1 794 ? 19.602 28.960 -71.183 1.00 94.88 794 GLU A C 1
ATOM 5858 O O . GLU A 1 794 ? 20.506 29.642 -70.701 1.00 94.88 794 GLU A O 1
ATOM 5863 N N . VAL A 1 795 ? 19.668 28.458 -72.417 1.00 95.06 795 VAL A N 1
ATOM 5864 C CA . VAL A 1 795 ? 20.791 28.637 -73.344 1.00 95.06 795 VAL A CA 1
ATOM 5865 C C . VAL A 1 795 ? 20.413 29.637 -74.431 1.00 95.06 795 VAL A C 1
ATOM 5867 O O . VAL A 1 795 ? 19.411 29.465 -75.125 1.00 95.06 795 VAL A O 1
ATOM 5870 N N . THR A 1 796 ? 21.234 30.667 -74.616 1.00 94.06 796 THR A N 1
ATOM 5871 C CA . THR A 1 796 ? 21.106 31.617 -75.721 1.00 94.06 796 THR A CA 1
ATOM 5872 C C . THR A 1 796 ? 22.289 31.502 -76.676 1.00 94.06 796 THR A C 1
ATOM 5874 O O . THR A 1 796 ? 23.412 31.795 -76.289 1.00 94.06 796 THR A O 1
ATOM 5877 N N . ILE A 1 797 ? 22.046 31.123 -77.929 1.00 93.56 797 ILE A N 1
ATOM 5878 C CA . ILE A 1 797 ? 23.010 31.060 -79.027 1.00 93.56 797 ILE A CA 1
ATOM 5879 C C . ILE A 1 797 ? 22.805 32.280 -79.932 1.00 93.56 797 ILE A C 1
ATOM 5881 O O . ILE A 1 797 ? 21.734 32.468 -80.523 1.00 93.56 797 ILE A O 1
ATOM 5885 N N . ALA A 1 798 ? 23.830 33.120 -80.048 1.00 91.50 798 ALA A N 1
ATOM 5886 C CA . ALA A 1 798 ? 23.865 34.246 -80.972 1.00 91.50 798 ALA A CA 1
ATOM 5887 C C . ALA A 1 798 ? 24.249 33.801 -82.395 1.00 91.50 798 ALA A C 1
ATOM 5889 O O . ALA A 1 798 ? 24.773 32.710 -82.625 1.00 91.50 798 ALA A O 1
ATOM 5890 N N . THR A 1 799 ? 24.007 34.661 -83.388 1.00 85.81 799 THR A N 1
ATOM 5891 C CA . THR A 1 799 ? 24.305 34.353 -84.799 1.00 85.81 799 THR A CA 1
ATOM 5892 C C . THR A 1 799 ? 25.790 34.125 -85.073 1.00 85.81 799 THR A C 1
ATOM 5894 O O . THR A 1 799 ? 26.117 33.385 -85.996 1.00 85.81 799 THR A O 1
ATOM 5897 N N . ASP A 1 800 ? 26.668 34.750 -84.286 1.00 85.94 800 ASP A N 1
ATOM 5898 C CA . ASP A 1 800 ? 28.125 34.606 -84.372 1.00 85.94 800 ASP A CA 1
ATOM 5899 C C . ASP A 1 800 ? 28.659 33.350 -83.658 1.00 85.94 800 ASP A C 1
ATOM 5901 O O . ASP A 1 800 ? 29.847 33.064 -83.755 1.00 85.94 800 ASP A O 1
ATOM 5905 N N . GLY A 1 801 ? 27.796 32.584 -82.980 1.00 83.81 801 GLY A N 1
ATOM 5906 C CA . GLY A 1 801 ? 28.173 31.399 -82.209 1.00 83.81 801 GLY A CA 1
ATOM 5907 C C . GLY A 1 801 ? 28.452 31.659 -80.730 1.00 83.81 801 GLY A C 1
ATOM 5908 O O . GLY A 1 801 ? 28.665 30.700 -79.988 1.00 83.81 801 GLY A O 1
ATOM 5909 N N . THR A 1 802 ? 28.411 32.914 -80.272 1.00 90.00 802 THR A N 1
ATOM 5910 C CA . THR A 1 802 ? 28.511 33.223 -78.841 1.00 90.00 802 THR A CA 1
ATOM 5911 C C . THR A 1 802 ? 27.324 32.609 -78.110 1.00 90.00 802 THR A C 1
ATOM 5913 O O . THR A 1 802 ? 26.172 32.860 -78.467 1.00 90.00 802 THR A O 1
ATOM 5916 N N . SER A 1 803 ? 27.602 31.800 -77.091 1.00 92.06 803 SER A N 1
ATOM 5917 C CA . SER A 1 803 ? 26.584 31.076 -76.334 1.00 92.06 803 SER A CA 1
ATOM 5918 C C . SER A 1 803 ? 26.594 31.496 -74.874 1.00 92.06 803 SER A C 1
ATOM 5920 O O . SER A 1 803 ? 27.640 31.446 -74.236 1.00 92.06 803 SER A O 1
ATOM 5922 N N . SER A 1 804 ? 25.446 31.885 -74.326 1.00 92.75 804 SER A N 1
ATOM 5923 C CA . SER A 1 804 ? 25.280 32.132 -72.894 1.00 92.75 804 SER A CA 1
ATOM 5924 C C . SER A 1 804 ? 24.366 31.088 -72.262 1.00 92.75 804 SER A C 1
ATOM 5926 O O . SER A 1 804 ? 23.377 30.674 -72.858 1.00 92.75 804 SER A O 1
ATOM 5928 N N . ILE A 1 805 ? 24.698 30.648 -71.054 1.00 93.56 805 ILE A N 1
ATOM 5929 C CA . ILE A 1 805 ? 23.924 29.688 -70.271 1.00 93.56 805 ILE A CA 1
ATOM 5930 C C . ILE A 1 805 ? 23.583 30.342 -68.942 1.00 93.56 805 ILE A C 1
ATOM 5932 O O . ILE A 1 805 ? 24.481 30.697 -68.180 1.00 93.56 805 ILE A O 1
ATOM 5936 N N . SER A 1 806 ? 22.294 30.499 -68.660 1.00 92.50 806 SER A N 1
ATOM 5937 C CA . SER A 1 806 ? 21.793 30.983 -67.377 1.00 92.50 806 SER A CA 1
ATOM 5938 C C . SER A 1 806 ? 21.247 29.816 -66.566 1.00 92.50 806 SER A C 1
ATOM 5940 O O . SER A 1 806 ? 20.417 29.046 -67.049 1.00 92.50 806 SER A O 1
ATOM 5942 N N . MET A 1 807 ? 21.735 29.653 -65.340 1.00 88.88 807 MET A N 1
ATOM 5943 C CA . MET A 1 807 ? 21.268 28.603 -64.437 1.00 88.88 807 MET A CA 1
ATOM 5944 C C . MET A 1 807 ? 20.026 29.008 -63.651 1.00 88.88 807 MET A C 1
ATOM 5946 O O . MET A 1 807 ? 19.870 30.195 -63.335 1.00 88.88 807 MET A O 1
ATOM 5950 N N . PRO A 1 808 ? 19.182 28.033 -63.258 1.00 86.94 808 PRO A N 1
ATOM 5951 C CA . PRO A 1 808 ? 18.162 28.284 -62.254 1.00 86.94 808 PRO A CA 1
ATOM 5952 C C . PRO A 1 808 ? 18.836 28.756 -60.961 1.00 86.94 808 PRO A C 1
ATOM 5954 O O . PRO A 1 808 ? 19.823 28.177 -60.511 1.00 86.94 808 PRO A O 1
ATOM 5957 N N . ALA A 1 809 ? 18.322 29.838 -60.377 1.00 84.44 809 ALA A N 1
ATOM 5958 C CA . ALA A 1 809 ? 18.858 30.358 -59.128 1.00 84.44 809 ALA A CA 1
ATOM 5959 C C . ALA A 1 809 ? 18.558 29.387 -57.973 1.00 84.44 809 ALA A C 1
ATOM 5961 O O . ALA A 1 809 ? 17.434 28.897 -57.858 1.00 84.44 809 ALA A O 1
ATOM 5962 N N . SER A 1 810 ? 19.541 29.133 -57.109 1.00 79.62 810 SER A N 1
ATOM 5963 C CA . SER A 1 810 ? 19.398 28.249 -55.945 1.00 79.62 810 SER A CA 1
ATOM 5964 C C . SER A 1 810 ? 19.498 29.044 -54.647 1.00 79.62 810 SER A C 1
ATOM 5966 O O . SER A 1 810 ? 20.472 29.774 -54.463 1.00 79.62 810 SER A O 1
ATOM 5968 N N . THR A 1 811 ? 18.535 28.884 -53.738 1.00 79.75 811 THR A N 1
ATOM 5969 C CA . THR A 1 811 ? 18.560 29.511 -52.407 1.00 79.75 811 THR A CA 1
ATOM 5970 C C . THR A 1 811 ? 18.884 28.470 -51.342 1.00 79.75 811 THR A C 1
ATOM 5972 O O . THR A 1 811 ? 18.152 27.492 -51.202 1.00 79.75 811 THR A O 1
ATOM 5975 N N . ASP A 1 812 ? 19.946 28.687 -50.570 1.00 68.75 812 ASP A N 1
ATOM 5976 C CA . ASP A 1 812 ? 20.233 27.865 -49.391 1.00 68.75 812 ASP A CA 1
ATOM 5977 C C . ASP A 1 812 ? 19.205 28.168 -48.289 1.00 68.75 812 ASP A C 1
ATOM 5979 O O . ASP A 1 812 ? 19.070 29.308 -47.836 1.00 68.75 812 ASP A O 1
ATOM 5983 N N . SER A 1 813 ? 18.477 27.140 -47.845 1.00 69.94 813 SER A N 1
ATOM 5984 C CA . SER A 1 813 ? 17.441 27.240 -46.811 1.00 69.94 813 SER A CA 1
ATOM 5985 C C . SER A 1 813 ? 17.976 27.664 -45.442 1.00 69.94 813 SER A C 1
ATOM 5987 O O . SER A 1 813 ? 17.208 28.148 -44.613 1.00 69.94 813 SER A O 1
ATOM 5989 N N . THR A 1 814 ? 19.275 27.485 -45.197 1.00 65.69 814 THR A N 1
ATOM 5990 C CA . THR A 1 814 ? 19.920 27.763 -43.909 1.00 65.69 814 THR A CA 1
ATOM 5991 C C . THR A 1 814 ? 20.425 29.202 -43.835 1.00 65.69 814 THR A C 1
ATOM 5993 O O . THR A 1 814 ? 20.186 29.893 -42.844 1.00 65.69 814 THR A O 1
ATOM 5996 N N . SER A 1 815 ? 21.104 29.681 -44.884 1.00 65.81 815 SER A N 1
ATOM 5997 C CA . SER A 1 815 ? 21.660 31.044 -44.936 1.00 65.81 815 SER A CA 1
ATOM 5998 C C . SER A 1 815 ? 20.730 32.085 -45.574 1.00 65.81 815 SER A C 1
ATOM 6000 O O . SER A 1 815 ? 20.891 33.286 -45.337 1.00 65.81 815 SER A O 1
ATOM 6002 N N . GLY A 1 816 ? 19.753 31.651 -46.378 1.00 68.44 816 GLY A N 1
ATOM 6003 C CA . GLY A 1 816 ? 18.882 32.520 -47.172 1.00 68.44 816 GLY A CA 1
ATOM 6004 C C . GLY A 1 816 ? 19.578 33.187 -48.367 1.00 68.44 816 GLY A C 1
ATOM 6005 O O . GLY A 1 816 ? 18.996 34.086 -48.979 1.00 68.44 816 GLY A O 1
ATOM 6006 N N . ILE A 1 817 ? 20.813 32.784 -48.691 1.00 69.62 817 ILE A N 1
ATOM 6007 C CA . ILE A 1 817 ? 21.586 33.307 -49.823 1.00 69.62 817 ILE A CA 1
ATOM 6008 C C . ILE A 1 817 ? 21.129 32.612 -51.106 1.00 69.62 817 ILE A C 1
ATOM 6010 O O . ILE A 1 817 ? 21.032 31.389 -51.166 1.00 69.62 817 ILE A O 1
ATOM 6014 N N . THR A 1 818 ? 20.859 33.407 -52.139 1.00 78.50 818 THR A N 1
ATOM 6015 C CA . THR A 1 818 ? 20.512 32.953 -53.487 1.00 78.50 818 THR A CA 1
ATOM 6016 C C . THR A 1 818 ? 21.691 33.139 -54.432 1.00 78.50 818 THR A C 1
ATOM 6018 O O . THR A 1 818 ? 22.196 34.256 -54.579 1.00 78.50 818 THR A O 1
ATOM 6021 N N . THR A 1 819 ? 22.079 32.062 -55.108 1.00 77.81 819 THR A N 1
ATOM 6022 C CA . THR A 1 819 ? 23.192 32.020 -56.061 1.00 77.81 819 THR A CA 1
ATOM 6023 C C . THR A 1 819 ? 22.664 31.887 -57.486 1.00 77.81 819 THR A C 1
ATOM 6025 O O . THR A 1 819 ? 21.778 31.075 -57.753 1.00 77.81 819 THR A O 1
ATOM 6028 N N . GLN A 1 820 ? 23.216 32.674 -58.410 1.00 84.06 820 GLN A N 1
ATOM 6029 C CA . GLN A 1 820 ? 22.953 32.578 -59.845 1.00 84.06 820 GLN A CA 1
ATOM 6030 C C . GLN A 1 820 ? 24.270 32.520 -60.619 1.00 84.06 820 GLN A C 1
ATOM 6032 O O . GLN A 1 820 ? 25.142 33.364 -60.423 1.00 84.06 820 GLN A O 1
ATOM 6037 N N . VAL A 1 821 ? 24.387 31.551 -61.527 1.00 85.69 821 VAL A N 1
ATOM 6038 C CA . VAL A 1 821 ? 25.550 31.389 -62.408 1.00 85.69 821 VAL A CA 1
ATOM 6039 C C . VAL A 1 821 ? 25.143 31.681 -63.848 1.00 85.69 821 VAL A C 1
ATOM 6041 O O . VAL A 1 821 ? 24.133 31.169 -64.340 1.00 85.69 821 VAL A O 1
ATOM 6044 N N . VAL A 1 822 ? 25.936 32.516 -64.516 1.00 89.88 822 VAL A N 1
ATOM 6045 C CA . VAL A 1 822 ? 25.822 32.805 -65.945 1.00 89.88 822 VAL A CA 1
ATOM 6046 C C . VAL A 1 822 ? 27.162 32.540 -66.606 1.00 89.88 822 VAL A C 1
ATOM 6048 O O . VAL A 1 822 ? 28.172 33.147 -66.255 1.00 89.88 822 VAL A O 1
ATOM 6051 N N . SER A 1 823 ? 27.158 31.659 -67.594 1.00 89.88 823 SER A N 1
ATOM 6052 C CA . SER A 1 823 ? 28.361 31.239 -68.301 1.00 89.88 823 SER A CA 1
ATOM 6053 C C . SER A 1 823 ? 28.278 31.655 -69.763 1.00 89.88 823 SER A C 1
ATOM 6055 O O . SER A 1 823 ? 27.282 31.383 -70.421 1.00 89.88 823 SER A O 1
ATOM 6057 N N . THR A 1 824 ? 29.311 32.309 -70.279 1.00 90.25 824 THR A N 1
ATOM 6058 C CA . THR A 1 824 ? 29.418 32.757 -71.671 1.00 90.25 824 THR A CA 1
ATOM 6059 C C . THR A 1 824 ? 30.582 32.045 -72.345 1.00 90.25 824 THR A C 1
ATOM 6061 O O . THR A 1 824 ? 31.695 32.036 -71.820 1.00 90.25 824 THR A O 1
ATOM 6064 N N . LEU A 1 825 ? 30.320 31.455 -73.507 1.00 89.44 825 LEU A N 1
ATOM 6065 C CA . LEU A 1 825 ? 31.283 30.771 -74.356 1.00 89.44 825 LEU A CA 1
ATOM 6066 C C . LEU A 1 825 ? 31.375 31.489 -75.703 1.00 89.44 825 LEU A C 1
ATOM 6068 O O . LEU A 1 825 ? 30.385 31.597 -76.429 1.00 89.44 825 LEU A O 1
ATOM 6072 N N . SER A 1 826 ? 32.572 31.961 -76.029 1.00 87.38 826 SER A N 1
ATOM 6073 C CA . SER A 1 826 ? 32.864 32.644 -77.286 1.00 87.38 826 SER A CA 1
ATOM 6074 C C . SER A 1 826 ? 33.260 31.653 -78.394 1.00 87.38 826 SER A C 1
ATOM 6076 O O . SER A 1 826 ? 33.815 30.590 -78.100 1.00 87.38 826 SER A O 1
ATOM 6078 N N . PRO A 1 827 ? 33.081 32.014 -79.680 1.00 84.81 827 PRO A N 1
ATOM 6079 C CA . PRO A 1 827 ? 33.514 31.210 -80.833 1.00 84.81 827 PRO A CA 1
ATOM 6080 C C . PRO A 1 827 ? 35.002 30.835 -80.871 1.00 84.81 827 PRO A C 1
ATOM 6082 O O . PRO A 1 827 ? 35.372 29.850 -81.499 1.00 84.81 827 PRO A O 1
ATOM 6085 N N . ASP A 1 828 ? 35.869 31.613 -80.221 1.00 80.00 828 ASP A N 1
ATOM 6086 C CA . ASP A 1 828 ? 37.312 31.349 -80.138 1.00 80.00 828 ASP A CA 1
ATOM 6087 C C . ASP A 1 828 ? 37.691 30.387 -78.991 1.00 80.00 828 ASP A C 1
ATOM 6089 O O . ASP A 1 828 ? 38.871 30.114 -78.753 1.00 80.00 828 ASP A O 1
ATOM 6093 N N . GLY A 1 829 ? 36.693 29.867 -78.272 1.00 76.19 829 GLY A N 1
ATOM 6094 C CA . GLY A 1 829 ? 36.874 28.984 -77.126 1.00 76.19 829 GLY A CA 1
ATOM 6095 C C . GLY A 1 829 ? 37.221 29.706 -75.822 1.00 76.19 829 GLY A C 1
ATOM 6096 O O . GLY A 1 829 ? 37.489 29.036 -74.827 1.00 76.19 829 GLY A O 1
ATOM 6097 N N . SER A 1 830 ? 37.219 31.043 -75.782 1.00 81.31 830 SER A N 1
ATOM 6098 C CA . SER A 1 830 ? 37.293 31.760 -74.505 1.00 81.31 830 SER A CA 1
ATOM 6099 C C . SER A 1 830 ? 35.991 31.590 -73.717 1.00 81.31 830 SER A C 1
ATOM 6101 O O . SER A 1 830 ? 34.893 31.597 -74.284 1.00 81.31 830 SER A O 1
ATOM 6103 N N . THR A 1 831 ? 36.107 31.421 -72.399 1.00 82.38 831 THR A N 1
ATOM 6104 C CA . THR A 1 831 ? 34.952 31.282 -71.500 1.00 82.38 831 THR A CA 1
ATOM 6105 C C . THR A 1 831 ? 34.973 32.363 -70.434 1.00 82.38 831 THR A C 1
ATOM 6107 O O . THR A 1 831 ? 36.037 32.748 -69.951 1.00 82.38 831 THR A O 1
ATOM 6110 N N . GLN A 1 832 ? 33.794 32.846 -70.054 1.00 84.81 832 GLN A N 1
ATOM 6111 C CA . GLN A 1 832 ? 33.598 33.738 -68.918 1.00 84.81 832 GLN A CA 1
ATOM 6112 C C . GLN A 1 832 ? 32.413 33.247 -68.094 1.00 84.81 832 GLN A C 1
ATOM 6114 O O . GLN A 1 832 ? 31.298 33.161 -68.595 1.00 84.81 832 GLN A O 1
ATOM 6119 N N . ILE A 1 833 ? 32.644 32.950 -66.821 1.00 83.19 833 ILE A N 1
ATOM 6120 C CA . ILE A 1 833 ? 31.633 32.451 -65.891 1.00 83.19 833 ILE A CA 1
ATOM 6121 C C . ILE A 1 833 ? 31.495 33.466 -64.773 1.00 83.19 833 ILE A C 1
ATOM 6123 O O . ILE A 1 833 ? 32.473 33.776 -64.097 1.00 83.19 833 ILE A O 1
ATOM 6127 N N . GLU A 1 834 ? 30.290 33.988 -64.589 1.00 83.62 834 GLU A N 1
ATOM 6128 C CA . GLU A 1 834 ? 29.939 34.920 -63.526 1.00 83.62 834 GLU A CA 1
ATOM 6129 C C . GLU A 1 834 ? 29.011 34.226 -62.527 1.00 83.62 834 GLU A C 1
ATOM 6131 O O . GLU A 1 834 ? 27.943 33.738 -62.891 1.00 83.62 834 GLU A O 1
ATOM 6136 N N . MET A 1 835 ? 29.406 34.215 -61.256 1.00 80.81 835 MET A N 1
ATOM 6137 C CA . MET A 1 835 ? 28.576 33.779 -60.139 1.00 80.81 835 MET A CA 1
ATOM 6138 C C . MET A 1 835 ? 28.164 35.002 -59.320 1.00 80.81 835 MET A C 1
ATOM 6140 O O . MET A 1 835 ? 29.016 35.746 -58.831 1.00 80.81 835 MET A O 1
ATOM 6144 N N . SER A 1 836 ? 26.858 35.219 -59.194 1.00 80.12 836 SER A N 1
ATOM 6145 C CA . SER A 1 836 ? 26.252 36.325 -58.452 1.00 80.12 836 SER A CA 1
ATOM 6146 C C . SER A 1 836 ? 25.519 35.813 -57.214 1.00 80.12 836 SER A C 1
ATOM 6148 O O . SER A 1 836 ? 24.779 34.833 -57.294 1.00 80.12 836 SER A O 1
ATOM 6150 N N . TYR A 1 837 ? 25.675 36.520 -56.095 1.00 74.88 837 TYR A N 1
ATOM 6151 C CA . TYR A 1 837 ? 25.042 36.194 -54.813 1.00 74.88 837 TYR A CA 1
ATOM 6152 C C . TYR A 1 837 ? 24.095 37.312 -54.368 1.00 74.88 837 TYR A C 1
ATOM 6154 O O . TYR A 1 837 ? 24.440 38.495 -54.455 1.00 74.88 837 TYR A O 1
ATOM 6162 N N . SER A 1 838 ? 22.909 36.955 -53.871 1.00 72.38 838 SER A N 1
ATOM 6163 C CA . SER A 1 838 ? 21.904 37.912 -53.382 1.00 72.38 838 SER A CA 1
ATOM 6164 C C . SER A 1 838 ? 21.044 37.344 -52.242 1.00 72.38 838 SER A C 1
ATOM 6166 O O . SER A 1 838 ? 20.734 36.159 -52.243 1.00 72.38 838 SER A O 1
ATOM 6168 N N . GLY A 1 839 ? 20.620 38.183 -51.287 1.00 63.94 839 GLY A N 1
ATOM 6169 C CA . GLY A 1 839 ? 19.756 37.781 -50.160 1.00 63.94 839 GLY A CA 1
ATOM 6170 C C . GLY A 1 839 ? 20.505 37.261 -48.917 1.00 63.94 839 GLY A C 1
ATOM 6171 O O . GLY A 1 839 ? 21.690 36.953 -48.987 1.00 63.94 839 GLY A O 1
ATOM 6172 N N . GLY A 1 840 ? 19.801 37.188 -47.774 1.00 58.47 840 GLY A N 1
ATOM 6173 C CA . GLY A 1 840 ? 20.324 36.749 -46.463 1.00 58.47 840 GLY A CA 1
ATOM 6174 C C . GLY A 1 840 ? 20.751 37.892 -45.516 1.00 58.47 840 GLY A C 1
ATOM 6175 O O . GLY A 1 840 ? 21.142 38.970 -45.950 1.00 58.47 840 GLY A O 1
ATOM 6176 N N . SER A 1 841 ? 20.646 37.691 -44.191 1.00 50.06 841 SER A N 1
ATOM 6177 C CA . SER A 1 841 ? 21.122 38.635 -43.142 1.00 50.06 841 SER A CA 1
ATOM 6178 C C . SER A 1 841 ? 22.300 38.091 -42.314 1.00 50.06 841 SER A C 1
ATOM 6180 O O . SER A 1 841 ? 22.707 38.708 -41.330 1.00 50.06 841 SER A O 1
ATOM 6182 N N . GLY A 1 842 ? 22.846 36.933 -42.693 1.00 46.97 842 GLY A N 1
ATOM 6183 C CA . GLY A 1 842 ? 23.972 36.284 -42.023 1.00 46.97 842 GLY A CA 1
ATOM 6184 C C . GLY A 1 842 ? 25.276 36.460 -42.800 1.00 46.97 842 GLY A C 1
ATOM 6185 O O . GLY A 1 842 ? 25.290 36.377 -44.024 1.00 46.97 842 GLY A O 1
ATOM 6186 N N . ARG A 1 843 ? 26.380 36.690 -42.083 1.00 48.72 843 ARG A N 1
ATOM 6187 C CA . ARG A 1 843 ? 27.735 36.596 -42.643 1.00 48.72 843 ARG A CA 1
ATOM 6188 C C . ARG A 1 843 ? 28.101 35.115 -42.731 1.00 48.72 843 ARG A C 1
ATOM 6190 O O . ARG A 1 843 ? 28.208 34.475 -41.687 1.00 48.72 843 ARG A O 1
ATOM 6197 N N . THR A 1 844 ? 28.346 34.581 -43.923 1.00 46.66 844 THR A N 1
ATOM 6198 C CA . THR A 1 844 ? 29.277 33.448 -44.030 1.00 46.66 844 THR A CA 1
ATOM 6199 C C . THR A 1 844 ? 30.694 33.998 -43.856 1.00 46.66 844 THR A C 1
ATOM 6201 O O . THR A 1 844 ? 30.903 35.214 -43.939 1.00 46.66 844 THR A O 1
ATOM 6204 N N . ALA A 1 845 ? 31.675 33.143 -43.553 1.00 42.81 845 ALA A N 1
ATOM 6205 C CA . ALA A 1 845 ? 33.024 33.571 -43.172 1.00 42.81 845 ALA A CA 1
ATOM 6206 C C . ALA A 1 845 ? 33.679 34.563 -44.160 1.00 42.81 845 ALA A C 1
ATOM 6208 O O . ALA A 1 845 ? 34.551 35.316 -43.733 1.00 42.81 845 ALA A O 1
ATOM 6209 N N . ASN A 1 846 ? 33.209 34.640 -45.418 1.00 42.78 846 ASN A N 1
ATOM 6210 C CA . ASN A 1 846 ? 33.788 35.476 -46.470 1.00 42.78 846 ASN A CA 1
ATOM 6211 C C . ASN A 1 846 ? 32.798 36.292 -47.348 1.00 42.78 846 ASN A C 1
ATOM 6213 O O . ASN A 1 846 ? 33.249 36.834 -48.352 1.00 42.78 846 ASN A O 1
ATOM 6217 N N . ALA A 1 847 ? 31.506 36.467 -47.016 1.00 41.50 847 ALA A N 1
ATOM 6218 C CA . ALA A 1 847 ? 30.597 37.332 -47.805 1.00 41.50 847 ALA A CA 1
ATOM 6219 C C . ALA A 1 847 ? 29.591 38.140 -46.950 1.00 41.50 847 ALA A C 1
ATOM 6221 O O . ALA A 1 847 ? 29.017 37.630 -45.987 1.00 41.50 847 ALA A O 1
ATOM 6222 N N . ASP A 1 848 ? 29.375 39.417 -47.299 1.00 45.66 848 ASP A N 1
ATOM 6223 C CA . ASP A 1 848 ? 28.322 40.278 -46.731 1.00 45.66 848 ASP A CA 1
ATOM 6224 C C . ASP A 1 848 ? 27.035 40.122 -47.558 1.00 45.66 848 ASP A C 1
ATOM 6226 O O . ASP A 1 848 ? 26.955 40.605 -48.687 1.00 45.66 848 ASP A O 1
ATOM 6230 N N . GLY A 1 849 ? 26.024 39.453 -46.992 1.00 47.66 849 GLY A N 1
ATOM 6231 C CA . GLY A 1 849 ? 24.720 39.220 -47.631 1.00 47.66 849 GLY A CA 1
ATOM 6232 C C . GLY A 1 849 ? 23.886 40.483 -47.901 1.00 47.66 849 GLY A C 1
ATOM 6233 O O . GLY A 1 849 ? 22.843 40.398 -48.548 1.00 47.66 849 GLY A O 1
ATOM 6234 N N . SER A 1 850 ? 24.319 41.669 -47.451 1.00 49.00 850 SER A N 1
ATOM 6235 C CA . SER A 1 850 ? 23.557 42.912 -47.637 1.00 49.00 850 SER A CA 1
ATOM 6236 C C . SER A 1 850 ? 23.820 43.641 -48.964 1.00 49.00 850 SER A C 1
ATOM 6238 O O . SER A 1 850 ? 23.016 44.490 -49.356 1.00 49.00 850 SER A O 1
ATOM 6240 N N . SER A 1 851 ? 24.892 43.307 -49.697 1.00 52.97 851 SER A N 1
ATOM 6241 C CA . SER A 1 851 ? 25.212 43.931 -50.990 1.00 52.97 851 SER A CA 1
ATOM 6242 C C . SER A 1 851 ? 25.638 42.881 -52.018 1.00 52.97 851 SER A C 1
ATOM 6244 O O . SER A 1 851 ? 26.548 42.093 -51.772 1.00 52.97 851 SER A O 1
ATOM 6246 N N . GLY A 1 852 ? 24.945 42.836 -53.161 1.00 59.03 852 GLY A N 1
ATOM 6247 C CA . GLY A 1 852 ? 25.170 41.822 -54.195 1.00 59.03 852 GLY A CA 1
ATOM 6248 C C . GLY A 1 852 ? 26.649 41.703 -54.570 1.00 59.03 852 GLY A C 1
ATOM 6249 O O . GLY A 1 852 ? 27.279 42.693 -54.940 1.00 59.03 852 GLY A O 1
ATOM 6250 N N . SER A 1 853 ? 27.195 40.495 -54.451 1.00 64.31 853 SER A N 1
ATOM 6251 C CA . SER A 1 853 ? 28.608 40.193 -54.707 1.00 64.31 853 SER A CA 1
ATOM 6252 C C . SER A 1 853 ? 28.750 39.334 -55.962 1.00 64.31 853 SER A C 1
ATOM 6254 O O . SER A 1 853 ? 27.859 38.537 -56.263 1.00 64.31 853 SER A O 1
ATOM 6256 N N . LYS A 1 854 ? 29.857 39.506 -56.700 1.00 68.44 854 LYS A N 1
ATOM 6257 C CA . LYS A 1 854 ? 30.139 38.780 -57.946 1.00 68.44 854 LYS A CA 1
ATOM 6258 C C . LYS A 1 854 ? 31.531 38.156 -57.935 1.00 68.44 854 LYS A C 1
ATOM 6260 O O . LYS A 1 854 ? 32.511 38.808 -57.569 1.00 68.44 854 LYS A O 1
ATOM 6265 N N . SER A 1 855 ? 31.620 36.926 -58.420 1.00 67.75 855 SER A N 1
ATOM 6266 C CA . SER A 1 855 ? 32.878 36.225 -58.675 1.00 67.75 855 SER A CA 1
ATOM 6267 C C . SER A 1 855 ? 32.934 35.806 -60.136 1.00 67.75 855 SER A C 1
ATOM 6269 O O . SER A 1 855 ? 31.919 35.423 -60.712 1.00 67.75 855 SER A O 1
ATOM 6271 N N . THR A 1 856 ? 34.115 35.909 -60.745 1.00 69.94 856 THR A N 1
ATOM 6272 C CA . THR A 1 856 ? 34.297 35.623 -62.174 1.00 69.94 856 THR A CA 1
ATOM 6273 C C . THR A 1 856 ? 35.471 34.687 -62.419 1.00 69.94 856 THR A C 1
ATOM 6275 O O . THR A 1 856 ? 36.558 34.891 -61.874 1.00 69.94 856 THR A O 1
ATOM 6278 N N . LEU A 1 857 ? 35.243 33.686 -63.270 1.00 74.31 857 LEU A N 1
ATOM 6279 C CA . LEU A 1 857 ? 36.258 32.804 -63.839 1.00 74.31 857 LEU A CA 1
ATOM 6280 C C . LEU A 1 857 ? 36.345 33.068 -65.342 1.00 74.31 857 LEU A C 1
ATOM 6282 O O . LEU A 1 857 ? 35.317 33.168 -66.011 1.00 74.31 857 LEU A O 1
ATOM 6286 N N . SER A 1 858 ? 37.550 33.216 -65.891 1.00 74.56 858 SER A N 1
ATOM 6287 C CA . SER A 1 858 ? 37.726 33.389 -67.336 1.00 74.56 858 SER A CA 1
ATOM 6288 C C . SER A 1 858 ? 38.928 32.624 -67.875 1.00 74.56 858 SER A C 1
ATOM 6290 O O . SER A 1 858 ? 39.979 32.570 -67.227 1.00 74.56 858 SER A O 1
ATOM 6292 N N . THR A 1 859 ? 38.768 32.060 -69.073 1.00 72.81 859 THR A N 1
ATOM 6293 C CA . THR A 1 859 ? 39.812 31.320 -69.794 1.00 72.81 859 THR A CA 1
ATOM 6294 C C . THR A 1 859 ? 40.152 32.014 -71.109 1.00 72.81 859 THR A C 1
ATOM 6296 O O . THR A 1 859 ? 39.259 32.500 -71.808 1.00 72.81 859 THR A O 1
ATOM 6299 N N . ASP A 1 860 ? 41.438 32.023 -71.461 1.00 72.25 860 ASP A N 1
ATOM 6300 C CA . ASP A 1 860 ? 41.904 32.491 -72.768 1.00 72.25 860 ASP A CA 1
ATOM 6301 C C . ASP A 1 860 ? 41.393 31.579 -73.904 1.00 72.25 860 ASP A C 1
ATOM 6303 O O . ASP A 1 860 ? 40.997 30.428 -73.684 1.00 72.25 860 ASP A O 1
ATOM 6307 N N . SER A 1 861 ? 41.401 32.101 -75.132 1.00 70.62 861 SER A N 1
ATOM 6308 C CA . SER A 1 861 ? 41.005 31.357 -76.329 1.00 70.62 861 SER A CA 1
ATOM 6309 C C . SER A 1 861 ? 41.950 30.190 -76.636 1.00 70.62 861 SER A C 1
ATOM 6311 O O . SER A 1 861 ? 43.135 30.206 -76.297 1.00 70.62 861 SER A O 1
ATOM 6313 N N . GLY A 1 862 ? 41.421 29.149 -77.283 1.00 62.16 862 GLY A N 1
ATOM 6314 C CA . GLY A 1 862 ? 42.196 27.970 -77.694 1.00 62.16 862 GLY A CA 1
ATOM 6315 C C . GLY A 1 862 ? 42.600 26.993 -76.577 1.00 62.16 862 GLY A C 1
ATOM 6316 O O . GLY A 1 862 ? 43.322 26.036 -76.859 1.00 62.16 862 GLY A O 1
ATOM 6317 N N . LEU A 1 863 ? 42.142 27.188 -75.334 1.00 65.00 863 LEU A N 1
ATOM 6318 C CA . LEU A 1 863 ? 42.370 26.245 -74.232 1.00 65.00 863 LEU A CA 1
ATOM 6319 C C . LEU A 1 863 ? 41.372 25.074 -74.262 1.00 65.00 863 LEU A C 1
ATOM 6321 O O . LEU A 1 863 ? 40.188 25.241 -74.557 1.00 65.00 863 LEU A O 1
ATOM 6325 N N . SER A 1 864 ? 41.844 23.876 -73.904 1.00 67.50 864 SER A N 1
ATOM 6326 C CA . SER A 1 864 ? 40.983 22.707 -73.678 1.00 67.50 864 SER A CA 1
ATOM 6327 C C . SER A 1 864 ? 40.617 22.607 -72.209 1.00 67.50 864 SER A C 1
ATOM 6329 O O . SER A 1 864 ? 41.387 22.080 -71.420 1.00 67.50 864 SER A O 1
ATOM 6331 N N . VAL A 1 865 ? 39.441 23.109 -71.840 1.00 68.81 865 VAL A N 1
ATOM 6332 C CA . VAL A 1 865 ? 38.972 23.093 -70.447 1.00 68.81 865 VAL A CA 1
ATOM 6333 C C . VAL A 1 865 ? 37.660 22.313 -70.359 1.00 68.81 865 VAL A C 1
ATOM 6335 O O . VAL A 1 865 ? 36.807 22.404 -71.243 1.00 68.81 865 VAL A O 1
ATOM 6338 N N . ALA A 1 866 ? 37.510 21.455 -69.353 1.00 70.94 866 ALA A N 1
ATOM 6339 C CA . ALA A 1 866 ? 36.217 20.913 -68.931 1.00 70.94 866 ALA A CA 1
ATOM 6340 C C . ALA A 1 866 ? 35.746 21.740 -67.742 1.00 70.94 866 ALA A C 1
ATOM 6342 O O . ALA A 1 866 ? 36.458 21.837 -66.747 1.00 70.94 866 ALA A O 1
ATOM 6343 N N . ILE A 1 867 ? 34.571 22.345 -67.859 1.00 74.69 867 ILE A N 1
ATOM 6344 C CA . ILE A 1 867 ? 33.985 23.172 -66.815 1.00 74.69 867 ILE A CA 1
ATOM 6345 C C . ILE A 1 867 ? 32.631 22.573 -66.453 1.00 74.69 867 ILE A C 1
ATOM 6347 O O . ILE A 1 867 ? 31.708 22.588 -67.266 1.00 74.69 867 ILE A O 1
ATOM 6351 N N . ASP A 1 868 ? 32.508 22.059 -65.236 1.00 75.25 868 ASP A N 1
ATOM 6352 C CA . ASP A 1 868 ? 31.231 21.648 -64.667 1.00 75.25 868 ASP A CA 1
ATOM 6353 C C . ASP A 1 868 ? 30.710 22.757 -63.761 1.00 75.25 868 ASP A C 1
ATOM 6355 O O . ASP A 1 868 ? 31.385 23.185 -62.825 1.00 75.25 868 ASP A O 1
ATOM 6359 N N . THR A 1 869 ? 29.513 23.244 -64.072 1.00 76.94 869 THR A N 1
ATOM 6360 C CA . THR A 1 869 ? 28.859 24.304 -63.310 1.00 76.94 869 THR A CA 1
ATOM 6361 C C . THR A 1 869 ? 27.616 23.823 -62.537 1.00 76.94 869 THR A C 1
ATOM 6363 O O . THR A 1 869 ? 26.837 24.625 -62.032 1.00 76.94 869 THR A O 1
ATOM 6366 N N . SER A 1 870 ? 27.420 22.502 -62.423 1.00 70.12 870 SER A N 1
ATOM 6367 C CA . SER A 1 870 ? 26.199 21.883 -61.874 1.00 70.12 870 SER A CA 1
ATOM 6368 C C . SER A 1 870 ? 26.051 21.984 -60.349 1.00 70.12 870 SER A C 1
ATOM 6370 O O . SER A 1 870 ? 24.930 21.919 -59.852 1.00 70.12 870 SER A O 1
ATOM 6372 N N . SER A 1 871 ? 27.152 22.134 -59.602 1.00 62.69 871 SER A N 1
ATOM 6373 C CA . SER A 1 871 ? 27.170 22.188 -58.127 1.00 62.69 871 SER A CA 1
ATOM 6374 C C . SER A 1 871 ? 28.323 23.070 -57.615 1.00 62.69 871 SER A C 1
ATOM 6376 O O . SER A 1 871 ? 29.196 22.617 -56.877 1.00 62.69 871 SER A O 1
ATOM 6378 N N . GLY A 1 872 ? 28.359 24.327 -58.067 1.00 67.25 872 GLY A N 1
ATOM 6379 C CA . GLY A 1 872 ? 29.540 25.206 -57.996 1.00 67.25 872 GLY A CA 1
ATOM 6380 C C . GLY A 1 872 ? 30.193 25.335 -59.374 1.00 67.25 872 GLY A C 1
ATOM 6381 O O . GLY A 1 872 ? 29.599 24.906 -60.352 1.00 67.25 872 GLY A O 1
ATOM 6382 N N . VAL A 1 873 ? 31.378 25.936 -59.488 1.00 65.31 873 VAL A N 1
ATOM 6383 C CA . VAL A 1 873 ? 32.132 26.043 -60.754 1.00 65.31 873 VAL A CA 1
ATOM 6384 C C . VAL A 1 873 ? 33.434 25.273 -60.609 1.00 65.31 873 VAL A C 1
ATOM 6386 O O . VAL A 1 873 ? 34.350 25.764 -59.964 1.00 65.31 873 VAL A O 1
ATOM 6389 N N . THR A 1 874 ? 33.547 24.105 -61.232 1.00 62.69 874 THR A N 1
ATOM 6390 C CA . THR A 1 874 ? 34.777 23.303 -61.251 1.00 62.69 874 THR A CA 1
ATOM 6391 C C . THR A 1 874 ? 35.333 23.266 -62.667 1.00 62.69 874 THR A C 1
ATOM 6393 O O . THR A 1 874 ? 34.687 22.765 -63.581 1.00 62.69 874 THR A O 1
ATOM 6396 N N . ALA A 1 875 ? 36.537 23.794 -62.862 1.00 61.41 875 ALA A N 1
ATOM 6397 C CA . ALA A 1 875 ? 37.276 23.767 -64.115 1.00 61.41 875 ALA A CA 1
ATOM 6398 C C . ALA A 1 875 ? 38.474 22.815 -64.009 1.00 61.41 875 ALA A C 1
ATOM 6400 O O . ALA A 1 875 ? 39.240 22.869 -63.049 1.00 61.41 875 ALA A O 1
ATOM 6401 N N . SER A 1 876 ? 38.650 21.966 -65.018 1.00 61.22 876 SER A N 1
ATOM 6402 C CA . SER A 1 876 ? 39.765 21.023 -65.148 1.00 61.22 876 SER A CA 1
ATOM 6403 C C . SER A 1 876 ? 40.378 21.092 -66.550 1.00 61.22 876 SER A C 1
ATOM 6405 O O . SER A 1 876 ? 39.667 21.303 -67.537 1.00 61.22 876 SER A O 1
ATOM 6407 N N . MET A 1 877 ? 41.702 20.972 -66.637 1.00 60.88 877 MET A N 1
ATOM 6408 C CA . MET A 1 877 ? 42.462 20.965 -67.892 1.00 60.88 877 MET A CA 1
ATOM 6409 C C . MET A 1 877 ? 43.722 20.107 -67.746 1.00 60.88 877 MET A C 1
ATOM 6411 O O . MET A 1 877 ? 44.522 20.360 -66.848 1.00 60.88 877 MET A O 1
ATOM 6415 N N . ALA A 1 878 ? 43.972 19.169 -68.658 1.00 54.59 878 ALA A N 1
ATOM 6416 C CA . ALA A 1 878 ? 45.268 18.506 -68.777 1.00 54.59 878 ALA A CA 1
ATOM 6417 C C . ALA A 1 878 ? 46.273 19.391 -69.531 1.00 54.59 878 ALA A C 1
ATOM 6419 O O . ALA A 1 878 ? 45.991 19.921 -70.610 1.00 54.59 878 ALA A O 1
ATOM 6420 N N . VAL A 1 879 ? 47.483 19.534 -68.981 1.00 52.66 879 VAL A N 1
ATOM 6421 C CA . VAL A 1 879 ? 48.585 20.249 -69.642 1.00 52.66 879 VAL A CA 1
ATOM 6422 C C . VAL A 1 879 ? 49.395 19.250 -70.467 1.00 52.66 879 VAL A C 1
ATOM 6424 O O . VAL A 1 879 ? 50.019 18.339 -69.930 1.00 52.66 879 VAL A O 1
ATOM 6427 N N . THR A 1 880 ? 49.391 19.399 -71.793 1.00 46.59 880 THR A N 1
ATOM 6428 C CA . THR A 1 880 ? 49.981 18.401 -72.705 1.00 46.59 880 THR A CA 1
ATOM 6429 C C . THR A 1 880 ? 51.508 18.478 -72.843 1.00 46.59 880 THR A C 1
ATOM 6431 O O . THR A 1 880 ? 52.111 17.571 -73.417 1.00 46.59 880 THR A O 1
ATOM 6434 N N . GLU A 1 881 ? 52.175 19.509 -72.313 1.00 44.03 881 GLU A N 1
ATOM 6435 C CA . GLU A 1 881 ? 53.640 19.611 -72.357 1.00 44.03 881 GLU A CA 1
ATOM 6436 C C . GLU A 1 881 ? 54.297 19.065 -71.077 1.00 44.03 881 GLU A C 1
ATOM 6438 O O . GLU A 1 881 ? 54.669 19.809 -70.179 1.00 44.03 881 GLU A O 1
ATOM 6443 N N . GLY A 1 882 ? 54.498 17.741 -71.041 1.00 41.97 882 GLY A N 1
ATOM 6444 C CA . GLY A 1 882 ? 55.451 17.080 -70.141 1.00 41.97 882 GLY A CA 1
ATOM 6445 C C . GLY A 1 882 ? 54.879 16.566 -68.815 1.00 41.97 882 GLY A C 1
ATOM 6446 O O . GLY A 1 882 ? 54.838 17.284 -67.835 1.00 41.97 882 GLY A O 1
ATOM 6447 N N . THR A 1 883 ? 54.591 15.261 -68.772 1.00 39.38 883 THR A N 1
ATOM 6448 C CA . THR A 1 883 ? 54.348 14.412 -67.579 1.00 39.38 883 THR A CA 1
ATOM 6449 C C . THR A 1 883 ? 53.277 14.894 -66.581 1.00 39.38 883 THR A C 1
ATOM 6451 O O . THR A 1 883 ? 53.558 15.708 -65.716 1.00 39.38 883 THR A O 1
ATOM 6454 N N . LEU A 1 884 ? 52.092 14.263 -66.646 1.00 44.09 884 LEU A N 1
ATOM 6455 C CA . LEU A 1 884 ? 51.087 14.129 -65.569 1.00 44.09 884 LEU A CA 1
ATOM 6456 C C . LEU A 1 884 ? 50.823 15.405 -64.746 1.00 44.09 884 LEU A C 1
ATOM 6458 O O . LEU A 1 884 ? 51.174 15.471 -63.571 1.00 44.09 884 LEU A O 1
ATOM 6462 N N . GLY A 1 885 ? 50.162 16.393 -65.350 1.00 50.78 885 GLY A N 1
ATOM 6463 C CA . GLY A 1 885 ? 49.661 17.562 -64.629 1.00 50.78 885 GLY A CA 1
ATOM 6464 C C . GLY A 1 885 ? 48.259 17.954 -65.086 1.00 50.78 885 GLY A C 1
ATOM 6465 O O . GLY A 1 885 ? 48.056 18.279 -66.259 1.00 50.78 885 GLY A O 1
ATOM 6466 N N . THR A 1 886 ? 47.309 17.944 -64.150 1.00 49.94 886 THR A N 1
ATOM 6467 C CA . THR A 1 886 ? 45.945 18.462 -64.322 1.00 49.94 886 THR A CA 1
ATOM 6468 C C . THR A 1 886 ? 45.862 19.807 -63.603 1.00 49.94 886 THR A C 1
ATOM 6470 O O . THR A 1 886 ? 46.121 19.889 -62.404 1.00 49.94 886 THR A O 1
ATOM 6473 N N . LEU A 1 887 ? 45.513 20.878 -64.315 1.00 53.94 887 LEU A N 1
ATOM 6474 C CA . LEU A 1 887 ? 45.122 22.139 -63.697 1.00 53.94 887 LEU A CA 1
ATOM 6475 C C . LEU A 1 887 ? 43.665 22.002 -63.254 1.00 53.94 887 LEU A C 1
ATOM 6477 O O . LEU A 1 887 ? 42.781 21.895 -64.102 1.00 53.94 887 LEU A O 1
ATOM 6481 N N . ALA A 1 888 ? 43.425 22.020 -61.946 1.00 57.25 888 ALA A N 1
ATOM 6482 C CA . ALA A 1 888 ? 42.088 22.041 -61.369 1.00 57.25 888 ALA A CA 1
ATOM 6483 C C . ALA A 1 888 ? 41.863 23.359 -60.623 1.00 57.25 888 ALA A C 1
ATOM 6485 O O . ALA A 1 888 ? 42.718 23.826 -59.862 1.00 57.25 888 ALA A O 1
ATOM 6486 N N . ALA A 1 889 ? 40.703 23.958 -60.853 1.00 61.25 889 ALA A N 1
ATOM 6487 C CA . ALA A 1 889 ? 40.244 25.122 -60.126 1.00 61.25 889 ALA A CA 1
ATOM 6488 C C . ALA A 1 889 ? 38.766 24.985 -59.801 1.00 61.25 889 ALA A C 1
ATOM 6490 O O . ALA A 1 889 ? 37.977 24.640 -60.677 1.00 61.25 889 ALA A O 1
ATOM 6491 N N . SER A 1 890 ? 38.380 25.295 -58.569 1.00 59.62 890 SER A N 1
ATOM 6492 C CA . SER A 1 890 ? 36.978 25.279 -58.164 1.00 59.62 890 SER A CA 1
ATOM 6493 C C . SER A 1 890 ? 36.562 26.585 -57.488 1.00 59.62 890 SER A C 1
ATOM 6495 O O . SER A 1 890 ? 37.352 27.236 -56.803 1.00 59.62 890 SER A O 1
ATOM 6497 N N . LEU A 1 891 ? 35.309 26.984 -57.707 1.00 62.56 891 LEU A N 1
ATOM 6498 C CA . LEU A 1 891 ? 34.582 27.977 -56.924 1.00 62.56 891 LEU A CA 1
ATOM 6499 C C . LEU A 1 891 ? 33.335 27.291 -56.351 1.00 62.56 891 LEU A C 1
ATOM 6501 O O . LEU A 1 891 ? 32.395 26.985 -57.088 1.00 62.56 891 LEU A O 1
ATOM 6505 N N . GLY A 1 892 ? 33.341 27.039 -55.044 1.00 61.47 892 GLY A N 1
ATOM 6506 C CA . GLY A 1 892 ? 32.214 26.457 -54.319 1.00 61.47 892 GLY A CA 1
ATOM 6507 C C . GLY A 1 892 ? 31.074 27.454 -54.099 1.00 61.47 892 GLY A C 1
ATOM 6508 O O . GLY A 1 892 ? 31.278 28.669 -54.071 1.00 61.47 892 GLY A O 1
ATOM 6509 N N . SER A 1 893 ? 29.859 26.935 -53.907 1.00 55.91 893 SER A N 1
ATOM 6510 C CA . SER A 1 893 ? 28.664 27.729 -53.569 1.00 55.91 893 SER A CA 1
ATOM 6511 C C . SER A 1 893 ? 28.710 28.352 -52.166 1.00 55.91 893 SER A C 1
ATOM 6513 O O . SER A 1 893 ? 27.884 29.202 -51.842 1.00 55.91 893 SER A O 1
ATOM 6515 N N . ASP A 1 894 ? 29.667 27.935 -51.339 1.00 52.62 894 ASP A N 1
ATOM 6516 C CA . ASP A 1 894 ? 29.960 28.418 -49.987 1.00 52.62 894 ASP A CA 1
ATOM 6517 C C . ASP A 1 894 ? 31.012 29.550 -49.951 1.00 52.62 894 ASP A C 1
ATOM 6519 O O . ASP A 1 894 ? 31.293 30.113 -48.888 1.00 52.62 894 ASP A O 1
ATOM 6523 N N . GLY A 1 895 ? 31.579 29.910 -51.109 1.00 48.84 895 GLY A N 1
ATOM 6524 C CA . GLY A 1 895 ? 32.614 30.933 -51.244 1.00 48.84 895 GLY A CA 1
ATOM 6525 C C . GLY A 1 895 ? 34.049 30.436 -51.028 1.00 48.84 895 GLY A C 1
ATOM 6526 O O . GLY A 1 895 ? 34.951 31.270 -50.904 1.00 48.84 895 GLY A O 1
ATOM 6527 N N . ILE A 1 896 ? 34.288 29.120 -50.981 1.00 48.34 896 ILE A N 1
ATOM 6528 C CA . ILE A 1 896 ? 35.636 28.536 -50.962 1.00 48.34 896 ILE A CA 1
ATOM 6529 C C . ILE A 1 896 ? 36.148 28.389 -52.403 1.00 48.34 896 ILE A C 1
ATOM 6531 O O . ILE A 1 896 ? 35.450 27.878 -53.278 1.00 48.34 896 ILE A O 1
ATOM 6535 N N . SER A 1 897 ? 37.378 28.839 -52.663 1.00 50.44 897 SER A N 1
ATOM 6536 C CA . SER A 1 897 ? 38.065 28.636 -53.944 1.00 50.44 897 SER A CA 1
ATOM 6537 C C . SER A 1 897 ? 39.387 27.917 -53.728 1.00 50.44 897 SER A C 1
ATOM 6539 O O . SER A 1 897 ? 40.180 28.368 -52.899 1.00 50.44 897 SER A O 1
ATOM 6541 N N . SER A 1 898 ? 39.665 26.873 -54.502 1.00 50.47 898 SER A N 1
ATOM 6542 C CA . SER A 1 898 ? 40.979 26.228 -54.527 1.00 50.47 898 SER A CA 1
ATOM 6543 C C . SER A 1 898 ? 41.571 26.281 -55.934 1.00 50.47 898 SER A C 1
ATOM 6545 O O . SER A 1 898 ? 40.872 26.156 -56.942 1.00 50.47 898 SER A O 1
ATOM 6547 N N . THR A 1 899 ? 42.880 26.518 -56.006 1.00 49.38 899 THR A N 1
ATOM 6548 C CA . THR A 1 899 ? 43.647 26.494 -57.256 1.00 49.38 899 THR A CA 1
ATOM 6549 C C . THR A 1 899 ? 44.945 25.744 -57.007 1.00 49.38 899 THR A C 1
ATOM 6551 O O . THR A 1 899 ? 45.780 26.224 -56.240 1.00 49.38 899 THR A O 1
ATOM 6554 N N . SER A 1 900 ? 45.152 24.599 -57.656 1.00 44.84 900 SER A N 1
ATOM 6555 C CA . SER A 1 900 ? 46.452 23.919 -57.644 1.00 44.84 900 SER A CA 1
ATOM 6556 C C . SER A 1 900 ? 47.139 24.119 -58.987 1.00 44.84 900 SER A C 1
ATOM 6558 O O . SER A 1 900 ? 46.574 23.768 -60.020 1.00 44.84 900 SER A O 1
ATOM 6560 N N . PHE A 1 901 ? 48.349 24.676 -58.982 1.00 44.53 901 PHE A N 1
ATOM 6561 C CA . PHE A 1 901 ? 49.133 24.920 -60.189 1.00 44.53 901 PHE A CA 1
ATOM 6562 C C . PHE A 1 901 ? 50.412 24.088 -60.167 1.00 44.53 901 PHE A C 1
ATOM 6564 O O . PHE A 1 901 ? 51.136 24.118 -59.172 1.00 44.53 901 PHE A O 1
ATOM 6571 N N . ASP A 1 902 ? 50.717 23.429 -61.284 1.00 43.59 902 ASP A N 1
ATOM 6572 C CA . ASP A 1 902 ? 52.051 22.906 -61.567 1.00 43.59 902 ASP A CA 1
ATOM 6573 C C . ASP A 1 902 ? 52.532 23.446 -62.927 1.00 43.59 902 ASP A C 1
ATOM 6575 O O . ASP A 1 902 ? 51.739 23.708 -63.832 1.00 43.59 902 ASP A O 1
ATOM 6579 N N . ALA A 1 903 ? 53.818 23.772 -63.013 1.00 39.84 903 ALA A N 1
ATOM 6580 C CA . ALA A 1 903 ? 54.346 24.904 -63.781 1.00 39.84 903 ALA A CA 1
ATOM 6581 C C . ALA A 1 903 ? 54.117 24.890 -65.319 1.00 39.84 903 ALA A C 1
ATOM 6583 O O . ALA A 1 903 ? 54.788 24.152 -66.036 1.00 39.84 903 ALA A O 1
ATOM 6584 N N . GLY A 1 904 ? 53.302 25.818 -65.859 1.00 41.75 904 GLY A N 1
ATOM 6585 C CA . GLY A 1 904 ? 53.156 26.047 -67.315 1.00 41.75 904 GLY A CA 1
ATOM 6586 C C . GLY A 1 904 ? 52.523 27.399 -67.714 1.00 41.75 904 GLY A C 1
ATOM 6587 O O . GLY A 1 904 ? 51.759 27.988 -66.967 1.00 41.75 904 GLY A O 1
ATOM 6588 N N . THR A 1 905 ? 52.842 27.949 -68.892 1.00 42.06 905 THR A N 1
ATOM 6589 C CA . THR A 1 905 ? 52.636 29.376 -69.261 1.00 42.06 905 THR A CA 1
ATOM 6590 C C . THR A 1 905 ? 51.216 29.820 -69.677 1.00 42.06 905 THR A C 1
ATOM 6592 O O . THR A 1 905 ? 51.069 30.922 -70.208 1.00 42.06 905 THR A O 1
ATOM 6595 N N . SER A 1 906 ? 50.168 29.022 -69.453 1.00 45.22 906 SER A N 1
ATOM 6596 C CA . SER A 1 906 ? 48.777 29.389 -69.794 1.00 45.22 906 SER A CA 1
ATOM 6597 C C . SER A 1 906 ? 48.129 30.236 -68.691 1.00 45.22 906 SER A C 1
ATOM 6599 O O . SER A 1 906 ? 48.236 29.911 -67.509 1.00 45.22 906 SER A O 1
ATOM 6601 N N . LYS A 1 907 ? 47.452 31.336 -69.050 1.00 44.25 907 LYS A N 1
ATOM 6602 C CA . LYS A 1 907 ? 46.927 32.309 -68.081 1.00 44.25 907 LYS A CA 1
ATOM 6603 C C . LYS A 1 907 ? 45.440 32.053 -67.797 1.00 44.25 907 LYS A C 1
ATOM 6605 O O . LYS A 1 907 ? 44.580 32.402 -68.590 1.00 44.25 907 LYS A O 1
ATOM 6610 N N . THR A 1 908 ? 45.131 31.482 -66.634 1.00 46.62 908 THR A N 1
ATOM 6611 C CA . THR A 1 908 ? 43.763 31.489 -66.080 1.00 46.62 908 THR A CA 1
ATOM 6612 C C . THR A 1 908 ? 43.665 32.650 -65.099 1.00 46.62 908 THR A C 1
ATOM 6614 O O . THR A 1 908 ? 44.502 32.762 -64.202 1.00 46.62 908 THR A O 1
ATOM 6617 N N . THR A 1 909 ? 42.697 33.550 -65.281 1.00 43.19 909 THR A N 1
ATOM 6618 C CA . THR A 1 909 ? 42.552 34.723 -64.406 1.00 43.19 909 THR A CA 1
ATOM 6619 C C . THR A 1 909 ? 41.342 34.539 -63.499 1.00 43.19 909 THR A C 1
ATOM 6621 O O . THR A 1 909 ? 40.215 34.429 -63.976 1.00 43.19 909 THR A O 1
ATOM 6624 N N . PHE A 1 910 ? 41.589 34.536 -62.189 1.00 48.41 910 PHE A N 1
ATOM 6625 C CA . PHE A 1 910 ? 40.555 34.562 -61.157 1.00 48.41 910 PHE A CA 1
ATOM 6626 C C . PHE A 1 910 ? 40.397 35.996 -60.665 1.00 48.41 910 PHE A C 1
ATOM 6628 O O . PHE A 1 910 ? 41.357 36.598 -60.176 1.00 48.41 910 PHE A O 1
ATOM 6635 N N . SER A 1 911 ? 39.193 36.550 -60.777 1.00 42.41 911 SER A N 1
ATOM 6636 C CA . SER A 1 911 ? 38.860 37.846 -60.189 1.00 42.41 911 SER A CA 1
ATOM 6637 C C . SER A 1 911 ? 37.639 37.716 -59.291 1.00 42.41 911 SER A C 1
ATOM 6639 O O . SER A 1 911 ? 36.540 37.383 -59.736 1.00 42.41 911 SER A O 1
ATOM 6641 N N . SER A 1 912 ? 37.844 38.011 -58.009 1.00 43.16 912 SER A N 1
ATOM 6642 C CA . SER A 1 912 ? 36.786 38.125 -57.009 1.00 43.16 912 SER A CA 1
ATOM 6643 C C . SER A 1 912 ? 36.780 39.547 -56.462 1.00 43.16 912 SER A C 1
ATOM 6645 O O . SER A 1 912 ? 37.841 40.099 -56.170 1.00 43.16 912 SER A O 1
ATOM 6647 N N . SER A 1 913 ? 35.601 40.155 -56.310 1.00 36.69 913 SER A N 1
ATOM 6648 C CA . SER A 1 913 ? 35.458 41.433 -55.595 1.00 36.69 913 SER A CA 1
ATOM 6649 C C . SER A 1 913 ? 35.470 41.264 -54.068 1.00 36.69 913 SER A C 1
ATOM 6651 O O . SER A 1 913 ? 35.236 42.228 -53.342 1.00 36.69 913 SER A O 1
ATOM 6653 N N . ILE A 1 914 ? 35.726 40.044 -53.588 1.00 39.97 914 ILE A N 1
ATOM 6654 C CA . ILE A 1 914 ? 35.730 39.628 -52.187 1.00 39.97 914 ILE A CA 1
ATOM 6655 C C . ILE A 1 914 ? 37.135 39.124 -51.820 1.00 39.97 914 ILE A C 1
ATOM 6657 O O . ILE A 1 914 ? 37.791 38.458 -52.623 1.00 39.97 914 ILE A O 1
ATOM 6661 N N . SER A 1 915 ? 37.618 39.452 -50.620 1.00 36.41 915 SER A N 1
ATOM 6662 C CA . SER A 1 915 ? 38.925 39.012 -50.111 1.00 36.41 915 SER A CA 1
ATOM 6663 C C . SER A 1 915 ? 38.956 37.482 -49.976 1.00 36.41 915 SER A C 1
ATOM 6665 O O . SER A 1 915 ? 38.268 36.942 -49.115 1.00 36.41 915 SER A O 1
ATOM 6667 N N . MET A 1 916 ? 39.738 36.782 -50.804 1.00 33.03 916 MET A N 1
ATOM 6668 C CA . MET A 1 916 ? 39.859 35.316 -50.755 1.00 33.03 916 MET A CA 1
ATOM 6669 C C . MET A 1 916 ? 41.019 34.890 -49.850 1.00 33.03 916 MET A C 1
ATOM 6671 O O . MET A 1 916 ? 42.126 35.421 -49.959 1.00 33.03 916 MET A O 1
ATOM 6675 N N . ASN A 1 917 ? 40.765 33.927 -48.964 1.00 27.55 917 ASN A N 1
ATOM 6676 C CA . ASN A 1 917 ? 41.803 33.240 -48.202 1.00 27.55 917 ASN A CA 1
ATOM 6677 C C . ASN A 1 917 ? 42.249 32.034 -49.043 1.00 27.55 917 ASN A C 1
ATOM 6679 O O . ASN A 1 917 ? 41.501 31.070 -49.173 1.00 27.55 917 ASN A O 1
ATOM 6683 N N . LEU A 1 918 ? 43.415 32.138 -49.681 1.00 22.31 918 LEU A N 1
ATOM 6684 C CA . LEU A 1 918 ? 44.044 31.027 -50.398 1.00 22.31 918 LEU A CA 1
ATOM 6685 C C . LEU A 1 918 ? 44.686 30.100 -49.366 1.00 22.31 918 LEU A C 1
ATOM 6687 O O . LEU A 1 918 ? 45.576 30.545 -48.635 1.00 22.31 918 LEU A O 1
ATOM 6691 N N . GLN A 1 919 ? 44.249 28.844 -49.323 1.00 26.27 919 GLN A N 1
ATOM 6692 C CA . GLN A 1 919 ? 45.007 27.770 -48.689 1.00 26.27 919 GLN A CA 1
ATOM 6693 C C . GLN A 1 919 ? 45.559 26.840 -49.762 1.00 26.27 919 GLN A C 1
ATOM 6695 O O . GLN A 1 919 ? 44.784 26.494 -50.683 1.00 26.27 919 GLN A O 1
#

Sequence (919 aa):
TGGIVSLSGGGQLSGTGKFDVSGSTTVGTEGWVLGGDFVKSSGTLTISQTDLKLEGHSTLTSDEALSFVNLNLNFNTLTLGSSTSDLTVENAITIAQNTEGISTGDADLILNQYQKILGEGSITSTGGIIYLQEGGELSGTGKFDVSGSIWTLGDNFTKTSGILTMLQTTLKLADNSTLTSDEALNFVNLNLNNFTLTLGSETSDLTVENPITIDSSGEGILTGEADLILLSSLNMSQGLLGSTGGTWVLIKDFLKSGGTLTISQTDLELKDSIKLTSDQALSFVFVTLNLNNFTLTLGSSTSDLTVQNAITIDASTEGISTGEADLILLSALTMSNGLLESTGGAIKLAHDQTSKFSENAFMMLDETLLTSDNGIGIAFIEIDGEPDLSMTDSSQVSYITLSITSGTAGSISTAGGVDCLNNCTGFIETGAYGFNTHGLYRKVTSANFMLSESSGERKTATLAVKLLSRPLNDVQVILSSSDLSEATLNNYLLTFTPSTWNRVQEVTITGEDDDVSDYDVRVRILGYTDSIDTNYASTSAIKTHAFKYTFTNINDDLQKGVSPIVQIGADQKVNEKTRVILDGSASYDPDPTGRIVAFKWEYIGQRTDVTLTRESESIAYFTGPDISETTVMSFGLEVIDDDKTASYGSTSITIEPVKEISAVVSGGIEPKYPEDITLDNEETASDGSKNLQLISGTSTFLTTLGVAMNLDGTASSSLKTEDNSSGEQITSTTKVNLPLGIDLNMNKDASLSISKELDGNVFLTTNISSDGAVTVGVSTNGIGPNLKAPKGSEVTIATDGTSSISMPASTDSTSGITTQVVSTLSPDGSTQIEMSYSGGSGRTANADGSSGSKSTLSTDSGLSVAIDTSSGVTASMAVTEGTLGTLAASLGSDGISSTSFDAGTSKTTFSSSISMNLQ

pLDDT: mean 84.67, std 15.02, range [22.31, 98.75]

Secondary structure (DSSP, 8-state):
--S-EEETT-EEE-TT-EEE-TT---TTS-SEEESS-EEESSSEEE-SS--EEESS-EEEE-SS-EEES-EE-TT-EEEE-STT--EEE-S--EE-STT-EEE-TTS-EEE-S-EEE-TT-EEE-SSSEEEETT-EEE-TT-EEE-TTSEEEESS-EEESSSEEE-TTPEEEESS-EEEE-SS-EEESEEE-TT-EEEE-STT--EEESS-EEE-STT-EEE-TTS-EEESS-EEESSSEEEESSSEEEESS-EEESSSEEEE-SEEEEESS-EEEE-SS---EEEEEEE-TT-EEEE-STT--EEE-S-EEE-STT-EEE-TTS-EEESS-EEESSSEEEESSSEEEEPBTSEEEEETT-EEEEES-EEEETTSSSPEEEEEES--EEEEETT-EEESEEEEE-TT----EEETTT-EEEE--BS--TTTSSS--SS-EEEEEE-SSSB----SSS--EEEEEEEESS--SS-EEEEEEES-TTTEEES-SEEEE-TTTTTS-EEEEEEEPP-S-----EEEEEEEEEE-SSTTT---STT---SEEEEEEEPP-PPP--PPPB---PPPEEEETTPEEEEE-TT-B--STT--EEEEEEEE-SS-SS---BSTTSSEEEEEPPP-SS-EEEEEEEEEEETT--EEEEEEEEEEE-EEEPPPSSTTS--EEEETT---SEEEE-TTS-EEEEEEEE-SSEEEEEEEEEPTTS-EEEEEEEEE-TTSS-EEEEEEEEE-TTEEEEE-TTS-EEEEEEEETTEEEEEEE-TT--EEEEEEETTBS-EEEE-TT-EEEE-TTS-EEEEPPPEE-TTT--EEEEEEEE-TTS-EEEEEEEE--SSPBTTB-TTS-EEEEEEE-TT---EEE-BTBEEEEEE--SSSS-EEEEEE-TTS-EEEE--S----EEEEESS-----